Protein AF-0000000087420818 (afdb_homodimer)

Foldseek 3Di:
DVVVVVVVVVVVVVVVVVVVVVLVVLLVVLVVVCVVPVPLVPCPVVVQVQWDADAFLRIAGDAQDWDWGPDDVPQGTDIWGQHRLRFTDDDADFPDDPLEAEEEEEEACQLSVRSDYPCLFLQNLLLVVQVLFFPGRYHRTRRYYHLDALQSSLRCCVPGCLRNLHQEYEYEHELLLLLSCVVQVVQFDADPVGRTGGRGNPVVDDPPPPVPDPPVCVRSVVSSVVVVVVVVVVVPPDDPCLCPSNAQQNSNQCLAPDHDPCVVSLVSSCVSVLVSQVVQVVSNHHYEYEYEDWLQQAFQQALQPQVACVRNNHHRSHHRPDCVSVVVNVVVCVVSVHHYQYLHVVLNPDPDNNQQADNNDRYGDSNVSNSRSVSVSVVCLVPDPDRTHDNPPPPPPVPDPDPPPPPDPPDPDD/DVVVVVVVVVVVVVVVVVVVVVLVVLLVVLVVVCVVPVPLVPCPVVVQVQWDADAFLRIAGDAQDWDWGPDDPPQGTDIWGQHRLRFTDDDADFPDDPLEAEEEEEEACQLSVRSDYPCLFLQNLLLVVQVLFFPGRYHRTRRYYHLDALLSSLRCCVPGCLRNLHQEYEYEHELLLLLSCVVQVVQFDADPVGRTGGRGNPVVDDPPPPVPDPPCCVRSVVSSVVVVVVVVVVVPPDDPCQCPSNAQQNSNQCLAPDHDPCVVSLVSSCVSVLVSQVVQVVSNHHYEYEYEDWLQQQDQQALQPQVACVRNNHHRSHHRPDCVSVVVNVVVCVVSVHHYQYLHVVLNPDPDNNQQADNNDRYGDSNVSNSRSVSVSVVCLVPDPDRTHDNPPCVPPVPPPPPPPPPDPPDDDD

Organism: NCBI:txid2527985

Structure (mmCIF, N/CA/C/O backbone):
data_AF-0000000087420818-model_v1
#
loop_
_entity.id
_entity.type
_entity.pdbx_description
1 polymer 'SGNH hydrolase-type esterase domain-containing protein'
#
loop_
_atom_site.group_PDB
_atom_site.id
_atom_site.type_symbol
_atom_site.label_atom_id
_atom_site.label_alt_id
_atom_site.label_comp_id
_atom_site.label_asym_id
_atom_site.label_entity_id
_atom_site.label_seq_id
_atom_site.pdbx_PDB_ins_code
_atom_site.Cartn_x
_atom_site.Cartn_y
_atom_site.Cartn_z
_atom_site.occupancy
_atom_site.B_iso_or_equiv
_atom_site.auth_seq_id
_atom_site.auth_comp_id
_atom_site.auth_asym_id
_atom_site.auth_atom_id
_atom_site.pdbx_PDB_model_num
ATOM 1 N N . MET A 1 1 ? 64.688 7.781 -30.578 1 41.25 1 MET A N 1
ATOM 2 C CA . MET A 1 1 ? 63.5 8.594 -30.547 1 41.25 1 MET A CA 1
ATOM 3 C C . MET A 1 1 ? 62.281 7.785 -30.047 1 41.25 1 MET A C 1
ATOM 5 O O . MET A 1 1 ? 61.375 8.344 -29.453 1 41.25 1 MET A O 1
ATOM 9 N N . ILE A 1 2 ? 62.344 6.449 -30.297 1 52.5 2 ILE A N 1
ATOM 10 C CA . ILE A 1 2 ? 61.25 5.551 -29.953 1 52.5 2 ILE A CA 1
ATOM 11 C C . ILE A 1 2 ? 61.281 5.234 -28.453 1 52.5 2 ILE A C 1
ATOM 13 O O . ILE A 1 2 ? 60.219 5.117 -27.812 1 52.5 2 ILE A O 1
ATOM 17 N N . ARG A 1 3 ? 62.438 5.145 -27.812 1 58.16 3 ARG A N 1
ATOM 18 C CA . ARG A 1 3 ? 62.562 4.809 -26.406 1 58.16 3 ARG A CA 1
ATOM 19 C C . ARG A 1 3 ? 62.031 5.945 -25.531 1 58.16 3 ARG A C 1
ATOM 21 O O . ARG A 1 3 ? 61.438 5.703 -24.469 1 58.16 3 ARG A O 1
ATOM 28 N N . THR A 1 4 ? 62.312 7.137 -25.891 1 52.5 4 THR A N 1
ATOM 29 C CA . THR A 1 4 ? 61.875 8.289 -25.125 1 52.5 4 THR A CA 1
ATOM 30 C C . THR A 1 4 ? 60.344 8.422 -25.172 1 52.5 4 THR A C 1
ATOM 32 O O . THR A 1 4 ? 59.719 8.82 -24.188 1 52.5 4 THR A O 1
ATOM 35 N N . ARG A 1 5 ? 59.75 8.039 -26.219 1 55.09 5 ARG A N 1
ATOM 36 C CA . ARG A 1 5 ? 58.281 8.117 -26.344 1 55.09 5 ARG A CA 1
ATOM 37 C C . ARG A 1 5 ? 57.594 7.039 -25.516 1 55.09 5 ARG A C 1
ATOM 39 O O . ARG A 1 5 ? 56.531 7.273 -24.938 1 55.09 5 ARG A O 1
ATOM 46 N N . LEU A 1 6 ? 58.375 5.938 -25.422 1 61.19 6 LEU A N 1
ATOM 47 C CA . LEU A 1 6 ? 57.812 4.871 -24.609 1 61.19 6 LEU A CA 1
ATOM 48 C C . LEU A 1 6 ? 57.844 5.234 -23.141 1 61.19 6 LEU A C 1
ATOM 50 O O . LEU A 1 6 ? 56.938 4.91 -22.375 1 61.19 6 LEU A O 1
ATOM 54 N N . ALA A 1 7 ? 58.906 6.016 -22.766 1 62.94 7 ALA A N 1
ATOM 55 C CA . ALA A 1 7 ? 59 6.477 -21.375 1 62.94 7 ALA A CA 1
ATOM 56 C C . ALA A 1 7 ? 57.938 7.527 -21.062 1 62.94 7 ALA A C 1
ATOM 58 O O . ALA A 1 7 ? 57.375 7.512 -19.984 1 62.94 7 ALA A O 1
ATOM 59 N N . ASP A 1 8 ? 57.75 8.359 -21.953 1 60.59 8 ASP A N 1
ATOM 60 C CA . ASP A 1 8 ? 56.719 9.383 -21.766 1 60.59 8 ASP A CA 1
ATOM 61 C C . ASP A 1 8 ? 55.344 8.766 -21.734 1 60.59 8 ASP A C 1
ATOM 63 O O . ASP A 1 8 ? 54.469 9.188 -20.953 1 60.59 8 ASP A O 1
ATOM 67 N N . LEU A 1 9 ? 55.219 7.789 -22.516 1 60.25 9 LEU A N 1
ATOM 68 C CA . LEU A 1 9 ? 53.938 7.074 -22.516 1 60.25 9 LEU A CA 1
ATOM 69 C C . LEU A 1 9 ? 53.719 6.363 -21.188 1 60.25 9 LEU A C 1
ATOM 71 O O . LEU A 1 9 ? 52.594 6.336 -20.672 1 60.25 9 LEU A O 1
ATOM 75 N N . LYS A 1 10 ? 54.844 5.918 -20.703 1 63.56 10 LYS A N 1
ATOM 76 C CA . LYS A 1 10 ? 54.781 5.289 -19.391 1 63.56 10 LYS A CA 1
ATOM 77 C C . LYS A 1 10 ? 54.406 6.297 -18.312 1 63.56 10 LYS A C 1
ATOM 79 O O . LYS A 1 10 ? 53.594 6 -17.438 1 63.56 10 LYS A O 1
ATOM 84 N N . HIS A 1 11 ? 55 7.457 -18.422 1 61.78 11 HIS A N 1
ATOM 85 C CA . HIS A 1 11 ? 54.656 8.484 -17.438 1 61.78 11 HIS A CA 1
ATOM 86 C C . HIS A 1 11 ? 53.219 8.953 -17.625 1 61.78 11 HIS A C 1
ATOM 88 O O . HIS A 1 11 ? 52.5 9.242 -16.656 1 61.78 11 HIS A O 1
ATOM 94 N N . LEU A 1 12 ? 52.812 8.961 -18.844 1 61.47 12 LEU A N 1
ATOM 95 C CA . LEU A 1 12 ? 51.438 9.352 -19.125 1 61.47 12 LEU A CA 1
ATOM 96 C C . LEU A 1 12 ? 50.469 8.289 -18.609 1 61.47 12 LEU A C 1
ATOM 98 O O . LEU A 1 12 ? 49.438 8.617 -18.031 1 61.47 12 LEU A O 1
ATOM 102 N N . ILE A 1 13 ? 50.875 7.176 -18.812 1 63.88 13 ILE A N 1
ATOM 103 C CA . ILE A 1 13 ? 50.062 6.078 -18.328 1 63.88 13 ILE A CA 1
ATOM 104 C C . ILE A 1 13 ? 50 6.094 -16.797 1 63.88 13 ILE A C 1
ATOM 106 O O . ILE A 1 13 ? 48.938 5.922 -16.203 1 63.88 13 ILE A O 1
ATOM 110 N N . TYR A 1 14 ? 51.156 6.395 -16.25 1 63.66 14 TYR A N 1
ATOM 111 C CA . TYR A 1 14 ? 51.219 6.488 -14.797 1 63.66 14 TYR A CA 1
ATOM 112 C C . TYR A 1 14 ? 50.375 7.672 -14.305 1 63.66 14 TYR A C 1
ATOM 114 O O . TYR A 1 14 ? 49.688 7.574 -13.273 1 63.66 14 TYR A O 1
ATOM 122 N N . ALA A 1 15 ? 50.438 8.719 -15.055 1 62.38 15 ALA A N 1
ATOM 123 C CA . ALA A 1 15 ? 49.656 9.891 -14.672 1 62.38 15 ALA A CA 1
ATOM 124 C C . ALA A 1 15 ? 48.156 9.617 -14.797 1 62.38 15 ALA A C 1
ATOM 126 O O . ALA A 1 15 ? 47.375 9.992 -13.914 1 62.38 15 ALA A O 1
ATOM 127 N N . VAL A 1 16 ? 47.844 9.039 -15.836 1 61.25 16 VAL A N 1
ATOM 128 C CA . VAL A 1 16 ? 46.438 8.719 -16.047 1 61.25 16 VAL A CA 1
ATOM 129 C C . VAL A 1 16 ? 45.969 7.719 -14.984 1 61.25 16 VAL A C 1
ATOM 131 O O . VAL A 1 16 ? 44.875 7.859 -14.422 1 61.25 16 VAL A O 1
ATOM 134 N N . LEU A 1 17 ? 46.844 6.875 -14.734 1 62.22 17 LEU A N 1
ATOM 135 C CA . LEU A 1 17 ? 46.531 5.895 -13.703 1 62.22 17 LEU A CA 1
ATOM 136 C C . LEU A 1 17 ? 46.438 6.555 -12.336 1 62.22 17 LEU A C 1
ATOM 138 O O . LEU A 1 17 ? 45.562 6.223 -11.539 1 62.22 17 LEU A O 1
ATOM 142 N N . ALA A 1 18 ? 47.375 7.477 -12.109 1 61.25 18 ALA A N 1
ATOM 143 C CA . ALA A 1 18 ? 47.344 8.227 -10.859 1 61.25 18 ALA A CA 1
ATOM 144 C C . ALA A 1 18 ? 46.062 9.047 -10.758 1 61.25 18 ALA A C 1
ATOM 146 O O . ALA A 1 18 ? 45.438 9.125 -9.688 1 61.25 18 ALA A O 1
ATOM 147 N N . LEU A 1 19 ? 45.688 9.641 -11.805 1 60.25 19 LEU A N 1
ATOM 148 C CA . LEU A 1 19 ? 44.438 10.43 -11.82 1 60.25 19 LEU A CA 1
ATOM 149 C C . LEU A 1 19 ? 43.25 9.539 -11.594 1 60.25 19 LEU A C 1
ATOM 151 O O . LEU A 1 19 ? 42.312 9.898 -10.852 1 60.25 19 LEU A O 1
ATOM 155 N N . LEU A 1 20 ? 43.312 8.508 -12.219 1 60.69 20 LEU A N 1
ATOM 156 C CA . LEU A 1 20 ? 42.219 7.566 -12.055 1 60.69 20 LEU A CA 1
ATOM 157 C C . LEU A 1 20 ? 42.156 7.059 -10.617 1 60.69 20 LEU A C 1
ATOM 159 O O . LEU A 1 20 ? 41.062 6.906 -10.062 1 60.69 20 LEU A O 1
ATOM 163 N N . ILE A 1 21 ? 43.312 6.859 -10.055 1 60.94 21 ILE A N 1
ATOM 164 C CA . ILE A 1 21 ? 43.375 6.434 -8.656 1 60.94 21 ILE A CA 1
ATOM 165 C C . ILE A 1 21 ? 42.844 7.547 -7.754 1 60.94 21 ILE A C 1
ATOM 167 O O . ILE A 1 21 ? 42.125 7.289 -6.805 1 60.94 21 ILE A O 1
ATOM 171 N N . LEU A 1 22 ? 43.25 8.719 -8.047 1 60.53 22 LEU A N 1
ATOM 172 C CA . LEU A 1 22 ? 42.781 9.859 -7.277 1 60.53 22 LEU A CA 1
ATOM 173 C C . LEU A 1 22 ? 41.25 9.984 -7.391 1 60.53 22 LEU A C 1
ATOM 175 O O . LEU A 1 22 ? 40.594 10.273 -6.402 1 60.53 22 LEU A O 1
ATOM 179 N N . VAL A 1 23 ? 40.812 9.805 -8.523 1 59.28 23 VAL A N 1
ATOM 180 C CA . VAL A 1 23 ? 39.375 9.867 -8.742 1 59.28 23 VAL A CA 1
ATOM 181 C C . VAL A 1 23 ? 38.688 8.727 -7.996 1 59.28 23 VAL A C 1
ATOM 183 O O . VAL A 1 23 ? 37.625 8.922 -7.375 1 59.28 23 VAL A O 1
ATOM 186 N N . ALA A 1 24 ? 39.375 7.664 -8.07 1 59.5 24 ALA A N 1
ATOM 187 C CA . ALA A 1 24 ? 38.812 6.504 -7.379 1 59.5 24 ALA A CA 1
ATOM 188 C C . ALA A 1 24 ? 38.844 6.699 -5.867 1 59.5 24 ALA A C 1
ATOM 190 O O . ALA A 1 24 ? 37.875 6.387 -5.176 1 59.5 24 ALA A O 1
ATOM 191 N N . LEU A 1 25 ? 39.906 7.246 -5.406 1 59.97 25 LEU A N 1
ATOM 192 C CA . LEU A 1 25 ? 40.031 7.535 -3.979 1 59.97 25 LEU A CA 1
ATOM 193 C C . LEU A 1 25 ? 39.031 8.625 -3.574 1 59.97 25 LEU A C 1
ATOM 195 O O . LEU A 1 25 ? 38.438 8.555 -2.5 1 59.97 25 LEU A O 1
ATOM 199 N N . GLY A 1 26 ? 38.938 9.602 -4.352 1 59.72 26 GLY A N 1
ATOM 200 C CA . GLY A 1 26 ? 37.938 10.617 -4.102 1 59.72 26 GLY A CA 1
ATOM 201 C C . GLY A 1 26 ? 36.5 10.062 -4.07 1 59.72 26 GLY A C 1
ATOM 202 O O . GLY A 1 26 ? 35.719 10.438 -3.213 1 59.72 26 GLY A O 1
ATOM 203 N N . GLU A 1 27 ? 36.312 9.195 -4.965 1 60.12 27 GLU A N 1
ATOM 204 C CA . GLU A 1 27 ? 35 8.547 -5.008 1 60.12 27 GLU A CA 1
ATOM 205 C C . GLU A 1 27 ? 34.719 7.746 -3.736 1 60.12 27 GLU A C 1
ATOM 207 O O . GLU A 1 27 ? 33.656 7.828 -3.156 1 60.12 27 GLU A O 1
ATOM 212 N N . VAL A 1 28 ? 35.75 7.031 -3.336 1 56.31 28 VAL A N 1
ATOM 213 C CA . VAL A 1 28 ? 35.594 6.234 -2.121 1 56.31 28 VAL A CA 1
ATOM 214 C C . VAL A 1 28 ? 35.438 7.156 -0.913 1 56.31 28 VAL A C 1
ATOM 216 O O . VAL A 1 28 ? 34.625 6.906 -0.037 1 56.31 28 VAL A O 1
ATOM 219 N N . GLY A 1 29 ? 36.25 8.18 -0.921 1 56.78 29 GLY A N 1
ATOM 220 C CA . GLY A 1 29 ? 36.125 9.148 0.157 1 56.78 29 GLY A CA 1
ATOM 221 C C . GLY A 1 29 ? 34.75 9.805 0.231 1 56.78 29 GLY A C 1
ATOM 222 O O . GLY A 1 29 ? 34.188 9.945 1.315 1 56.78 29 GLY A O 1
ATOM 223 N N . LEU A 1 30 ? 34.281 10.156 -0.846 1 56.75 30 LEU A N 1
ATOM 224 C CA . LEU A 1 30 ? 32.969 10.82 -0.868 1 56.75 30 LEU A CA 1
ATOM 225 C C . LEU A 1 30 ? 31.859 9.852 -0.492 1 56.75 30 LEU A C 1
ATOM 227 O O . LEU A 1 30 ? 30.906 10.234 0.186 1 56.75 30 LEU A O 1
ATOM 231 N N . ARG A 1 31 ? 3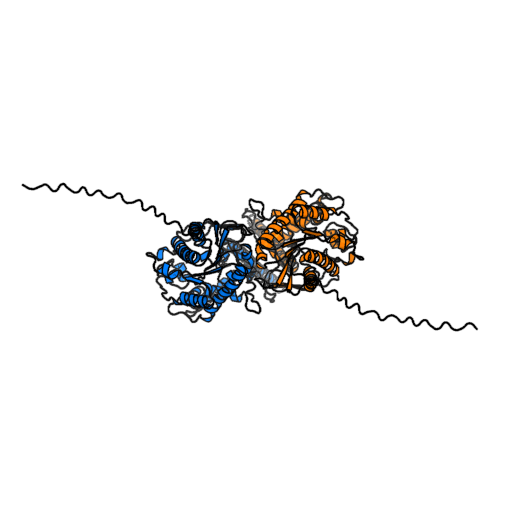2.031 8.719 -0.892 1 55.62 31 ARG A N 1
ATOM 232 C CA . ARG A 1 31 ? 31.016 7.723 -0.52 1 55.62 31 ARG A CA 1
ATOM 233 C C . ARG A 1 31 ? 31.047 7.457 0.982 1 55.62 31 ARG A C 1
ATOM 235 O O . ARG A 1 31 ? 29.984 7.312 1.608 1 55.62 31 ARG A O 1
ATOM 242 N N . ILE A 1 32 ? 32.219 7.445 1.39 1 51.19 32 ILE A N 1
ATOM 243 C CA . ILE A 1 32 ? 32.344 7.297 2.834 1 51.19 32 ILE A CA 1
ATOM 244 C C . ILE A 1 32 ? 31.797 8.539 3.533 1 51.19 32 ILE A C 1
ATOM 246 O O . ILE A 1 32 ? 31.047 8.422 4.508 1 51.19 32 ILE A O 1
ATOM 250 N N . TYR A 1 33 ? 32.25 9.602 3.018 1 48.75 33 TYR A N 1
ATOM 251 C CA . TYR A 1 33 ? 31.75 10.852 3.58 1 48.75 33 TYR A CA 1
ATOM 252 C C . TYR A 1 33 ? 30.234 10.938 3.482 1 48.75 33 TYR A C 1
ATOM 254 O O . TYR A 1 33 ? 29.562 11.305 4.449 1 48.75 33 TYR A O 1
ATOM 262 N N . ASP A 1 34 ? 29.703 10.719 2.379 1 49.28 34 ASP A N 1
ATOM 263 C CA . ASP A 1 34 ? 28.25 10.773 2.182 1 49.28 34 ASP A CA 1
ATOM 264 C C . ASP A 1 34 ? 27.547 9.727 3.029 1 49.28 34 ASP A C 1
ATOM 266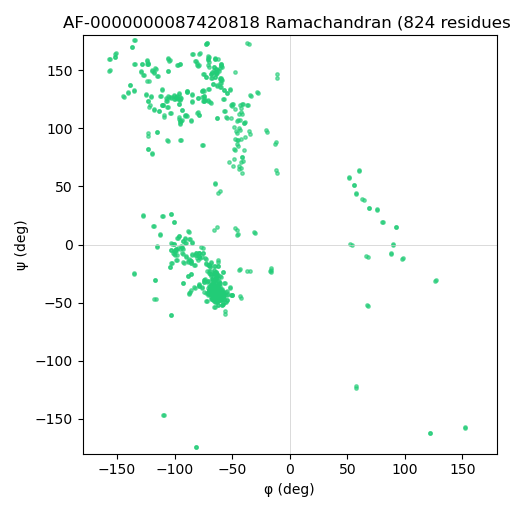 O O . ASP A 1 34 ? 26.438 9.969 3.531 1 49.28 34 ASP A O 1
ATOM 270 N N . SER A 1 35 ? 28.234 8.617 3.176 1 48.84 35 SER A N 1
ATOM 271 C CA . SER A 1 35 ? 27.672 7.582 4.039 1 48.84 35 SER A CA 1
ATOM 272 C C . SER A 1 35 ? 27.578 8.055 5.484 1 48.84 35 SER A C 1
ATOM 274 O O . SER A 1 35 ? 26.656 7.688 6.211 1 48.84 35 SER A O 1
ATOM 276 N N . TYR A 1 36 ? 28.641 8.883 5.633 1 43.12 36 TYR A N 1
ATOM 277 C CA . TYR A 1 36 ? 28.688 9.375 7.004 1 43.12 36 TYR A CA 1
ATOM 278 C C . TYR A 1 36 ? 27.844 10.641 7.16 1 43.12 36 TYR A C 1
ATOM 280 O O . TYR A 1 36 ? 27.219 10.852 8.203 1 43.12 36 TYR A O 1
ATOM 288 N N . THR A 1 37 ? 28 11.422 6.172 1 46.09 37 THR A N 1
ATOM 289 C CA . THR A 1 37 ? 27.422 12.734 6.383 1 46.09 37 THR A CA 1
ATOM 290 C C . THR A 1 37 ? 26.094 12.867 5.629 1 46.09 37 THR A C 1
ATOM 292 O O . THR A 1 37 ? 25.234 13.672 5.992 1 46.09 37 THR A O 1
ATOM 295 N N . GLY A 1 38 ? 25.797 12.031 4.711 1 42.94 38 GLY A N 1
ATOM 296 C CA . GLY A 1 38 ? 24.641 12.109 3.838 1 42.94 38 GLY A CA 1
ATOM 297 C C . GLY A 1 38 ? 24.516 13.445 3.133 1 42.94 38 GLY A C 1
ATOM 298 O O . GLY A 1 38 ? 23.469 13.766 2.576 1 42.94 38 GLY A O 1
ATOM 299 N N . GLN A 1 39 ? 25.391 14.414 3.316 1 42.44 39 GLN A N 1
ATOM 300 C CA . GLN A 1 39 ? 25.328 15.805 2.896 1 42.44 39 GLN A CA 1
ATOM 301 C C . GLN A 1 39 ? 25.359 15.922 1.376 1 42.44 39 GLN A C 1
ATOM 303 O O . GLN A 1 39 ? 24.844 16.891 0.812 1 42.44 39 GLN A O 1
ATOM 308 N N . ILE A 1 40 ? 26.25 15.391 0.714 1 41.53 40 ILE A N 1
ATOM 309 C CA . ILE A 1 40 ? 26.328 15.5 -0.738 1 41.53 40 ILE A CA 1
ATOM 310 C C . ILE A 1 40 ? 25.016 15 -1.364 1 41.53 40 ILE A C 1
ATOM 312 O O . ILE A 1 40 ? 24.5 15.625 -2.293 1 41.53 40 ILE A O 1
ATOM 316 N N . THR A 1 41 ? 24.609 13.875 -1.147 1 37.97 41 THR A N 1
ATOM 317 C CA . THR A 1 41 ? 23.266 13.461 -1.513 1 37.97 41 THR A CA 1
ATOM 318 C C . THR A 1 41 ? 22.219 14.242 -0.718 1 37.97 41 THR A C 1
ATOM 320 O O . THR A 1 41 ? 22.141 14.117 0.506 1 37.97 41 THR A O 1
ATOM 323 N N . ARG A 1 42 ? 22.359 15.633 -0.792 1 38.28 42 ARG A N 1
ATOM 324 C CA . ARG A 1 42 ? 21.312 16.391 -0.103 1 38.28 42 ARG A CA 1
ATOM 325 C C . ARG A 1 42 ? 20.141 15.5 0.291 1 38.28 42 ARG A C 1
ATOM 327 O O . ARG A 1 42 ? 19.516 14.883 -0.568 1 38.28 42 ARG A O 1
ATOM 334 N N . SER A 1 43 ? 20.219 14.953 1.351 1 36.88 43 SER A N 1
ATOM 335 C CA . SER A 1 43 ? 19.156 14.172 1.988 1 36.88 43 SER A CA 1
ATOM 336 C C . SER A 1 43 ? 17.812 14.883 1.886 1 36.88 43 SER A C 1
ATOM 338 O O . SER A 1 43 ? 17.641 15.984 2.408 1 36.88 43 SER A O 1
ATOM 340 N N . ASP A 1 44 ? 17.25 15.086 0.773 1 37.72 44 ASP A N 1
ATOM 341 C CA . ASP A 1 44 ? 15.828 15.359 0.629 1 37.72 44 ASP A CA 1
ATOM 342 C C . ASP A 1 44 ? 15.086 15.094 1.935 1 37.72 44 ASP A C 1
ATOM 344 O O . ASP A 1 44 ? 15.586 14.375 2.805 1 37.72 44 ASP A O 1
ATOM 348 N N . ILE A 1 45 ? 14.047 15.898 2.166 1 41.69 45 ILE A N 1
ATOM 349 C CA . ILE A 1 45 ? 13.133 15.625 3.27 1 41.69 45 ILE A CA 1
ATOM 350 C C . ILE A 1 45 ? 13.312 14.188 3.748 1 41.69 45 ILE A C 1
ATOM 352 O O . ILE A 1 45 ? 12.914 13.844 4.863 1 41.69 45 ILE A O 1
ATOM 356 N N . TYR A 1 46 ? 13.953 13.359 2.738 1 44.09 46 TYR A N 1
ATOM 357 C CA . TYR A 1 46 ? 14.07 11.914 2.85 1 44.09 46 TYR A CA 1
ATOM 358 C C . TYR A 1 46 ? 15.188 11.523 3.809 1 44.09 46 TYR A C 1
ATOM 360 O O . TYR A 1 46 ? 15.359 10.344 4.133 1 44.09 46 TYR A O 1
ATOM 368 N N . ASP A 1 47 ? 15.961 12.539 4.148 1 46.41 47 ASP A N 1
ATOM 369 C CA . ASP A 1 47 ? 17.125 12.203 4.973 1 46.41 47 ASP A CA 1
ATOM 370 C C . ASP A 1 47 ? 16.703 11.953 6.422 1 46.41 47 ASP A C 1
ATOM 372 O O . ASP A 1 47 ? 17.562 11.734 7.285 1 46.41 47 ASP A O 1
ATOM 376 N N . GLN A 1 48 ? 15.477 12.305 6.621 1 54.03 48 GLN A N 1
ATOM 377 C CA . GLN A 1 48 ? 15.156 12.125 8.031 1 54.03 48 GLN A CA 1
ATOM 378 C C . GLN A 1 48 ? 15.188 10.648 8.422 1 54.03 48 GLN A C 1
ATOM 380 O O . GLN A 1 48 ? 14.93 10.305 9.578 1 54.03 48 GLN A O 1
ATOM 385 N N . GLY A 1 49 ? 15.695 9.844 7.605 1 74 49 GLY A N 1
ATOM 386 C CA . GLY A 1 49 ? 15.93 8.438 7.898 1 74 49 GLY A CA 1
ATOM 387 C C . GLY A 1 49 ? 14.648 7.645 8.047 1 74 49 GLY A C 1
ATOM 388 O O . GLY A 1 49 ? 14.68 6.41 8.094 1 74 49 GLY A O 1
ATOM 389 N N . ILE A 1 50 ? 13.414 8.383 8.117 1 86.5 50 ILE A N 1
ATOM 390 C CA . ILE A 1 50 ? 12.219 7.609 8.422 1 86.5 50 ILE A CA 1
ATOM 391 C C . ILE A 1 50 ? 11.438 7.344 7.141 1 86.5 50 ILE A C 1
ATOM 393 O O . ILE A 1 50 ? 10.484 6.559 7.141 1 86.5 50 ILE A O 1
ATOM 397 N N . VAL A 1 51 ? 11.828 7.957 6.012 1 91.31 51 VAL A N 1
ATOM 398 C CA . VAL A 1 51 ? 11.062 7.828 4.777 1 91.31 51 VAL A CA 1
ATOM 399 C C . VAL A 1 51 ? 11.797 6.898 3.811 1 91.31 51 VAL A C 1
ATOM 401 O O . VAL A 1 51 ? 13.023 6.773 3.865 1 91.31 51 VAL A O 1
ATOM 404 N N . HIS A 1 52 ? 11.094 6.219 3.025 1 91.06 52 HIS A N 1
ATOM 405 C CA . HIS A 1 52 ? 11.617 5.426 1.917 1 91.06 52 HIS A CA 1
ATOM 406 C C . HIS A 1 52 ? 10.977 5.836 0.595 1 91.06 52 HIS A C 1
ATOM 408 O O . HIS A 1 52 ? 9.891 6.41 0.581 1 91.06 52 HIS A O 1
ATOM 414 N N . ARG A 1 53 ? 11.641 5.598 -0.468 1 90.62 53 ARG A N 1
ATOM 415 C CA . ARG A 1 53 ? 11.125 5.879 -1.804 1 90.62 53 ARG A CA 1
ATOM 416 C C . ARG A 1 53 ? 9.953 4.961 -2.146 1 90.62 53 ARG A C 1
ATOM 418 O O . ARG A 1 53 ? 9.961 3.781 -1.791 1 90.62 53 ARG A O 1
ATOM 425 N N . SER A 1 54 ? 9.055 5.504 -2.805 1 95 54 SER A N 1
ATOM 426 C CA . SER A 1 54 ? 7.848 4.75 -3.123 1 95 54 SER A CA 1
ATOM 427 C C . SER A 1 54 ? 7.527 4.82 -4.613 1 95 54 SER A C 1
ATOM 429 O O . SER A 1 54 ? 7.773 5.844 -5.258 1 95 54 SER A O 1
ATOM 431 N N . TRP A 1 55 ? 6.906 3.75 -5.16 1 94 55 TRP A N 1
ATOM 432 C CA . TRP A 1 55 ? 6.465 3.68 -6.547 1 94 55 TRP A CA 1
ATOM 433 C C . TRP A 1 55 ? 5.105 4.344 -6.723 1 94 55 TRP A C 1
ATOM 435 O O . TRP A 1 55 ? 4.707 4.68 -7.84 1 94 55 TRP A O 1
ATOM 445 N N . THR A 1 56 ? 4.363 4.555 -5.613 1 97.31 56 THR A N 1
ATOM 446 C CA . THR A 1 56 ? 2.971 4.961 -5.762 1 97.31 56 THR A CA 1
ATOM 447 C C . THR A 1 56 ? 2.75 6.352 -5.168 1 97.31 56 THR A C 1
ATOM 449 O O . THR A 1 56 ? 1.895 7.102 -5.641 1 97.31 56 THR A O 1
ATOM 452 N N . THR A 1 57 ? 3.502 6.754 -4.121 1 97.44 57 THR A N 1
ATOM 453 C CA . THR A 1 57 ? 3.26 8.016 -3.432 1 97.44 57 THR A CA 1
ATOM 454 C C . THR A 1 57 ? 4.539 8.844 -3.359 1 97.44 57 THR A C 1
ATOM 456 O O . THR A 1 57 ? 4.727 9.625 -2.424 1 97.44 57 THR A O 1
ATOM 459 N N . HIS A 1 58 ? 5.477 8.641 -4.273 1 95.5 58 HIS A N 1
ATOM 460 C CA . HIS A 1 58 ? 6.785 9.281 -4.312 1 95.5 58 HIS A CA 1
ATOM 461 C C . HIS A 1 58 ? 7.652 8.844 -3.139 1 95.5 58 HIS A C 1
ATOM 463 O O . HIS A 1 58 ? 8.789 8.398 -3.328 1 95.5 58 HIS A O 1
ATOM 469 N N . HIS A 1 59 ? 7.145 8.953 -1.906 1 94.69 59 HIS A N 1
ATOM 470 C CA . HIS A 1 59 ? 7.801 8.461 -0.697 1 94.69 59 HIS A CA 1
ATOM 471 C C . HIS A 1 59 ? 6.777 8.102 0.376 1 94.69 59 HIS A C 1
ATOM 473 O O . HIS A 1 59 ? 5.602 8.461 0.264 1 94.69 59 HIS A O 1
ATOM 479 N N . ALA A 1 60 ? 7.176 7.324 1.346 1 96.81 60 ALA A N 1
ATOM 480 C CA . ALA A 1 60 ? 6.348 6.898 2.473 1 96.81 60 ALA A CA 1
ATOM 481 C C . ALA A 1 60 ? 7.199 6.625 3.707 1 96.81 60 ALA A C 1
ATOM 483 O O . ALA A 1 60 ? 8.43 6.574 3.623 1 96.81 60 ALA A O 1
ATOM 484 N N . LEU A 1 61 ? 6.535 6.555 4.859 1 96.25 61 LEU A N 1
ATOM 485 C CA . LEU A 1 61 ? 7.273 6.234 6.074 1 96.25 61 LEU A CA 1
ATOM 486 C C . LEU A 1 61 ? 7.688 4.766 6.09 1 96.25 61 LEU A C 1
ATOM 488 O O . LEU A 1 61 ? 6.93 3.902 5.645 1 96.25 61 LEU A O 1
ATOM 492 N N . LYS A 1 62 ? 8.867 4.461 6.621 1 93.56 62 LYS A N 1
ATOM 493 C CA . LYS A 1 62 ? 9.336 3.086 6.75 1 93.56 62 LYS A CA 1
ATOM 494 C C . LYS A 1 62 ? 8.516 2.32 7.785 1 93.56 62 LYS A C 1
ATOM 496 O O . LYS A 1 62 ? 8.477 2.695 8.961 1 93.56 62 LYS A O 1
ATOM 501 N N . PRO A 1 63 ? 7.898 1.208 7.363 1 96.19 63 PRO A N 1
ATOM 502 C CA . PRO A 1 63 ? 7.086 0.446 8.312 1 96.19 63 PRO A CA 1
ATOM 503 C C . PRO A 1 63 ? 7.926 -0.225 9.398 1 96.19 63 PRO A C 1
ATOM 505 O O . PRO A 1 63 ? 9.047 -0.663 9.133 1 96.19 63 PRO A O 1
ATOM 508 N N . SER A 1 64 ? 7.309 -0.317 10.617 1 92.69 64 SER A N 1
ATOM 509 C CA . SER A 1 64 ? 7.859 -1.02 11.773 1 92.69 64 SER A CA 1
ATOM 510 C C . SER A 1 64 ? 9.234 -0.467 12.148 1 92.69 64 SER A C 1
ATOM 512 O O . SER A 1 64 ? 10.172 -1.23 12.391 1 92.69 64 SER A O 1
ATOM 514 N N . GLU A 1 65 ? 9.289 0.872 12.133 1 89.5 65 GLU A N 1
ATOM 515 C CA . GLU A 1 65 ? 10.531 1.552 12.492 1 89.5 65 GLU A CA 1
ATOM 516 C C . GLU A 1 65 ? 10.305 2.533 13.641 1 89.5 65 GLU A C 1
ATOM 518 O O . GLU A 1 65 ? 9.258 3.174 13.719 1 89.5 65 GLU A O 1
ATOM 523 N N . THR A 1 66 ? 11.258 2.574 14.508 1 90.06 66 THR A N 1
ATOM 524 C CA . THR A 1 66 ? 11.281 3.564 15.578 1 90.06 66 THR A CA 1
ATOM 525 C C . THR A 1 66 ? 12.539 4.418 15.5 1 90.06 66 THR A C 1
ATOM 527 O O . THR A 1 66 ? 13.641 3.887 15.344 1 90.06 66 THR A O 1
ATOM 530 N N . GLN A 1 67 ? 12.289 5.652 15.5 1 85.06 67 GLN A N 1
ATOM 531 C CA . GLN A 1 67 ? 13.438 6.547 15.406 1 85.06 67 GLN A CA 1
ATOM 532 C C . GLN A 1 67 ? 13.328 7.695 16.406 1 85.06 67 GLN A C 1
ATOM 534 O O . GLN A 1 67 ? 12.219 8.062 16.812 1 85.06 67 GLN A O 1
ATOM 539 N N . GLN A 1 68 ? 14.508 8.18 16.703 1 85.56 68 GLN A N 1
ATOM 540 C CA . GLN A 1 68 ? 14.57 9.391 17.5 1 85.56 68 GLN A CA 1
ATOM 541 C C . GLN A 1 68 ? 14.727 10.625 16.625 1 85.56 68 GLN A C 1
ATOM 543 O O . GLN A 1 68 ? 15.625 10.688 15.781 1 85.56 68 GLN A O 1
ATOM 548 N N . SER A 1 69 ? 13.773 11.477 16.781 1 82.44 69 SER A N 1
ATOM 549 C CA . SER A 1 69 ? 13.914 12.719 16.031 1 82.44 69 SER A CA 1
ATOM 550 C C . SER A 1 69 ? 15.109 13.531 16.531 1 82.44 69 SER A C 1
ATOM 552 O O . SER A 1 69 ? 15.5 13.422 17.688 1 82.44 69 SER A O 1
ATOM 554 N N . PRO A 1 70 ? 15.695 14.273 15.641 1 74.62 70 PRO A N 1
ATOM 555 C CA . PRO A 1 70 ? 16.859 15.055 16.062 1 74.62 70 PRO A CA 1
ATOM 556 C C . PRO A 1 70 ? 16.484 16.172 17.047 1 74.62 70 PRO A C 1
ATOM 558 O O . PRO A 1 70 ? 15.367 16.672 17.031 1 74.62 70 PRO A O 1
ATOM 561 N N . THR A 1 71 ? 17.453 16.406 17.906 1 73.69 71 THR A N 1
ATOM 562 C CA . THR A 1 71 ? 17.312 17.562 18.781 1 73.69 71 THR A CA 1
ATOM 563 C C . THR A 1 71 ? 17.469 18.859 18 1 73.69 71 THR A C 1
ATOM 565 O O . THR A 1 71 ? 18.406 19 17.203 1 73.69 71 THR A O 1
ATOM 568 N N . VAL A 1 72 ? 16.531 19.625 18.094 1 71.19 72 VAL A N 1
ATOM 569 C CA . VAL A 1 72 ? 16.594 20.922 17.438 1 71.19 72 VAL A CA 1
ATOM 570 C C . VAL A 1 72 ? 16.625 22.031 18.469 1 71.19 72 VAL A C 1
ATOM 572 O O . VAL A 1 72 ? 15.648 22.25 19.188 1 71.19 72 VAL A O 1
ATOM 575 N N . GLY A 1 73 ? 17.734 22.75 18.516 1 68.69 73 GLY A N 1
ATOM 576 C CA . GLY A 1 73 ? 17.875 23.766 19.562 1 68.69 73 GLY A CA 1
ATOM 577 C C . GLY A 1 73 ? 17.75 23.188 20.953 1 68.69 73 GLY A C 1
ATOM 578 O O . GLY A 1 73 ? 18.453 22.266 21.328 1 68.69 73 GLY A O 1
ATOM 579 N N . GLU A 1 74 ? 16.766 23.797 21.641 1 69 74 GLU A N 1
ATOM 580 C CA . GLU A 1 74 ? 16.547 23.406 23.031 1 69 74 GLU A CA 1
ATOM 581 C C . GLU A 1 74 ? 15.484 22.312 23.141 1 69 74 GLU A C 1
ATOM 583 O O . GLU A 1 74 ? 15.25 21.781 24.219 1 69 74 GLU A O 1
ATOM 588 N N . THR A 1 75 ? 14.938 21.969 22.016 1 74.5 75 THR A N 1
ATOM 589 C CA . THR A 1 75 ? 13.875 20.969 22.031 1 74.5 75 THR A CA 1
ATOM 590 C C . THR A 1 75 ? 14.461 19.562 21.859 1 74.5 75 THR A C 1
ATOM 592 O O . THR A 1 75 ? 15.039 19.266 20.812 1 74.5 75 THR A O 1
ATOM 595 N N . PRO A 1 76 ? 14.375 18.812 22.922 1 80 76 PRO A N 1
ATOM 596 C CA . PRO A 1 76 ? 14.914 17.453 22.797 1 80 76 PRO A CA 1
ATOM 597 C C . PRO A 1 76 ? 14.18 16.609 21.75 1 80 76 PRO A C 1
ATOM 599 O O . PRO A 1 76 ? 12.984 16.828 21.516 1 80 76 PRO A O 1
ATOM 602 N N . GLY A 1 77 ? 14.922 15.766 21.219 1 84.25 77 GLY A N 1
ATOM 603 C CA . GLY A 1 77 ? 14.305 14.852 20.266 1 84.25 77 GLY A CA 1
ATOM 604 C C . GLY A 1 77 ? 13.266 13.945 20.906 1 84.25 77 GLY A C 1
ATOM 605 O O . GLY A 1 77 ? 13.297 13.719 22.109 1 84.25 77 GLY A O 1
ATOM 606 N N . VAL A 1 78 ? 12.281 13.562 20.047 1 91 78 VAL A N 1
ATOM 607 C CA . VAL A 1 78 ? 11.219 12.68 20.516 1 91 78 VAL A CA 1
ATOM 608 C C . VAL A 1 78 ? 11.266 11.359 19.766 1 91 78 VAL A C 1
ATOM 610 O O . VAL A 1 78 ? 11.781 11.297 18.641 1 91 78 VAL A O 1
ATOM 613 N N . THR A 1 79 ? 10.805 10.344 20.484 1 92.25 79 THR A N 1
ATOM 614 C CA . THR A 1 79 ? 10.703 9.039 19.844 1 92.25 79 THR A CA 1
ATOM 615 C C . THR A 1 79 ? 9.523 9.008 18.875 1 92.25 79 THR A C 1
ATOM 617 O O . THR A 1 79 ? 8.398 9.344 19.234 1 92.25 79 THR A O 1
ATOM 620 N N . VAL A 1 80 ? 9.812 8.703 17.688 1 93.69 80 VAL A N 1
ATOM 621 C CA . VAL A 1 80 ? 8.789 8.57 16.656 1 93.69 80 VAL A CA 1
ATOM 622 C C . VAL A 1 80 ? 8.625 7.098 16.266 1 93.69 80 VAL A C 1
ATOM 624 O O . VAL A 1 80 ? 9.547 6.496 15.703 1 93.69 80 VAL A O 1
ATOM 627 N N . ARG A 1 81 ? 7.523 6.477 16.609 1 95.88 81 ARG A N 1
ATOM 628 C CA . ARG A 1 81 ? 7.23 5.086 16.281 1 95.88 81 ARG A CA 1
ATOM 629 C C . ARG A 1 81 ? 6.375 4.992 15.023 1 95.88 81 ARG A C 1
ATOM 631 O O . ARG A 1 81 ? 5.336 5.652 14.914 1 95.88 81 ARG A O 1
ATOM 638 N N . ILE A 1 82 ? 6.824 4.266 14.07 1 96.69 82 ILE A N 1
ATOM 639 C CA . ILE A 1 82 ? 6.074 3.975 12.852 1 96.69 82 ILE A CA 1
ATOM 640 C C . ILE A 1 82 ? 5.594 2.525 12.875 1 96.69 82 ILE A C 1
ATOM 642 O O . ILE A 1 82 ? 6.395 1.602 13.055 1 96.69 82 ILE A O 1
ATOM 646 N N . ASN A 1 83 ? 4.312 2.293 12.75 1 97.56 83 ASN A N 1
ATOM 647 C CA . ASN A 1 83 ? 3.768 0.943 12.844 1 97.56 83 ASN A CA 1
ATOM 648 C C . ASN A 1 83 ? 3.92 0.182 11.531 1 97.56 83 ASN A C 1
ATOM 650 O O . ASN A 1 83 ? 4.559 0.669 10.594 1 97.56 83 ASN A O 1
ATOM 654 N N . SER A 1 84 ? 3.369 -1 11.445 1 96.75 84 SER A N 1
ATOM 655 C CA . SER A 1 84 ? 3.588 -1.895 10.312 1 96.75 84 SER A CA 1
ATOM 656 C C . SER A 1 84 ? 2.904 -1.373 9.055 1 96.75 84 SER A C 1
ATOM 658 O O . SER A 1 84 ? 3.203 -1.824 7.945 1 96.75 84 SER A O 1
ATOM 660 N N . LEU A 1 85 ? 1.941 -0.434 9.18 1 97.69 85 LEU A N 1
ATOM 661 C CA . LEU A 1 85 ? 1.222 0.158 8.062 1 97.69 85 LEU A CA 1
ATOM 662 C C . LEU A 1 85 ? 1.929 1.415 7.562 1 97.69 85 LEU A C 1
ATOM 664 O O . LEU A 1 85 ? 1.437 2.094 6.656 1 97.69 85 LEU A O 1
ATOM 668 N N . GLY A 1 86 ? 3.076 1.761 8.18 1 97.38 86 GLY A N 1
ATOM 669 C CA . GLY A 1 86 ? 3.783 2.977 7.812 1 97.38 86 GLY A CA 1
ATOM 670 C C . GLY A 1 86 ? 3.127 4.234 8.352 1 97.38 86 GLY A C 1
ATOM 671 O O . GLY A 1 86 ? 3.129 5.273 7.688 1 97.38 86 GLY A O 1
ATOM 672 N N . LEU A 1 87 ? 2.486 4.152 9.438 1 98.5 87 LEU A N 1
ATOM 673 C CA . LEU A 1 87 ? 1.8 5.266 10.086 1 98.5 87 LEU A CA 1
ATOM 674 C C . LEU A 1 87 ? 2.377 5.527 11.477 1 98.5 87 LEU A C 1
ATOM 676 O O . LEU A 1 87 ? 2.867 4.605 12.133 1 98.5 87 LEU A O 1
ATOM 680 N N . ARG A 1 88 ? 2.33 6.75 11.898 1 97.88 88 ARG A N 1
ATOM 681 C CA . ARG A 1 88 ? 2.871 7.062 13.219 1 97.88 88 ARG A CA 1
ATOM 682 C C . ARG A 1 88 ? 1.935 6.582 14.32 1 97.88 88 ARG A C 1
ATOM 684 O O . ARG A 1 88 ? 0.744 6.902 14.32 1 97.88 88 ARG A O 1
ATOM 691 N N . GLY A 1 89 ? 2.508 5.805 15.289 1 97.56 89 GLY A N 1
ATOM 692 C CA . GLY A 1 89 ? 1.718 5.395 16.438 1 97.56 89 GLY A CA 1
ATOM 693 C C . GLY A 1 89 ? 1.629 3.887 16.594 1 97.56 89 GLY A C 1
ATOM 694 O O . GLY A 1 89 ? 2.445 3.15 16.031 1 97.56 89 GLY A O 1
ATOM 695 N N . ASP A 1 90 ? 0.687 3.426 17.344 1 95.44 90 ASP A N 1
ATOM 696 C CA . ASP A 1 90 ? 0.512 2.016 17.672 1 95.44 90 ASP A CA 1
ATOM 697 C C . ASP A 1 90 ? 0.042 1.222 16.453 1 95.44 90 ASP A C 1
ATOM 699 O O . ASP A 1 90 ? -0.434 1.8 15.469 1 95.44 90 ASP A O 1
ATOM 703 N N . GLU A 1 91 ? 0.237 -0.092 16.578 1 96.69 91 GLU A N 1
ATOM 704 C CA . GLU A 1 91 ? -0.33 -0.983 15.57 1 96.69 91 GLU A CA 1
ATOM 705 C C . GLU A 1 91 ? -1.847 -0.834 15.492 1 96.69 91 GLU A C 1
ATOM 707 O O . GLU A 1 91 ? -2.51 -0.641 16.516 1 96.69 91 GLU A O 1
ATOM 712 N N . ILE A 1 92 ? -2.322 -0.885 14.352 1 96.88 92 ILE A N 1
ATOM 713 C CA . ILE A 1 92 ? -3.754 -0.741 14.102 1 96.88 92 ILE A CA 1
ATOM 714 C C . ILE A 1 92 ? -4.332 -2.072 13.625 1 96.88 92 ILE A C 1
ATOM 716 O O . ILE A 1 92 ? -3.77 -2.717 12.734 1 96.88 92 ILE A O 1
ATOM 720 N N . VAL A 1 93 ? -5.43 -2.445 14.211 1 94 93 VAL A N 1
ATOM 721 C CA . VAL A 1 93 ? -6.074 -3.703 13.844 1 94 93 VAL A CA 1
ATOM 722 C C . VAL A 1 93 ? -6.871 -3.523 12.555 1 94 93 VAL A C 1
ATOM 724 O O . VAL A 1 93 ? -7.664 -2.59 12.43 1 94 93 VAL A O 1
ATOM 727 N N . VAL A 1 94 ? -6.641 -4.305 11.617 1 93.25 94 VAL A N 1
ATOM 728 C CA . VAL A 1 94 ? -7.352 -4.363 10.344 1 93.25 94 VAL A CA 1
ATOM 729 C C . VAL A 1 94 ? -7.875 -5.777 10.109 1 93.25 94 VAL A C 1
ATOM 731 O O . VAL A 1 94 ? -7.148 -6.754 10.289 1 93.25 94 VAL A O 1
ATOM 734 N N . PRO A 1 95 ? -9.188 -6.004 9.781 1 91.81 95 PRO A N 1
ATOM 735 C CA . PRO A 1 95 ? -10.219 -4.988 9.57 1 91.81 95 PRO A CA 1
ATOM 736 C C . PRO A 1 95 ? -10.648 -4.301 10.859 1 91.81 95 PRO A C 1
ATOM 738 O O . PRO A 1 95 ? -10.352 -4.789 11.953 1 91.81 95 PRO A O 1
ATOM 741 N N . LYS A 1 96 ? -11.227 -3.133 10.633 1 95.19 96 LYS A N 1
ATOM 742 C CA . LYS A 1 96 ? -11.656 -2.338 11.781 1 95.19 96 LYS A CA 1
ATOM 743 C C . LYS A 1 96 ? -12.625 -3.123 12.656 1 95.19 96 LYS A C 1
ATOM 745 O O . LYS A 1 96 ? -13.648 -3.609 12.18 1 95.19 96 LYS A O 1
ATOM 750 N N . PRO A 1 97 ? -12.328 -3.268 13.969 1 94.06 97 PRO A N 1
ATOM 751 C CA . PRO A 1 97 ? -13.258 -3.965 14.867 1 94.06 97 PRO A CA 1
ATOM 752 C C . PRO A 1 97 ? -14.578 -3.221 15.047 1 94.06 97 PRO A C 1
ATOM 754 O O . PRO A 1 97 ? -14.617 -1.993 14.922 1 94.06 97 PRO A O 1
ATOM 757 N N . PRO A 1 98 ? -15.641 -3.977 15.336 1 92.81 98 PRO A N 1
ATOM 758 C CA . PRO A 1 98 ? -16.906 -3.307 15.656 1 92.81 98 PRO A CA 1
ATOM 759 C C . PRO A 1 98 ? -16.797 -2.385 16.859 1 92.81 98 PRO A C 1
ATOM 761 O O . PRO A 1 98 ? -16.047 -2.674 17.797 1 92.81 98 PRO A O 1
ATOM 764 N N . GLY A 1 99 ? -17.422 -1.337 16.828 1 93.62 99 GLY A N 1
ATOM 765 C CA . GLY A 1 99 ? -17.484 -0.439 17.984 1 93.62 99 GLY A CA 1
ATOM 766 C C . GLY A 1 99 ? -16.359 0.575 17.984 1 93.62 99 GLY A C 1
ATOM 767 O O . GLY A 1 99 ? -16.266 1.404 18.906 1 93.62 99 GLY A O 1
ATOM 768 N N . VAL A 1 100 ? -15.531 0.524 17.031 1 96.19 100 VAL A N 1
ATOM 769 C CA . VAL A 1 100 ? -14.445 1.49 16.953 1 96.19 100 VAL A CA 1
ATOM 770 C C . VAL A 1 100 ? -14.812 2.602 15.969 1 96.19 100 VAL A C 1
ATOM 772 O O . VAL A 1 100 ? -15.289 2.332 14.859 1 96.19 100 VAL A O 1
ATOM 775 N N . TYR A 1 101 ? -14.727 3.814 16.391 1 96.62 101 TYR A N 1
ATOM 776 C CA . TYR A 1 101 ? -14.828 4.977 15.523 1 96.62 101 TYR A CA 1
ATOM 777 C C . TYR A 1 101 ? -13.438 5.48 15.125 1 96.62 101 TYR A C 1
ATOM 779 O O . TYR A 1 101 ? -12.719 6.039 15.953 1 96.62 101 TYR A O 1
ATOM 787 N N . ARG A 1 102 ? -13.078 5.277 13.898 1 97.94 102 ARG A N 1
ATOM 788 C CA . ARG A 1 102 ? -11.703 5.516 13.461 1 97.94 102 ARG A CA 1
ATOM 789 C C . ARG A 1 102 ? -11.609 6.781 12.609 1 97.94 102 ARG A C 1
ATOM 791 O O . ARG A 1 102 ? -12.32 6.922 11.617 1 97.94 102 ARG A O 1
ATOM 798 N N . ILE A 1 103 ? -10.742 7.707 12.984 1 98.38 103 ILE A N 1
ATOM 799 C CA . ILE A 1 103 ? -10.414 8.93 12.258 1 98.38 103 ILE A CA 1
ATOM 800 C C . ILE A 1 103 ? -8.977 8.852 11.742 1 98.38 103 ILE A C 1
ATOM 802 O O . ILE A 1 103 ? -8.062 8.5 12.484 1 98.38 103 ILE A O 1
ATOM 806 N N . VAL A 1 104 ? -8.766 9.078 10.484 1 98.88 104 VAL A N 1
ATOM 807 C CA . VAL A 1 104 ? -7.43 9.078 9.906 1 98.88 104 VAL A CA 1
ATOM 808 C C . VAL A 1 104 ? -7.039 10.5 9.508 1 98.88 104 VAL A C 1
ATOM 810 O O . VAL A 1 104 ? -7.727 11.133 8.703 1 98.88 104 VAL A O 1
ATOM 813 N N . CYS A 1 105 ? -5.973 11 10.086 1 98.94 105 CYS A N 1
ATOM 814 C CA . CYS A 1 105 ? -5.48 12.344 9.797 1 98.94 105 CYS A CA 1
ATOM 815 C C . CYS A 1 105 ? -4.422 12.312 8.703 1 98.94 105 CYS A C 1
ATOM 817 O O . CYS A 1 105 ? -3.348 11.742 8.883 1 98.94 105 CYS A O 1
ATOM 819 N N . LEU A 1 106 ? -4.777 12.93 7.621 1 98.88 106 LEU A N 1
ATOM 820 C CA . LEU A 1 106 ? -3.867 13.047 6.484 1 98.88 106 LEU A CA 1
ATOM 821 C C . LEU A 1 106 ? -3.146 14.391 6.496 1 98.88 106 LEU A C 1
ATOM 823 O O . LEU A 1 106 ? -3.668 15.375 7.02 1 98.88 106 LEU A O 1
ATOM 827 N N . GLY A 1 107 ? -1.949 14.406 5.871 1 98.5 107 GLY A N 1
ATOM 828 C CA . GLY A 1 107 ? -1.239 15.672 5.75 1 98.5 107 GLY A CA 1
ATOM 829 C C . GLY A 1 107 ? 0.267 15.5 5.668 1 98.5 107 GLY A C 1
ATOM 830 O O . GLY A 1 107 ? 0.758 14.453 5.25 1 98.5 107 GLY A O 1
ATOM 831 N N . ASP A 1 108 ? 0.947 16.531 6.012 1 96.75 108 ASP A N 1
ATOM 832 C CA . ASP A 1 108 ? 2.393 16.609 5.816 1 96.75 108 ASP A CA 1
ATOM 833 C C . ASP A 1 108 ? 3.127 16.562 7.156 1 96.75 108 ASP A C 1
ATOM 835 O O . ASP A 1 108 ? 2.738 15.82 8.062 1 96.75 108 ASP A O 1
ATOM 839 N N . GLU A 1 109 ? 4.266 17.25 7.277 1 93.31 109 GLU A N 1
ATOM 840 C CA . GLU A 1 109 ? 5.09 17.219 8.484 1 93.31 109 GLU A CA 1
ATOM 841 C C . GLU A 1 109 ? 4.34 17.797 9.68 1 93.31 109 GLU A C 1
ATOM 843 O O . GLU A 1 109 ? 4.617 17.453 10.828 1 93.31 109 GLU A O 1
ATOM 848 N N . ARG A 1 110 ? 3.371 18.672 9.398 1 95.31 110 ARG A N 1
ATOM 849 C CA . ARG A 1 110 ? 2.566 19.219 10.492 1 95.31 110 ARG A CA 1
ATOM 850 C C . ARG A 1 110 ? 1.701 18.125 11.125 1 95.31 110 ARG A C 1
ATOM 852 O O . ARG A 1 110 ? 1.521 18.094 12.344 1 95.31 110 ARG A O 1
ATOM 859 N N . THR A 1 111 ? 1.132 17.297 10.328 1 98.12 111 THR A N 1
ATOM 860 C CA . THR A 1 111 ? 0.354 16.156 10.812 1 98.12 111 THR A CA 1
ATOM 861 C C . THR A 1 111 ? 1.256 15.141 11.492 1 98.12 111 THR A C 1
ATOM 863 O O . THR A 1 111 ? 0.952 14.672 12.594 1 98.12 111 THR A O 1
ATOM 866 N N . LEU A 1 112 ? 2.336 14.836 10.836 1 96.75 112 LEU A N 1
ATOM 867 C CA . LEU A 1 112 ? 3.275 13.875 11.406 1 96.75 112 LEU A CA 1
ATOM 868 C C . LEU A 1 112 ? 3.781 14.352 12.766 1 96.75 112 LEU A C 1
ATOM 870 O O . LEU A 1 112 ? 3.83 13.57 13.727 1 96.75 112 LEU A O 1
ATOM 874 N N . ALA A 1 113 ? 4.277 15.617 12.789 1 95.5 113 ALA A N 1
ATOM 875 C CA . ALA A 1 113 ? 4.633 16.344 14.008 1 95.5 113 ALA A CA 1
ATOM 876 C C . ALA A 1 113 ? 5.723 15.602 14.789 1 95.5 113 ALA A C 1
ATOM 878 O O . ALA A 1 113 ? 5.551 15.297 15.969 1 95.5 113 ALA A O 1
ATOM 879 N N . THR A 1 114 ? 6.887 15.461 14.211 1 91.81 114 THR A N 1
ATOM 880 C CA . THR A 1 114 ? 7.988 14.719 14.82 1 91.81 114 THR A CA 1
ATOM 881 C C . THR A 1 114 ? 8.641 15.531 15.938 1 91.81 114 THR A C 1
ATOM 883 O O . THR A 1 114 ? 9.531 15.047 16.625 1 91.81 114 THR A O 1
ATOM 886 N N . GLU A 1 115 ? 8.188 16.75 16.141 1 90.56 115 GLU A N 1
ATOM 887 C CA . GLU A 1 115 ? 8.773 17.641 17.141 1 90.56 115 GLU A CA 1
ATOM 888 C C . GLU A 1 115 ? 8.156 17.391 18.516 1 90.56 115 GLU A C 1
ATOM 890 O O . GLU A 1 115 ? 8.68 17.859 19.531 1 90.56 115 GLU A O 1
ATOM 895 N N . VAL A 1 116 ? 7.043 16.719 18.547 1 93.81 116 VAL A N 1
ATOM 896 C CA . VAL A 1 116 ? 6.352 16.484 19.812 1 93.81 116 VAL A CA 1
ATOM 897 C C . VAL A 1 116 ? 6.047 15 19.969 1 93.81 116 VAL A C 1
ATOM 899 O O . VAL A 1 116 ? 5.949 14.266 18.984 1 93.81 116 VAL A O 1
ATOM 902 N N . PRO A 1 117 ? 5.898 14.57 21.266 1 95.06 117 PRO A N 1
ATOM 903 C CA . PRO A 1 117 ? 5.492 13.18 21.5 1 95.06 117 PRO A CA 1
ATOM 904 C C . PRO A 1 117 ? 4.141 12.852 20.859 1 95.06 117 PRO A C 1
ATOM 906 O O . PRO A 1 117 ? 3.328 13.75 20.641 1 95.06 117 PRO A O 1
ATOM 909 N N . GLU A 1 118 ? 3.949 11.609 20.594 1 96.56 118 GLU A N 1
ATOM 910 C CA . GLU A 1 118 ? 2.771 11.125 19.891 1 96.56 118 GLU A CA 1
ATOM 911 C C . GLU A 1 118 ? 1.488 11.656 20.516 1 96.56 118 GLU A C 1
ATOM 913 O O . GLU A 1 118 ? 0.6 12.141 19.812 1 96.56 118 GLU A O 1
ATOM 918 N N . GLU A 1 119 ? 1.384 11.664 21.828 1 97.06 119 GLU A N 1
ATOM 919 C CA . GLU A 1 119 ? 0.171 12.039 22.547 1 97.06 119 GLU A CA 1
ATOM 920 C C . GLU A 1 119 ? -0.067 13.547 22.469 1 97.06 119 GLU A C 1
ATOM 922 O O . GLU A 1 119 ? -1.171 14.0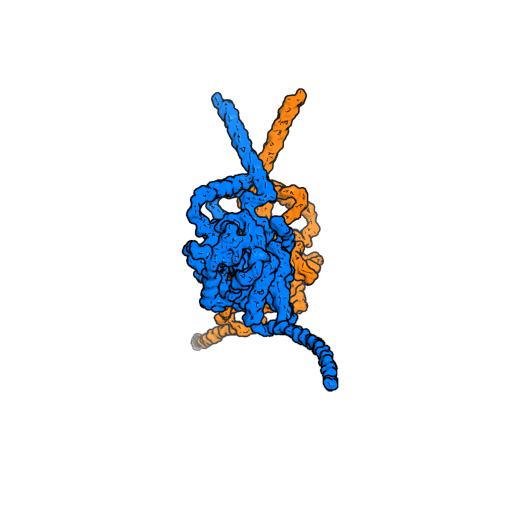23 22.734 1 97.06 119 GLU A O 1
ATOM 927 N N . GLU A 1 120 ? 1.001 14.266 22.078 1 97.56 120 GLU A N 1
ATOM 928 C CA . GLU A 1 120 ? 0.897 15.719 22.062 1 97.56 120 GLU A CA 1
ATOM 929 C C . GLU A 1 120 ? 0.658 16.234 20.641 1 97.56 120 GLU A C 1
ATOM 931 O O . GLU A 1 120 ? 0.471 17.438 20.438 1 97.56 120 GLU A O 1
ATOM 936 N N . THR A 1 121 ? 0.697 15.32 19.656 1 98.25 121 THR A N 1
ATOM 937 C CA . THR A 1 121 ? 0.281 15.703 18.312 1 98.25 121 THR A CA 1
ATOM 938 C C . THR A 1 121 ? -1.205 16.047 18.281 1 98.25 121 THR A C 1
ATOM 940 O O . THR A 1 121 ? -1.95 15.688 19.203 1 98.25 121 THR A O 1
ATOM 943 N N . PHE A 1 122 ? -1.616 16.781 17.281 1 98.69 122 PHE A N 1
ATOM 944 C CA . PHE A 1 122 ? -3.043 17.078 17.234 1 98.69 122 PHE A CA 1
ATOM 945 C C . PHE A 1 122 ? -3.859 15.805 17.078 1 98.69 122 PHE A C 1
ATOM 947 O O . PHE A 1 122 ? -4.988 15.719 17.562 1 98.69 122 PHE A O 1
ATOM 954 N N . ALA A 1 123 ? -3.338 14.766 16.453 1 98.81 123 ALA A N 1
ATOM 955 C CA . ALA A 1 123 ? -4.027 13.484 16.359 1 98.81 123 ALA A CA 1
ATOM 956 C C . ALA A 1 123 ? -4.227 12.859 17.734 1 98.81 123 ALA A C 1
ATOM 958 O O . ALA A 1 123 ? -5.328 12.422 18.078 1 98.81 123 ALA A O 1
ATOM 959 N N . GLY A 1 124 ? -3.107 12.836 18.531 1 98.62 124 GLY A N 1
ATOM 960 C CA . GLY A 1 124 ? -3.213 12.289 19.875 1 98.62 124 GLY A CA 1
ATOM 961 C C . GLY A 1 124 ? -4.176 13.062 20.75 1 98.62 124 GLY A C 1
ATOM 962 O O . GLY A 1 124 ? -4.969 12.469 21.484 1 98.62 124 GLY A O 1
ATOM 963 N N . GLN A 1 125 ? -4.09 14.336 20.672 1 98.62 125 GLN A N 1
ATOM 964 C CA . GLN A 1 125 ? -4.949 15.188 21.484 1 98.62 125 GLN A CA 1
ATOM 965 C C . GLN A 1 125 ? -6.406 15.086 21.047 1 98.62 125 GLN A C 1
ATOM 967 O O . GLN A 1 125 ? -7.316 15.125 21.875 1 98.62 125 GLN A O 1
ATOM 972 N N . LEU A 1 126 ? -6.609 15.008 19.75 1 98.69 126 LEU A N 1
ATOM 973 C CA . LEU A 1 126 ? -7.957 14.844 19.203 1 98.69 126 LEU A CA 1
ATOM 974 C C . LEU A 1 126 ? -8.602 13.562 19.719 1 98.69 126 LEU A C 1
ATOM 976 O O . LEU A 1 126 ? -9.781 13.562 20.094 1 98.69 126 LEU A O 1
ATOM 980 N N . GLU A 1 127 ? -7.871 12.445 19.719 1 98.56 127 GLU A N 1
ATOM 981 C CA . GLU A 1 127 ? -8.367 11.172 20.234 1 98.56 127 GLU A CA 1
ATOM 982 C C . GLU A 1 127 ? -8.828 11.312 21.688 1 98.56 127 GLU A C 1
ATOM 984 O O . GLU A 1 127 ? -9.945 10.898 22.031 1 98.56 127 GLU A O 1
ATOM 989 N N . ALA A 1 128 ? -7.961 11.922 22.516 1 97.81 128 ALA A N 1
ATOM 990 C CA . ALA A 1 128 ? -8.273 12.102 23.922 1 97.81 128 ALA A CA 1
ATOM 991 C C . ALA A 1 128 ? -9.508 12.977 24.109 1 97.81 128 ALA A C 1
ATOM 993 O O . ALA A 1 128 ? -10.367 12.68 24.938 1 97.81 128 ALA A O 1
ATOM 994 N N . LEU A 1 129 ? -9.609 14.031 23.359 1 97.38 129 LEU A N 1
ATOM 995 C CA . LEU A 1 129 ? -10.727 14.961 23.453 1 97.38 129 LEU A CA 1
ATOM 996 C C . LEU A 1 129 ? -12.039 14.289 23.062 1 97.38 129 LEU A C 1
ATOM 998 O O . LEU A 1 129 ? -13.031 14.375 23.781 1 97.38 129 LEU A O 1
ATOM 1002 N N . LEU A 1 130 ? -12.047 13.539 21.953 1 97.12 130 LEU A N 1
ATOM 1003 C CA . LEU A 1 130 ? -13.273 12.961 21.422 1 97.12 130 LEU A CA 1
ATOM 1004 C C . LEU A 1 130 ? -13.734 11.773 22.266 1 97.12 130 LEU A C 1
ATOM 1006 O O . LEU A 1 130 ? -14.93 11.508 22.359 1 97.12 130 LEU A O 1
ATOM 1010 N N . GLN A 1 131 ? -12.75 11.094 22.812 1 96.69 131 GLN A N 1
ATOM 1011 C CA . GLN A 1 131 ? -13.086 9.93 23.625 1 96.69 131 GLN A CA 1
ATOM 1012 C C . GLN A 1 131 ? -14.008 10.312 24.781 1 96.69 131 GLN A C 1
ATOM 1014 O O . GLN A 1 131 ? -14.812 9.5 25.234 1 96.69 131 GLN A O 1
ATOM 1019 N N . GLN A 1 132 ? -13.977 11.547 25.156 1 95.12 132 GLN A N 1
ATOM 1020 C CA . GLN A 1 132 ? -14.766 12.023 26.281 1 95.12 132 GLN A CA 1
ATOM 1021 C C . GLN A 1 132 ? -16.25 12.125 25.922 1 95.12 132 GLN A C 1
ATOM 1023 O O . GLN A 1 132 ? -17.109 12.242 26.797 1 95.12 132 GLN A O 1
ATOM 1028 N N . TYR A 1 133 ? -16.609 12.016 24.703 1 94.12 133 TYR A N 1
ATOM 1029 C CA . TYR A 1 133 ? -17.969 12.312 24.281 1 94.12 133 TYR A CA 1
ATOM 1030 C C . TYR A 1 133 ? -18.688 11.047 23.812 1 94.12 133 TYR A C 1
ATOM 1032 O O . TYR A 1 133 ? -19.766 11.109 23.234 1 94.12 133 TYR A O 1
ATOM 1040 N N . THR A 1 134 ? -18.062 9.906 24.031 1 93.19 134 THR A N 1
ATOM 1041 C CA . THR A 1 134 ? -18.703 8.664 23.594 1 93.19 134 THR A CA 1
ATOM 1042 C C . THR A 1 134 ? -18.172 7.484 24.406 1 93.19 134 THR A C 1
ATOM 1044 O O . THR A 1 134 ? -17.094 7.562 25 1 93.19 134 THR A O 1
ATOM 1047 N N . ARG A 1 135 ? -18.984 6.426 24.375 1 91.19 135 ARG A N 1
ATOM 1048 C CA . ARG A 1 135 ? -18.562 5.188 25.031 1 91.19 135 ARG A CA 1
ATOM 1049 C C . ARG A 1 135 ? -17.844 4.266 24.047 1 91.19 135 ARG A C 1
ATOM 1051 O O . ARG A 1 135 ? -17.188 3.309 24.453 1 91.19 135 ARG A O 1
ATOM 1058 N N . GLN A 1 136 ? -18 4.559 22.797 1 93.12 136 GLN A N 1
ATOM 1059 C CA . GLN A 1 136 ? -17.266 3.795 21.797 1 93.12 136 GLN A CA 1
ATOM 1060 C C . GLN A 1 136 ? -15.781 4.121 21.828 1 93.12 136 GLN A C 1
ATOM 1062 O O . GLN A 1 136 ? -15.383 5.199 22.281 1 93.12 136 GLN A O 1
ATOM 1067 N N . ARG A 1 137 ? -15.07 3.197 21.406 1 96.44 137 ARG A N 1
ATOM 1068 C CA . ARG A 1 137 ? -13.633 3.465 21.312 1 96.44 137 ARG A CA 1
ATOM 1069 C C . ARG A 1 137 ? -13.32 4.359 20.125 1 96.44 137 ARG A C 1
ATOM 1071 O O . ARG A 1 137 ? -13.688 4.043 18.984 1 96.44 137 ARG A O 1
ATOM 1078 N N . VAL A 1 138 ? -12.68 5.477 20.422 1 97.44 138 VAL A N 1
ATOM 1079 C CA . VAL A 1 138 ? -12.242 6.375 19.344 1 97.44 138 VAL A CA 1
ATOM 1080 C C . VAL A 1 138 ? -10.766 6.121 19.031 1 97.44 138 VAL A C 1
ATOM 1082 O O . VAL A 1 138 ? -9.938 6.02 19.938 1 97.44 138 VAL A O 1
ATOM 1085 N N . GLU A 1 139 ? -10.453 5.898 17.844 1 98.31 139 GLU A N 1
ATOM 1086 C CA . GLU A 1 139 ? -9.078 5.75 17.359 1 98.31 139 GLU A CA 1
ATOM 1087 C C . GLU A 1 139 ? -8.727 6.824 16.344 1 98.31 139 GLU A C 1
ATOM 1089 O O . GLU A 1 139 ? -9.391 6.941 15.305 1 98.31 139 GLU A O 1
ATOM 1094 N N . VAL A 1 140 ? -7.777 7.672 16.672 1 98.81 140 VAL A N 1
ATOM 1095 C CA . VAL A 1 140 ? -7.297 8.672 15.719 1 98.81 140 VAL A CA 1
ATOM 1096 C C . VAL A 1 140 ? -5.922 8.258 15.195 1 98.81 140 VAL A C 1
ATOM 1098 O O . VAL A 1 140 ? -4.969 8.133 15.969 1 98.81 140 VAL A O 1
ATOM 1101 N N . VAL A 1 141 ? -5.816 8.039 13.898 1 98.81 141 VAL A N 1
ATOM 1102 C CA . VAL A 1 141 ? -4.617 7.531 13.242 1 98.81 141 VAL A CA 1
ATOM 1103 C C . VAL A 1 141 ? -3.852 8.688 12.602 1 98.81 141 VAL A C 1
ATOM 1105 O O . VAL A 1 141 ? -4.434 9.5 11.875 1 98.81 141 VAL A O 1
ATOM 1108 N N . ASN A 1 142 ? -2.604 8.844 12.93 1 98.88 142 ASN A N 1
ATOM 1109 C CA . ASN A 1 142 ? -1.716 9.836 12.328 1 98.88 142 ASN A CA 1
ATOM 1110 C C . ASN A 1 142 ? -1.077 9.312 11.047 1 98.88 142 ASN A C 1
ATOM 1112 O O . ASN A 1 142 ? -0.144 8.508 11.094 1 98.88 142 ASN A O 1
ATOM 1116 N N . ALA A 1 143 ? -1.523 9.797 9.906 1 98.88 143 ALA A N 1
ATOM 1117 C CA . ALA A 1 143 ? -1.022 9.352 8.609 1 98.88 143 ALA A CA 1
ATOM 1118 C C . ALA A 1 143 ? -0.203 10.453 7.938 1 98.88 143 ALA A C 1
ATOM 1120 O O . ALA A 1 143 ? -0.111 10.5 6.707 1 98.88 143 ALA A O 1
ATOM 1121 N N . GLY A 1 144 ? 0.334 11.344 8.688 1 98.19 144 GLY A N 1
ATOM 1122 C CA . GLY A 1 144 ? 1.172 12.406 8.148 1 98.19 144 GLY A CA 1
ATOM 1123 C C . GLY A 1 144 ? 2.471 11.898 7.555 1 98.19 144 GLY A C 1
ATOM 1124 O O . GLY A 1 144 ? 3.086 10.977 8.086 1 98.19 144 GLY A O 1
ATOM 1125 N N . VAL A 1 145 ? 2.82 12.445 6.457 1 97.12 145 VAL A N 1
ATOM 1126 C CA . VAL A 1 145 ? 4.094 12.18 5.801 1 97.12 145 VAL A CA 1
ATOM 1127 C C . VAL A 1 145 ? 4.715 13.492 5.324 1 97.12 145 VAL A C 1
ATOM 1129 O O . VAL A 1 145 ? 4.035 14.328 4.715 1 97.12 145 VAL A O 1
ATOM 1132 N N . PRO A 1 146 ? 5.992 13.719 5.594 1 94.19 146 PRO A N 1
ATOM 1133 C CA . PRO A 1 146 ? 6.598 14.992 5.199 1 94.19 146 PRO A CA 1
ATOM 1134 C C . PRO A 1 146 ? 6.414 15.297 3.713 1 94.19 146 PRO A C 1
ATOM 1136 O O . PRO A 1 146 ? 6.68 14.445 2.865 1 94.19 146 PRO A O 1
ATOM 1139 N N . GLY A 1 147 ? 5.938 16.531 3.449 1 93.56 147 GLY A N 1
ATOM 1140 C CA . GLY A 1 147 ? 5.832 17 2.074 1 93.56 147 GLY A CA 1
ATOM 1141 C C . GLY A 1 147 ? 4.512 16.625 1.424 1 93.56 147 GLY A C 1
ATOM 1142 O O . GLY A 1 147 ? 4.223 17.062 0.307 1 93.56 147 GLY A O 1
ATOM 1143 N N . TYR A 1 148 ? 3.762 15.82 2.139 1 97.56 148 TYR A N 1
ATOM 1144 C CA . TYR A 1 148 ? 2.49 15.422 1.545 1 97.56 148 TYR A CA 1
ATOM 1145 C C . TYR A 1 148 ? 1.571 16.625 1.366 1 97.56 148 TYR A C 1
ATOM 1147 O O . TYR A 1 148 ? 1.666 17.609 2.113 1 97.56 148 TYR A O 1
ATOM 1155 N N . CYS A 1 149 ? 0.817 16.625 0.412 1 98.25 149 CYS A N 1
ATOM 1156 C CA . CYS A 1 149 ? -0.23 17.562 0.018 1 98.25 149 CYS A CA 1
ATOM 1157 C C . CYS A 1 149 ? -1.494 16.828 -0.401 1 98.25 149 CYS A C 1
ATOM 1159 O O . CYS A 1 149 ? -1.523 15.594 -0.408 1 98.25 149 CYS A O 1
ATOM 1161 N N . PRO A 1 150 ? -2.545 17.484 -0.699 1 98.75 150 PRO A N 1
ATOM 1162 C CA . PRO A 1 150 ? -3.775 16.781 -1.056 1 98.75 150 PRO A CA 1
ATOM 1163 C C . PRO A 1 150 ? -3.557 15.734 -2.154 1 98.75 150 PRO A C 1
ATOM 1165 O O . PRO A 1 150 ? -4.129 14.641 -2.096 1 98.75 150 PRO A O 1
ATOM 1168 N N . LEU A 1 151 ? -2.719 16.031 -3.094 1 98.62 151 LEU A N 1
ATOM 1169 C CA . LEU A 1 151 ? -2.438 15.102 -4.188 1 98.62 151 LEU A CA 1
ATOM 1170 C C . LEU A 1 151 ? -1.83 13.805 -3.662 1 98.62 151 LEU A C 1
ATOM 1172 O O . LEU A 1 151 ? -2.322 12.719 -3.967 1 98.62 151 LEU A O 1
ATOM 1176 N N . LEU A 1 152 ? -0.8 13.914 -2.879 1 98.62 152 LEU A N 1
ATOM 1177 C CA . LEU A 1 152 ? -0.14 12.727 -2.352 1 98.62 152 LEU A CA 1
ATOM 1178 C C . LEU A 1 152 ? -1.019 12.031 -1.316 1 98.62 152 LEU A C 1
ATOM 1180 O O . LEU A 1 152 ? -0.992 10.805 -1.197 1 98.62 152 LEU A O 1
ATOM 1184 N N . SER A 1 153 ? -1.81 12.773 -0.605 1 98.88 153 SER A N 1
ATOM 1185 C CA . SER A 1 153 ? -2.746 12.172 0.339 1 98.88 153 SER A CA 1
ATOM 1186 C C . SER A 1 153 ? -3.811 11.352 -0.385 1 98.88 153 SER A C 1
ATOM 1188 O O . SER A 1 153 ? -4.223 10.297 0.098 1 98.88 153 SER A O 1
ATOM 1190 N N . TYR A 1 154 ? -4.289 11.945 -1.56 1 98.75 154 TYR A N 1
ATOM 1191 C CA . TYR A 1 154 ? -5.199 11.164 -2.395 1 98.75 154 TYR A CA 1
ATOM 1192 C C . TYR A 1 154 ? -4.586 9.812 -2.754 1 98.75 154 TYR A C 1
ATOM 1194 O O . TYR A 1 154 ? -5.234 8.773 -2.607 1 98.75 154 TYR A O 1
ATOM 1202 N N . LEU A 1 155 ? -3.377 9.82 -3.184 1 98.69 155 LEU A N 1
ATOM 1203 C CA . LEU A 1 155 ? -2.682 8.594 -3.572 1 98.69 155 LEU A CA 1
ATOM 1204 C C . LEU A 1 155 ? -2.463 7.688 -2.367 1 98.69 155 LEU A C 1
ATOM 1206 O O . LEU A 1 155 ? -2.531 6.461 -2.486 1 98.69 155 LEU A O 1
ATOM 1210 N N . GLN A 1 156 ? -2.176 8.297 -1.249 1 98.75 156 GLN A N 1
ATOM 1211 C CA . GLN A 1 156 ? -2 7.516 -0.027 1 98.75 156 GLN A CA 1
ATOM 1212 C C . GLN A 1 156 ? -3.264 6.73 0.312 1 98.75 156 GLN A C 1
ATOM 1214 O O . GLN A 1 156 ? -3.197 5.539 0.62 1 98.75 156 GLN A O 1
ATOM 1219 N N . VAL A 1 157 ? -4.395 7.379 0.274 1 98.69 157 VAL A N 1
ATOM 1220 C CA . VAL A 1 157 ? -5.66 6.719 0.576 1 98.69 157 VAL A CA 1
ATOM 1221 C C . VAL A 1 157 ? -5.934 5.629 -0.457 1 98.69 157 VAL A C 1
ATOM 1223 O O . VAL A 1 157 ? -6.293 4.504 -0.1 1 98.69 157 VAL A O 1
ATOM 1226 N N . LYS A 1 158 ? -5.699 5.941 -1.68 1 97.88 158 LYS A N 1
ATOM 1227 C CA . LYS A 1 158 ? -5.977 5.039 -2.795 1 97.88 158 LYS A CA 1
ATOM 1228 C C . LYS A 1 158 ? -5.141 3.77 -2.697 1 97.88 158 LYS A C 1
ATOM 1230 O O . LYS A 1 158 ? -5.645 2.668 -2.916 1 97.88 158 LYS A O 1
ATOM 1235 N N . HIS A 1 159 ? -3.918 3.922 -2.305 1 97.94 159 HIS A N 1
ATOM 1236 C CA . HIS A 1 159 ? -2.977 2.816 -2.447 1 97.94 159 HIS A CA 1
ATOM 1237 C C . HIS A 1 159 ? -2.721 2.133 -1.108 1 97.94 159 HIS A C 1
ATOM 1239 O O . HIS A 1 159 ? -2.273 0.985 -1.068 1 97.94 159 HIS A O 1
ATOM 1245 N N . GLN A 1 160 ? -3.037 2.855 0.047 1 96.94 160 GLN A N 1
ATOM 1246 C CA . GLN A 1 160 ? -2.455 2.324 1.275 1 96.94 160 GLN A CA 1
ATOM 1247 C C . GLN A 1 160 ? -3.484 2.285 2.4 1 96.94 160 GLN A C 1
ATOM 1249 O O . GLN A 1 160 ? -3.346 1.513 3.352 1 96.94 160 GLN A O 1
ATOM 1254 N N . LEU A 1 161 ? -4.5 3.09 2.385 1 98.25 161 LEU A N 1
ATOM 1255 C CA . LEU A 1 161 ? -5.168 3.35 3.656 1 98.25 161 LEU A CA 1
ATOM 1256 C C . LEU A 1 161 ? -6.594 2.816 3.641 1 98.25 161 LEU A C 1
ATOM 1258 O O . LEU A 1 161 ? -7.297 2.875 4.652 1 98.25 161 LEU A O 1
ATOM 1262 N N . ALA A 1 162 ? -7.043 2.246 2.531 1 95.81 162 ALA A N 1
ATOM 1263 C CA . ALA A 1 162 ? -8.445 1.847 2.406 1 95.81 162 ALA A CA 1
ATOM 1264 C C . ALA A 1 162 ? -8.789 0.753 3.412 1 95.81 162 ALA A C 1
ATOM 1266 O O . ALA A 1 162 ? -9.922 0.689 3.902 1 95.81 162 ALA A O 1
ATOM 1267 N N . ALA A 1 163 ? -7.852 -0.052 3.775 1 94.81 163 ALA A N 1
ATOM 1268 C CA . ALA A 1 163 ? -8.094 -1.181 4.668 1 94.81 163 ALA A CA 1
ATOM 1269 C C . ALA A 1 163 ? -8.414 -0.703 6.082 1 94.81 163 ALA A C 1
ATOM 1271 O O . ALA A 1 163 ? -8.938 -1.465 6.902 1 94.81 163 ALA A O 1
ATOM 1272 N N . LEU A 1 164 ? -8.062 0.506 6.406 1 97.62 164 LEU A N 1
ATOM 1273 C CA . LEU A 1 164 ? -8.273 1.042 7.746 1 97.62 164 LEU A CA 1
ATOM 1274 C C . LEU A 1 164 ? -9.758 1.238 8.023 1 97.62 164 LEU A C 1
ATOM 1276 O O . LEU A 1 164 ? -10.172 1.347 9.188 1 97.62 164 LEU A O 1
ATOM 1280 N N . GLN A 1 165 ? -10.547 1.424 6.926 1 97.38 165 GLN A N 1
ATOM 1281 C CA . GLN A 1 165 ? -11.992 1.606 7.055 1 97.38 165 GLN A CA 1
ATOM 1282 C C . GLN A 1 165 ? -12.32 2.777 7.977 1 97.38 165 GLN A C 1
ATOM 1284 O O . GLN A 1 165 ? -13.109 2.637 8.914 1 97.38 165 GLN A O 1
ATOM 1289 N N . ALA A 1 166 ? -11.688 3.918 7.691 1 97.88 166 ALA A N 1
ATOM 1290 C CA . ALA A 1 166 ? -11.906 5.133 8.469 1 97.88 166 ALA A CA 1
ATOM 1291 C C . ALA A 1 166 ? -13.375 5.555 8.422 1 97.88 166 ALA A C 1
ATOM 1293 O O . ALA A 1 166 ? -14.039 5.391 7.398 1 97.88 166 ALA A O 1
ATOM 1294 N N . ASP A 1 167 ? -13.883 6.062 9.523 1 96.94 167 ASP A N 1
ATOM 1295 C CA . ASP A 1 167 ? -15.18 6.73 9.523 1 96.94 167 ASP A CA 1
ATOM 1296 C C . ASP A 1 167 ? -15.062 8.156 8.984 1 96.94 167 ASP A C 1
ATOM 1298 O O . ASP A 1 167 ? -15.969 8.641 8.305 1 96.94 167 ASP A O 1
ATOM 1302 N N . VAL A 1 168 ? -13.953 8.766 9.305 1 96.88 168 VAL A N 1
ATOM 1303 C CA . VAL A 1 168 ? -13.68 10.125 8.859 1 96.88 168 VAL A CA 1
ATOM 1304 C C . VAL A 1 168 ? -12.211 10.258 8.469 1 96.88 168 VAL A C 1
ATOM 1306 O O . VAL A 1 168 ? -11.328 9.766 9.172 1 96.88 168 VAL A O 1
ATOM 1309 N N . PHE A 1 169 ? -11.984 10.805 7.332 1 98.25 169 PHE A N 1
ATOM 1310 C CA . PHE A 1 169 ? -10.656 11.312 7 1 98.25 169 PHE A CA 1
ATOM 1311 C C . PHE A 1 169 ? -10.562 12.805 7.27 1 98.25 169 PHE A C 1
ATOM 1313 O O . PHE A 1 169 ? -11.461 13.57 6.883 1 98.25 169 PHE A O 1
ATOM 1320 N N . VAL A 1 170 ? -9.539 13.242 7.98 1 98.56 170 VAL A N 1
ATOM 1321 C CA . VAL A 1 170 ? -9.234 14.656 8.141 1 98.56 170 VAL A CA 1
ATOM 1322 C C . VAL A 1 170 ? -8.047 15.031 7.254 1 98.56 170 VAL A C 1
ATOM 1324 O O . VAL A 1 170 ? -6.934 14.547 7.461 1 98.56 170 VAL A O 1
ATOM 1327 N N . MET A 1 171 ? -8.305 15.828 6.289 1 98.81 171 MET A N 1
ATOM 1328 C CA . MET A 1 171 ? -7.242 16.297 5.398 1 98.81 171 MET A CA 1
ATOM 1329 C C . MET A 1 171 ? -6.715 17.656 5.848 1 98.81 171 MET A C 1
ATOM 1331 O O . MET A 1 171 ? -7.391 18.672 5.68 1 98.81 171 MET A O 1
ATOM 1335 N N . ASN A 1 172 ? -5.562 17.641 6.391 1 98.56 172 ASN A N 1
ATOM 1336 C CA . ASN A 1 172 ? -4.918 18.891 6.77 1 98.56 172 ASN A CA 1
ATOM 1337 C C . ASN A 1 172 ? -4.293 19.594 5.566 1 98.56 172 ASN A C 1
ATOM 1339 O O . ASN A 1 172 ? -3.326 19.094 4.984 1 98.56 172 ASN A O 1
ATOM 1343 N N . PHE A 1 173 ? -4.82 20.703 5.172 1 98.5 173 PHE A N 1
ATOM 1344 C CA . PHE A 1 173 ? -4.27 21.516 4.102 1 98.5 173 PHE A CA 1
ATOM 1345 C C . PHE A 1 173 ? -3.281 22.531 4.66 1 98.5 173 PHE A C 1
ATOM 1347 O O . PHE A 1 173 ? -3.672 23.469 5.371 1 98.5 173 PHE A O 1
ATOM 1354 N N . ASP A 1 174 ? -2.066 22.328 4.336 1 96.94 174 ASP A N 1
ATOM 1355 C CA . ASP A 1 174 ? -1.009 23.219 4.801 1 96.94 174 ASP A CA 1
ATOM 1356 C C . ASP A 1 174 ? -0.691 24.281 3.754 1 96.94 174 ASP A C 1
ATOM 1358 O O . ASP A 1 174 ? -0.834 24.047 2.553 1 96.94 174 ASP A O 1
ATOM 1362 N N . MET A 1 175 ? -0.147 25.422 4.172 1 96 175 MET A N 1
ATOM 1363 C CA . MET A 1 175 ? 0.111 26.547 3.283 1 96 175 MET A CA 1
ATOM 1364 C C . MET A 1 175 ? 1.251 26.234 2.32 1 96 175 MET A C 1
ATOM 1366 O O . MET A 1 175 ? 1.409 26.906 1.3 1 96 175 MET A O 1
ATOM 1370 N N . SER A 1 176 ? 2.033 25.234 2.627 1 94.25 176 SER A N 1
ATOM 1371 C CA . SER A 1 176 ? 3.1 24.797 1.728 1 94.25 176 SER A CA 1
ATOM 1372 C C . SER A 1 176 ? 2.564 23.891 0.628 1 94.25 176 SER A C 1
ATOM 1374 O O . SER A 1 176 ? 3.281 23.562 -0.32 1 94.25 176 SER A O 1
ATOM 1376 N N . ASP A 1 177 ? 1.326 23.516 0.708 1 97.19 177 ASP A N 1
ATOM 1377 C CA . ASP A 1 177 ? 0.77 22.469 -0.141 1 97.19 177 ASP A CA 1
ATOM 1378 C C . ASP A 1 177 ? 0.719 22.922 -1.602 1 97.19 177 ASP A C 1
ATOM 1380 O O . ASP A 1 177 ? 0.803 22.094 -2.512 1 97.19 177 ASP A O 1
ATOM 1384 N N . VAL A 1 178 ? 0.564 24.219 -1.828 1 96.69 178 VAL A N 1
ATOM 1385 C CA . VAL A 1 178 ? 0.513 24.719 -3.197 1 96.69 178 VAL A CA 1
ATOM 1386 C C . VAL A 1 178 ? 1.845 24.453 -3.896 1 96.69 178 VAL A C 1
ATOM 1388 O O . VAL A 1 178 ? 1.872 23.953 -5.023 1 96.69 178 VAL A O 1
ATOM 1391 N N . ALA A 1 179 ? 2.914 24.766 -3.186 1 93.12 179 ALA A N 1
ATOM 1392 C CA . ALA A 1 179 ? 4.242 24.516 -3.74 1 93.12 179 ALA A CA 1
ATOM 1393 C C . ALA A 1 179 ? 4.512 23.016 -3.865 1 93.12 179 ALA A C 1
ATOM 1395 O O . ALA A 1 179 ? 5.109 22.562 -4.844 1 93.12 179 ALA A O 1
ATOM 1396 N N . ASP A 1 180 ? 4.109 22.266 -2.867 1 94.75 180 ASP A N 1
ATOM 1397 C CA . ASP A 1 180 ? 4.305 20.828 -2.902 1 94.75 180 ASP A CA 1
ATOM 1398 C C . ASP A 1 180 ? 3.557 20.203 -4.074 1 94.75 180 ASP A C 1
ATOM 1400 O O . ASP A 1 180 ? 4.09 19.328 -4.766 1 94.75 180 ASP A O 1
ATOM 1404 N N . ASP A 1 181 ? 2.305 20.641 -4.266 1 96.56 181 ASP A N 1
ATOM 1405 C CA . ASP A 1 181 ? 1.536 20.141 -5.398 1 96.56 181 ASP A CA 1
ATOM 1406 C C . ASP A 1 181 ? 2.246 20.422 -6.719 1 96.56 181 ASP A C 1
ATOM 1408 O O . ASP A 1 181 ? 2.314 19.562 -7.598 1 96.56 181 ASP A O 1
ATOM 1412 N N . TYR A 1 182 ? 2.746 21.641 -6.848 1 92.31 182 TYR A N 1
ATOM 1413 C CA . TYR A 1 182 ? 3.469 22.031 -8.055 1 92.31 182 TYR A CA 1
ATOM 1414 C C . TYR A 1 182 ? 4.621 21.078 -8.328 1 92.31 182 TYR A C 1
ATOM 1416 O O . TYR A 1 182 ? 4.848 20.688 -9.477 1 92.31 182 TYR A O 1
ATOM 1424 N N . HIS A 1 183 ? 5.297 20.688 -7.336 1 89.94 183 HIS A N 1
ATOM 1425 C CA . HIS A 1 183 ? 6.461 19.812 -7.457 1 89.94 183 HIS A CA 1
ATOM 1426 C C . HIS A 1 183 ? 6.051 18.391 -7.828 1 89.94 183 HIS A C 1
ATOM 1428 O O . HIS A 1 183 ? 6.562 17.828 -8.797 1 89.94 183 HIS A O 1
ATOM 1434 N N . TYR A 1 184 ? 5.082 17.828 -7.148 1 94.56 184 TYR A N 1
ATOM 1435 C CA . TYR A 1 184 ? 4.793 16.406 -7.266 1 94.56 184 TYR A CA 1
ATOM 1436 C C . TYR A 1 184 ? 3.855 16.125 -8.438 1 94.56 184 TYR A C 1
ATOM 1438 O O . TYR A 1 184 ? 3.861 15.031 -9 1 94.56 184 TYR A O 1
ATOM 1446 N N . ARG A 1 185 ? 3.061 17.078 -8.828 1 93.69 185 ARG A N 1
ATOM 1447 C CA . ARG A 1 185 ? 2.115 16.875 -9.922 1 93.69 185 ARG A CA 1
ATOM 1448 C C . ARG A 1 185 ? 2.842 16.531 -11.219 1 93.69 185 ARG A C 1
ATOM 1450 O O . ARG A 1 185 ? 2.361 15.719 -12.016 1 93.69 185 ARG A O 1
ATOM 1457 N N . ARG A 1 186 ? 3.982 17.078 -11.367 1 89.06 186 ARG A N 1
ATOM 1458 C CA . ARG A 1 186 ? 4.773 16.844 -12.57 1 89.06 186 ARG A CA 1
ATOM 1459 C C . ARG A 1 186 ? 5.289 15.406 -12.609 1 89.06 186 ARG A C 1
ATOM 1461 O O . ARG A 1 186 ? 5.605 14.891 -13.68 1 89.06 186 ARG A O 1
ATOM 1468 N N . LEU A 1 187 ? 5.359 14.805 -11.484 1 90.38 187 LEU A N 1
ATOM 1469 C CA . LEU A 1 187 ? 5.887 13.453 -11.367 1 90.38 187 LEU A CA 1
ATOM 1470 C C . LEU A 1 187 ? 4.754 12.43 -11.305 1 90.38 187 LEU A C 1
ATOM 1472 O O . LEU A 1 187 ? 5.004 11.227 -11.289 1 90.38 187 LEU A O 1
ATOM 1476 N N . THR A 1 188 ? 3.553 12.898 -11.281 1 95.75 188 THR A N 1
ATOM 1477 C CA . THR A 1 188 ? 2.406 12.016 -11.07 1 95.75 188 THR A CA 1
ATOM 1478 C C . THR A 1 188 ? 1.795 11.602 -12.406 1 95.75 188 THR A C 1
ATOM 1480 O O . THR A 1 188 ? 1.535 12.445 -13.266 1 95.75 188 THR A O 1
ATOM 1483 N N . ALA A 1 189 ? 1.674 10.289 -12.617 1 93.88 189 ALA A N 1
ATOM 1484 C CA . ALA A 1 189 ? 0.918 9.789 -13.766 1 93.88 189 ALA A CA 1
ATOM 1485 C C . ALA A 1 189 ? -0.578 10.023 -13.578 1 93.88 189 ALA A C 1
ATOM 1487 O O . ALA A 1 189 ? -1.122 9.781 -12.5 1 93.88 189 ALA A O 1
ATOM 1488 N N . MET A 1 190 ? -1.221 10.523 -14.617 1 94.19 190 MET A N 1
ATOM 1489 C CA . MET A 1 190 ? -2.645 10.844 -14.562 1 94.19 190 MET A CA 1
ATOM 1490 C C . MET A 1 190 ? -3.436 9.953 -15.516 1 94.19 190 MET A C 1
ATOM 1492 O O . MET A 1 190 ? -2.939 9.586 -16.578 1 94.19 190 MET A O 1
ATOM 1496 N N . SER A 1 191 ? -4.625 9.633 -15.078 1 92.56 191 SER A N 1
ATOM 1497 C CA . SER A 1 191 ? -5.535 8.938 -15.984 1 92.56 191 SER A CA 1
ATOM 1498 C C . SER A 1 191 ? -6.047 9.875 -17.078 1 92.56 191 SER A C 1
ATOM 1500 O O . SER A 1 191 ? -5.797 11.086 -17.031 1 92.56 191 SER A O 1
ATOM 1502 N N . ARG A 1 192 ? -6.758 9.273 -18 1 88.5 192 ARG A N 1
ATOM 1503 C CA . ARG A 1 192 ? -7.328 10.055 -19.094 1 88.5 192 ARG A CA 1
ATOM 1504 C C . ARG A 1 192 ? -8.344 11.062 -18.578 1 88.5 192 ARG A C 1
ATOM 1506 O O . ARG A 1 192 ? -8.484 12.156 -19.125 1 88.5 192 ARG A O 1
ATOM 1513 N N . ASP A 1 193 ? -8.969 10.75 -17.484 1 89.12 193 ASP A N 1
ATOM 1514 C CA . ASP A 1 193 ? -9.992 11.617 -16.906 1 89.12 193 ASP A CA 1
ATOM 1515 C C . ASP A 1 193 ? -9.383 12.57 -15.875 1 89.12 193 ASP A C 1
ATOM 1517 O O . ASP A 1 193 ? -10.109 13.266 -15.156 1 89.12 193 ASP A O 1
ATOM 1521 N N . GLY A 1 194 ? -8.102 12.547 -15.695 1 90.56 194 GLY A N 1
ATOM 1522 C CA . GLY A 1 194 ? -7.422 13.516 -14.852 1 90.56 194 GLY A CA 1
ATOM 1523 C C . GLY A 1 194 ? -7.273 13.055 -13.414 1 90.56 194 GLY A C 1
ATOM 1524 O O . GLY A 1 194 ? -6.988 13.859 -12.523 1 90.56 194 GLY A O 1
ATOM 1525 N N . LEU A 1 195 ? -7.469 11.797 -13.164 1 94.81 195 LEU A N 1
ATOM 1526 C CA . LEU A 1 195 ? -7.285 11.266 -11.82 1 94.81 195 LEU A CA 1
ATOM 1527 C C . LEU A 1 195 ? -5.848 10.805 -11.609 1 94.81 195 LEU A C 1
ATOM 1529 O O . LEU A 1 195 ? -5.27 10.141 -12.469 1 94.81 195 LEU A O 1
ATOM 1533 N N . PRO A 1 196 ? -5.273 11.219 -10.484 1 97 196 PRO A N 1
ATOM 1534 C CA . PRO A 1 196 ? -3.92 10.734 -10.211 1 97 196 PRO A CA 1
ATOM 1535 C C . PRO A 1 196 ? -3.846 9.211 -10.109 1 97 196 PRO A C 1
ATOM 1537 O O . PRO A 1 196 ? -4.695 8.594 -9.469 1 97 196 PRO A O 1
ATOM 1540 N N . LEU A 1 197 ? -2.855 8.633 -10.727 1 96.94 197 LEU A N 1
ATOM 1541 C CA . LEU A 1 197 ? -2.689 7.18 -10.719 1 96.94 197 LEU A CA 1
ATOM 1542 C C . LEU A 1 197 ? -1.59 6.766 -9.75 1 96.94 197 LEU A C 1
ATOM 1544 O O . LEU A 1 197 ? -1.846 6.031 -8.797 1 96.94 197 LEU A O 1
ATOM 1548 N N . ASN A 1 198 ? -0.416 7.156 -9.906 1 97.31 198 ASN A N 1
ATOM 1549 C CA . ASN A 1 198 ? 0.719 6.938 -9.016 1 97.31 198 ASN A CA 1
ATOM 1550 C C . ASN A 1 198 ? 1.796 8 -9.211 1 97.31 198 ASN A C 1
ATOM 1552 O O . ASN A 1 198 ? 1.888 8.609 -10.281 1 97.31 198 ASN A O 1
ATOM 1556 N N . CYS A 1 199 ? 2.5 8.312 -8.234 1 96.88 199 CYS A N 1
ATOM 1557 C CA . CYS A 1 199 ? 3.645 9.219 -8.242 1 96.88 199 CYS A CA 1
ATOM 1558 C C . CYS A 1 199 ? 4.926 8.484 -7.887 1 96.88 199 CYS A C 1
ATOM 1560 O O . CYS A 1 199 ? 5.227 8.281 -6.707 1 96.88 199 CYS A O 1
ATOM 1562 N N . THR A 1 200 ? 5.695 8.078 -8.891 1 93.31 200 THR A N 1
ATOM 1563 C CA . THR A 1 200 ? 6.895 7.273 -8.688 1 93.31 200 THR A CA 1
ATOM 1564 C C . THR A 1 200 ? 8.094 8.164 -8.383 1 93.31 200 THR A C 1
ATOM 1566 O O . THR A 1 200 ? 8.305 9.188 -9.039 1 93.31 200 THR A O 1
ATOM 1569 N N . HIS A 1 201 ? 8.773 7.816 -7.324 1 91.44 201 HIS A N 1
ATOM 1570 C CA . HIS A 1 201 ? 10.016 8.531 -7.055 1 91.44 201 HIS A CA 1
ATOM 1571 C C . HIS A 1 201 ? 10.984 8.422 -8.234 1 91.44 201 HIS A C 1
ATOM 1573 O O . HIS A 1 201 ? 11.219 7.32 -8.742 1 91.44 201 HIS A O 1
ATOM 1579 N N . PRO A 1 202 ? 11.547 9.477 -8.648 1 83.19 202 PRO A N 1
ATOM 1580 C CA . PRO A 1 202 ? 12.367 9.477 -9.859 1 83.19 202 PRO A CA 1
ATOM 1581 C C . PRO A 1 202 ? 13.555 8.523 -9.766 1 83.19 202 PRO A C 1
ATOM 1583 O O . PRO A 1 202 ? 13.992 7.973 -10.781 1 83.19 202 PRO A O 1
ATOM 1586 N N . LYS A 1 203 ? 14.055 8.25 -8.617 1 79.81 203 LYS A N 1
ATOM 1587 C CA . LYS A 1 203 ? 15.242 7.41 -8.445 1 79.81 203 LYS A CA 1
ATOM 1588 C C . LYS A 1 203 ? 14.891 5.93 -8.578 1 79.81 203 LYS A C 1
ATOM 1590 O O . LYS A 1 203 ? 15.781 5.082 -8.648 1 79.81 203 LYS A O 1
ATOM 1595 N N . LEU A 1 204 ? 13.633 5.617 -8.594 1 82.25 204 LEU A N 1
ATOM 1596 C CA . LEU A 1 204 ? 13.211 4.23 -8.758 1 82.25 204 LEU A CA 1
ATOM 1597 C C . LEU A 1 204 ? 13.07 3.875 -10.234 1 82.25 204 LEU A C 1
ATOM 1599 O O . LEU A 1 204 ? 13.031 2.693 -10.586 1 82.25 204 LEU A O 1
ATOM 1603 N N . MET A 1 205 ? 12.797 4.785 -11.117 1 69.88 205 MET A N 1
ATOM 1604 C CA . MET A 1 205 ? 12.641 4.551 -12.547 1 69.88 205 MET A CA 1
ATOM 1605 C C . MET A 1 205 ? 14 4.348 -13.219 1 69.88 205 MET A C 1
ATOM 1607 O O . MET A 1 205 ? 14.984 4.969 -12.828 1 69.88 205 MET A O 1
ATOM 1611 N N . PRO A 1 206 ? 13.953 3.176 -14.109 1 55.06 206 PRO A N 1
ATOM 1612 C CA . PRO A 1 206 ? 15.227 2.996 -14.812 1 55.06 206 PRO A CA 1
ATOM 1613 C C . PRO A 1 206 ? 15.656 4.242 -15.586 1 55.06 206 PRO A C 1
ATOM 1615 O O . PRO A 1 206 ? 14.805 4.98 -16.094 1 55.06 206 PRO A O 1
ATOM 1618 N N . THR A 1 207 ? 16.578 4.961 -15.297 1 47.31 207 THR A N 1
ATOM 1619 C CA . THR A 1 207 ? 17.094 6.051 -16.125 1 47.31 207 THR A CA 1
ATOM 1620 C C . THR A 1 207 ? 17.094 5.648 -17.594 1 47.31 207 THR A C 1
ATOM 1622 O O . THR A 1 207 ? 17.531 4.551 -17.953 1 47.31 207 THR A O 1
ATOM 1625 N N . PRO A 1 208 ? 16.141 6.176 -18.422 1 37.59 208 PRO A N 1
ATOM 1626 C CA . PRO A 1 208 ? 16.266 5.863 -19.844 1 37.59 208 PRO A CA 1
ATOM 1627 C C . PRO A 1 208 ? 17.719 5.621 -20.266 1 37.59 208 PRO A C 1
ATOM 1629 O O . PRO A 1 208 ? 18.641 6.176 -19.672 1 37.59 208 PRO A O 1
ATOM 1632 N N . ASP A 1 209 ? 17.891 4.492 -21 1 33.75 209 ASP A N 1
ATOM 1633 C CA . ASP A 1 209 ? 19.156 4.277 -21.719 1 33.75 209 ASP A CA 1
ATOM 1634 C C . ASP A 1 209 ? 19.578 5.531 -22.469 1 33.75 209 ASP A C 1
ATOM 1636 O O . ASP A 1 209 ? 19.438 5.598 -23.703 1 33.75 209 ASP A O 1
ATOM 1640 N N . THR A 1 210 ? 19.016 6.695 -22.375 1 31.75 210 THR A N 1
ATOM 1641 C CA . THR A 1 210 ? 19.859 7.602 -23.156 1 31.75 210 THR A CA 1
ATOM 1642 C C . THR A 1 210 ? 21.328 7.223 -23.016 1 31.75 210 THR A C 1
ATOM 1644 O O . THR A 1 210 ? 21.75 6.719 -21.969 1 31.75 210 THR A O 1
ATOM 1647 N N . GLY A 1 211 ? 22 6.895 -24.141 1 30 211 GLY A N 1
ATOM 1648 C CA . GLY A 1 211 ? 23.453 6.879 -24.266 1 30 211 GLY A CA 1
ATOM 1649 C C . GLY A 1 211 ? 24.156 7.637 -23.172 1 30 211 GLY A C 1
ATOM 1650 O O . GLY A 1 211 ? 25.297 8.086 -23.344 1 30 211 GLY A O 1
ATOM 1651 N N . ALA A 1 212 ? 23.422 8.547 -22.594 1 29.98 212 ALA A N 1
ATOM 1652 C CA . ALA A 1 212 ? 24.281 9.188 -21.609 1 29.98 212 ALA A CA 1
ATOM 1653 C C . ALA A 1 212 ? 24.938 8.148 -20.703 1 29.98 212 ALA A C 1
ATOM 1655 O O . ALA A 1 212 ? 24.391 7.066 -20.484 1 29.98 212 ALA A O 1
ATOM 1656 N N . SER A 1 213 ? 26.156 8.266 -20.484 1 29.52 213 SER A N 1
ATOM 1657 C CA . SER A 1 213 ? 27.188 7.539 -19.75 1 29.52 213 SER A CA 1
ATOM 1658 C C . SER A 1 213 ? 26.625 6.902 -18.484 1 29.52 213 SER A C 1
ATOM 1660 O O . SER A 1 213 ? 25.656 7.395 -17.922 1 29.52 213 SER A O 1
ATOM 1662 N N . PRO A 1 214 ? 26.812 5.641 -18.219 1 32.53 214 PRO A N 1
ATOM 1663 C CA . PRO A 1 214 ? 26.703 5.086 -16.859 1 32.53 214 PRO A CA 1
ATOM 1664 C C . PRO A 1 214 ? 26.641 6.168 -15.789 1 32.53 214 PRO A C 1
ATOM 1666 O O . PRO A 1 214 ? 27.547 7.004 -15.688 1 32.53 214 PRO A O 1
ATOM 1669 N N . ASP A 1 215 ? 25.625 6.941 -15.805 1 33.53 215 ASP A N 1
ATOM 1670 C CA . ASP A 1 215 ? 25.625 7.973 -14.766 1 33.53 215 ASP A CA 1
ATOM 1671 C C . ASP A 1 215 ? 26.562 7.598 -13.625 1 33.53 215 ASP A C 1
ATOM 1673 O O . ASP A 1 215 ? 26.516 6.477 -13.109 1 33.53 215 ASP A O 1
ATOM 1677 N N . CYS A 1 216 ? 27.719 8.094 -13.641 1 32.47 216 CYS A N 1
ATOM 1678 C CA . CYS A 1 216 ? 28.781 8.172 -12.641 1 32.47 216 CYS A CA 1
ATOM 1679 C C . CYS A 1 216 ? 28.219 8.219 -11.234 1 32.47 216 CYS A C 1
ATOM 1681 O O . CYS A 1 216 ? 28.484 9.156 -10.477 1 32.47 216 CYS A O 1
ATOM 1683 N N . GLU A 1 217 ? 27.094 8.023 -11.094 1 39.28 217 GLU A N 1
ATOM 1684 C CA . GLU A 1 217 ? 26.656 7.719 -9.727 1 39.28 217 GLU A CA 1
ATOM 1685 C C . GLU A 1 217 ? 27.609 6.734 -9.055 1 39.28 217 GLU A C 1
ATOM 1687 O O . GLU A 1 217 ? 27.562 6.555 -7.836 1 39.28 217 GLU A O 1
ATOM 1692 N N . LEU A 1 218 ? 28.25 6.09 -9.852 1 38.25 218 LEU A N 1
ATOM 1693 C CA . LEU A 1 218 ? 29.328 5.207 -9.422 1 38.25 218 LEU A CA 1
ATOM 1694 C C . LEU A 1 218 ? 30.438 6 -8.727 1 38.25 218 LEU A C 1
ATOM 1696 O O . LEU A 1 218 ? 31.062 5.508 -7.781 1 38.25 218 LEU A O 1
ATOM 1700 N N . LEU A 1 219 ? 30.688 7.305 -9.352 1 40 219 LEU A N 1
ATOM 1701 C CA . LEU A 1 219 ? 31.672 8.156 -8.703 1 40 219 LEU A CA 1
ATOM 1702 C C . LEU A 1 219 ? 31 9.305 -7.957 1 40 219 LEU A C 1
ATOM 1704 O O . LEU A 1 219 ? 30.406 10.18 -8.578 1 40 219 LEU A O 1
ATOM 1708 N N . LEU A 1 220 ? 30.609 9.195 -6.703 1 48.41 220 LEU A N 1
ATOM 1709 C CA . LEU A 1 220 ? 30.094 10.219 -5.809 1 48.41 220 LEU A CA 1
ATOM 1710 C C . LEU A 1 220 ? 30.766 11.562 -6.078 1 48.41 220 LEU A C 1
ATOM 1712 O O . LEU A 1 220 ? 30.156 12.617 -5.887 1 48.41 220 LEU A O 1
ATOM 1716 N N . LEU A 1 221 ? 31.922 11.375 -6.66 1 50 221 LEU A N 1
ATOM 1717 C CA . LEU A 1 221 ? 32.688 12.578 -6.969 1 50 221 LEU A CA 1
ATOM 1718 C C . LEU A 1 221 ? 31.969 13.414 -8.031 1 50 221 LEU A C 1
ATOM 1720 O O . LEU A 1 221 ? 31.922 14.641 -7.938 1 50 221 LEU A O 1
ATOM 1724 N N . LEU A 1 222 ? 31.438 12.766 -8.898 1 48.53 222 LEU A N 1
ATOM 1725 C CA . LEU A 1 222 ? 30.766 13.508 -9.969 1 48.53 222 LEU A CA 1
ATOM 1726 C C . LEU A 1 222 ? 29.422 14.07 -9.484 1 48.53 222 LEU A C 1
ATOM 1728 O O . LEU A 1 222 ? 29.047 15.188 -9.844 1 48.53 222 LEU A O 1
ATOM 1732 N N . GLN A 1 223 ? 28.797 13.32 -8.688 1 49.88 223 GLN A N 1
ATOM 1733 C CA . GLN A 1 223 ? 27.547 13.828 -8.133 1 49.88 223 GLN A CA 1
ATOM 1734 C C . GLN A 1 223 ? 27.797 15.031 -7.227 1 49.88 223 GLN A C 1
ATOM 1736 O O . GLN A 1 223 ? 27.047 16.016 -7.266 1 49.88 223 GLN A O 1
ATOM 1741 N N . TRP A 1 224 ? 28.797 14.93 -6.445 1 50.28 224 TRP A N 1
ATOM 1742 C CA . TRP A 1 224 ? 29.219 16.047 -5.602 1 50.28 224 TRP A CA 1
ATOM 1743 C C . TRP A 1 224 ? 29.594 17.266 -6.449 1 50.28 224 TRP A C 1
ATOM 1745 O O . TRP A 1 224 ? 29.219 18.391 -6.125 1 50.28 224 TRP A O 1
ATOM 1755 N N . GLY A 1 225 ? 30.219 17.031 -7.539 1 47.41 225 GLY A N 1
ATOM 1756 C CA . GLY A 1 225 ? 30.594 18.125 -8.422 1 47.41 225 GLY A CA 1
ATOM 1757 C C . GLY A 1 225 ? 29.406 18.797 -9.078 1 47.41 225 GLY A C 1
ATOM 1758 O O . GLY A 1 225 ? 29.344 20.031 -9.156 1 47.41 225 GLY A O 1
ATOM 1759 N N . LYS A 1 226 ? 28.516 17.969 -9.469 1 48.59 226 LYS A N 1
ATOM 1760 C CA . LYS A 1 226 ? 27.328 18.547 -10.094 1 48.59 226 LYS A CA 1
ATOM 1761 C C . LYS A 1 226 ? 26.516 19.359 -9.086 1 48.59 226 LYS A C 1
ATOM 1763 O O . LYS A 1 226 ? 26.016 20.438 -9.406 1 48.59 226 LYS A O 1
ATOM 1768 N N . ARG A 1 227 ? 26.359 18.828 -7.953 1 47.62 227 ARG A N 1
ATOM 1769 C CA . ARG A 1 227 ? 25.656 19.562 -6.91 1 47.62 227 ARG A CA 1
ATOM 1770 C C . ARG A 1 227 ? 26.375 20.859 -6.551 1 47.62 227 ARG A C 1
ATOM 1772 O O . ARG A 1 227 ? 25.75 21.906 -6.379 1 47.62 227 ARG A O 1
ATOM 1779 N N . THR A 1 228 ? 27.594 20.688 -6.473 1 48.38 228 THR A N 1
ATOM 1780 C CA . THR A 1 228 ? 28.391 21.859 -6.152 1 48.38 228 THR A CA 1
ATOM 1781 C C . THR A 1 228 ? 28.297 22.891 -7.281 1 48.38 228 THR A C 1
ATOM 1783 O O . THR A 1 228 ? 28.203 24.094 -7.023 1 48.38 228 THR A O 1
ATOM 1786 N N . ALA A 1 229 ? 28.234 22.406 -8.461 1 46.19 229 ALA A N 1
ATOM 1787 C CA . ALA A 1 229 ? 28.109 23.312 -9.594 1 46.19 229 ALA A CA 1
ATOM 1788 C C . ALA A 1 229 ? 26.734 23.953 -9.641 1 46.19 229 ALA A C 1
ATOM 1790 O O . ALA A 1 229 ? 26.609 25.156 -9.914 1 46.19 229 ALA A O 1
ATOM 1791 N N . SER A 1 230 ? 25.75 23.172 -9.414 1 46.59 230 SER A N 1
ATOM 1792 C CA . SER A 1 230 ? 24.406 23.703 -9.406 1 46.59 230 SER A CA 1
ATOM 1793 C C . SER A 1 230 ? 24.219 24.703 -8.273 1 46.59 230 SER A C 1
ATOM 1795 O O . SER A 1 230 ? 23.531 25.719 -8.445 1 46.59 230 SER A O 1
ATOM 1797 N N . GLU A 1 231 ? 24.719 24.391 -7.195 1 46.97 231 GLU A N 1
ATOM 1798 C CA . GLU A 1 231 ? 24.688 25.344 -6.09 1 46.97 231 GLU A CA 1
ATOM 1799 C C . GLU A 1 231 ? 25.438 26.625 -6.438 1 46.97 231 GLU A C 1
ATOM 1801 O O . GLU A 1 231 ? 25 27.719 -6.086 1 46.97 231 GLU A O 1
ATOM 1806 N N . LEU A 1 232 ? 26.5 26.422 -7.082 1 43.25 232 LEU A N 1
ATOM 1807 C CA . LEU A 1 232 ? 27.266 27.594 -7.496 1 43.25 232 LEU A CA 1
ATOM 1808 C C . LEU A 1 232 ? 26.5 28.422 -8.531 1 43.25 232 LEU A C 1
ATOM 1810 O O . LEU A 1 232 ? 26.547 29.641 -8.516 1 43.25 232 LEU A O 1
ATOM 1814 N N . VAL A 1 233 ? 25.828 27.766 -9.375 1 42.34 233 VAL A N 1
ATOM 1815 C CA . VAL A 1 233 ? 25.016 28.484 -10.359 1 42.34 233 VAL A CA 1
ATOM 1816 C C . VAL A 1 233 ? 23.766 29.047 -9.695 1 42.34 233 VAL A C 1
ATOM 1818 O O . VAL A 1 233 ? 23.344 30.172 -10.008 1 42.34 233 VAL A O 1
ATOM 1821 N N . ALA A 1 234 ? 23.125 28.375 -8.844 1 42.09 234 ALA A N 1
ATOM 1822 C CA . ALA A 1 234 ? 21.969 28.891 -8.133 1 42.09 234 ALA A CA 1
ATOM 1823 C C . ALA A 1 234 ? 22.312 30.141 -7.344 1 42.09 234 ALA A C 1
ATOM 1825 O O . ALA A 1 234 ? 21.5 31.062 -7.23 1 42.09 234 ALA A O 1
ATOM 1826 N N . ASP A 1 235 ? 23.359 30.203 -6.762 1 42.03 235 ASP A N 1
ATOM 1827 C CA . ASP A 1 235 ? 23.75 31.422 -6.086 1 42.03 235 ASP A CA 1
ATOM 1828 C C . ASP A 1 235 ? 23.766 32.594 -7.055 1 42.03 235 ASP A C 1
ATOM 1830 O O . ASP A 1 235 ? 23.625 33.75 -6.637 1 42.03 235 ASP A O 1
ATOM 1834 N N . ASN A 1 236 ? 24.078 32.469 -8.25 1 37.53 236 ASN A N 1
ATOM 1835 C CA . ASN A 1 236 ? 24.125 33.625 -9.141 1 37.53 236 ASN A CA 1
ATOM 1836 C C . ASN A 1 236 ? 22.75 33.906 -9.758 1 37.53 236 ASN A C 1
ATOM 1838 O O . ASN A 1 236 ? 22.641 34.656 -10.727 1 37.53 236 ASN A O 1
ATOM 1842 N N . ILE A 1 237 ? 21.766 33.062 -9.703 1 37.56 237 ILE A N 1
ATOM 1843 C CA . ILE A 1 237 ? 20.484 33.531 -10.227 1 37.56 237 ILE A CA 1
ATOM 1844 C C . ILE A 1 237 ? 19.969 34.719 -9.414 1 37.56 237 ILE A C 1
ATOM 1846 O O . ILE A 1 237 ? 19.875 34.625 -8.18 1 37.56 237 ILE A O 1
ATOM 1850 N N . GLY A 1 238 ? 19.953 35.906 -9.883 1 37.53 238 GLY A N 1
ATOM 1851 C CA . GLY A 1 238 ? 19.547 37.25 -9.469 1 37.53 238 GLY A CA 1
ATOM 1852 C C . GLY A 1 238 ? 18.297 37.25 -8.602 1 37.53 238 GLY A C 1
ATOM 1853 O O . GLY A 1 238 ? 17.641 36.219 -8.445 1 37.53 238 GLY A O 1
ATOM 1854 N N . ASP A 1 239 ? 17.812 38.5 -7.938 1 41.88 239 ASP A N 1
ATOM 1855 C CA . ASP A 1 239 ? 16.781 39.062 -7.078 1 41.88 239 ASP A CA 1
ATOM 1856 C C . ASP A 1 239 ? 15.398 38.531 -7.465 1 41.88 239 ASP A C 1
ATOM 1858 O O . ASP A 1 239 ? 14.453 38.594 -6.684 1 41.88 239 ASP A O 1
ATOM 1862 N N . GLY A 1 240 ? 14.961 38.469 -8.688 1 44.28 240 GLY A N 1
ATOM 1863 C CA . GLY A 1 240 ? 13.633 38.188 -9.211 1 44.28 240 GLY A CA 1
ATOM 1864 C C . GLY A 1 240 ? 13.125 36.812 -8.867 1 44.28 240 GLY A C 1
ATOM 1865 O O . GLY A 1 240 ? 12 36.438 -9.227 1 44.28 240 GLY A O 1
ATOM 1866 N N . GLU A 1 241 ? 13.852 35.844 -8.398 1 52.38 241 GLU A N 1
ATOM 1867 C CA . GLU A 1 241 ? 13.625 34.406 -8.297 1 52.38 241 GLU A CA 1
ATOM 1868 C C . GLU A 1 241 ? 13.031 34.031 -6.941 1 52.38 241 GLU A C 1
ATOM 1870 O O . GLU A 1 241 ? 12.656 32.875 -6.719 1 52.38 241 GLU A O 1
ATOM 1875 N N . ALA A 1 242 ? 12.844 34.969 -6.059 1 54.22 242 ALA A N 1
ATOM 1876 C CA . ALA A 1 242 ? 12.328 34.688 -4.723 1 54.22 242 ALA A CA 1
ATOM 1877 C C . ALA A 1 242 ? 10.859 34.281 -4.773 1 54.22 242 ALA A C 1
ATOM 1879 O O . ALA A 1 242 ? 10.367 33.594 -3.885 1 54.22 242 ALA A O 1
ATOM 1880 N N . ASP A 1 243 ? 10.188 34.719 -5.84 1 67.44 243 ASP A N 1
ATOM 1881 C CA . ASP A 1 243 ? 8.766 34.406 -5.906 1 67.44 243 ASP A CA 1
ATOM 1882 C C . ASP A 1 243 ? 8.508 33.219 -6.844 1 67.44 243 ASP A C 1
ATOM 1884 O O . ASP A 1 243 ? 7.367 32.969 -7.238 1 67.44 243 ASP A O 1
ATOM 1888 N N . ASN A 1 244 ? 9.602 32.562 -7 1 73.44 244 ASN A N 1
ATOM 1889 C CA . ASN A 1 244 ? 9.461 31.359 -7.828 1 73.44 244 ASN A CA 1
ATOM 1890 C C . ASN A 1 244 ? 9 30.156 -7.004 1 73.44 244 ASN A C 1
ATOM 1892 O O . ASN A 1 244 ? 9.617 29.828 -5.996 1 73.44 244 ASN A O 1
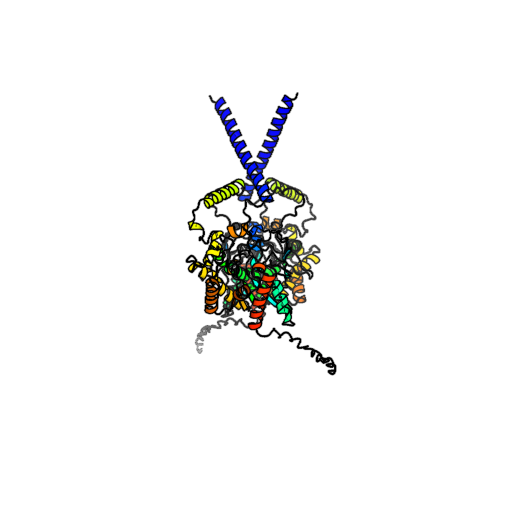ATOM 1896 N N . ILE A 1 245 ? 7.91 29.547 -7.363 1 80 245 ILE A N 1
ATOM 1897 C CA . ILE A 1 245 ? 7.23 28.484 -6.629 1 80 245 ILE A CA 1
ATOM 1898 C C . ILE A 1 245 ? 8.148 27.281 -6.508 1 80 245 ILE A C 1
ATOM 1900 O O . ILE A 1 245 ? 7.965 26.438 -5.625 1 80 245 ILE A O 1
ATOM 1904 N N . SER A 1 246 ? 9.164 27.203 -7.32 1 74.94 246 SER A N 1
ATOM 1905 C CA . SER A 1 246 ? 10 26.016 -7.379 1 74.94 246 SER A CA 1
ATOM 1906 C C . SER A 1 246 ? 11.164 26.109 -6.391 1 74.94 246 SER A C 1
ATOM 1908 O O . SER A 1 246 ? 11.828 25.109 -6.117 1 74.94 246 SER A O 1
ATOM 1910 N N . VAL A 1 247 ? 11.289 27.344 -5.852 1 72.94 247 VAL A N 1
ATOM 1911 C CA . VAL A 1 247 ? 12.422 27.516 -4.945 1 72.94 247 VAL A CA 1
ATOM 1912 C C . VAL A 1 247 ? 11.93 27.531 -3.5 1 72.94 247 VAL A C 1
ATOM 1914 O O . VAL A 1 247 ? 10.766 27.844 -3.234 1 72.94 247 VAL A O 1
ATOM 1917 N N . ALA A 1 248 ? 12.836 27.25 -2.592 1 75.25 248 ALA A N 1
ATOM 1918 C CA . ALA A 1 248 ? 12.5 27.125 -1.176 1 75.25 248 ALA A CA 1
ATOM 1919 C C . ALA A 1 248 ? 11.945 28.438 -0.621 1 75.25 248 ALA A C 1
ATOM 1921 O O . ALA A 1 248 ? 11.008 28.422 0.181 1 75.25 248 ALA A O 1
ATOM 1922 N N . THR A 1 249 ? 12.43 29.562 -1.078 1 77.06 249 THR A N 1
ATOM 1923 C CA . THR A 1 249 ? 12.055 30.875 -0.54 1 77.06 249 THR A CA 1
ATOM 1924 C C . THR A 1 249 ? 10.711 31.328 -1.108 1 77.06 249 THR A C 1
ATOM 1926 O O . THR A 1 249 ? 10.078 32.25 -0.567 1 77.06 249 THR A O 1
ATOM 1929 N N . GLY A 1 250 ? 10.312 30.625 -2.117 1 83.69 250 GLY A N 1
ATOM 1930 C CA . GLY A 1 250 ? 9.078 31.031 -2.766 1 83.69 250 GLY A CA 1
ATOM 1931 C C . GLY A 1 250 ? 7.887 30.172 -2.377 1 83.69 250 GLY A C 1
ATOM 1932 O O . GLY A 1 250 ? 6.754 30.453 -2.783 1 83.69 250 GLY A O 1
ATOM 1933 N N . ARG A 1 251 ? 8.07 29.219 -1.536 1 89.06 251 ARG A N 1
ATOM 1934 C CA . ARG A 1 251 ? 7.07 28.203 -1.227 1 89.06 251 ARG A CA 1
ATOM 1935 C C . ARG A 1 251 ? 5.836 28.828 -0.582 1 89.06 251 ARG A C 1
ATOM 1937 O O . ARG A 1 251 ? 4.73 28.297 -0.707 1 89.06 251 ARG A O 1
ATOM 1944 N N . TYR A 1 252 ? 6.035 30.016 0.061 1 92.06 252 TYR A N 1
ATOM 1945 C CA . TYR A 1 252 ? 4.945 30.609 0.82 1 92.06 252 TYR A CA 1
ATOM 1946 C C . TYR A 1 252 ? 4.566 31.969 0.242 1 92.06 252 TYR A C 1
ATOM 1948 O O . TYR A 1 252 ? 3.854 32.75 0.883 1 92.06 252 TYR A O 1
ATOM 1956 N N . ALA A 1 253 ? 4.973 32.312 -0.958 1 90.62 253 ALA A N 1
ATOM 1957 C CA . ALA A 1 253 ? 4.812 33.625 -1.536 1 90.62 253 ALA A CA 1
ATOM 1958 C C . ALA A 1 253 ? 3.336 33.969 -1.729 1 90.62 253 ALA A C 1
ATOM 1960 O O . ALA A 1 253 ? 2.951 35.156 -1.685 1 90.62 253 ALA A O 1
ATOM 1961 N N . TRP A 1 254 ? 2.49 32.938 -1.825 1 93.38 254 TRP A N 1
ATOM 1962 C CA . TRP A 1 254 ? 1.073 33.188 -2.074 1 93.38 254 TRP A CA 1
ATOM 1963 C C . TRP A 1 254 ? 0.376 33.688 -0.814 1 93.38 254 TRP A C 1
ATOM 1965 O O . TRP A 1 254 ? -0.77 34.156 -0.868 1 93.38 254 TRP A O 1
ATOM 1975 N N . LEU A 1 255 ? 1.08 33.688 0.342 1 94.25 255 LEU A N 1
ATOM 1976 C CA . LEU A 1 255 ? 0.522 34.156 1.609 1 94.25 255 LEU A CA 1
ATOM 1977 C C . LEU A 1 255 ? 0.743 35.656 1.791 1 94.25 255 LEU A C 1
ATOM 1979 O O . LEU A 1 255 ? 0.139 36.281 2.67 1 94.25 255 LEU A O 1
ATOM 1983 N N . LYS A 1 256 ? 1.609 36.219 0.996 1 91.88 256 LYS A N 1
ATOM 1984 C CA . LYS A 1 256 ? 1.944 37.656 1.13 1 91.88 256 LYS A CA 1
ATOM 1985 C C . LYS A 1 256 ? 0.711 38.531 0.937 1 91.88 256 LYS A C 1
ATOM 1987 O O . LYS A 1 256 ? -0.25 38.125 0.281 1 91.88 256 LYS A O 1
ATOM 1992 N N . ASP A 1 257 ? 0.76 39.688 1.522 1 92.81 257 ASP A N 1
ATOM 1993 C CA . ASP A 1 257 ? -0.34 40.625 1.374 1 92.81 257 ASP A CA 1
ATOM 1994 C C . ASP A 1 257 ? -0.477 41.094 -0.075 1 92.81 257 ASP A C 1
ATOM 1996 O O . ASP A 1 257 ? -1.58 41.406 -0.533 1 92.81 257 ASP A O 1
ATOM 2000 N N . ASP A 1 258 ? 0.64 41.125 -0.783 1 90.12 258 ASP A N 1
ATOM 2001 C CA . ASP A 1 258 ? 0.68 41.344 -2.225 1 90.12 258 ASP A CA 1
ATOM 2002 C C . ASP A 1 258 ? 1.311 40.156 -2.947 1 90.12 258 ASP A C 1
ATOM 2004 O O . ASP A 1 258 ? 2.455 40.25 -3.4 1 90.12 258 ASP A O 1
ATOM 2008 N N . PRO A 1 259 ? 0.534 39.125 -3.107 1 90.12 259 PRO A N 1
ATOM 2009 C CA . PRO A 1 259 ? 1.096 37.875 -3.633 1 90.12 259 PRO A CA 1
ATOM 2010 C C . PRO A 1 259 ? 1.243 37.875 -5.152 1 90.12 259 PRO A C 1
ATOM 2012 O O . PRO A 1 259 ? 0.578 38.656 -5.832 1 90.12 259 PRO A O 1
ATOM 2015 N N . PRO A 1 260 ? 2.184 37.062 -5.664 1 87.31 260 PRO A N 1
ATOM 2016 C CA . PRO A 1 260 ? 2.197 36.812 -7.109 1 87.31 260 PRO A CA 1
ATOM 2017 C C . PRO A 1 260 ? 0.935 36.125 -7.602 1 87.31 260 PRO A C 1
ATOM 2019 O O . PRO A 1 260 ? 0.185 35.562 -6.805 1 87.31 260 PRO A O 1
ATOM 2022 N N . ASP A 1 261 ? 0.648 36.219 -8.891 1 85.94 261 ASP A N 1
ATOM 2023 C CA . ASP A 1 261 ? -0.546 35.594 -9.43 1 85.94 261 ASP A CA 1
ATOM 2024 C C . ASP A 1 261 ? -0.344 34.062 -9.562 1 85.94 261 ASP A C 1
ATOM 2026 O O . ASP A 1 261 ? 0.016 33.594 -10.633 1 85.94 261 ASP A O 1
ATOM 2030 N N . TRP A 1 262 ? -0.6 33.375 -8.508 1 88.69 262 TRP A N 1
ATOM 2031 C CA . TRP A 1 262 ? -0.497 31.906 -8.461 1 88.69 262 TRP A CA 1
ATOM 2032 C C . TRP A 1 262 ? -1.878 31.266 -8.516 1 88.69 262 TRP A C 1
ATOM 2034 O O . TRP A 1 262 ? -2.057 30.125 -8.078 1 88.69 262 TRP A O 1
ATOM 2044 N N . SER A 1 263 ? -2.85 31.969 -9.125 1 86.75 263 SER A N 1
ATOM 2045 C CA . SER A 1 263 ? -4.227 31.484 -9.109 1 86.75 263 SER A CA 1
ATOM 2046 C C . SER A 1 263 ? -4.34 30.109 -9.766 1 86.75 263 SER A C 1
ATOM 2048 O O . SER A 1 263 ? -4.992 29.203 -9.227 1 86.75 263 SER A O 1
ATOM 2050 N N . PRO A 1 264 ? -3.641 29.875 -10.875 1 88.38 264 PRO A N 1
ATOM 2051 C CA . PRO A 1 264 ? -3.756 28.547 -11.484 1 88.38 264 PRO A CA 1
ATOM 2052 C C . PRO A 1 264 ? -3.154 27.453 -10.617 1 88.38 264 PRO A C 1
ATOM 2054 O O . PRO A 1 264 ? -3.703 26.344 -10.539 1 88.38 264 PRO A O 1
ATOM 2057 N N . TYR A 1 265 ? -2.031 27.734 -9.93 1 91.56 265 TYR A N 1
ATOM 2058 C CA . TYR A 1 265 ? -1.374 26.75 -9.078 1 91.56 265 TYR A CA 1
ATOM 2059 C C . TYR A 1 265 ? -2.207 26.453 -7.836 1 91.56 265 TYR A C 1
ATOM 2061 O O . TYR A 1 265 ? -2.293 25.312 -7.391 1 91.56 265 TYR A O 1
ATOM 2069 N N . ILE A 1 266 ? -2.805 27.531 -7.309 1 93.81 266 ILE A N 1
ATOM 2070 C CA . ILE A 1 266 ? -3.631 27.391 -6.117 1 93.81 266 ILE A CA 1
ATOM 2071 C C . ILE A 1 266 ? -4.859 26.531 -6.434 1 93.81 266 ILE A C 1
ATOM 2073 O O . ILE A 1 266 ? -5.184 25.609 -5.691 1 93.81 266 ILE A O 1
ATOM 2077 N N . GLU A 1 267 ? -5.477 26.797 -7.531 1 91.75 267 GLU A N 1
ATOM 2078 C CA . GLU A 1 267 ? -6.641 26.016 -7.941 1 91.75 267 GLU A CA 1
ATOM 2079 C C . GLU A 1 267 ? -6.277 24.547 -8.188 1 91.75 267 GLU A C 1
ATOM 2081 O O . GLU A 1 267 ? -7.004 23.641 -7.77 1 91.75 267 GLU A O 1
ATOM 2086 N N . GLN A 1 268 ? -5.215 24.375 -8.805 1 93.94 268 GLN A N 1
ATOM 2087 C CA . GLN A 1 268 ? -4.75 23.016 -9.094 1 93.94 268 GLN A CA 1
ATOM 2088 C C . GLN A 1 268 ? -4.469 22.25 -7.812 1 93.94 268 GLN A C 1
ATOM 2090 O O . GLN A 1 268 ? -4.75 21.047 -7.727 1 93.94 268 GLN A O 1
ATOM 2095 N N . SER A 1 269 ? -3.885 22.938 -6.859 1 96.5 269 SER A N 1
ATOM 2096 C CA . SER A 1 269 ? -3.504 22.281 -5.609 1 96.5 269 SER A CA 1
ATOM 2097 C C . SER A 1 269 ? -4.734 21.875 -4.809 1 96.5 269 SER A C 1
ATOM 2099 O O . SER A 1 269 ? -4.637 21.031 -3.904 1 96.5 269 SER A O 1
ATOM 2101 N N . MET A 1 270 ? -5.938 22.422 -5.137 1 97.25 270 MET A N 1
ATOM 2102 C CA . MET A 1 270 ? -7.156 22.109 -4.395 1 97.25 270 MET A CA 1
ATOM 2103 C C . MET A 1 270 ? -7.969 21.031 -5.117 1 97.25 270 MET A C 1
ATOM 2105 O O . MET A 1 270 ? -8.859 20.422 -4.523 1 97.25 270 MET A O 1
ATOM 2109 N N . GLU A 1 271 ? -7.668 20.719 -6.352 1 96.44 271 GLU A N 1
ATOM 2110 C CA . GLU A 1 271 ? -8.398 19.75 -7.152 1 96.44 271 GLU A CA 1
ATOM 2111 C C . GLU A 1 271 ? -8.398 18.375 -6.484 1 96.44 271 GLU A C 1
ATOM 2113 O O . GLU A 1 271 ? -9.43 17.703 -6.434 1 96.44 271 GLU A O 1
ATOM 2118 N N . PRO A 1 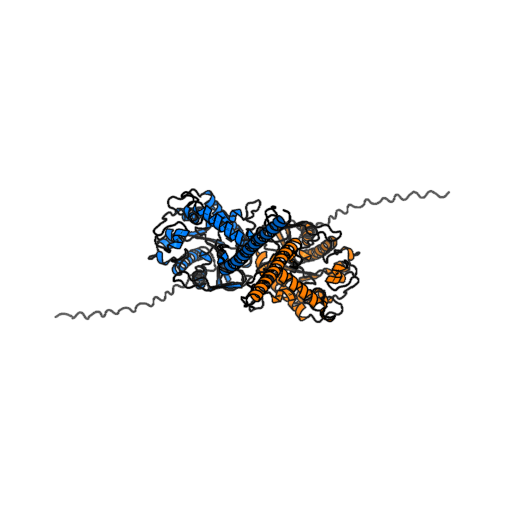272 ? -7.273 17.984 -5.938 1 98.19 272 PRO A N 1
ATOM 2119 C CA . PRO A 1 272 ? -7.25 16.656 -5.312 1 98.19 272 PRO A CA 1
ATOM 2120 C C . PRO A 1 272 ? -8.164 16.562 -4.094 1 98.19 272 PRO A C 1
ATOM 2122 O O . PRO A 1 272 ? -8.492 15.469 -3.646 1 98.19 272 PRO A O 1
ATOM 2125 N N . LEU A 1 273 ? -8.562 17.703 -3.516 1 98.56 273 LEU A N 1
ATOM 2126 C CA . LEU A 1 273 ? -9.508 17.656 -2.406 1 98.56 273 LEU A CA 1
ATOM 2127 C C . LEU A 1 273 ? -10.844 17.078 -2.857 1 98.56 273 LEU A C 1
ATOM 2129 O O . LEU A 1 273 ? -11.445 16.266 -2.154 1 98.56 273 LEU A O 1
ATOM 2133 N N . LYS A 1 274 ? -11.273 17.5 -3.982 1 97.81 274 LYS A N 1
ATOM 2134 C CA . LYS A 1 274 ? -12.508 16.953 -4.543 1 97.81 274 LYS A CA 1
ATOM 2135 C C . LYS A 1 274 ? -12.359 15.469 -4.863 1 97.81 274 LYS A C 1
ATOM 2137 O O . LYS A 1 274 ? -13.273 14.68 -4.617 1 97.81 274 LYS A O 1
ATOM 2142 N N . GLN A 1 275 ? -11.25 15.164 -5.441 1 97.62 275 GLN A N 1
ATOM 2143 C CA . GLN A 1 275 ? -10.984 13.758 -5.758 1 97.62 275 GLN A CA 1
ATOM 2144 C C . GLN A 1 275 ? -10.953 12.906 -4.488 1 97.62 275 GLN A C 1
ATOM 2146 O O . GLN A 1 275 ? -11.484 11.797 -4.473 1 97.62 275 GLN A O 1
ATOM 2151 N N . LEU A 1 276 ? -10.32 13.461 -3.467 1 98.19 276 LEU A N 1
ATOM 2152 C CA . LEU A 1 276 ? -10.281 12.789 -2.174 1 98.19 276 LEU A CA 1
ATOM 2153 C C . LEU A 1 276 ? -11.688 12.602 -1.618 1 98.19 276 LEU A C 1
ATOM 2155 O O . LEU A 1 276 ? -12.016 11.539 -1.084 1 98.19 276 LEU A O 1
ATOM 2159 N N . LYS A 1 277 ? -12.508 13.586 -1.73 1 98.06 277 LYS A N 1
ATOM 2160 C CA . LYS A 1 277 ? -13.898 13.5 -1.288 1 98.06 277 LYS A CA 1
ATOM 2161 C C . LYS A 1 277 ? -14.625 12.344 -1.974 1 98.06 277 LYS A C 1
ATOM 2163 O O . LYS A 1 277 ? -15.281 11.539 -1.312 1 98.06 277 LYS A O 1
ATOM 2168 N N . ASN A 1 278 ? -14.461 12.258 -3.264 1 96.88 278 ASN A N 1
ATOM 2169 C CA . ASN A 1 278 ? -15.117 11.195 -4.02 1 96.88 278 ASN A CA 1
ATOM 2170 C C . ASN A 1 278 ? -14.586 9.82 -3.625 1 96.88 278 ASN A C 1
ATOM 2172 O O . ASN A 1 278 ? -15.359 8.875 -3.467 1 96.88 278 ASN A O 1
ATOM 2176 N N . LEU A 1 279 ? -13.297 9.75 -3.486 1 97.81 279 LEU A N 1
ATOM 2177 C CA . LEU A 1 279 ? -12.672 8.492 -3.105 1 97.81 279 LEU A CA 1
ATOM 2178 C C . LEU A 1 279 ? -13.141 8.047 -1.725 1 97.81 279 LEU A C 1
ATOM 2180 O O . LEU A 1 279 ? -13.547 6.895 -1.543 1 97.81 279 LEU A O 1
ATOM 2184 N N . THR A 1 280 ? -13.109 8.961 -0.748 1 97.62 280 THR A N 1
ATOM 2185 C CA . THR A 1 280 ? -13.484 8.609 0.618 1 97.62 280 THR A CA 1
ATOM 2186 C C . THR A 1 280 ? -14.969 8.281 0.706 1 97.62 280 THR A C 1
ATOM 2188 O O . THR A 1 280 ? -15.367 7.387 1.456 1 97.62 280 THR A O 1
ATOM 2191 N N . ARG A 1 281 ? -15.797 8.961 -0.023 1 96.56 281 ARG A N 1
ATOM 2192 C CA . ARG A 1 281 ? -17.219 8.633 -0.071 1 96.56 281 ARG A CA 1
ATOM 2193 C C . ARG A 1 281 ? -17.438 7.207 -0.562 1 96.56 281 ARG A C 1
ATOM 2195 O O . ARG A 1 281 ? -18.266 6.473 -0.009 1 96.56 281 ARG A O 1
ATOM 2202 N N . GLY A 1 282 ? -16.672 6.871 -1.562 1 95.5 282 GLY A N 1
ATOM 2203 C CA . GLY A 1 282 ? -16.75 5.512 -2.072 1 95.5 282 GLY A CA 1
ATOM 2204 C C . GLY A 1 282 ? -16.281 4.469 -1.074 1 95.5 282 GLY A C 1
ATOM 2205 O O . GLY A 1 282 ? -16.672 3.303 -1.161 1 95.5 282 GLY A O 1
ATOM 2206 N N . LEU A 1 283 ? -15.461 4.879 -0.194 1 95.94 283 LEU A N 1
ATOM 2207 C CA . LEU A 1 283 ? -14.977 4.004 0.867 1 95.94 283 LEU A CA 1
ATOM 2208 C C . LEU A 1 283 ? -15.875 4.09 2.096 1 95.94 283 LEU A C 1
ATOM 2210 O O . LEU A 1 283 ? -15.508 3.615 3.174 1 95.94 283 LEU A O 1
ATOM 2214 N N . TYR A 1 284 ? -17.016 4.855 1.991 1 94.31 284 TYR A N 1
ATOM 2215 C CA . TYR A 1 284 ? -18.016 5.02 3.031 1 94.31 284 TYR A CA 1
ATOM 2216 C C . TYR A 1 284 ? -17.469 5.82 4.207 1 94.31 284 TYR A C 1
ATOM 2218 O O . TYR A 1 284 ? -17.781 5.527 5.363 1 94.31 284 TYR A O 1
ATOM 2226 N N . ALA A 1 285 ? -16.594 6.703 3.922 1 96.06 285 ALA A N 1
ATOM 2227 C CA . ALA A 1 285 ? -16.016 7.586 4.93 1 96.06 285 ALA A CA 1
ATOM 2228 C C . ALA A 1 285 ? -16.328 9.047 4.629 1 96.06 285 ALA A C 1
ATOM 2230 O O . ALA A 1 285 ? -16.438 9.438 3.465 1 96.06 285 ALA A O 1
ATOM 2231 N N . ASP A 1 286 ? -16.484 9.859 5.672 1 95.56 286 ASP A N 1
ATOM 2232 C CA . ASP A 1 286 ? -16.594 11.305 5.516 1 95.56 286 ASP A CA 1
ATOM 2233 C C . ASP A 1 286 ? -15.219 11.953 5.367 1 95.56 286 ASP A C 1
ATOM 2235 O O . ASP A 1 286 ? -14.203 11.359 5.734 1 95.56 286 ASP A O 1
ATOM 2239 N N . LEU A 1 287 ? -15.242 13.133 4.77 1 97.12 287 LEU A N 1
ATOM 2240 C CA . LEU A 1 287 ? -14.016 13.906 4.641 1 97.12 287 LEU A CA 1
ATOM 2241 C C . LEU A 1 287 ? -14.172 15.281 5.281 1 97.12 287 LEU A C 1
ATOM 2243 O O . LEU A 1 287 ? -15.133 16 5 1 97.12 287 LEU A O 1
ATOM 2247 N N . LEU A 1 288 ? -13.328 15.594 6.184 1 97.56 288 LEU A N 1
ATOM 2248 C CA . LEU A 1 288 ? -13.219 16.922 6.754 1 97.56 288 LEU A CA 1
ATOM 2249 C C . LEU A 1 288 ? -11.906 17.594 6.336 1 97.56 288 LEU A C 1
ATOM 2251 O O . LEU A 1 288 ? -10.828 17.047 6.574 1 97.56 288 LEU A O 1
ATOM 2255 N N . VAL A 1 289 ? -12.039 18.719 5.664 1 98.56 289 VAL A N 1
ATOM 2256 C CA . VAL A 1 289 ? -10.844 19.5 5.328 1 98.56 289 VAL A CA 1
ATOM 2257 C C . VAL A 1 289 ? -10.531 20.484 6.453 1 98.56 289 VAL A C 1
ATOM 2259 O O . VAL A 1 289 ? -11.43 21.156 6.965 1 98.56 289 VAL A O 1
ATOM 2262 N N . ALA A 1 290 ? -9.297 20.5 6.875 1 98.56 290 ALA A N 1
ATOM 2263 C CA . ALA A 1 290 ? -8.867 21.391 7.949 1 98.56 290 ALA A CA 1
ATOM 2264 C C . ALA A 1 290 ? -7.648 22.203 7.523 1 98.56 290 ALA A C 1
ATOM 2266 O O . ALA A 1 290 ? -6.82 21.734 6.742 1 98.56 290 ALA A O 1
ATOM 2267 N N . ALA A 1 291 ? -7.609 23.375 8 1 98 291 ALA A N 1
ATOM 2268 C CA . ALA A 1 291 ? -6.465 24.25 7.723 1 98 291 ALA A CA 1
ATOM 2269 C C . ALA A 1 291 ? -6.055 25.031 8.969 1 98 291 ALA A C 1
ATOM 2271 O O . ALA A 1 291 ? -6.906 25.469 9.75 1 98 291 ALA A O 1
ATOM 2272 N N . GLY A 1 292 ? -4.777 25.094 9.164 1 96.5 292 GLY A N 1
ATOM 2273 C CA . GLY A 1 292 ? -4.188 25.906 10.211 1 96.5 292 GLY A CA 1
ATOM 2274 C C . GLY A 1 292 ? -3.164 26.906 9.688 1 96.5 292 GLY A C 1
ATOM 2275 O O . GLY A 1 292 ? -2.65 26.75 8.578 1 96.5 292 GLY A O 1
ATOM 2276 N N . PRO A 1 293 ? -2.93 27.938 10.477 1 96.75 293 PRO A N 1
ATOM 2277 C CA . PRO A 1 293 ? -2.01 28.984 10.023 1 96.75 293 PRO A CA 1
ATOM 2278 C C . PRO A 1 293 ? -0.543 28.594 10.203 1 96.75 293 PRO A C 1
ATOM 2280 O O . PRO A 1 293 ? -0.225 27.734 11.039 1 96.75 293 PRO A O 1
ATOM 2283 N N . VAL A 1 294 ? 0.303 29.188 9.367 1 96.19 294 VAL A N 1
ATOM 2284 C CA . VAL A 1 294 ? 1.738 29.203 9.633 1 96.19 294 VAL A CA 1
ATOM 2285 C C . VAL A 1 294 ? 2.074 30.359 10.578 1 96.19 294 VAL A C 1
ATOM 2287 O O . VAL A 1 294 ? 1.259 31.266 10.773 1 96.19 294 VAL A O 1
ATOM 2290 N N . PRO A 1 295 ? 3.236 30.359 11.18 1 95.25 295 PRO A N 1
ATOM 2291 C CA . PRO A 1 295 ? 3.547 31.297 12.266 1 95.25 295 PRO A CA 1
ATOM 2292 C C . PRO A 1 295 ? 3.326 32.75 11.875 1 95.25 295 PRO A C 1
ATOM 2294 O O . PRO A 1 295 ? 2.66 33.5 12.602 1 95.25 295 PRO A O 1
ATOM 2297 N N . TRP A 1 296 ? 3.73 33.219 10.695 1 94.69 296 TRP A N 1
ATOM 2298 C CA . TRP A 1 296 ? 3.762 34.625 10.352 1 94.69 296 TRP A CA 1
ATOM 2299 C C . TRP A 1 296 ? 2.4 35.094 9.844 1 94.69 296 TRP A C 1
ATOM 2301 O O . TRP A 1 296 ? 2.24 36.25 9.461 1 94.69 296 TRP A O 1
ATOM 2311 N N . GLN A 1 297 ? 1.501 34.188 9.852 1 95.88 297 GLN A N 1
ATOM 2312 C CA . GLN A 1 297 ? 0.123 34.594 9.594 1 95.88 297 GLN A CA 1
ATOM 2313 C C . GLN A 1 297 ? -0.566 35.062 10.883 1 95.88 297 GLN A C 1
ATOM 2315 O O . GLN A 1 297 ? -1.654 35.625 10.844 1 95.88 297 GLN A O 1
ATOM 2320 N N . ILE A 1 298 ? 0.026 34.781 12.023 1 94.56 298 ILE A N 1
ATOM 2321 C CA . ILE A 1 298 ? -0.581 35.031 13.32 1 94.56 298 ILE A CA 1
ATOM 2322 C C . ILE A 1 298 ? 0.267 36.031 14.094 1 94.56 298 ILE A C 1
ATOM 2324 O O . ILE A 1 298 ? -0.266 36.969 14.711 1 94.56 298 ILE A O 1
ATOM 2328 N N . CYS A 1 299 ? 1.565 35.781 14.102 1 92.94 299 CYS A N 1
ATOM 2329 C CA . CYS A 1 299 ? 2.498 36.562 14.914 1 92.94 299 CYS A CA 1
ATOM 2330 C C . CYS A 1 299 ? 3.826 36.719 14.188 1 92.94 299 CYS A C 1
ATOM 2332 O O . CYS A 1 299 ? 4.469 35.75 13.805 1 92.94 299 CYS A O 1
ATOM 2334 N N . PRO A 1 300 ? 4.309 37.969 14.062 1 91.94 300 PRO A N 1
ATOM 2335 C CA . PRO A 1 300 ? 5.527 38.219 13.297 1 91.94 300 PRO A CA 1
ATOM 2336 C C . PRO A 1 300 ? 6.77 37.594 13.938 1 91.94 300 PRO A C 1
ATOM 2338 O O . PRO A 1 300 ? 7.754 37.312 13.25 1 91.94 300 PRO A O 1
ATOM 2341 N N . THR A 1 301 ? 6.73 37.312 15.227 1 91.56 301 THR A N 1
ATOM 2342 C CA . THR A 1 301 ? 7.918 36.875 15.938 1 91.56 301 THR A CA 1
ATOM 2343 C C . THR A 1 301 ? 7.898 35.344 16.094 1 91.56 301 THR A C 1
ATOM 2345 O O . THR A 1 301 ? 8.898 34.75 16.516 1 91.56 301 THR A O 1
ATOM 2348 N N . ALA A 1 302 ? 6.785 34.75 15.758 1 91.38 302 ALA A N 1
ATOM 2349 C CA . ALA A 1 302 ? 6.668 33.312 15.938 1 91.38 302 ALA A CA 1
ATOM 2350 C C . ALA A 1 302 ? 7.648 32.562 15.039 1 91.38 302 ALA A C 1
ATOM 2352 O O . ALA A 1 302 ? 7.914 32.969 13.914 1 91.38 302 ALA A O 1
ATOM 2353 N N . SER A 1 303 ? 8.172 31.422 15.602 1 90.06 303 SER A N 1
ATOM 2354 C CA . SER A 1 303 ? 9.18 30.625 14.906 1 90.06 303 SER A CA 1
ATOM 2355 C C . SER A 1 303 ? 10.344 31.484 14.438 1 90.06 303 SER A C 1
ATOM 2357 O O . SER A 1 303 ? 10.703 31.469 13.258 1 90.06 303 SER A O 1
ATOM 2359 N N . GLY A 1 304 ? 10.93 32.125 15.359 1 83.38 304 GLY A N 1
ATOM 2360 C CA . GLY A 1 304 ? 11.891 33.188 15.07 1 83.38 304 GLY A CA 1
ATOM 2361 C C . GLY A 1 304 ? 13.305 32.688 14.883 1 83.38 304 GLY A C 1
ATOM 2362 O O . GLY A 1 304 ? 14.258 33.469 14.93 1 83.38 304 GLY A O 1
ATOM 2363 N N . GLY A 1 305 ? 13.461 31.375 14.773 1 76.5 305 GLY A N 1
ATOM 2364 C CA . GLY A 1 305 ? 14.797 30.922 14.422 1 76.5 305 GLY A CA 1
ATOM 2365 C C . GLY A 1 305 ? 15.32 31.516 13.133 1 76.5 305 GLY A C 1
ATOM 2366 O O . GLY A 1 305 ? 14.711 31.359 12.078 1 76.5 305 GLY A O 1
ATOM 2367 N N . GLU A 1 306 ? 16.328 32.281 13.211 1 71.56 306 GLU A N 1
ATOM 2368 C CA . GLU A 1 306 ? 16.781 33.094 12.086 1 71.56 306 GLU A CA 1
ATOM 2369 C C . GLU A 1 306 ? 17.109 32.219 10.875 1 71.56 306 GLU A C 1
ATOM 2371 O O . GLU A 1 306 ? 16.734 32.562 9.75 1 71.56 306 GLU A O 1
ATOM 2376 N N . VAL A 1 307 ? 17.75 31.188 11.062 1 76.94 307 VAL A N 1
ATOM 2377 C CA . VAL A 1 307 ? 18.141 30.328 9.953 1 76.94 307 VAL A CA 1
ATOM 2378 C C . VAL A 1 307 ? 16.906 29.75 9.258 1 76.94 307 VAL A C 1
ATOM 2380 O O . VAL A 1 307 ? 16.828 29.75 8.031 1 76.94 307 VAL A O 1
ATOM 2383 N N . LEU A 1 308 ? 15.953 29.422 10.023 1 80.38 308 LEU A N 1
ATOM 2384 C CA . LEU A 1 308 ? 14.711 28.859 9.5 1 80.38 308 LEU A CA 1
ATOM 2385 C C . LEU A 1 308 ? 13.977 29.875 8.633 1 80.38 308 LEU A C 1
ATOM 2387 O O . LEU A 1 308 ? 13.609 29.578 7.492 1 80.38 308 LEU A O 1
ATOM 2391 N N . ARG A 1 309 ? 13.805 31.062 9.117 1 85.75 309 ARG A N 1
ATOM 2392 C CA . ARG A 1 309 ? 13.023 32.094 8.445 1 85.75 309 ARG A CA 1
ATOM 2393 C C . ARG A 1 309 ? 13.711 32.562 7.172 1 85.75 309 ARG A C 1
ATOM 2395 O O . ARG A 1 309 ? 13.055 32.844 6.168 1 85.75 309 ARG A O 1
ATOM 2402 N N . ASP A 1 310 ? 14.977 32.594 7.223 1 80.25 310 ASP A N 1
ATOM 2403 C CA . ASP A 1 310 ? 15.742 32.938 6.035 1 80.25 310 ASP A CA 1
ATOM 2404 C C . ASP A 1 310 ? 15.609 31.859 4.953 1 80.25 310 ASP A C 1
ATOM 2406 O O . ASP A 1 310 ? 15.477 32.188 3.771 1 80.25 310 ASP A O 1
ATOM 2410 N N . GLU A 1 311 ? 15.609 30.719 5.375 1 77.88 311 GLU A N 1
ATOM 2411 C CA . GLU A 1 311 ? 15.562 29.594 4.453 1 77.88 311 GLU A CA 1
ATOM 2412 C C . GLU A 1 311 ? 14.227 29.547 3.711 1 77.88 311 GLU A C 1
ATOM 2414 O O . GLU A 1 311 ? 14.172 29.109 2.559 1 77.88 311 GLU A O 1
ATOM 2419 N N . ILE A 1 312 ? 13.203 30.016 4.383 1 85.19 312 ILE A N 1
ATOM 2420 C CA . ILE A 1 312 ? 11.898 29.906 3.75 1 85.19 312 ILE A CA 1
ATOM 2421 C C . ILE A 1 312 ? 11.508 31.25 3.127 1 85.19 312 ILE A C 1
ATOM 2423 O O . ILE A 1 312 ? 10.414 31.391 2.574 1 85.19 312 ILE A O 1
ATOM 2427 N N . GLY A 1 313 ? 12.375 32.281 3.23 1 82.19 313 GLY A N 1
ATOM 2428 C CA . GLY A 1 313 ? 12.211 33.531 2.549 1 82.19 313 GLY A CA 1
ATOM 2429 C C . GLY A 1 313 ? 11.25 34.469 3.254 1 82.19 313 GLY A C 1
ATOM 2430 O O . GLY A 1 313 ? 10.609 35.312 2.615 1 82.19 313 GLY A O 1
ATOM 2431 N N . VAL A 1 314 ? 10.984 34.25 4.527 1 90.06 314 VAL A N 1
ATOM 2432 C CA . VAL A 1 314 ? 10.102 35.094 5.324 1 90.06 314 VAL A CA 1
ATOM 2433 C C . VAL A 1 314 ? 10.859 35.625 6.547 1 90.06 314 VAL A C 1
ATOM 2435 O O . VAL A 1 314 ? 10.836 35 7.609 1 90.06 314 VAL A O 1
ATOM 2438 N N . PRO A 1 315 ? 11.406 36.75 6.441 1 88.31 315 PRO A N 1
ATOM 2439 C CA . PRO A 1 315 ? 12.211 37.281 7.551 1 88.31 315 PRO A CA 1
ATOM 2440 C C . PRO A 1 315 ? 11.414 37.406 8.844 1 88.31 315 PRO A C 1
ATOM 2442 O O . PRO A 1 315 ? 10.211 37.688 8.812 1 88.31 315 PRO A O 1
ATOM 2445 N N . VAL A 1 316 ? 12.164 37.312 9.922 1 90.06 316 VAL A N 1
ATOM 2446 C CA . VAL A 1 316 ? 11.555 37.5 11.234 1 90.06 316 VAL A CA 1
ATOM 2447 C C . VAL A 1 316 ? 10.953 38.906 11.328 1 90.06 316 VAL A C 1
ATOM 2449 O O . VAL A 1 316 ? 11.547 39.875 10.836 1 90.06 316 VAL A O 1
ATOM 2452 N N . GLY A 1 317 ? 9.781 39 11.93 1 90.5 317 GLY A N 1
ATOM 2453 C CA . GLY A 1 317 ? 9.102 40.281 12.039 1 90.5 317 GLY A CA 1
ATOM 2454 C C . GLY A 1 317 ? 8.047 40.5 10.969 1 90.5 317 GLY A C 1
ATOM 2455 O O . GLY A 1 317 ? 7.234 41.406 11.062 1 90.5 317 GLY A O 1
ATOM 2456 N N . THR A 1 318 ? 8.078 39.656 10 1 90.88 318 THR A N 1
ATOM 2457 C CA . THR A 1 318 ? 7.098 39.75 8.922 1 90.88 318 THR A CA 1
ATOM 2458 C C . THR A 1 318 ? 5.742 39.219 9.375 1 90.88 318 THR A C 1
ATOM 2460 O O . THR A 1 318 ? 5.668 38.156 10.008 1 90.88 318 THR A O 1
ATOM 2463 N N . LEU A 1 319 ? 4.711 40 9.102 1 93.62 319 LEU A N 1
ATOM 2464 C CA . LEU A 1 319 ? 3.34 39.531 9.344 1 93.62 319 LEU A CA 1
ATOM 2465 C C . LEU A 1 319 ? 2.531 39.562 8.047 1 93.62 319 LEU A C 1
ATOM 2467 O O . LEU A 1 319 ? 2.473 40.562 7.352 1 93.62 319 LEU A O 1
ATOM 2471 N N . CYS A 1 320 ? 2.066 38.406 7.691 1 93.12 320 CYS A N 1
ATOM 2472 C CA . CYS A 1 320 ? 1.13 38.312 6.578 1 93.12 320 CYS A CA 1
ATOM 2473 C C . CYS A 1 320 ? -0.311 38.312 7.074 1 93.12 320 CYS A C 1
ATOM 2475 O O . CYS A 1 320 ? -0.834 37.25 7.453 1 93.12 320 CYS A O 1
ATOM 2477 N N . ALA A 1 321 ? -0.971 39.375 6.945 1 90.94 321 ALA A N 1
ATOM 2478 C CA . ALA A 1 321 ? -2.279 39.562 7.566 1 90.94 321 ALA A CA 1
ATOM 2479 C C . ALA A 1 321 ? -3.402 39.156 6.617 1 90.94 321 ALA A C 1
ATOM 2481 O O . ALA A 1 321 ? -4.559 39.031 7.027 1 90.94 321 ALA A O 1
ATOM 2482 N N . SER A 1 322 ? -3.07 38.875 5.414 1 91.88 322 SER A N 1
ATOM 2483 C CA . SER A 1 322 ? -4.09 38.562 4.418 1 91.88 322 SER A CA 1
ATOM 2484 C C . SER A 1 322 ? -4.852 37.281 4.797 1 91.88 322 SER A C 1
ATOM 2486 O O . SER A 1 322 ? -4.246 36.281 5.18 1 91.88 322 SER A O 1
ATOM 2488 N N . ARG A 1 323 ? -6.16 37.344 4.629 1 94.25 323 ARG A N 1
ATOM 2489 C CA . ARG A 1 323 ? -7.02 36.188 4.875 1 94.25 323 ARG A CA 1
ATOM 2490 C C . ARG A 1 323 ? -7.344 35.469 3.578 1 94.25 323 ARG A C 1
ATOM 2492 O O . ARG A 1 323 ? -8.039 34.438 3.592 1 94.25 323 ARG A O 1
ATOM 2499 N N . ARG A 1 324 ? -6.766 35.875 2.566 1 93.5 324 ARG A N 1
ATOM 2500 C CA . ARG A 1 324 ? -7.102 35.375 1.23 1 93.5 324 ARG A CA 1
ATOM 2501 C C . ARG A 1 324 ? -6.867 33.875 1.112 1 93.5 324 ARG A C 1
ATOM 2503 O O . ARG A 1 324 ? -7.703 33.156 0.57 1 93.5 324 ARG A O 1
ATOM 2510 N N . PRO A 1 325 ? -5.762 33.375 1.648 1 95.06 325 PRO A N 1
ATOM 2511 C CA . PRO A 1 325 ? -5.539 31.953 1.524 1 95.06 325 PRO A CA 1
ATOM 2512 C C . PRO A 1 325 ? -6.66 31.125 2.156 1 95.06 325 PRO A C 1
ATOM 2514 O O . PRO A 1 325 ? -7.148 30.172 1.546 1 95.06 325 PRO A O 1
ATOM 2517 N N . PHE A 1 326 ? -7.121 31.5 3.32 1 96.5 326 PHE A N 1
ATOM 2518 C CA . PHE A 1 326 ? -8.188 30.781 4.008 1 96.5 326 PHE A CA 1
ATOM 2519 C C . PHE A 1 326 ? -9.516 30.984 3.287 1 96.5 326 PHE A C 1
ATOM 2521 O O . PHE A 1 326 ? -10.312 30.047 3.186 1 96.5 326 PHE A O 1
ATOM 2528 N N . GLN A 1 327 ? -9.734 32.188 2.771 1 95.5 327 GLN A N 1
ATOM 2529 C CA . GLN A 1 327 ? -10.969 32.469 2.045 1 95.5 327 GLN A CA 1
ATOM 2530 C C . GLN A 1 327 ? -11.039 31.656 0.75 1 95.5 327 GLN A C 1
ATOM 2532 O O . GLN A 1 327 ? -12.102 31.156 0.392 1 95.5 327 GLN A O 1
ATOM 2537 N N . MET A 1 328 ? -9.945 31.578 0.07 1 95.56 328 MET A N 1
ATOM 2538 C CA . MET A 1 328 ? -9.906 30.812 -1.171 1 95.56 328 MET A CA 1
ATOM 2539 C C . MET A 1 328 ? -10.211 29.328 -0.907 1 95.56 328 MET A C 1
ATOM 2541 O O . MET A 1 328 ? -10.953 28.703 -1.661 1 95.56 328 MET A O 1
ATOM 2545 N N . LEU A 1 329 ? -9.617 28.844 0.122 1 96.94 329 LEU A N 1
ATOM 2546 C CA . LEU A 1 329 ? -9.867 27.453 0.492 1 96.94 329 LEU A CA 1
ATOM 2547 C C . LEU A 1 329 ? -11.328 27.25 0.879 1 96.94 329 LEU A C 1
ATOM 2549 O O . LEU A 1 329 ? -11.953 26.266 0.478 1 96.94 329 LEU A O 1
ATOM 2553 N N . ASP A 1 330 ? -11.844 28.172 1.645 1 97.06 330 ASP A N 1
ATOM 2554 C CA . ASP A 1 330 ? -13.242 28.094 2.055 1 97.06 330 ASP A CA 1
ATOM 2555 C C . ASP A 1 330 ? -14.172 28.141 0.845 1 97.06 330 ASP A C 1
ATOM 2557 O O . ASP A 1 330 ? -15.141 27.391 0.771 1 97.06 330 ASP A O 1
ATOM 2561 N N . ASP A 1 331 ? -13.898 29.047 -0.078 1 96.5 331 ASP A N 1
ATOM 2562 C CA . ASP A 1 331 ? -14.695 29.172 -1.293 1 96.5 331 ASP A CA 1
ATOM 2563 C C . ASP A 1 331 ? -14.695 27.875 -2.092 1 96.5 331 ASP A C 1
ATOM 2565 O O . ASP A 1 331 ? -15.742 27.422 -2.566 1 96.5 331 ASP A O 1
ATOM 2569 N N . TYR A 1 332 ? -13.562 27.328 -2.242 1 96.94 332 TYR A N 1
ATOM 2570 C CA . TYR A 1 332 ? -13.461 26.078 -2.982 1 96.94 332 TYR A CA 1
ATOM 2571 C C . TYR A 1 332 ? -14.25 24.969 -2.297 1 96.94 332 TYR A C 1
ATOM 2573 O O . TYR A 1 332 ? -14.992 24.234 -2.949 1 96.94 332 TYR A O 1
ATOM 2581 N N . CYS A 1 333 ? -14.062 24.812 -0.968 1 97.62 333 CYS A N 1
ATOM 2582 C CA . CYS A 1 333 ? -14.766 23.781 -0.21 1 97.62 333 CYS A CA 1
ATOM 2583 C C . CYS A 1 333 ? -16.266 23.969 -0.316 1 97.62 333 CYS A C 1
ATOM 2585 O O . CYS A 1 333 ? -17 23 -0.513 1 97.62 333 CYS A O 1
ATOM 2587 N N . ARG A 1 334 ? -16.75 25.172 -0.243 1 96.38 334 ARG A N 1
ATOM 2588 C CA . ARG A 1 334 ? -18.172 25.453 -0.369 1 96.38 334 ARG A CA 1
ATOM 2589 C C . ARG A 1 334 ? -18.688 25.078 -1.756 1 96.38 334 ARG A C 1
ATOM 2591 O O . ARG A 1 334 ? -19.75 24.469 -1.888 1 96.38 334 ARG A O 1
ATOM 2598 N N . GLN A 1 335 ? -17.938 25.422 -2.736 1 96.69 335 GLN A N 1
ATOM 2599 C CA . GLN A 1 335 ? -18.312 25.109 -4.113 1 96.69 335 GLN A CA 1
ATOM 2600 C C . GLN A 1 335 ? -18.453 23.609 -4.316 1 96.69 335 GLN A C 1
ATOM 2602 O O . GLN A 1 335 ? -19.344 23.156 -5.035 1 96.69 335 GLN A O 1
ATOM 2607 N N . GLU A 1 336 ? -17.578 22.875 -3.684 1 96.31 336 GLU A N 1
ATOM 2608 C CA . GLU A 1 336 ? -17.562 21.422 -3.859 1 96.31 336 GLU A CA 1
ATOM 2609 C C . GLU A 1 336 ? -18.344 20.734 -2.75 1 96.31 336 GLU A C 1
ATOM 2611 O O . GLU A 1 336 ? -18.266 19.5 -2.6 1 96.31 336 GLU A O 1
ATOM 2616 N N . THR A 1 337 ? -19.047 21.406 -1.871 1 94.88 337 THR A N 1
ATOM 2617 C CA . THR A 1 337 ? -19.906 20.922 -0.809 1 94.88 337 THR A CA 1
ATOM 2618 C C . THR A 1 337 ? -19.109 20.125 0.22 1 94.88 337 THR A C 1
ATOM 2620 O O . THR A 1 337 ? -19.516 19.031 0.606 1 94.88 337 THR A O 1
ATOM 2623 N N . MET A 1 338 ? -17.969 20.641 0.457 1 94.88 338 MET A N 1
ATOM 2624 C CA . MET A 1 338 ? -17.141 20.109 1.534 1 94.88 338 MET A CA 1
ATOM 2625 C C . MET A 1 338 ? -17.125 21.047 2.732 1 94.88 338 MET A C 1
ATOM 2627 O O . MET A 1 338 ? -17.453 22.234 2.602 1 94.88 338 MET A O 1
ATOM 2631 N N . THR A 1 339 ? -16.766 20.469 3.818 1 90.12 339 THR A N 1
ATOM 2632 C CA . THR A 1 339 ? -16.672 21.25 5.039 1 90.12 339 THR A CA 1
ATOM 2633 C C . THR A 1 339 ? -15.211 21.609 5.34 1 90.12 339 THR A C 1
ATOM 2635 O O . THR A 1 339 ? -14.344 20.734 5.344 1 90.12 339 THR A O 1
ATOM 2638 N N . LEU A 1 340 ? -14.977 22.922 5.566 1 96.69 340 LEU A N 1
ATOM 2639 C CA . LEU A 1 340 ? -13.648 23.359 5.984 1 96.69 340 LEU A CA 1
ATOM 2640 C C . LEU A 1 340 ? -13.641 23.734 7.461 1 96.69 340 LEU A C 1
ATOM 2642 O O . LEU A 1 340 ? -14.523 24.469 7.93 1 96.69 340 LEU A O 1
ATOM 2646 N N . CYS A 1 341 ? -12.766 23.188 8.156 1 97.94 341 CYS A N 1
ATOM 2647 C CA . CYS A 1 341 ? -12.453 23.656 9.508 1 97.94 341 CYS A CA 1
ATOM 2648 C C . CYS A 1 341 ? -11.273 24.609 9.492 1 97.94 341 CYS A C 1
ATOM 2650 O O . CYS A 1 341 ? -10.125 24.203 9.625 1 97.94 341 CYS A O 1
ATOM 2652 N N . ASP A 1 342 ? -11.562 25.859 9.344 1 97.94 342 ASP A N 1
ATOM 2653 C CA . ASP A 1 342 ? -10.547 26.906 9.438 1 97.94 342 ASP A CA 1
ATOM 2654 C C . ASP A 1 342 ? -10.234 27.234 10.898 1 97.94 342 ASP A C 1
ATOM 2656 O O . ASP A 1 342 ? -11.055 27.844 11.594 1 97.94 342 ASP A O 1
ATOM 2660 N N . THR A 1 343 ? -9.031 26.938 11.32 1 98 343 THR A N 1
ATOM 2661 C CA . THR A 1 343 ? -8.688 27.109 12.727 1 98 343 THR A CA 1
ATOM 2662 C C . THR A 1 343 ? -7.984 28.438 12.961 1 98 343 THR A C 1
ATOM 2664 O O . THR A 1 343 ? -7.707 28.812 14.102 1 98 343 THR A O 1
ATOM 2667 N N . SER A 1 344 ? -7.715 29.219 11.945 1 96.75 344 SER A N 1
ATOM 2668 C CA . SER A 1 344 ? -6.891 30.422 12.016 1 96.75 344 SER A CA 1
ATOM 2669 C C . SER A 1 344 ? -7.508 31.469 12.945 1 96.75 344 SER A C 1
ATOM 2671 O O . SER A 1 344 ? -6.797 32.156 13.664 1 96.75 344 SER A O 1
ATOM 2673 N N . PRO A 1 345 ? -8.883 31.641 12.984 1 96.81 345 PRO A N 1
ATOM 2674 C CA . PRO A 1 345 ? -9.422 32.625 13.922 1 96.81 345 PRO A CA 1
ATOM 2675 C C . PRO A 1 345 ? -9.109 32.281 15.383 1 96.81 345 PRO A C 1
ATOM 2677 O O . PRO A 1 345 ? -8.852 33.156 16.188 1 96.81 345 PRO A O 1
ATOM 2680 N N . ALA A 1 346 ? -9.164 30.984 15.719 1 97.69 346 ALA A N 1
ATOM 2681 C CA . ALA A 1 346 ? -8.844 30.562 17.078 1 97.69 346 ALA A CA 1
ATOM 2682 C C . ALA A 1 346 ? -7.383 30.844 17.406 1 97.69 346 ALA A C 1
ATOM 2684 O O . ALA A 1 346 ? -7.059 31.266 18.516 1 97.69 346 ALA A O 1
ATOM 2685 N N . PHE A 1 347 ? -6.48 30.609 16.484 1 97.38 347 PHE A N 1
ATOM 2686 C CA . PHE A 1 347 ? -5.062 30.891 16.672 1 97.38 347 PHE A CA 1
ATOM 2687 C C . PHE A 1 347 ? -4.832 32.375 16.859 1 97.38 347 PHE A C 1
ATOM 2689 O O . PHE A 1 347 ? -4.023 32.781 17.703 1 97.38 347 PHE A O 1
ATOM 2696 N N . GLN A 1 348 ? -5.535 33.188 16.125 1 94.38 348 GLN A N 1
ATOM 2697 C CA . GLN A 1 348 ? -5.406 34.656 16.188 1 94.38 348 GLN A CA 1
ATOM 2698 C C . GLN A 1 348 ? -5.902 35.188 17.531 1 94.38 348 GLN A C 1
ATOM 2700 O O . GLN A 1 348 ? -5.375 36.156 18.047 1 94.38 348 GLN A O 1
ATOM 2705 N N . ALA A 1 349 ? -6.879 34.562 18.047 1 95.94 349 ALA A N 1
ATOM 2706 C CA . ALA A 1 349 ? -7.531 35.031 19.266 1 95.94 349 ALA A CA 1
ATOM 2707 C C . ALA A 1 349 ? -6.754 34.594 20.5 1 95.94 349 ALA A C 1
ATOM 2709 O O . ALA A 1 349 ? -7.039 35.031 21.609 1 95.94 349 ALA A O 1
ATOM 2710 N N . ALA A 1 350 ? -5.785 33.75 20.297 1 95.25 350 ALA A N 1
ATOM 2711 C CA . ALA A 1 350 ? -5.035 33.25 21.438 1 95.25 350 ALA A CA 1
ATOM 2712 C C . ALA A 1 350 ? -4.293 34.375 22.156 1 95.25 350 ALA A C 1
ATOM 2714 O O . ALA A 1 350 ? -3.811 35.312 21.531 1 95.25 350 ALA A O 1
ATOM 2715 N N . GLU A 1 351 ? -4.102 34.312 23.469 1 93.25 351 GLU A N 1
ATOM 2716 C CA . GLU A 1 351 ? -3.457 35.344 24.297 1 93.25 351 GLU A CA 1
ATOM 2717 C C . GLU A 1 351 ? -1.978 35.469 23.953 1 93.25 351 GLU A C 1
ATOM 2719 O O . GLU A 1 351 ? -1.463 36.562 23.828 1 93.25 351 GLU A O 1
ATOM 2724 N N . ASP A 1 352 ? -1.295 34.344 23.828 1 93.56 352 ASP A N 1
ATOM 2725 C CA . ASP A 1 352 ? 0.124 34.312 23.484 1 93.56 352 ASP A CA 1
ATOM 2726 C C . ASP A 1 352 ? 0.365 33.469 22.219 1 93.56 352 ASP A C 1
ATOM 2728 O O . ASP A 1 352 ? 0.874 32.344 22.312 1 93.56 352 ASP A O 1
ATOM 2732 N N . PRO A 1 353 ? 0.157 34.094 21.109 1 93 353 PRO A N 1
ATOM 2733 C CA . PRO A 1 353 ? 0.202 33.312 19.859 1 93 353 PRO A CA 1
ATOM 2734 C C . PRO A 1 353 ? 1.593 32.75 19.562 1 93 353 PRO A C 1
ATOM 2736 O O . PRO A 1 353 ? 1.723 31.719 18.906 1 93 353 PRO A O 1
ATOM 2739 N N . ASP A 1 354 ? 2.67 33.344 20.078 1 92.06 354 ASP A N 1
ATOM 2740 C CA . ASP A 1 354 ? 4.043 32.906 19.875 1 92.06 354 ASP A CA 1
ATOM 2741 C C . ASP A 1 354 ? 4.246 31.484 20.438 1 92.06 354 ASP A C 1
ATOM 2743 O O . ASP A 1 354 ? 4.992 30.688 19.875 1 92.06 354 ASP A O 1
ATOM 2747 N N . THR A 1 355 ? 3.539 31.203 21.484 1 93.5 355 THR A N 1
ATOM 2748 C CA . THR A 1 355 ? 3.742 29.969 22.219 1 93.5 355 THR A CA 1
ATOM 2749 C C . THR A 1 355 ? 3.061 28.797 21.5 1 93.5 355 THR A C 1
ATOM 2751 O O . THR A 1 355 ? 3.285 27.641 21.844 1 93.5 355 THR A O 1
ATOM 2754 N N . LEU A 1 356 ? 2.314 29.094 20.469 1 96.94 356 LEU A N 1
ATOM 2755 C CA . LEU A 1 356 ? 1.565 28.062 19.766 1 96.94 356 LEU A CA 1
ATOM 2756 C C . LEU A 1 356 ? 2.439 27.391 18.719 1 96.94 356 LEU A C 1
ATOM 2758 O O . LEU A 1 356 ? 2.057 26.359 18.156 1 96.94 356 LEU A O 1
ATOM 2762 N N . PHE A 1 357 ? 3.602 27.938 18.5 1 95.38 357 PHE A N 1
ATOM 2763 C CA . PHE A 1 357 ? 4.5 27.438 17.469 1 95.38 357 PHE A CA 1
ATOM 2764 C C . PHE A 1 357 ? 5.855 27.062 18.062 1 95.38 357 PHE A C 1
ATOM 2766 O O . PHE A 1 357 ? 6.223 27.547 19.125 1 95.38 357 PHE A O 1
ATOM 2773 N N . GLN A 1 358 ? 6.543 26.125 17.328 1 91 358 GLN A N 1
ATOM 2774 C CA . GLN A 1 358 ? 7.934 25.828 17.672 1 91 358 GLN A CA 1
ATOM 2775 C C . GLN A 1 358 ? 8.844 26.984 17.312 1 91 358 GLN A C 1
ATOM 2777 O O . GLN A 1 358 ? 8.516 27.812 16.438 1 91 358 GLN A O 1
ATOM 2782 N N . VAL A 1 359 ? 9.945 27.047 17.906 1 87.88 359 VAL A N 1
ATOM 2783 C CA . VAL A 1 359 ? 10.859 28.156 17.688 1 87.88 359 VAL A CA 1
ATOM 2784 C C . VAL A 1 359 ? 11.75 27.859 16.484 1 87.88 359 VAL A C 1
ATOM 2786 O O . VAL A 1 359 ? 11.969 28.734 15.641 1 87.88 359 VAL A O 1
ATOM 2789 N N . GLU A 1 360 ? 12.195 26.641 16.375 1 85.69 360 GLU A N 1
ATOM 2790 C CA . GLU A 1 360 ? 13.227 26.312 15.383 1 85.69 360 GLU A CA 1
ATOM 2791 C C . GLU A 1 360 ? 12.625 25.609 14.164 1 85.69 360 GLU A C 1
ATOM 2793 O O . GLU A 1 360 ? 13.336 25.297 13.211 1 85.69 360 GLU A O 1
ATOM 2798 N N . THR A 1 361 ? 11.367 25.328 14.203 1 86.31 361 THR A N 1
ATOM 2799 C CA . THR A 1 361 ? 10.648 24.734 13.086 1 86.31 361 THR A CA 1
ATOM 2800 C C . THR A 1 361 ? 9.297 25.406 12.891 1 86.31 361 THR A C 1
ATOM 2802 O O . THR A 1 361 ? 8.867 26.203 13.719 1 86.31 361 THR A O 1
ATOM 2805 N N . LEU A 1 362 ? 8.68 25.078 11.797 1 89.06 362 LEU A N 1
ATOM 2806 C CA . LEU A 1 362 ? 7.402 25.719 11.492 1 89.06 362 LEU A CA 1
ATOM 2807 C C . LEU A 1 362 ? 6.254 24.953 12.141 1 89.06 362 LEU A C 1
ATOM 2809 O O . LEU A 1 362 ? 5.086 25.281 11.945 1 89.06 362 LEU A O 1
ATOM 2813 N N . GLY A 1 363 ? 6.594 23.969 12.898 1 91.94 363 GLY A N 1
ATOM 2814 C CA . GLY A 1 363 ? 5.566 23.125 13.477 1 91.94 363 GLY A CA 1
ATOM 2815 C C . GLY A 1 363 ? 4.887 23.75 14.68 1 91.94 363 GLY A C 1
ATOM 2816 O O . GLY A 1 363 ? 5.355 24.766 15.211 1 91.94 363 GLY A O 1
ATOM 2817 N N . TYR A 1 364 ? 3.773 23.203 15.055 1 96.19 364 TYR A N 1
ATOM 2818 C CA . TYR A 1 364 ? 3.045 23.641 16.234 1 96.19 364 TYR A CA 1
ATOM 2819 C C . TYR A 1 364 ? 3.729 23.156 17.516 1 96.19 364 TYR A C 1
ATOM 2821 O O . TYR A 1 364 ? 4.328 22.078 17.531 1 96.19 364 TYR A O 1
ATOM 2829 N N . SER A 1 365 ? 3.637 23.984 18.562 1 94.75 365 SER A N 1
ATOM 2830 C CA . SER A 1 365 ? 3.947 23.516 19.906 1 94.75 365 SER A CA 1
ATOM 2831 C C . SER A 1 365 ? 2.854 22.594 20.438 1 94.75 365 SER A C 1
ATOM 2833 O O . SER A 1 365 ? 1.842 22.375 19.766 1 94.75 365 SER A O 1
ATOM 2835 N N . ARG A 1 366 ? 3.125 22.016 21.578 1 95.25 366 ARG A N 1
ATOM 2836 C CA . ARG A 1 366 ? 2.102 21.203 22.25 1 95.25 366 ARG A CA 1
ATOM 2837 C C . ARG A 1 366 ? 0.786 21.969 22.344 1 95.25 366 ARG A C 1
ATOM 2839 O O . ARG A 1 366 ? -0.28 21.422 22.062 1 95.25 366 ARG A O 1
ATOM 2846 N N . GLU A 1 367 ? 0.902 23.25 22.703 1 97.12 367 GLU A N 1
ATOM 2847 C CA . GLU A 1 367 ? -0.282 24.094 22.844 1 97.12 367 GLU A CA 1
ATOM 2848 C C . GLU A 1 367 ? -0.933 24.375 21.5 1 97.12 367 GLU A C 1
ATOM 2850 O O . GLU A 1 367 ? -2.16 24.422 21.391 1 97.12 367 GLU A O 1
ATOM 2855 N N . GLY A 1 368 ? -0.117 24.547 20.516 1 98.06 368 GLY A N 1
ATOM 2856 C CA . GLY A 1 368 ? -0.649 24.734 19.172 1 98.06 368 GLY A CA 1
ATOM 2857 C C . GLY A 1 368 ? -1.407 23.531 18.672 1 98.06 368 GLY A C 1
ATOM 2858 O O . GLY A 1 368 ? -2.496 23.656 18.109 1 98.06 368 GLY A O 1
ATOM 2859 N N . HIS A 1 369 ? -0.843 22.375 18.891 1 98.5 369 HIS A N 1
ATOM 2860 C CA . HIS A 1 369 ? -1.512 21.141 18.531 1 98.5 369 HIS A CA 1
ATOM 2861 C C . HIS A 1 369 ? -2.824 20.969 19.281 1 98.5 369 HIS A C 1
ATOM 2863 O O . HIS A 1 369 ? -3.816 20.5 18.719 1 98.5 369 HIS A O 1
ATOM 2869 N N . ARG A 1 370 ? -2.797 21.328 20.516 1 98.25 370 ARG A N 1
ATOM 2870 C CA . ARG A 1 370 ? -4 21.203 21.344 1 98.25 370 ARG A CA 1
ATOM 2871 C C . ARG A 1 370 ? -5.109 22.109 20.812 1 98.25 370 ARG A C 1
ATOM 2873 O O . ARG A 1 370 ? -6.266 21.703 20.719 1 98.25 370 ARG A O 1
ATOM 2880 N N . LEU A 1 371 ? -4.75 23.359 20.516 1 98.5 371 LEU A N 1
ATOM 2881 C CA . LEU A 1 371 ? -5.727 24.297 19.984 1 98.5 371 LEU A CA 1
ATOM 2882 C C . LEU A 1 371 ? -6.293 23.781 18.656 1 98.5 371 LEU A C 1
ATOM 2884 O O . LEU A 1 371 ? -7.508 23.828 18.438 1 98.5 371 LEU A O 1
ATOM 2888 N N . TYR A 1 372 ? -5.453 23.297 17.797 1 98.69 372 TYR A N 1
ATOM 2889 C CA . TYR A 1 372 ? -5.871 22.734 16.516 1 98.69 372 TYR A CA 1
ATOM 2890 C C . TYR A 1 372 ? -6.832 21.562 16.719 1 98.69 372 TYR A C 1
ATOM 2892 O O . TYR A 1 372 ? -7.891 21.516 16.094 1 98.69 372 TYR A O 1
ATOM 2900 N N . ALA A 1 373 ? -6.5 20.656 17.609 1 98.81 373 ALA A N 1
ATOM 2901 C CA . ALA A 1 373 ? -7.312 19.484 17.922 1 98.81 373 ALA A CA 1
ATOM 2902 C C . ALA A 1 373 ? -8.68 19.891 18.469 1 98.81 373 ALA A C 1
ATOM 2904 O O . ALA A 1 373 ? -9.695 19.281 18.141 1 98.81 373 ALA A O 1
ATOM 2905 N N . ARG A 1 374 ? -8.672 20.891 19.281 1 98.44 374 ARG A N 1
ATOM 2906 C CA . ARG A 1 374 ? -9.922 21.359 19.875 1 98.44 374 ARG A CA 1
ATOM 2907 C C . ARG A 1 374 ? -10.883 21.875 18.797 1 98.44 374 ARG A C 1
ATOM 2909 O O . ARG A 1 374 ? -12.078 21.578 18.844 1 98.44 374 ARG A O 1
ATOM 2916 N N . GLU A 1 375 ? -10.352 22.625 17.875 1 98.31 375 GLU A N 1
ATOM 2917 C CA . GLU A 1 375 ? -11.188 23.141 16.797 1 98.31 375 GLU A CA 1
ATOM 2918 C C . GLU A 1 375 ? -11.719 22 15.922 1 98.31 375 GLU A C 1
ATOM 2920 O O . GLU A 1 375 ? -12.875 22.031 15.5 1 98.31 375 GLU A O 1
ATOM 2925 N N . LEU A 1 376 ? -10.898 21.047 15.656 1 98 376 LEU A N 1
ATOM 2926 C CA . LEU A 1 376 ? -11.312 19.875 14.891 1 98 376 LEU A CA 1
ATOM 2927 C C . LEU A 1 376 ? -12.422 19.125 15.625 1 98 376 LEU A C 1
ATOM 2929 O O . LEU A 1 376 ? -13.414 18.719 15.008 1 98 376 LEU A O 1
ATOM 2933 N N . ALA A 1 377 ? -12.203 18.922 16.922 1 97.44 377 ALA A N 1
ATOM 2934 C CA . ALA A 1 377 ? -13.18 18.188 17.719 1 97.44 377 ALA A CA 1
ATOM 2935 C C . ALA A 1 377 ? -14.547 18.859 17.672 1 97.44 377 ALA A C 1
ATOM 2937 O O . ALA A 1 377 ? -15.57 18.188 17.5 1 97.44 377 ALA A O 1
ATOM 2938 N N . LYS A 1 378 ? -14.539 20.188 17.812 1 95.88 378 LYS A N 1
ATOM 2939 C CA . LYS A 1 378 ? -15.789 20.953 17.75 1 95.88 378 LYS A CA 1
ATOM 2940 C C . LYS A 1 378 ? -16.516 20.672 16.438 1 95.88 378 LYS A C 1
ATOM 2942 O O . LYS A 1 378 ? -17.734 20.453 16.422 1 95.88 378 LYS A O 1
ATOM 2947 N N . ARG A 1 379 ? -15.781 20.656 15.391 1 95.44 379 ARG A N 1
ATOM 2948 C CA . ARG A 1 379 ? -16.375 20.469 14.07 1 95.44 379 ARG A CA 1
ATOM 2949 C C . ARG A 1 379 ? -16.891 19.047 13.898 1 95.44 379 ARG A C 1
ATOM 2951 O O . ARG A 1 379 ? -17.969 18.828 13.344 1 95.44 379 ARG A O 1
ATOM 2958 N N . ILE A 1 380 ? -16.141 18.031 14.336 1 95.19 380 ILE A N 1
ATOM 2959 C CA . ILE A 1 380 ? -16.516 16.625 14.195 1 95.19 380 ILE A CA 1
ATOM 2960 C C . ILE A 1 380 ? -17.75 16.328 15.039 1 95.19 380 ILE A C 1
ATOM 2962 O O . ILE A 1 380 ? -18.672 15.633 14.586 1 95.19 380 ILE A O 1
ATOM 2966 N N . LEU A 1 381 ? -17.797 16.922 16.219 1 93.19 381 LEU A N 1
ATOM 2967 C CA . LEU A 1 381 ? -18.938 16.703 17.125 1 93.19 381 LEU A CA 1
ATOM 2968 C C . LEU A 1 381 ? -20.203 17.328 16.547 1 93.19 381 LEU A C 1
ATOM 2970 O O . LEU A 1 381 ? -21.297 16.797 16.766 1 93.19 381 LEU A O 1
ATOM 2974 N N . ARG A 1 382 ? -20.094 18.312 15.766 1 88.12 382 ARG A N 1
ATOM 2975 C CA . ARG A 1 382 ? -21.234 18.984 15.156 1 88.12 382 ARG A CA 1
ATOM 2976 C C . ARG A 1 382 ? -21.719 18.234 13.914 1 88.12 382 ARG A C 1
ATOM 2978 O O . ARG A 1 382 ? -22.906 18.188 13.641 1 88.12 382 ARG A O 1
ATOM 2985 N N . ASN A 1 383 ? -20.844 17.672 13.117 1 78.19 383 ASN A N 1
ATOM 2986 C CA . ASN A 1 383 ?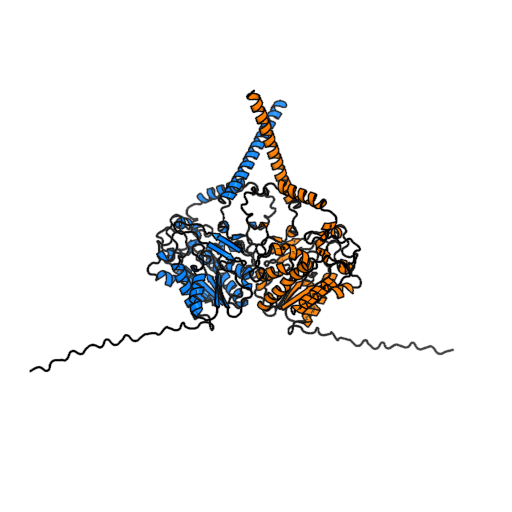 -21.172 17.141 11.797 1 78.19 383 ASN A CA 1
ATOM 2987 C C . ASN A 1 383 ? -21.516 15.648 11.859 1 78.19 383 ASN A C 1
ATOM 2989 O O . ASN A 1 383 ? -22.125 15.117 10.938 1 78.19 383 ASN A O 1
ATOM 2993 N N . SER A 1 384 ? -20.953 14.883 12.703 1 67.81 384 SER A N 1
ATOM 2994 C CA . SER A 1 384 ? -21.125 13.438 12.656 1 67.81 384 SER A CA 1
ATOM 2995 C C . SER A 1 384 ? -22.266 12.984 13.57 1 67.81 384 SER A C 1
ATOM 2997 O O . SER A 1 384 ? -22.328 13.375 14.734 1 67.81 384 SER A O 1
ATOM 2999 N N . ALA A 1 385 ? -23.453 12.562 12.945 1 60.81 385 ALA A N 1
ATOM 3000 C CA . ALA A 1 385 ? -24.625 12.117 13.68 1 60.81 385 ALA A CA 1
ATOM 3001 C C . ALA A 1 385 ? -24.438 10.711 14.234 1 60.81 385 ALA A C 1
ATOM 3003 O O . ALA A 1 385 ? -23.766 9.883 13.617 1 60.81 385 ALA A O 1
ATOM 3004 N N . GLY A 1 386 ? -24.656 10.562 15.57 1 67.06 386 GLY A N 1
ATOM 3005 C CA . GLY A 1 386 ? -25.219 9.367 16.172 1 67.06 386 GLY A CA 1
ATOM 3006 C C . GLY A 1 386 ? -24.375 8.789 17.281 1 67.06 386 GLY A C 1
ATOM 3007 O O . GLY A 1 386 ? -24.891 8.211 18.234 1 67.06 386 GLY A O 1
ATOM 3008 N N . ILE A 1 387 ? -22.922 9.023 17.078 1 77.56 387 ILE A N 1
ATOM 3009 C CA . ILE A 1 387 ? -22.266 8.211 18.109 1 77.56 387 ILE A CA 1
ATOM 3010 C C . ILE A 1 387 ? -21.891 9.094 19.297 1 77.56 387 ILE A C 1
ATOM 3012 O O . ILE A 1 387 ? -21.469 8.586 20.344 1 77.56 387 ILE A O 1
ATOM 3016 N N . TRP A 1 388 ? -22.078 10.461 19.25 1 85.12 388 TRP A N 1
ATOM 3017 C CA . TRP A 1 388 ? -21.547 11.367 20.266 1 85.12 388 TRP A CA 1
ATOM 3018 C C . TRP A 1 388 ? -22.578 11.672 21.344 1 85.12 388 TRP A C 1
ATOM 3020 O O . TRP A 1 388 ? -23.766 11.852 21.031 1 85.12 388 TRP A O 1
ATOM 3030 N N . GLU A 1 389 ? -22.234 11.453 22.641 1 78.06 389 GLU A N 1
ATOM 3031 C CA . GLU A 1 389 ? -23.078 11.797 23.781 1 78.06 389 GLU A CA 1
ATOM 3032 C C . GLU A 1 389 ? -22.578 13.062 24.469 1 78.06 389 GLU A C 1
ATOM 3034 O O . GLU A 1 389 ? -21.375 13.32 24.516 1 78.06 389 GLU A O 1
ATOM 3039 N N . ARG A 1 390 ? -23.422 14.008 24.641 1 61.47 390 ARG A N 1
ATOM 3040 C CA . ARG A 1 390 ? -23.078 15.203 25.391 1 61.47 390 ARG A CA 1
ATOM 3041 C C . ARG A 1 390 ? -22.469 14.836 26.75 1 61.47 390 ARG A C 1
ATOM 3043 O O . ARG A 1 390 ? -22.984 13.969 27.453 1 61.47 390 ARG A O 1
ATOM 3050 N N . PRO A 1 391 ? -21.109 15.32 26.969 1 55.09 391 PRO A N 1
ATOM 3051 C CA . PRO A 1 391 ? -20.562 15.047 28.297 1 55.09 391 PRO A CA 1
ATOM 3052 C C . PRO A 1 391 ? -21.5 15.477 29.422 1 55.09 391 PRO A C 1
ATOM 3054 O O . PRO A 1 391 ? -22.25 16.438 29.266 1 55.09 391 PRO A O 1
ATOM 3057 N N . ALA A 1 392 ? -21.953 14.727 30.266 1 43.78 392 ALA A N 1
ATOM 3058 C CA . ALA A 1 392 ? -22.781 15.07 31.422 1 43.78 392 ALA A CA 1
ATOM 3059 C C . ALA A 1 392 ? -22.219 16.281 32.156 1 43.78 392 ALA A C 1
ATOM 3061 O O . ALA A 1 392 ? -21.047 16.312 32.5 1 43.78 392 ALA A O 1
ATOM 3062 N N . SER A 1 393 ? -22.609 17.453 31.812 1 42.78 393 SER A N 1
ATOM 3063 C CA . SER A 1 393 ? -22.312 18.547 32.719 1 42.78 393 SER A CA 1
ATOM 3064 C C . SER A 1 393 ? -22.406 18.094 34.188 1 42.78 393 SER A C 1
ATOM 3066 O O . SER A 1 393 ? -23.391 17.484 34.594 1 42.78 393 SER A O 1
ATOM 3068 N N . SER A 1 394 ? -21.266 17.734 34.875 1 38.44 394 SER A N 1
ATOM 3069 C CA . SER A 1 394 ? -21.312 17.609 36.312 1 38.44 394 SER A CA 1
ATOM 3070 C C . SER A 1 394 ? -22.109 18.766 36.938 1 38.44 394 SER A C 1
ATOM 3072 O O . SER A 1 394 ? -21.641 19.906 36.969 1 38.44 394 SER A O 1
ATOM 3074 N N . SER A 1 395 ? -23.344 18.922 36.75 1 36.09 395 SER A N 1
ATOM 3075 C CA . SER A 1 395 ? -24.172 19.828 37.5 1 36.09 395 SER A CA 1
ATOM 3076 C C . SER A 1 395 ? -23.922 19.672 39 1 36.09 395 SER A C 1
ATOM 3078 O O . SER A 1 395 ? -24.844 19.828 39.812 1 36.09 395 SER A O 1
ATOM 3080 N N . ASN A 1 396 ? -22.844 19 39.562 1 35.78 396 ASN A N 1
ATOM 3081 C CA . ASN A 1 396 ? -22.734 19.047 41 1 35.78 396 ASN A CA 1
ATOM 3082 C C . ASN A 1 396 ? -22.578 20.469 41.5 1 35.78 396 ASN A C 1
ATOM 3084 O O . ASN A 1 396 ? -21.469 20.984 41.625 1 35.78 396 ASN A O 1
ATOM 3088 N N . SER A 1 397 ? -23.359 21.453 41.031 1 33.41 397 SER A N 1
ATOM 3089 C CA . SER A 1 397 ? -23.484 22.672 41.844 1 33.41 397 SER A CA 1
ATOM 3090 C C . SER A 1 397 ? -23.891 22.328 43.281 1 33.41 397 SER A C 1
ATOM 3092 O O . SER A 1 397 ? -25.047 21.969 43.531 1 33.41 397 SER A O 1
ATOM 3094 N N . GLN A 1 398 ? -23.031 21.734 44.094 1 32.72 398 GLN A N 1
ATOM 3095 C CA . GLN A 1 398 ? -23.25 21.719 45.531 1 32.72 398 GLN A CA 1
ATOM 3096 C C . GLN A 1 398 ? -23.688 23.094 46.031 1 32.72 398 GLN A C 1
ATOM 3098 O O . GLN A 1 398 ? -23.094 24.109 45.688 1 32.72 398 GLN A O 1
ATOM 3103 N N . PRO A 1 399 ? -24.906 23.266 46.5 1 34.72 399 PRO A N 1
ATOM 3104 C CA . PRO A 1 399 ? -25.469 24.531 47 1 34.72 399 PRO A CA 1
ATOM 3105 C C . PRO A 1 399 ? -24.578 25.203 48.031 1 34.72 399 PRO A C 1
ATOM 3107 O O . PRO A 1 399 ? -23.906 24.531 48.812 1 34.72 399 PRO A O 1
ATOM 3110 N N . GLU A 1 400 ? -23.938 26.297 47.719 1 31.5 400 GLU A N 1
ATOM 3111 C CA . GLU A 1 400 ? -23.172 27.062 48.719 1 31.5 400 GLU A CA 1
ATOM 3112 C C . GLU A 1 400 ? -23.938 27.234 50 1 31.5 400 GLU A C 1
ATOM 3114 O O . GLU A 1 400 ? -25.125 27.562 50 1 31.5 400 GLU A O 1
ATOM 3119 N N . PRO A 1 401 ? -23.531 26.5 51.094 1 33.19 401 PRO A N 1
ATOM 3120 C CA . PRO A 1 401 ? -24.297 26.672 52.312 1 33.19 401 PRO A CA 1
ATOM 3121 C C . PRO A 1 401 ? -24.672 28.125 52.594 1 33.19 401 PRO A C 1
ATOM 3123 O O . PRO A 1 401 ? -23.938 29.031 52.188 1 33.19 401 PRO A O 1
ATOM 3126 N N . GLU A 1 402 ? -25.922 28.422 52.688 1 32.25 402 GLU A N 1
ATOM 3127 C CA . GLU A 1 402 ? -26.578 29.688 53 1 32.25 402 GLU A CA 1
ATOM 3128 C C . GLU A 1 402 ? -25.906 30.391 54.188 1 32.25 402 GLU A C 1
ATOM 3130 O O . GLU A 1 402 ? -25.781 29.812 55.25 1 32.25 402 GLU A O 1
ATOM 3135 N N . ALA A 1 403 ? -24.875 31.25 53.875 1 34.47 403 ALA A N 1
ATOM 3136 C CA . ALA A 1 403 ? -24.297 32.094 54.906 1 34.47 403 ALA A CA 1
ATOM 3137 C C . ALA A 1 403 ? -25.375 32.656 55.844 1 34.47 403 ALA A C 1
ATOM 3139 O O . ALA A 1 403 ? -26.266 33.406 55.406 1 34.47 403 ALA A O 1
ATOM 3140 N N . THR A 1 404 ? -25.828 31.906 56.812 1 29.28 404 THR A N 1
ATOM 3141 C CA . THR A 1 404 ? -26.719 32.312 57.906 1 29.28 404 THR A CA 1
ATOM 3142 C C . THR A 1 404 ? -26.328 33.656 58.469 1 29.28 404 THR A C 1
ATOM 3144 O O . THR A 1 404 ? -25.297 33.812 59.094 1 29.28 404 THR A O 1
ATOM 3147 N N . THR A 1 405 ? -26.562 34.781 57.656 1 25.39 405 THR A N 1
ATOM 3148 C CA . THR A 1 405 ? -26.469 36.125 58.219 1 25.39 405 THR A CA 1
ATOM 3149 C C . THR A 1 405 ? -27.203 36.188 59.562 1 25.39 405 THR A C 1
ATOM 3151 O O . THR A 1 405 ? -28.391 35.875 59.625 1 25.39 405 THR A O 1
ATOM 3154 N N . HIS A 1 406 ? -26.531 36.031 60.656 1 27.34 406 HIS A N 1
ATOM 3155 C CA . HIS A 1 406 ? -26.969 36.312 62.031 1 27.34 406 HIS A CA 1
ATOM 3156 C C . HIS A 1 406 ? -27.594 37.688 62.156 1 27.34 406 HIS A C 1
ATOM 3158 O O . HIS A 1 406 ? -26.953 38.688 61.844 1 27.34 406 HIS A O 1
ATOM 3164 N N . ARG A 1 407 ? -28.953 37.812 61.781 1 25.84 407 ARG A N 1
ATOM 3165 C CA . ARG A 1 407 ? -29.719 39.031 62.062 1 25.84 407 ARG A CA 1
ATOM 3166 C C . ARG A 1 407 ? -29.484 39.469 63.531 1 25.84 407 ARG A C 1
ATOM 3168 O O . ARG A 1 407 ? -29.766 38.719 64.438 1 25.84 407 ARG A O 1
ATOM 3175 N N . ALA A 1 408 ? -28.578 40.406 63.719 1 29.52 408 ALA A N 1
ATOM 3176 C CA . ALA A 1 408 ? -28.234 41.125 64.938 1 29.52 408 ALA A CA 1
ATOM 3177 C C . ALA A 1 408 ? -29.5 41.625 65.625 1 29.52 408 ALA A C 1
ATOM 3179 O O . ALA A 1 408 ? -30.406 42.156 65 1 29.52 408 ALA A O 1
ATOM 3180 N N . PRO A 1 409 ? -29.844 41.156 66.875 1 27.42 409 PRO A N 1
ATOM 3181 C CA . PRO A 1 409 ? -30.969 41.562 67.75 1 27.42 409 PRO A CA 1
ATOM 3182 C C . PRO A 1 409 ? -31.078 43.062 67.875 1 27.42 409 PRO A C 1
ATOM 3184 O O . PRO A 1 409 ? -30.109 43.719 68.312 1 27.42 409 PRO A O 1
ATOM 3187 N N . ARG A 1 410 ? -31.672 43.812 66.938 1 26.19 410 ARG A N 1
ATOM 3188 C CA . ARG A 1 410 ? -32 45.219 67.125 1 26.19 410 ARG A CA 1
ATOM 3189 C C . ARG A 1 410 ? -32.625 45.438 68.5 1 26.19 410 ARG A C 1
ATOM 3191 O O . ARG A 1 410 ? -33.625 44.812 68.812 1 26.19 410 ARG A O 1
ATOM 3198 N N . SER A 1 411 ? -31.859 45.906 69.438 1 25.41 411 SER A N 1
ATOM 3199 C CA . SER A 1 411 ? -32.062 46.406 70.75 1 25.41 411 SER A CA 1
ATOM 3200 C C . SER A 1 411 ? -33.25 47.406 70.812 1 25.41 411 SER A C 1
ATOM 3202 O O . SER A 1 411 ? -33.344 48.281 69.938 1 25.41 411 SER A O 1
ATOM 3204 N N . LEU A 1 412 ? -34.438 47.062 71.375 1 25.33 412 LEU A N 1
ATOM 3205 C CA . LEU A 1 412 ? -35.625 47.812 71.75 1 25.33 412 LEU A CA 1
ATOM 3206 C C . LEU A 1 412 ? -35.25 49.094 72.5 1 25.33 412 LEU A C 1
ATOM 3208 O O . LEU A 1 412 ? -34.531 49.062 73.5 1 25.33 412 LEU A O 1
ATOM 3212 N N . PRO A 1 413 ? -34.969 50.25 71.75 1 27.19 413 PRO A N 1
ATOM 3213 C CA . PRO A 1 413 ? -34.625 51.344 72.625 1 27.19 413 PRO A CA 1
ATOM 3214 C C . PRO A 1 413 ? -35.625 51.5 73.812 1 27.19 413 PRO A C 1
ATOM 3216 O O . PRO A 1 413 ? -36.75 51.062 73.688 1 27.19 413 PRO A O 1
ATOM 3219 N N . GLN A 1 414 ? -35.156 52 75.062 1 21.73 414 GLN A N 1
ATOM 3220 C CA . GLN A 1 414 ? -35.781 53.062 75.875 1 21.73 414 GLN A CA 1
ATOM 3221 C C . GLN A 1 414 ? -35.969 54.344 75.062 1 21.73 414 GLN A C 1
ATOM 3223 O O . GLN A 1 414 ? -35.094 54.719 74.312 1 21.73 414 GLN A O 1
ATOM 3228 N N . MET B 1 1 ? 71.625 -0.403 3.666 1 41.09 1 MET B N 1
ATOM 3229 C CA . MET B 1 1 ? 70.562 -1.328 4.102 1 41.09 1 MET B CA 1
ATOM 3230 C C . MET B 1 1 ? 69.188 -0.654 4.078 1 41.09 1 MET B C 1
ATOM 3232 O O . MET B 1 1 ? 68.188 -1.312 3.857 1 41.09 1 MET B O 1
ATOM 3236 N N . ILE B 1 2 ? 69.188 0.691 4.277 1 52.31 2 ILE B N 1
ATOM 3237 C CA . ILE B 1 2 ? 68 1.478 4.371 1 52.31 2 ILE B CA 1
ATOM 3238 C C . ILE B 1 2 ? 67.438 1.75 2.969 1 52.31 2 ILE B C 1
ATOM 3240 O O . ILE B 1 2 ? 66.188 1.778 2.764 1 52.31 2 ILE B O 1
ATOM 3244 N N . ARG B 1 3 ? 68.25 1.936 1.953 1 59.19 3 ARG B N 1
ATOM 3245 C CA . ARG B 1 3 ? 67.812 2.242 0.594 1 59.19 3 ARG B CA 1
ATOM 3246 C C . ARG B 1 3 ? 67.125 1.04 -0.048 1 59.19 3 ARG B C 1
ATOM 3248 O O . ARG B 1 3 ? 66.188 1.196 -0.822 1 59.19 3 ARG B O 1
ATOM 3255 N N . THR B 1 4 ? 67.688 -0.118 0.178 1 52 4 THR B N 1
ATOM 3256 C CA . THR B 1 4 ? 67.062 -1.337 -0.383 1 52 4 THR B CA 1
ATOM 3257 C C . THR B 1 4 ? 65.688 -1.609 0.214 1 52 4 THR B C 1
ATOM 3259 O O . THR B 1 4 ? 64.812 -2.109 -0.475 1 52 4 THR B O 1
ATOM 3262 N N . ARG B 1 5 ? 65.5 -1.243 1.403 1 55.38 5 ARG B N 1
ATOM 3263 C CA . ARG B 1 5 ? 64.188 -1.458 2.055 1 55.38 5 ARG B CA 1
ATOM 3264 C C . ARG B 1 5 ? 63.156 -0.474 1.538 1 55.38 5 ARG B C 1
ATOM 3266 O O . ARG B 1 5 ? 62 -0.825 1.395 1 55.38 5 ARG B O 1
ATOM 3273 N N . LEU B 1 6 ? 63.75 0.692 1.186 1 61.25 6 LEU B N 1
ATOM 3274 C CA . LEU B 1 6 ? 62.812 1.681 0.645 1 61.25 6 LEU B CA 1
ATOM 3275 C C . LEU B 1 6 ? 62.375 1.289 -0.757 1 61.25 6 LEU B C 1
ATOM 3277 O O . LEU B 1 6 ? 61.219 1.517 -1.125 1 61.25 6 LEU B O 1
ATOM 3281 N N . ALA B 1 7 ? 63.281 0.586 -1.495 1 62.53 7 ALA B N 1
ATOM 3282 C CA . ALA B 1 7 ? 62.938 0.094 -2.826 1 62.53 7 ALA B CA 1
ATOM 3283 C C . ALA B 1 7 ? 61.938 -1.056 -2.746 1 62.53 7 ALA B C 1
ATOM 3285 O O . ALA B 1 7 ? 61 -1.133 -3.547 1 62.53 7 ALA B O 1
ATOM 3286 N N . ASP B 1 8 ? 62.156 -1.889 -1.848 1 60.72 8 ASP B N 1
ATOM 3287 C CA . ASP B 1 8 ? 61.219 -3.008 -1.645 1 60.72 8 ASP B CA 1
ATOM 3288 C C . ASP B 1 8 ? 59.875 -2.521 -1.176 1 60.72 8 ASP B C 1
ATOM 3290 O O . ASP B 1 8 ? 58.844 -3.055 -1.593 1 60.72 8 ASP B O 1
ATOM 3294 N N . LEU B 1 9 ? 59.938 -1.534 -0.393 1 61.12 9 LEU B N 1
ATOM 3295 C CA . LEU B 1 9 ? 58.688 -0.946 0.071 1 61.12 9 LEU B CA 1
ATOM 3296 C C . LEU B 1 9 ? 57.938 -0.301 -1.084 1 61.12 9 LEU B C 1
ATOM 3298 O O . LEU B 1 9 ? 56.719 -0.393 -1.155 1 61.12 9 LEU B O 1
ATOM 3302 N N . LYS B 1 10 ? 58.688 0.252 -1.93 1 63.72 10 LYS B N 1
ATOM 3303 C CA . LYS B 1 10 ? 58.094 0.831 -3.131 1 63.72 10 LYS B CA 1
ATOM 3304 C C . LYS B 1 10 ? 57.469 -0.248 -4.004 1 63.72 10 LYS B C 1
ATOM 3306 O O . LYS B 1 10 ? 56.375 -0.061 -4.535 1 63.72 10 LYS B O 1
ATOM 3311 N N . HIS B 1 11 ? 58.219 -1.327 -4.156 1 61.28 11 HIS B N 1
ATOM 3312 C CA . HIS B 1 11 ? 57.656 -2.42 -4.941 1 61.28 11 HIS B CA 1
ATOM 3313 C C . HIS B 1 11 ? 56.438 -3.021 -4.246 1 61.28 11 HIS B C 1
ATOM 3315 O O . HIS B 1 11 ? 55.5 -3.416 -4.91 1 61.28 11 HIS B O 1
ATOM 3321 N N . LEU B 1 12 ? 56.531 -3.014 -2.979 1 61.84 12 LEU B N 1
ATOM 3322 C CA . LEU B 1 12 ? 55.375 -3.531 -2.225 1 61.84 12 LEU B CA 1
ATOM 3323 C C . LEU B 1 12 ? 54.188 -2.592 -2.334 1 61.84 12 LEU B C 1
ATOM 3325 O O . LEU B 1 12 ? 53.062 -3.045 -2.502 1 61.84 12 LEU B O 1
ATOM 3329 N N . ILE B 1 13 ? 54.531 -1.437 -2.293 1 64.25 13 ILE B N 1
ATOM 3330 C CA . ILE B 1 13 ? 53.469 -0.443 -2.436 1 64.25 13 ILE B CA 1
ATOM 3331 C C . ILE B 1 13 ? 52.875 -0.507 -3.846 1 64.25 13 ILE B C 1
ATOM 3333 O O . ILE B 1 13 ? 51.656 -0.46 -4.023 1 64.25 13 ILE B O 1
ATOM 3337 N N . TYR B 1 14 ? 53.781 -0.694 -4.777 1 63.59 14 TYR B N 1
ATOM 3338 C CA . TYR B 1 14 ? 53.312 -0.833 -6.152 1 63.59 14 TYR B CA 1
ATOM 3339 C C . TYR B 1 14 ? 52.5 -2.105 -6.32 1 63.59 14 TYR B C 1
ATOM 3341 O O . TYR B 1 14 ? 51.469 -2.107 -7.027 1 63.59 14 TYR B O 1
ATOM 3349 N N . ALA B 1 15 ? 52.906 -3.113 -5.645 1 62.66 15 ALA B N 1
ATOM 3350 C CA . ALA B 1 15 ? 52.188 -4.371 -5.719 1 62.66 15 ALA B CA 1
ATOM 3351 C C . ALA B 1 15 ? 50.812 -4.238 -5.059 1 62.66 15 ALA B C 1
ATOM 3353 O O . ALA B 1 15 ? 49.812 -4.715 -5.598 1 62.66 15 ALA B O 1
ATOM 3354 N N . VAL B 1 16 ? 50.812 -3.666 -3.973 1 61.31 16 VAL B N 1
ATOM 3355 C CA . VAL B 1 16 ? 49.562 -3.479 -3.268 1 61.31 16 VAL B CA 1
ATOM 3356 C C . VAL B 1 16 ? 48.656 -2.562 -4.078 1 61.31 16 VAL B C 1
ATOM 3358 O O . VAL B 1 16 ? 47.438 -2.826 -4.203 1 61.31 16 VAL B O 1
ATOM 3361 N N . LEU B 1 17 ? 49.281 -1.632 -4.609 1 62.22 17 LEU B N 1
ATOM 3362 C CA . LEU B 1 17 ? 48.531 -0.717 -5.441 1 62.22 17 LEU B CA 1
ATOM 3363 C C . LEU B 1 17 ? 48 -1.425 -6.691 1 62.22 17 LEU B C 1
ATOM 3365 O O . LEU B 1 17 ? 46.875 -1.206 -7.113 1 62.22 17 LEU B O 1
ATOM 3369 N N . ALA B 1 18 ? 48.906 -2.248 -7.266 1 61.47 18 ALA B N 1
ATOM 3370 C CA . ALA B 1 18 ? 48.469 -3.037 -8.422 1 61.47 18 ALA B CA 1
ATOM 3371 C C . ALA B 1 18 ? 47.344 -3.98 -8.055 1 61.47 18 ALA B C 1
ATOM 3373 O O . ALA B 1 18 ? 46.375 -4.141 -8.82 1 61.47 18 ALA B O 1
ATOM 3374 N N . LEU B 1 19 ? 47.438 -4.59 -6.934 1 60.69 19 LEU B N 1
ATOM 3375 C CA . LEU B 1 19 ? 46.375 -5.484 -6.473 1 60.69 19 LEU B CA 1
ATOM 3376 C C . LEU B 1 19 ? 45.062 -4.719 -6.234 1 60.69 19 LEU B C 1
ATOM 3378 O O . LEU B 1 19 ? 44 -5.195 -6.598 1 60.69 19 LEU B O 1
ATOM 3382 N N . LEU B 1 20 ? 45.281 -3.67 -5.68 1 60.88 20 LEU B N 1
ATOM 3383 C CA . LEU B 1 20 ? 44.125 -2.842 -5.426 1 60.88 20 LEU B CA 1
ATOM 3384 C C . LEU B 1 20 ? 43.469 -2.389 -6.73 1 60.88 20 LEU B C 1
ATOM 3386 O O . LEU B 1 20 ? 42.25 -2.361 -6.848 1 60.88 20 LEU B O 1
ATOM 3390 N N . ILE B 1 21 ? 44.312 -2.086 -7.68 1 61.41 21 ILE B N 1
ATOM 3391 C CA . ILE B 1 21 ? 43.844 -1.699 -9 1 61.41 21 ILE B CA 1
ATOM 3392 C C . ILE B 1 21 ? 43.125 -2.887 -9.656 1 61.41 21 ILE B C 1
ATOM 3394 O O . ILE B 1 21 ? 42.062 -2.73 -10.273 1 61.41 21 ILE B O 1
ATOM 3398 N N . LEU B 1 22 ? 43.75 -4.016 -9.531 1 60.75 22 LEU B N 1
ATOM 3399 C CA . LEU B 1 22 ? 43.125 -5.219 -10.086 1 60.75 22 LEU B CA 1
ATOM 3400 C C . LEU B 1 22 ? 41.781 -5.492 -9.422 1 60.75 22 LEU B C 1
ATOM 3402 O O . LEU B 1 22 ? 40.812 -5.871 -10.102 1 60.75 22 LEU B O 1
ATOM 3406 N N . VAL B 1 23 ? 41.75 -5.312 -8.195 1 59.44 23 VAL B N 1
ATOM 3407 C CA . VAL B 1 23 ? 40.5 -5.504 -7.469 1 59.44 23 VAL B CA 1
ATOM 3408 C C . VAL B 1 23 ? 39.469 -4.457 -7.906 1 59.44 23 VAL B C 1
ATOM 3410 O O . VAL B 1 23 ? 38.312 -4.773 -8.102 1 59.44 23 VAL B O 1
ATOM 3413 N N . ALA B 1 24 ? 40.031 -3.336 -8.078 1 59.78 24 ALA B N 1
ATOM 3414 C CA . ALA B 1 24 ? 39.156 -2.258 -8.508 1 59.78 24 ALA B CA 1
ATOM 3415 C C . ALA B 1 24 ? 38.656 -2.496 -9.93 1 59.78 24 ALA B C 1
ATOM 3417 O O . ALA B 1 24 ? 37.469 -2.305 -10.219 1 59.78 24 ALA B O 1
ATOM 3418 N N . LEU B 1 25 ? 39.531 -2.932 -10.766 1 60.12 25 LEU B N 1
ATOM 3419 C CA . LEU B 1 25 ? 39.125 -3.252 -12.133 1 60.12 25 LEU B CA 1
ATOM 3420 C C . LEU B 1 25 ? 38.188 -4.449 -12.164 1 60.12 25 LEU B C 1
ATOM 3422 O O . LEU B 1 25 ? 37.219 -4.473 -12.945 1 60.12 25 LEU B O 1
ATOM 3426 N N . GLY B 1 26 ? 38.469 -5.414 -11.406 1 60.03 26 GLY B N 1
ATOM 3427 C CA . GLY B 1 26 ? 37.562 -6.535 -11.281 1 60.03 26 GLY B CA 1
ATOM 3428 C C . GLY B 1 26 ? 36.188 -6.125 -10.789 1 60.03 26 GLY B C 1
ATOM 3429 O O . GLY B 1 26 ? 35.156 -6.605 -11.297 1 60.03 26 GLY B O 1
ATOM 3430 N N . GLU B 1 27 ? 36.219 -5.254 -9.859 1 60.19 27 GLU B N 1
ATOM 3431 C CA . GLU B 1 27 ? 34.969 -4.738 -9.336 1 60.19 27 GLU B CA 1
ATOM 3432 C C . GLU B 1 27 ? 34.188 -4.004 -10.422 1 60.19 27 GLU B C 1
ATOM 3434 O O . GLU B 1 27 ? 32.969 -4.215 -10.57 1 60.19 27 GLU B O 1
ATOM 3439 N N . VAL B 1 28 ? 34.875 -3.193 -11.156 1 56.28 28 VAL B N 1
ATOM 3440 C CA . VAL B 1 28 ? 34.25 -2.447 -12.227 1 56.28 28 VAL B CA 1
ATOM 3441 C C . VAL B 1 28 ? 33.75 -3.412 -13.312 1 56.28 28 VAL B C 1
ATOM 3443 O O . VAL B 1 28 ? 32.625 -3.277 -13.82 1 56.28 28 VAL B O 1
ATOM 3446 N N . GLY B 1 29 ? 34.594 -4.344 -13.602 1 57.03 29 GLY B N 1
ATOM 3447 C CA . GLY B 1 29 ? 34.188 -5.352 -14.578 1 57.03 29 GLY B CA 1
ATOM 3448 C C . GLY B 1 29 ? 32.969 -6.141 -14.156 1 57.03 29 GLY B C 1
ATOM 3449 O O . GLY B 1 29 ? 32.062 -6.363 -14.961 1 57.03 29 GLY B O 1
ATOM 3450 N N . LEU B 1 30 ? 32.938 -6.512 -12.977 1 57.09 30 LEU B N 1
ATOM 3451 C CA . LEU B 1 30 ? 31.828 -7.305 -12.492 1 57.09 30 LEU B CA 1
ATOM 3452 C C . LEU B 1 30 ? 30.547 -6.461 -12.422 1 57.09 30 LEU B C 1
ATOM 3454 O O . LEU B 1 30 ? 29.453 -6.957 -12.711 1 57.09 30 LEU B O 1
ATOM 3458 N N . ARG B 1 31 ? 30.734 -5.301 -12.094 1 55.84 31 ARG B N 1
ATOM 3459 C CA . ARG B 1 31 ? 29.562 -4.426 -12.07 1 55.84 31 ARG B CA 1
ATOM 3460 C C . ARG B 1 31 ? 29 -4.207 -13.477 1 55.84 31 ARG B C 1
ATOM 3462 O O . ARG B 1 31 ? 27.797 -4.191 -13.672 1 55.84 31 ARG B O 1
ATOM 3469 N N . ILE B 1 32 ? 29.938 -4.078 -14.281 1 51.66 32 ILE B N 1
ATOM 3470 C CA . ILE B 1 32 ? 29.516 -3.961 -15.672 1 51.66 32 ILE B CA 1
ATOM 3471 C C . ILE B 1 32 ? 28.875 -5.27 -16.125 1 51.66 32 ILE B C 1
ATOM 3473 O O . ILE B 1 32 ? 27.812 -5.266 -16.75 1 51.66 32 ILE B O 1
ATOM 3477 N N . TYR B 1 33 ? 29.594 -6.277 -15.82 1 49.28 33 TYR B N 1
ATOM 3478 C CA . TYR B 1 33 ? 29.062 -7.59 -16.172 1 49.28 33 TYR B CA 1
ATOM 3479 C C . TYR B 1 33 ? 27.703 -7.824 -15.523 1 49.28 33 TYR B C 1
ATOM 3481 O O . TYR B 1 33 ? 26.766 -8.289 -16.172 1 49.28 33 TYR B O 1
ATOM 3489 N N . ASP B 1 34 ? 27.609 -7.621 -14.305 1 49.56 34 ASP B N 1
ATOM 3490 C CA . ASP B 1 34 ? 26.359 -7.816 -13.578 1 49.56 34 ASP B CA 1
ATOM 3491 C C . ASP B 1 34 ? 25.281 -6.875 -14.102 1 49.56 34 ASP B C 1
ATOM 3493 O O . ASP B 1 34 ? 24.094 -7.242 -14.156 1 49.56 34 ASP B O 1
ATOM 3497 N N . SER B 1 35 ? 25.719 -5.691 -14.492 1 48.84 35 SER B N 1
ATOM 3498 C CA . SER B 1 35 ? 24.781 -4.754 -15.07 1 48.84 35 SER B CA 1
ATOM 3499 C C . SER B 1 35 ? 24.203 -5.281 -16.391 1 48.84 35 SER B C 1
ATOM 3501 O O . SER B 1 35 ? 23.047 -5.027 -16.719 1 48.84 35 SER B O 1
ATOM 3503 N N . TYR B 1 36 ? 25.219 -6.008 -16.938 1 43.38 36 TYR B N 1
ATOM 3504 C CA . TYR B 1 36 ? 24.797 -6.543 -18.234 1 43.38 36 TYR B CA 1
ATOM 3505 C C . TYR B 1 36 ? 24.094 -7.883 -18.062 1 43.38 36 TYR B C 1
ATOM 3507 O O . TYR B 1 36 ? 23.156 -8.188 -18.797 1 43.38 36 TYR B O 1
ATOM 3515 N N . THR B 1 37 ? 24.703 -8.617 -17.219 1 46.41 37 THR B N 1
ATOM 3516 C CA . THR B 1 37 ? 24.219 -9.992 -17.203 1 46.41 37 THR B CA 1
ATOM 3517 C C . THR B 1 37 ? 23.312 -10.219 -16 1 46.41 37 THR B C 1
ATOM 3519 O O . THR B 1 37 ? 22.469 -11.125 -16.016 1 46.41 37 THR B O 1
ATOM 3522 N N . GLY B 1 38 ? 23.312 -9.383 -15.016 1 43.03 38 GLY B N 1
ATOM 3523 C CA . GLY B 1 38 ? 22.578 -9.547 -13.766 1 43.03 38 GLY B CA 1
ATOM 3524 C C . GLY B 1 38 ? 22.875 -10.852 -13.062 1 43.03 38 GLY B C 1
ATOM 3525 O O . GLY B 1 38 ? 22.156 -11.25 -12.148 1 43.03 38 GLY B O 1
ATOM 3526 N N . GLN B 1 39 ? 23.719 -11.734 -13.562 1 42.84 39 GLN B N 1
ATOM 3527 C CA . GLN B 1 39 ? 23.984 -13.109 -13.148 1 42.84 39 GLN B CA 1
ATOM 3528 C C . GLN B 1 39 ? 24.594 -13.164 -11.758 1 42.84 39 GLN B C 1
ATOM 3530 O O . GLN B 1 39 ? 24.438 -14.156 -11.039 1 42.84 39 GLN B O 1
ATOM 3535 N N . ILE B 1 40 ? 25.594 -12.531 -11.469 1 41.97 40 ILE B N 1
ATOM 3536 C CA . ILE B 1 40 ? 26.25 -12.57 -10.164 1 41.97 40 ILE B CA 1
ATOM 3537 C C . ILE B 1 40 ? 25.234 -12.18 -9.078 1 41.97 40 ILE B C 1
ATOM 3539 O O . ILE B 1 40 ? 25.172 -12.812 -8.023 1 41.97 40 ILE B O 1
ATOM 3543 N N . THR B 1 41 ? 24.688 -11.086 -9.117 1 38.12 41 THR B N 1
ATOM 3544 C CA . THR B 1 41 ? 23.562 -10.781 -8.25 1 38.12 41 THR B CA 1
ATOM 3545 C C . THR B 1 41 ? 22.359 -11.68 -8.594 1 38.12 41 THR B C 1
ATOM 3547 O O . THR B 1 41 ? 21.781 -11.562 -9.672 1 38.12 41 THR B O 1
ATOM 3550 N N . ARG B 1 42 ? 22.656 -13.047 -8.625 1 38.5 42 ARG B N 1
ATOM 3551 C CA . ARG B 1 42 ? 21.516 -13.922 -8.867 1 38.5 42 ARG B CA 1
ATOM 3552 C C . ARG B 1 42 ? 20.203 -13.164 -8.727 1 38.5 42 ARG B C 1
ATOM 3554 O O . ARG B 1 42 ? 19.891 -12.648 -7.648 1 38.5 42 ARG B O 1
ATOM 3561 N N . SER B 1 43 ? 19.781 -12.586 -9.695 1 37.06 43 SER B N 1
ATOM 3562 C CA . SER B 1 43 ? 18.484 -11.938 -9.82 1 37.06 43 SER B CA 1
ATOM 3563 C C . SER B 1 43 ? 17.375 -12.812 -9.234 1 37.06 43 SER B C 1
ATOM 3565 O O . SER B 1 43 ? 17.156 -13.938 -9.688 1 37.06 43 SER B O 1
ATOM 3567 N N . ASP B 1 44 ? 17.312 -13.039 -8 1 37.91 44 ASP B N 1
ATOM 3568 C CA . ASP B 1 44 ? 16.094 -13.5 -7.355 1 37.91 44 ASP B CA 1
ATOM 3569 C C . ASP B 1 44 ? 14.898 -13.398 -8.305 1 37.91 44 ASP B C 1
ATOM 3571 O O . ASP B 1 44 ? 14.938 -12.641 -9.281 1 37.91 44 ASP B O 1
ATOM 3575 N N . ILE B 1 45 ? 14 -14.391 -8.195 1 41.78 45 ILE B N 1
ATOM 3576 C CA . ILE B 1 45 ? 12.734 -14.305 -8.914 1 41.78 45 ILE B CA 1
ATOM 3577 C C . ILE B 1 45 ? 12.492 -12.867 -9.367 1 41.78 45 ILE B C 1
ATOM 3579 O O . ILE B 1 45 ? 11.727 -12.625 -10.297 1 41.78 45 ILE B O 1
ATOM 3583 N N . TYR B 1 46 ? 13.25 -11.922 -8.586 1 44.19 46 TYR B N 1
ATOM 3584 C CA . TYR B 1 46 ? 13.047 -10.477 -8.664 1 44.19 46 TYR B CA 1
ATOM 3585 C C . TYR B 1 46 ? 13.719 -9.898 -9.906 1 44.19 46 TYR B C 1
ATOM 3587 O O . TYR B 1 46 ? 13.562 -8.719 -10.203 1 44.19 46 TYR B O 1
ATOM 3595 N N . ASP B 1 47 ? 14.492 -10.742 -10.531 1 46.53 47 ASP B N 1
ATOM 3596 C CA . ASP B 1 47 ? 15.242 -10.195 -11.656 1 46.53 47 ASP B CA 1
ATOM 3597 C C . ASP B 1 47 ? 14.352 -10.07 -12.891 1 46.53 47 ASP B C 1
ATOM 3599 O O . ASP B 1 47 ? 14.828 -9.75 -13.984 1 46.53 47 ASP B O 1
ATOM 3603 N N . GLN B 1 48 ? 13.195 -10.617 -12.711 1 54.19 48 GLN B N 1
ATOM 3604 C CA . GLN B 1 48 ? 12.398 -10.516 -13.93 1 54.19 48 GLN B CA 1
ATOM 3605 C C . GLN B 1 48 ? 12.117 -9.062 -14.281 1 54.19 48 GLN B C 1
ATOM 3607 O O . GLN B 1 48 ? 11.414 -8.773 -15.258 1 54.19 48 GLN B O 1
ATOM 3612 N N . GLY B 1 49 ? 12.797 -8.195 -13.711 1 74.06 49 GLY B N 1
ATOM 3613 C CA . GLY B 1 49 ? 12.734 -6.777 -14.031 1 74.06 49 GLY B CA 1
ATOM 3614 C C . GLY B 1 49 ? 11.398 -6.145 -13.695 1 74.06 49 GLY B C 1
ATOM 3615 O O . GLY B 1 49 ? 11.266 -4.918 -13.719 1 74.06 49 GLY B O 1
ATOM 3616 N N . ILE B 1 50 ? 10.328 -7.031 -13.328 1 86.5 50 ILE B N 1
ATOM 3617 C CA . ILE B 1 50 ? 9.023 -6.414 -13.156 1 86.5 50 ILE B CA 1
ATOM 3618 C C . ILE B 1 50 ? 8.727 -6.219 -11.672 1 86.5 50 ILE B C 1
ATOM 3620 O O . ILE B 1 50 ? 7.75 -5.559 -11.305 1 86.5 50 ILE B O 1
ATOM 3624 N N . VAL B 1 51 ? 9.586 -6.758 -10.781 1 91.25 51 VAL B N 1
ATOM 3625 C CA . VAL B 1 51 ? 9.305 -6.691 -9.352 1 91.25 51 VAL B CA 1
ATOM 3626 C C . VAL B 1 51 ? 10.219 -5.656 -8.688 1 91.25 51 VAL B C 1
ATOM 3628 O O . VAL B 1 51 ? 11.312 -5.379 -9.188 1 91.25 51 VAL B O 1
ATOM 3631 N N . HIS B 1 52 ? 9.773 -5.047 -7.691 1 91.12 52 HIS B N 1
ATOM 3632 C CA . HIS B 1 52 ? 10.562 -4.172 -6.832 1 91.12 52 HIS B CA 1
ATOM 3633 C C . HIS B 1 52 ? 10.508 -4.629 -5.379 1 91.12 52 HIS B C 1
ATOM 3635 O O . HIS B 1 52 ? 9.57 -5.324 -4.98 1 91.12 52 HIS B O 1
ATOM 3641 N N . ARG B 1 53 ? 11.461 -4.293 -4.625 1 90.56 53 ARG B N 1
ATOM 3642 C CA . ARG B 1 53 ? 11.508 -4.605 -3.201 1 90.56 53 ARG B CA 1
ATOM 3643 C C . ARG B 1 53 ? 10.445 -3.824 -2.436 1 90.56 53 ARG B C 1
ATOM 3645 O O . ARG B 1 53 ? 10.18 -2.66 -2.742 1 90.56 53 ARG B O 1
ATOM 3652 N N . SER B 1 54 ? 9.914 -4.457 -1.499 1 95 54 SER B N 1
ATOM 3653 C CA . SER B 1 54 ? 8.828 -3.844 -0.747 1 95 54 SER B CA 1
ATOM 3654 C C . SER B 1 54 ? 9.078 -3.916 0.755 1 95 54 SER B C 1
ATOM 3656 O O . SER B 1 54 ? 9.664 -4.883 1.244 1 95 54 SER B O 1
ATOM 3658 N N . TRP B 1 55 ? 8.586 -2.91 1.512 1 94.06 55 TRP B N 1
ATOM 3659 C CA . TRP B 1 55 ? 8.672 -2.859 2.967 1 94.06 55 TRP B CA 1
ATOM 3660 C C . TRP B 1 55 ? 7.559 -3.678 3.611 1 94.06 55 TRP B C 1
ATOM 3662 O O . TRP B 1 55 ? 7.641 -4.027 4.789 1 94.06 55 TRP B O 1
ATOM 3672 N N . THR B 1 56 ? 6.508 -4.004 2.846 1 97.25 56 THR B N 1
ATOM 3673 C CA . THR B 1 56 ? 5.324 -4.574 3.479 1 97.25 56 THR B CA 1
ATOM 3674 C C . THR B 1 56 ? 5.074 -5.992 2.979 1 97.25 56 THR B C 1
ATOM 3676 O O . THR B 1 56 ? 4.547 -6.832 3.713 1 97.25 56 THR B O 1
ATOM 3679 N N . THR B 1 57 ? 5.43 -6.336 1.724 1 97.44 57 THR B N 1
ATOM 3680 C CA . THR B 1 57 ? 5.109 -7.637 1.145 1 97.44 57 THR B CA 1
ATOM 3681 C C . THR B 1 57 ? 6.359 -8.305 0.589 1 97.44 57 THR B C 1
ATOM 3683 O O . THR B 1 57 ? 6.285 -9.086 -0.36 1 97.44 57 THR B O 1
ATOM 3686 N N . HIS B 1 58 ? 7.539 -7.961 1.091 1 95.5 58 HIS B N 1
ATOM 3687 C CA . HIS B 1 58 ? 8.844 -8.438 0.636 1 95.5 58 HIS B CA 1
ATOM 3688 C C . HIS B 1 58 ? 9.156 -7.918 -0.764 1 95.5 58 HIS B C 1
ATOM 3690 O O . HIS B 1 58 ? 10.219 -7.34 -0.992 1 95.5 58 HIS B O 1
ATOM 3696 N N . HIS B 1 59 ? 8.258 -8.125 -1.73 1 94.69 59 HIS B N 1
ATOM 3697 C CA . HIS B 1 59 ? 8.359 -7.59 -3.082 1 94.69 59 HIS B CA 1
ATOM 3698 C C . HIS B 1 59 ? 6.98 -7.383 -3.703 1 94.69 59 HIS B C 1
ATOM 3700 O O . HIS B 1 59 ? 5.98 -7.875 -3.18 1 94.69 59 HIS B O 1
ATOM 3706 N N . ALA B 1 60 ? 6.902 -6.574 -4.727 1 96.75 60 ALA B N 1
ATOM 3707 C CA . ALA B 1 60 ? 5.68 -6.277 -5.465 1 96.75 60 ALA B CA 1
ATOM 3708 C C . ALA B 1 60 ? 5.98 -5.934 -6.922 1 96.75 60 ALA B C 1
ATOM 3710 O O . ALA B 1 60 ? 7.141 -5.734 -7.289 1 96.75 60 ALA B O 1
ATOM 3711 N N . LEU B 1 61 ? 4.938 -5.965 -7.746 1 96.25 61 LEU B N 1
ATOM 3712 C CA . LEU B 1 61 ? 5.141 -5.59 -9.141 1 96.25 61 LEU B CA 1
ATOM 3713 C C . LEU B 1 61 ? 5.336 -4.082 -9.273 1 96.25 61 LEU B C 1
ATOM 3715 O O . LEU B 1 61 ? 4.699 -3.305 -8.562 1 96.25 61 LEU B O 1
ATOM 3719 N N . LYS B 1 62 ? 6.195 -3.65 -10.188 1 93.56 62 LYS B N 1
ATOM 3720 C CA . LYS B 1 62 ? 6.418 -2.232 -10.445 1 93.56 62 LYS B CA 1
ATOM 3721 C C . LYS B 1 62 ? 5.191 -1.592 -11.094 1 93.56 62 LYS B C 1
ATOM 3723 O O . LYS B 1 62 ? 4.777 -1.995 -12.188 1 93.56 62 LYS B O 1
ATOM 3728 N N . PRO B 1 63 ? 4.645 -0.554 -10.453 1 96.25 63 PRO B N 1
ATOM 3729 C CA . PRO B 1 63 ? 3.459 0.083 -11.031 1 96.25 63 PRO B CA 1
ATOM 3730 C C . PRO B 1 63 ? 3.758 0.824 -12.328 1 96.25 63 PRO B C 1
ATOM 3732 O O . PRO B 1 63 ? 4.836 1.403 -12.484 1 96.25 63 PRO B O 1
ATOM 3735 N N . SER B 1 64 ? 2.736 0.807 -13.234 1 92.81 64 SER B N 1
ATOM 3736 C CA . SER B 1 64 ? 2.738 1.543 -14.5 1 92.81 64 SER B CA 1
ATOM 3737 C C . SER B 1 64 ? 3.93 1.15 -15.367 1 92.81 64 SER B C 1
ATOM 3739 O O . SER B 1 64 ? 4.617 2.014 -15.914 1 92.81 64 SER B O 1
ATOM 3741 N N . GLU B 1 65 ? 4.152 -0.171 -15.383 1 89.5 65 GLU B N 1
ATOM 3742 C CA . GLU B 1 65 ? 5.246 -0.707 -16.188 1 89.5 65 GLU B CA 1
ATOM 3743 C C . GLU B 1 65 ? 4.734 -1.729 -17.203 1 89.5 65 GLU B C 1
ATOM 3745 O O . GLU B 1 65 ? 3.807 -2.488 -16.906 1 89.5 65 GLU B O 1
ATOM 3750 N N . THR B 1 66 ? 5.301 -1.677 -18.359 1 90.06 66 THR B N 1
ATOM 3751 C CA . THR B 1 66 ? 5.051 -2.678 -19.391 1 90.06 66 THR B CA 1
ATOM 3752 C C . THR B 1 66 ? 6.348 -3.369 -19.797 1 90.06 66 THR B C 1
ATOM 3754 O O . THR B 1 66 ? 7.359 -2.707 -20.047 1 90.06 66 THR B O 1
ATOM 3757 N N . GLN B 1 67 ? 6.27 -4.637 -19.734 1 84.94 67 GLN B N 1
ATOM 3758 C CA . GLN B 1 67 ? 7.469 -5.383 -20.094 1 84.94 67 GLN B CA 1
ATOM 3759 C C . GLN B 1 67 ? 7.137 -6.562 -21.016 1 84.94 67 GLN B C 1
ATOM 3761 O O . GLN B 1 67 ? 6.012 -7.062 -21 1 84.94 67 GLN B O 1
ATOM 3766 N N . GLN B 1 68 ? 8.18 -6.891 -21.734 1 85.5 68 GLN B N 1
ATOM 3767 C CA . GLN B 1 68 ? 8.086 -8.109 -22.531 1 85.5 68 GLN B CA 1
ATOM 3768 C C . GLN B 1 68 ? 8.703 -9.297 -21.797 1 85.5 68 GLN B C 1
ATOM 3770 O O . GLN B 1 68 ? 9.852 -9.227 -21.344 1 85.5 68 GLN B O 1
ATOM 3775 N N . SER B 1 69 ? 7.859 -10.258 -21.609 1 82.44 69 SER B N 1
ATOM 3776 C CA . SER B 1 69 ? 8.414 -11.461 -21 1 82.44 69 SER B CA 1
ATOM 3777 C C . SER B 1 69 ? 9.43 -12.133 -21.906 1 82.44 69 SER B C 1
ATOM 3779 O O . SER B 1 69 ? 9.352 -12.008 -23.141 1 82.44 69 SER B O 1
ATOM 3781 N N . PRO B 1 70 ? 10.398 -12.766 -21.312 1 74.56 70 PRO B N 1
ATOM 3782 C CA . PRO B 1 70 ? 11.414 -13.406 -22.156 1 74.56 70 PRO B CA 1
ATOM 3783 C C . PRO B 1 70 ? 10.852 -14.578 -22.953 1 74.56 70 PRO B C 1
ATOM 3785 O O . PRO B 1 70 ? 9.883 -15.211 -22.531 1 74.56 70 PRO B O 1
ATOM 3788 N N . THR B 1 71 ? 11.453 -14.719 -24.109 1 73.56 71 THR B N 1
ATOM 3789 C CA . THR B 1 71 ? 11.141 -15.906 -24.906 1 73.56 71 THR B CA 1
ATOM 3790 C C . THR B 1 71 ? 11.742 -17.156 -24.266 1 73.56 71 THR B C 1
ATOM 3792 O O . THR B 1 71 ? 12.914 -17.156 -23.875 1 73.56 71 THR B O 1
ATOM 3795 N N . VAL B 1 72 ? 10.93 -18.031 -24.031 1 70.81 72 VAL B N 1
ATOM 3796 C CA . VAL B 1 72 ? 11.391 -19.297 -23.469 1 70.81 72 VAL B CA 1
ATOM 3797 C C . VAL B 1 72 ? 11.18 -20.422 -24.469 1 70.81 72 VAL B C 1
ATOM 3799 O O . VAL B 1 72 ? 10.039 -20.781 -24.781 1 70.81 72 VAL B O 1
ATOM 3802 N N . GLY B 1 73 ? 12.266 -20.984 -24.922 1 68.62 73 GLY B N 1
ATOM 3803 C CA . GLY B 1 73 ? 12.148 -21.984 -25.969 1 68.62 73 GLY B CA 1
ATOM 3804 C C . GLY B 1 73 ? 11.445 -21.484 -27.219 1 68.62 73 GLY B C 1
ATOM 3805 O O . GLY B 1 73 ? 11.852 -20.469 -27.797 1 68.62 73 GLY B O 1
ATOM 3806 N N . GLU B 1 74 ? 10.359 -22.219 -27.516 1 68.62 74 GLU B N 1
ATOM 3807 C CA . GLU B 1 74 ? 9.609 -21.891 -28.719 1 68.62 74 GLU B CA 1
ATOM 3808 C C . GLU B 1 74 ? 8.445 -20.953 -28.406 1 68.62 74 GLU B C 1
ATOM 3810 O O . GLU B 1 74 ? 7.766 -20.469 -29.312 1 68.62 74 GLU B O 1
ATOM 3815 N N . THR B 1 75 ? 8.305 -20.641 -27.141 1 74.25 75 THR B N 1
ATOM 3816 C CA . THR B 1 75 ? 7.203 -19.766 -26.75 1 74.25 75 THR B CA 1
ATOM 3817 C C . THR B 1 75 ? 7.637 -18.312 -26.766 1 74.25 75 THR B C 1
ATOM 3819 O O . THR B 1 75 ? 8.516 -17.906 -26 1 74.25 75 THR B O 1
ATOM 3822 N N . PRO B 1 76 ? 7.09 -17.594 -27.719 1 79.69 76 PRO B N 1
ATOM 3823 C CA . PRO B 1 76 ? 7.461 -16.188 -27.766 1 79.69 76 PRO B CA 1
ATOM 3824 C C . PRO B 1 76 ? 7.066 -15.422 -26.5 1 79.69 76 PRO B C 1
ATOM 3826 O O . PRO B 1 76 ? 6.078 -15.773 -25.859 1 79.69 76 PRO B O 1
ATOM 3829 N N . GLY B 1 77 ? 7.84 -14.484 -26.25 1 84.31 77 GLY B N 1
ATOM 3830 C CA . GLY B 1 77 ? 7.508 -13.625 -25.125 1 84.31 77 GLY B CA 1
ATOM 3831 C C . GLY B 1 77 ? 6.207 -12.867 -25.328 1 84.31 77 GLY B C 1
ATOM 3832 O O . GLY B 1 77 ? 5.758 -12.664 -26.453 1 84.31 77 GLY B O 1
ATOM 3833 N N . VAL B 1 78 ? 5.559 -12.586 -24.141 1 90.94 78 VAL B N 1
ATOM 3834 C CA . VAL B 1 78 ? 4.301 -11.852 -24.188 1 90.94 78 VAL B CA 1
ATOM 3835 C C . VAL B 1 78 ? 4.457 -10.516 -23.469 1 90.94 78 VAL B C 1
ATOM 3837 O O . VAL B 1 78 ? 5.332 -10.359 -22.609 1 90.94 78 VAL B O 1
ATOM 3840 N N . THR B 1 79 ? 3.646 -9.586 -23.938 1 92.06 79 THR B N 1
ATOM 3841 C CA . THR B 1 79 ? 3.627 -8.289 -23.266 1 92.06 79 THR B CA 1
ATOM 3842 C C . THR B 1 79 ? 2.893 -8.375 -21.938 1 92.06 79 THR B C 1
ATOM 3844 O O . THR B 1 79 ? 1.757 -8.852 -21.875 1 92.06 79 THR B O 1
ATOM 3847 N N . VAL B 1 80 ? 3.555 -8.008 -20.938 1 93.69 80 VAL B N 1
ATOM 3848 C CA . VAL B 1 80 ? 2.967 -7.977 -19.594 1 93.69 80 VAL B CA 1
ATOM 3849 C C . VAL B 1 80 ? 2.783 -6.527 -19.156 1 93.69 80 VAL B C 1
ATOM 3851 O O . VAL B 1 80 ? 3.762 -5.805 -18.938 1 93.69 80 VAL B O 1
ATOM 3854 N N . ARG B 1 81 ? 1.563 -6.055 -19.047 1 95.88 81 ARG B N 1
ATOM 3855 C CA . ARG B 1 81 ? 1.246 -4.703 -18.594 1 95.88 81 ARG B CA 1
ATOM 3856 C C . ARG B 1 81 ? 0.899 -4.684 -17.109 1 95.88 81 ARG B C 1
ATOM 3858 O O . ARG B 1 81 ? 0.067 -5.469 -16.656 1 95.88 81 ARG B O 1
ATOM 3865 N N . ILE B 1 82 ? 1.573 -3.881 -16.391 1 96.62 82 ILE B N 1
ATOM 3866 C CA . ILE B 1 82 ? 1.287 -3.654 -14.977 1 96.62 82 ILE B CA 1
ATOM 3867 C C . ILE B 1 82 ? 0.657 -2.275 -14.789 1 96.62 82 ILE B C 1
ATOM 3869 O O . ILE B 1 82 ? 1.215 -1.267 -15.227 1 96.62 82 ILE B O 1
ATOM 3873 N N . ASN B 1 83 ? -0.507 -2.188 -14.195 1 97.56 83 ASN B N 1
ATOM 3874 C CA . ASN B 1 83 ? -1.208 -0.916 -14.055 1 97.56 83 ASN B CA 1
ATOM 3875 C C . ASN B 1 83 ? -0.679 -0.112 -12.875 1 97.56 83 ASN B C 1
ATOM 3877 O O . ASN B 1 83 ? 0.313 -0.494 -12.25 1 97.56 83 ASN B O 1
ATOM 3881 N N . SER B 1 84 ? -1.296 0.989 -12.562 1 96.81 84 SER B N 1
ATOM 3882 C CA . SER B 1 84 ? -0.787 1.931 -11.57 1 96.81 84 SER B CA 1
ATOM 3883 C C . SER B 1 84 ? -0.893 1.359 -10.156 1 96.81 84 SER B C 1
ATOM 3885 O O . SER B 1 84 ? -0.261 1.865 -9.227 1 96.81 84 SER B O 1
ATOM 3887 N N . LEU B 1 85 ? -1.722 0.317 -9.938 1 97.69 85 LEU B N 1
ATOM 3888 C CA . LEU B 1 85 ? -1.902 -0.33 -8.648 1 97.69 85 LEU B CA 1
ATOM 3889 C C . LEU B 1 85 ? -0.916 -1.479 -8.469 1 97.69 85 LEU B C 1
ATOM 3891 O O . LEU B 1 85 ? -0.953 -2.186 -7.457 1 97.69 85 LEU B O 1
ATOM 3895 N N . GLY B 1 86 ? -0.046 -1.708 -9.469 1 97.38 86 GLY B N 1
ATOM 3896 C CA . GLY B 1 86 ? 0.887 -2.822 -9.414 1 97.38 86 GLY B CA 1
ATOM 3897 C C . GLY B 1 86 ? 0.233 -4.16 -9.703 1 97.38 86 GLY B C 1
ATOM 3898 O O . GLY B 1 86 ? 0.602 -5.18 -9.109 1 97.38 86 GLY B O 1
ATOM 3899 N N . LEU B 1 87 ? -0.762 -4.184 -10.484 1 98.5 87 LEU B N 1
ATOM 3900 C CA . LEU B 1 87 ? -1.497 -5.387 -10.859 1 98.5 87 LEU B CA 1
ATOM 3901 C C . LEU B 1 87 ? -1.437 -5.609 -12.367 1 98.5 87 LEU B C 1
ATOM 3903 O O . LEU B 1 87 ? -1.341 -4.648 -13.141 1 98.5 87 LEU B O 1
ATOM 3907 N N . ARG B 1 88 ? -1.482 -6.836 -12.773 1 97.81 88 ARG B N 1
ATOM 3908 C CA . ARG B 1 88 ? -1.423 -7.109 -14.203 1 97.81 88 ARG B CA 1
ATOM 3909 C C . ARG B 1 88 ? -2.746 -6.773 -14.883 1 97.81 88 ARG B C 1
ATOM 3911 O O . ARG B 1 88 ? -3.807 -7.234 -14.453 1 97.81 88 ARG B O 1
ATOM 3918 N N . GLY B 1 89 ? -2.654 -5.949 -15.984 1 97.56 89 GLY B N 1
ATOM 3919 C CA . GLY B 1 89 ? -3.854 -5.664 -16.75 1 97.56 89 GLY B CA 1
ATOM 3920 C C . GLY B 1 89 ? -4.172 -4.18 -16.828 1 97.56 89 GLY B C 1
ATOM 3921 O O . GLY B 1 89 ? -3.307 -3.34 -16.578 1 97.56 89 GLY B O 1
ATOM 3922 N N . ASP B 1 90 ? -5.367 -3.85 -17.172 1 95.56 90 ASP B N 1
ATOM 3923 C CA . ASP B 1 90 ? -5.82 -2.479 -17.391 1 95.56 90 ASP B CA 1
ATOM 3924 C C . ASP B 1 90 ? -5.914 -1.722 -16.062 1 95.56 90 ASP B C 1
ATOM 3926 O O . ASP B 1 90 ? -5.926 -2.332 -14.992 1 95.56 90 ASP B O 1
ATOM 3930 N N . GLU B 1 91 ? -5.945 -0.4 -16.219 1 96.75 91 GLU B N 1
ATOM 3931 C CA . GLU B 1 91 ? -6.211 0.438 -15.047 1 96.75 91 GLU B CA 1
ATOM 3932 C C . GLU B 1 91 ? -7.566 0.107 -14.43 1 96.75 91 GLU B C 1
ATOM 3934 O O . GLU B 1 91 ? -8.531 -0.178 -15.148 1 96.75 91 GLU B O 1
ATOM 3939 N N . ILE B 1 92 ? -7.598 0.122 -13.195 1 96.88 92 ILE B N 1
ATOM 3940 C CA . ILE B 1 92 ? -8.812 -0.191 -12.445 1 96.88 92 ILE B CA 1
ATOM 3941 C C . ILE B 1 92 ? -9.336 1.07 -11.758 1 96.88 92 ILE B C 1
ATOM 3943 O O . ILE B 1 92 ? -8.57 1.798 -11.117 1 96.88 92 ILE B O 1
ATOM 3947 N N . VAL B 1 93 ? -10.617 1.279 -11.891 1 94 93 VAL B N 1
ATOM 3948 C CA . VAL B 1 93 ? -11.234 2.455 -11.281 1 94 93 VAL B CA 1
ATOM 3949 C C . VAL B 1 93 ? -11.469 2.205 -9.797 1 94 93 VAL B C 1
ATOM 3951 O O . VAL B 1 93 ? -12.047 1.184 -9.414 1 94 93 VAL B O 1
ATOM 3954 N N . VAL B 1 94 ? -11.008 3.039 -8.992 1 93.31 94 VAL B N 1
ATOM 3955 C CA . VAL B 1 94 ? -11.211 3.033 -7.547 1 93.31 94 VAL B CA 1
ATOM 3956 C C . VAL B 1 94 ? -11.789 4.375 -7.098 1 93.31 94 VAL B C 1
ATOM 3958 O O . VAL B 1 94 ? -11.305 5.434 -7.508 1 93.31 94 VAL B O 1
ATOM 3961 N N . PRO B 1 95 ? -12.883 4.449 -6.312 1 91.88 95 PRO B N 1
ATOM 3962 C CA . PRO B 1 95 ? -13.633 3.318 -5.766 1 91.88 95 PRO B CA 1
ATOM 3963 C C . PRO B 1 95 ? -14.422 2.559 -6.832 1 91.88 95 PRO B C 1
ATOM 3965 O O . PRO B 1 95 ? -14.602 3.061 -7.945 1 91.88 95 PRO B O 1
ATOM 3968 N N . LYS B 1 96 ? -14.742 1.334 -6.438 1 95.19 96 LYS B N 1
ATOM 3969 C CA . LYS B 1 96 ? -15.453 0.473 -7.375 1 95.19 96 LYS B CA 1
ATOM 3970 C C . LYS B 1 96 ? -16.766 1.116 -7.82 1 95.19 96 LYS B C 1
ATOM 3972 O O . LYS B 1 96 ? -17.594 1.487 -6.988 1 95.19 96 LYS B O 1
ATOM 3977 N N . PRO B 1 97 ? -16.984 1.27 -9.148 1 94 97 PRO B N 1
ATOM 3978 C CA . PRO B 1 97 ? -18.25 1.833 -9.625 1 94 97 PRO B CA 1
ATOM 3979 C C . PRO B 1 97 ? -19.453 0.934 -9.328 1 94 97 PRO B C 1
ATOM 3981 O O . PRO B 1 97 ? -19.297 -0.286 -9.227 1 94 97 PRO B O 1
ATOM 3984 N N . PRO B 1 98 ? -20.625 1.559 -9.203 1 92.62 98 PRO B N 1
ATOM 3985 C CA . PRO B 1 98 ? -21.828 0.739 -9.047 1 92.62 98 PRO B CA 1
ATOM 3986 C C . PRO B 1 98 ? -22.062 -0.193 -10.234 1 92.62 98 PRO B C 1
ATOM 3988 O O . PRO B 1 98 ? -21.75 0.162 -11.375 1 92.62 98 PRO B O 1
ATOM 3991 N N . GLY B 1 99 ? -22.5 -1.306 -9.992 1 93.44 99 GLY B N 1
ATOM 3992 C CA . GLY B 1 99 ? -22.875 -2.23 -11.055 1 93.44 99 GLY B CA 1
ATOM 3993 C C . GLY B 1 99 ? -21.719 -3.105 -11.5 1 93.44 99 GLY B C 1
ATOM 3994 O O . GLY B 1 99 ? -21.875 -3.938 -12.398 1 93.44 99 GLY B O 1
ATOM 3995 N N . VAL B 1 100 ? -20.609 -2.939 -10.914 1 96.12 100 VAL B N 1
ATOM 3996 C CA . VAL B 1 100 ? -19.453 -3.766 -11.258 1 96.12 100 VAL B CA 1
ATOM 3997 C C . VAL B 1 100 ? -19.297 -4.891 -10.234 1 96.12 100 VAL B C 1
ATOM 3999 O O . VAL B 1 100 ? -19.375 -4.656 -9.031 1 96.12 100 VAL B O 1
ATOM 4002 N N . TYR B 1 101 ? -19.234 -6.094 -10.695 1 96.56 101 TYR B N 1
ATOM 4003 C CA . TYR B 1 101 ? -18.859 -7.238 -9.867 1 96.56 101 TYR B CA 1
ATOM 4004 C C . TYR B 1 101 ? -17.375 -7.562 -10.016 1 96.56 101 TYR B C 1
ATOM 4006 O O . TYR B 1 101 ? -16.938 -8.039 -11.07 1 96.56 101 TYR B O 1
ATOM 4014 N N . ARG B 1 102 ? -16.625 -7.305 -9 1 97.88 102 ARG B N 1
ATOM 4015 C CA . ARG B 1 102 ? -15.164 -7.363 -9.102 1 97.88 102 ARG B CA 1
ATOM 4016 C C . ARG B 1 102 ? -14.617 -8.586 -8.375 1 97.88 102 ARG B C 1
ATOM 4018 O O . ARG B 1 102 ? -14.898 -8.789 -7.195 1 97.88 102 ARG B O 1
ATOM 4025 N N . ILE B 1 103 ? -13.836 -9.398 -9.055 1 98.31 103 ILE B N 1
ATOM 4026 C CA . ILE B 1 103 ? -13.125 -10.555 -8.523 1 98.31 103 ILE B CA 1
ATOM 4027 C C . ILE B 1 103 ? -11.617 -10.297 -8.562 1 98.31 103 ILE B C 1
ATOM 4029 O O . ILE B 1 103 ? -11.086 -9.844 -9.578 1 98.31 103 ILE B O 1
ATOM 4033 N N . VAL B 1 104 ? -10.938 -10.469 -7.473 1 98.88 104 VAL B N 1
ATOM 4034 C CA . VAL B 1 104 ? -9.492 -10.297 -7.422 1 98.88 104 VAL B CA 1
ATOM 4035 C C . VAL B 1 104 ? -8.812 -11.648 -7.223 1 98.88 104 VAL B C 1
ATOM 4037 O O . VAL B 1 104 ? -9.078 -12.344 -6.242 1 98.88 104 VAL B O 1
ATOM 4040 N N . CYS B 1 105 ? -7.977 -12.023 -8.164 1 98.94 105 CYS B N 1
ATOM 4041 C CA . CYS B 1 105 ? -7.258 -13.297 -8.102 1 98.94 105 CYS B CA 1
ATOM 4042 C C . CYS B 1 105 ? -5.883 -13.109 -7.469 1 98.94 105 CYS B C 1
ATOM 4044 O O . CYS B 1 105 ? -5.027 -12.414 -8.016 1 98.94 105 CYS B O 1
ATOM 4046 N N . LEU B 1 106 ? -5.738 -13.742 -6.355 1 98.88 106 LEU B N 1
ATOM 4047 C CA . LEU B 1 106 ? -4.469 -13.711 -5.633 1 98.88 106 LEU B CA 1
ATOM 4048 C C . LEU B 1 106 ? -3.645 -14.961 -5.934 1 98.88 106 LEU B C 1
ATOM 4050 O O . LEU B 1 106 ? -4.195 -16.016 -6.262 1 98.88 106 LEU B O 1
ATOM 4054 N N . GLY B 1 107 ? -2.305 -14.812 -5.785 1 98.5 107 GLY B N 1
ATOM 4055 C CA . GLY B 1 107 ? -1.452 -15.984 -5.961 1 98.5 107 GLY B CA 1
ATOM 4056 C C . GLY B 1 107 ? -0.053 -15.633 -6.43 1 98.5 107 GLY B C 1
ATOM 4057 O O . GLY B 1 107 ? 0.424 -14.516 -6.199 1 98.5 107 GLY B O 1
ATOM 4058 N N . ASP B 1 108 ? 0.574 -16.594 -7.008 1 96.75 108 ASP B N 1
ATOM 4059 C CA . ASP B 1 108 ? 1.987 -16.484 -7.359 1 96.75 108 ASP B CA 1
ATOM 4060 C C . ASP B 1 108 ? 2.172 -16.375 -8.867 1 96.75 108 ASP B C 1
ATOM 4062 O O . ASP B 1 108 ? 1.394 -15.711 -9.555 1 96.75 108 ASP B O 1
ATOM 4066 N N . GLU B 1 109 ? 3.252 -16.906 -9.422 1 93.25 109 GLU B N 1
ATOM 4067 C CA . GLU B 1 109 ? 3.572 -16.812 -10.844 1 93.25 109 GLU B CA 1
ATOM 4068 C C . GLU B 1 109 ? 2.516 -17.5 -11.695 1 93.25 109 GLU B C 1
ATOM 4070 O O . GLU B 1 109 ? 2.318 -17.141 -12.859 1 93.25 109 GLU B O 1
ATOM 4075 N N . ARG B 1 110 ? 1.828 -18.484 -11.102 1 95.19 110 ARG B N 1
ATOM 4076 C CA . ARG B 1 110 ? 0.754 -19.141 -11.836 1 95.19 110 ARG B CA 1
ATOM 4077 C C . ARG B 1 110 ? -0.407 -18.188 -12.086 1 95.19 110 ARG B C 1
ATOM 4079 O O . ARG B 1 110 ? -1.023 -18.203 -13.148 1 95.19 110 ARG B O 1
ATOM 4086 N N . THR B 1 111 ? -0.74 -17.406 -11.117 1 98.06 111 THR B N 1
ATOM 4087 C CA . THR B 1 111 ? -1.771 -16.391 -11.266 1 98.06 111 THR B CA 1
ATOM 4088 C C . THR B 1 111 ? -1.31 -15.281 -12.203 1 98.06 111 THR B C 1
ATOM 4090 O O . THR B 1 111 ? -2.047 -14.883 -13.109 1 98.06 111 THR B O 1
ATOM 4093 N N . LEU B 1 112 ? -0.107 -14.828 -11.977 1 96.69 112 LEU B N 1
ATOM 4094 C CA . LEU B 1 112 ? 0.438 -13.781 -12.82 1 96.69 112 LEU B CA 1
ATOM 4095 C C . LEU B 1 112 ? 0.468 -14.219 -14.281 1 96.69 112 LEU B C 1
ATOM 4097 O O . LEU B 1 112 ? 0.065 -13.461 -15.172 1 96.69 112 LEU B O 1
ATOM 4101 N N . ALA B 1 113 ? 1.068 -15.414 -14.523 1 95.38 113 ALA B N 1
ATOM 4102 C CA . ALA B 1 113 ? 1.038 -16.125 -15.805 1 95.38 113 ALA B CA 1
ATOM 4103 C C . ALA B 1 113 ? 1.671 -15.273 -16.906 1 95.38 113 ALA B C 1
ATOM 4105 O O . ALA B 1 113 ? 1.039 -15.008 -17.938 1 95.38 113 ALA B O 1
ATOM 4106 N N . THR B 1 114 ? 2.939 -14.984 -16.797 1 91.69 114 THR B N 1
ATOM 4107 C CA . THR B 1 114 ? 3.641 -14.125 -17.75 1 91.69 114 THR B CA 1
ATOM 4108 C C . THR B 1 114 ? 3.938 -14.883 -19.031 1 91.69 114 THR B C 1
ATOM 4110 O O . THR B 1 114 ? 4.461 -14.312 -20 1 91.69 114 THR B O 1
ATOM 4113 N N . GLU B 1 115 ? 3.592 -16.141 -19.094 1 90.44 115 GLU B N 1
ATOM 4114 C CA . GLU B 1 115 ? 3.871 -16.984 -20.266 1 90.44 115 GLU B CA 1
ATOM 4115 C C . GLU B 1 115 ? 2.773 -16.844 -21.312 1 90.44 115 GLU B C 1
ATOM 4117 O O . GLU B 1 115 ? 2.943 -17.281 -22.453 1 90.44 115 GLU B O 1
ATOM 4122 N N . VAL B 1 116 ? 1.646 -16.297 -20.906 1 93.75 116 VAL B N 1
ATOM 4123 C CA . VAL B 1 116 ? 0.521 -16.188 -21.828 1 93.75 116 VAL B CA 1
ATOM 4124 C C . VAL B 1 116 ? 0.003 -14.75 -21.844 1 93.75 116 VAL B C 1
ATOM 4126 O O . VAL B 1 116 ? 0.185 -14.008 -20.875 1 93.75 116 VAL B O 1
ATOM 4129 N N . PRO B 1 117 ? -0.651 -14.375 -22.984 1 95.06 117 PRO B N 1
ATOM 4130 C CA . PRO B 1 117 ? -1.278 -13.055 -23.016 1 95.06 117 PRO B CA 1
ATOM 4131 C C . PRO B 1 117 ? -2.334 -12.875 -21.938 1 95.06 117 PRO B C 1
ATOM 4133 O O . PRO B 1 117 ? -2.889 -13.859 -21.438 1 95.06 117 PRO B O 1
ATOM 4136 N N . GLU B 1 118 ? -2.562 -11.664 -21.578 1 96.56 118 GLU B N 1
ATOM 4137 C CA . GLU B 1 118 ? -3.449 -11.312 -20.484 1 96.56 118 GLU B CA 1
ATOM 4138 C C . GLU B 1 118 ? -4.801 -12.008 -20.609 1 96.56 118 GLU B C 1
ATOM 4140 O O . GLU B 1 118 ? -5.305 -12.586 -19.641 1 96.56 118 GLU B O 1
ATOM 4145 N N . GLU B 1 119 ? -5.371 -12.055 -21.797 1 97.06 119 GLU B N 1
ATOM 4146 C CA . GLU B 1 119 ? -6.707 -12.594 -22.031 1 97.06 119 GLU B CA 1
ATOM 4147 C C . GLU B 1 119 ? -6.715 -14.117 -21.906 1 97.06 119 GLU B C 1
ATOM 4149 O O . GLU B 1 119 ? -7.777 -14.727 -21.781 1 97.06 119 GLU B O 1
ATOM 4154 N N . GLU B 1 120 ? -5.508 -14.68 -21.969 1 97.5 120 GLU B N 1
ATOM 4155 C CA . GLU B 1 120 ? -5.418 -16.141 -21.938 1 97.5 120 GLU B CA 1
ATOM 4156 C C . GLU B 1 120 ? -5.062 -16.641 -20.547 1 97.5 120 GLU B C 1
ATOM 4158 O O . GLU B 1 120 ? -5.02 -17.859 -20.312 1 97.5 120 GLU B O 1
ATOM 4163 N N . THR B 1 121 ? -4.773 -15.719 -19.625 1 98.19 121 THR B N 1
ATOM 4164 C CA . THR B 1 121 ? -4.621 -16.125 -18.219 1 98.19 121 THR B CA 1
ATOM 4165 C C . THR B 1 121 ? -5.941 -16.641 -17.672 1 98.19 121 THR B C 1
ATOM 4167 O O . THR B 1 121 ? -7.004 -16.391 -18.234 1 98.19 121 THR B O 1
ATOM 4170 N N . PHE B 1 122 ? -5.867 -17.391 -16.594 1 98.69 122 PHE B N 1
ATOM 4171 C CA . PHE B 1 122 ? -7.137 -17.875 -16.047 1 98.69 122 PHE B CA 1
ATOM 4172 C C . PHE B 1 122 ? -7.988 -16.703 -15.57 1 98.69 122 PHE B C 1
ATOM 4174 O O . PHE B 1 122 ? -9.219 -16.766 -15.602 1 98.69 122 PHE B O 1
ATOM 4181 N N . ALA B 1 123 ? -7.398 -15.586 -15.148 1 98.81 123 ALA B N 1
ATOM 4182 C CA . ALA B 1 123 ? -8.156 -14.398 -14.773 1 98.81 123 ALA B CA 1
ATOM 4183 C C . ALA B 1 123 ? -8.922 -13.836 -15.969 1 98.81 123 ALA B C 1
ATOM 4185 O O . ALA B 1 123 ? -10.117 -13.547 -15.867 1 98.81 123 ALA B O 1
ATOM 4186 N N . GLY B 1 124 ? -8.18 -13.688 -17.109 1 98.62 124 GLY B N 1
ATOM 4187 C CA . GLY B 1 124 ? -8.836 -13.188 -18.312 1 98.62 124 GLY B CA 1
ATOM 4188 C C . GLY B 1 124 ? -9.953 -14.094 -18.797 1 98.62 124 GLY B C 1
ATOM 4189 O O . GLY B 1 124 ? -11.023 -13.625 -19.172 1 98.62 124 GLY B O 1
ATOM 4190 N N . GLN B 1 125 ? -9.68 -15.336 -18.797 1 98.62 125 GLN B N 1
ATOM 4191 C CA . GLN B 1 125 ? -10.664 -16.312 -19.266 1 98.62 125 GLN B CA 1
ATOM 4192 C C . GLN B 1 125 ? -11.859 -16.375 -18.312 1 98.62 125 GLN B C 1
ATOM 4194 O O . GLN B 1 125 ? -13 -16.562 -18.75 1 98.62 125 GLN B O 1
ATOM 4199 N N . LEU B 1 126 ? -11.594 -16.312 -17.016 1 98.62 126 LEU B N 1
ATOM 4200 C CA . LEU B 1 126 ? -12.656 -16.297 -16.031 1 98.62 126 LEU B CA 1
ATOM 4201 C C . LEU B 1 126 ? -13.602 -15.117 -16.25 1 98.62 126 LEU B C 1
ATOM 4203 O O . LEU B 1 126 ? -14.82 -15.273 -16.156 1 98.62 126 LEU B O 1
ATOM 4207 N N . GLU B 1 127 ? -13.055 -13.914 -16.484 1 98.56 127 GLU B N 1
ATOM 4208 C CA . GLU B 1 127 ? -13.859 -12.727 -16.766 1 98.56 127 GLU B CA 1
ATOM 4209 C C . GLU B 1 127 ? -14.797 -12.953 -17.938 1 98.56 127 GLU B C 1
ATOM 4211 O O . GLU B 1 127 ? -15.992 -12.688 -17.844 1 98.56 127 GLU B O 1
ATOM 4216 N N . ALA B 1 128 ? -14.227 -13.461 -19.031 1 97.81 128 ALA B N 1
ATOM 4217 C CA . ALA B 1 128 ? -15.008 -13.711 -20.234 1 97.81 128 ALA B CA 1
ATOM 4218 C C . ALA B 1 128 ? -16.109 -14.734 -19.984 1 97.81 128 ALA B C 1
ATOM 4220 O O . ALA B 1 128 ? -17.25 -14.562 -20.438 1 97.81 128 ALA B O 1
ATOM 4221 N N . LEU B 1 129 ? -15.797 -15.773 -19.266 1 97.38 129 LEU B N 1
ATOM 4222 C CA . LEU B 1 129 ? -16.75 -16.844 -18.984 1 97.38 129 LEU B CA 1
ATOM 4223 C C . LEU B 1 129 ? -17.906 -16.328 -18.125 1 97.38 129 LEU B C 1
ATOM 4225 O O . LEU B 1 129 ? -19.078 -16.547 -18.438 1 97.38 129 LEU B O 1
ATOM 4229 N N . LEU B 1 130 ? -17.594 -15.555 -17.062 1 97.12 130 LEU B N 1
ATOM 4230 C CA . LEU B 1 130 ? -18.609 -15.117 -16.094 1 97.12 130 LEU B CA 1
ATOM 4231 C C . LEU B 1 130 ? -19.484 -14.016 -16.703 1 97.12 130 LEU B C 1
ATOM 4233 O O . LEU B 1 130 ? -20.656 -13.898 -16.344 1 97.12 130 LEU B O 1
ATOM 4237 N N . GLN B 1 131 ? -18.859 -13.234 -17.547 1 96.62 131 GLN B N 1
ATOM 4238 C CA . GLN B 1 131 ? -19.609 -12.141 -18.156 1 96.62 131 GLN B CA 1
ATOM 4239 C C . GLN B 1 131 ? -20.828 -12.664 -18.906 1 96.62 131 GLN B C 1
ATOM 4241 O O . GLN B 1 131 ? -21.828 -11.969 -19.031 1 96.62 131 GLN B O 1
ATOM 4246 N N . GLN B 1 132 ? -20.781 -13.891 -19.312 1 95.12 132 GLN B N 1
ATOM 4247 C CA . GLN B 1 132 ? -21.859 -14.492 -20.078 1 95.12 132 GLN B CA 1
ATOM 4248 C C . GLN B 1 132 ? -23.094 -14.758 -19.203 1 95.12 132 GLN B C 1
ATOM 4250 O O . GLN B 1 132 ? -24.188 -15 -19.719 1 95.12 132 GLN B O 1
ATOM 4255 N N . TYR B 1 133 ? -23 -14.672 -17.953 1 94.06 133 TYR B N 1
ATOM 4256 C CA . TYR B 1 133 ? -24.062 -15.117 -17.062 1 94.06 133 TYR B CA 1
ATOM 4257 C C . TYR B 1 133 ? -24.703 -13.938 -16.344 1 94.06 133 TYR B C 1
ATOM 4259 O O . TYR B 1 133 ? -25.484 -14.117 -15.406 1 94.06 133 TYR B O 1
ATOM 4267 N N . THR B 1 134 ? -24.359 -12.75 -16.734 1 93.19 134 THR B N 1
ATOM 4268 C CA . THR B 1 134 ? -24.938 -11.578 -16.062 1 93.19 134 THR B CA 1
ATOM 4269 C C . THR B 1 134 ? -24.875 -10.359 -16.984 1 93.19 134 THR B C 1
ATOM 4271 O O . THR B 1 134 ? -24.078 -10.32 -17.922 1 93.19 134 THR B O 1
ATOM 4274 N N . ARG B 1 135 ? -25.734 -9.398 -16.656 1 91.12 135 ARG B N 1
ATOM 4275 C CA . ARG B 1 135 ? -25.734 -8.133 -17.391 1 91.12 135 ARG B CA 1
ATOM 4276 C C . ARG B 1 135 ? -24.828 -7.109 -16.719 1 91.12 135 ARG B C 1
ATOM 4278 O O . ARG B 1 135 ? -24.484 -6.094 -17.312 1 91.12 135 ARG B O 1
ATOM 4285 N N . GLN B 1 136 ? -24.5 -7.402 -15.5 1 93 136 GLN B N 1
ATOM 4286 C CA . GLN B 1 136 ? -23.547 -6.535 -14.805 1 93 136 GLN B CA 1
ATOM 4287 C C . GLN B 1 136 ? -22.141 -6.68 -15.383 1 93 136 GLN B C 1
ATOM 4289 O O . GLN B 1 136 ? -21.812 -7.723 -15.945 1 93 136 GLN B O 1
ATOM 4294 N N . ARG B 1 137 ? -21.453 -5.648 -15.242 1 96.44 137 ARG B N 1
ATOM 4295 C CA . ARG B 1 137 ? -20.062 -5.738 -15.68 1 96.44 137 ARG B CA 1
ATOM 4296 C C . ARG B 1 137 ? -19.234 -6.562 -14.695 1 96.44 137 ARG B C 1
ATOM 4298 O O . ARG B 1 137 ? -19.203 -6.266 -13.5 1 96.44 137 ARG B O 1
ATOM 4305 N N . VAL B 1 138 ? -18.594 -7.605 -15.219 1 97.44 138 VAL B N 1
ATOM 4306 C CA . VAL B 1 138 ? -17.703 -8.414 -14.406 1 97.44 138 VAL B CA 1
ATOM 4307 C C . VAL B 1 138 ? -16.25 -7.98 -14.641 1 97.44 138 VAL B C 1
ATOM 4309 O O . VAL B 1 138 ? -15.836 -7.805 -15.789 1 97.44 138 VAL B O 1
ATOM 4312 N N . GLU B 1 139 ? -15.562 -7.691 -13.641 1 98.25 139 GLU B N 1
ATOM 4313 C CA . GLU B 1 139 ? -14.141 -7.363 -13.695 1 98.25 139 GLU B CA 1
ATOM 4314 C C . GLU B 1 139 ? -13.312 -8.367 -12.891 1 98.25 139 GLU B C 1
ATOM 4316 O O . GLU B 1 139 ? -13.531 -8.539 -11.695 1 98.25 139 GLU B O 1
ATOM 4321 N N . VAL B 1 140 ? -12.445 -9.094 -13.562 1 98.75 140 VAL B N 1
ATOM 4322 C CA . VAL B 1 140 ? -11.539 -10 -12.875 1 98.75 140 VAL B CA 1
ATOM 4323 C C . VAL B 1 140 ? -10.125 -9.422 -12.883 1 98.75 140 VAL B C 1
ATOM 4325 O O . VAL B 1 140 ? -9.547 -9.188 -13.945 1 98.75 140 VAL B O 1
ATOM 4328 N N . VAL B 1 141 ? -9.578 -9.164 -11.711 1 98.81 141 VAL B N 1
ATOM 4329 C CA . VAL B 1 141 ? -8.297 -8.5 -11.523 1 98.81 141 VAL B CA 1
ATOM 4330 C C . VAL B 1 141 ? -7.215 -9.539 -11.234 1 98.81 141 VAL B C 1
ATOM 4332 O O . VAL B 1 141 ? -7.391 -10.398 -10.367 1 98.81 141 VAL B O 1
ATOM 4335 N N . ASN B 1 142 ? -6.164 -9.547 -12 1 98.88 142 ASN B N 1
ATOM 4336 C CA . ASN B 1 142 ? -5.004 -10.406 -11.781 1 98.88 142 ASN B CA 1
ATOM 4337 C C . ASN B 1 142 ? -4.012 -9.773 -10.805 1 98.88 142 ASN B C 1
ATOM 4339 O O . ASN B 1 142 ? -3.268 -8.867 -11.172 1 98.88 142 ASN B O 1
ATOM 4343 N N . ALA B 1 143 ? -3.951 -10.289 -9.602 1 98.88 143 ALA B N 1
ATOM 4344 C CA . ALA B 1 143 ? -3.07 -9.758 -8.562 1 98.88 143 ALA B CA 1
ATOM 4345 C C . ALA B 1 143 ? -1.936 -10.734 -8.258 1 98.88 143 ALA B C 1
ATOM 4347 O O . ALA B 1 143 ? -1.399 -10.742 -7.148 1 98.88 143 ALA B O 1
ATOM 4348 N N . GLY B 1 144 ? -1.598 -11.57 -9.172 1 98.19 144 GLY B N 1
ATOM 4349 C CA . GLY B 1 144 ? -0.5 -12.508 -9 1 98.19 144 GLY B CA 1
ATOM 4350 C C . GLY B 1 144 ? 0.854 -11.836 -8.906 1 98.19 144 GLY B C 1
ATOM 4351 O O . GLY B 1 144 ? 1.115 -10.859 -9.609 1 98.19 144 GLY B O 1
ATOM 4352 N N . VAL B 1 145 ? 1.636 -12.305 -8.023 1 97.12 145 VAL B N 1
ATOM 4353 C CA . VAL B 1 145 ? 3.02 -11.867 -7.871 1 97.12 145 VAL B CA 1
ATOM 4354 C C . VAL B 1 145 ? 3.926 -13.086 -7.684 1 97.12 145 VAL B C 1
ATOM 4356 O O . VAL B 1 145 ? 3.619 -13.977 -6.891 1 97.12 145 VAL B O 1
ATOM 4359 N N . PRO B 1 146 ? 5.039 -13.156 -8.391 1 94.06 146 PRO B N 1
ATOM 4360 C CA . PRO B 1 146 ? 5.898 -14.336 -8.273 1 94.06 146 PRO B CA 1
ATOM 4361 C C . PRO B 1 146 ? 6.305 -14.625 -6.832 1 94.06 146 PRO B C 1
ATOM 4363 O O . PRO B 1 146 ? 6.75 -13.727 -6.117 1 94.06 146 PRO B O 1
ATOM 4366 N N . GLY B 1 147 ? 6.109 -15.906 -6.449 1 93.44 147 GLY B N 1
ATOM 4367 C CA . GLY B 1 147 ? 6.562 -16.344 -5.141 1 93.44 147 GLY B CA 1
ATOM 4368 C C . GLY B 1 147 ? 5.535 -16.125 -4.047 1 93.44 147 GLY B C 1
ATOM 4369 O O . GLY B 1 147 ? 5.727 -16.562 -2.908 1 93.44 147 GLY B O 1
ATOM 4370 N N . TYR B 1 148 ? 4.492 -15.445 -4.418 1 97.5 148 TYR B N 1
ATOM 4371 C CA . TYR B 1 148 ? 3.484 -15.195 -3.393 1 97.5 148 TYR B CA 1
ATOM 4372 C C . TYR B 1 148 ? 2.852 -16.5 -2.922 1 97.5 148 TYR B C 1
ATOM 4374 O O . TYR B 1 148 ? 2.785 -17.469 -3.676 1 97.5 148 TYR B O 1
ATOM 4382 N N . CYS B 1 149 ? 2.502 -16.562 -1.765 1 98.25 149 CYS B N 1
ATOM 4383 C CA . CYS B 1 149 ? 1.793 -17.609 -1.039 1 98.25 149 CYS B CA 1
ATOM 4384 C C . CYS B 1 149 ? 0.688 -17.016 -0.171 1 98.25 149 CYS B C 1
ATOM 4386 O O . CYS B 1 149 ? 0.516 -15.805 -0.122 1 98.25 149 CYS B O 1
ATOM 4388 N N . PRO B 1 150 ? -0.095 -17.812 0.481 1 98.75 150 PRO B N 1
ATOM 4389 C CA . PRO B 1 150 ? -1.186 -17.234 1.28 1 98.75 150 PRO B CA 1
ATOM 4390 C C . PRO B 1 150 ? -0.71 -16.156 2.246 1 98.75 150 PRO B C 1
ATOM 4392 O O . PRO B 1 150 ? -1.392 -15.148 2.43 1 98.75 150 PRO B O 1
ATOM 4395 N N . LEU B 1 151 ? 0.443 -16.312 2.807 1 98.62 151 LEU B N 1
ATOM 4396 C CA . LEU B 1 151 ? 0.99 -15.344 3.744 1 98.62 151 LEU B CA 1
ATOM 4397 C C . LEU B 1 151 ? 1.202 -13.992 3.064 1 98.62 151 LEU B C 1
ATOM 4399 O O . LEU B 1 151 ? 0.727 -12.969 3.553 1 98.62 151 LEU B O 1
ATOM 4403 N N . LEU B 1 152 ? 1.879 -14 1.959 1 98.62 152 LEU B N 1
ATOM 4404 C CA . LEU B 1 152 ? 2.152 -12.75 1.254 1 98.62 152 LEU B CA 1
ATOM 4405 C C . LEU B 1 152 ? 0.882 -12.188 0.625 1 98.62 152 LEU B C 1
ATOM 4407 O O . LEU B 1 152 ? 0.714 -10.969 0.534 1 98.62 152 LEU B O 1
ATOM 4411 N N . SER B 1 153 ? -0.022 -13.039 0.233 1 98.88 153 SER B N 1
ATOM 4412 C CA . SER B 1 153 ? -1.303 -12.57 -0.292 1 98.88 153 SER B CA 1
ATOM 4413 C C . SER B 1 153 ? -2.123 -11.875 0.787 1 98.88 153 SER B C 1
ATOM 4415 O O . SER B 1 153 ? -2.811 -10.891 0.511 1 98.88 153 SER B O 1
ATOM 4417 N N . TYR B 1 154 ? -2.068 -12.484 2.043 1 98.75 154 TYR B N 1
ATOM 4418 C CA . TYR B 1 154 ? -2.695 -11.805 3.17 1 98.75 154 TYR B CA 1
ATOM 4419 C C . TYR B 1 154 ? -2.164 -10.383 3.314 1 98.75 154 TYR B C 1
ATOM 4421 O O . TYR B 1 154 ? -2.941 -9.438 3.436 1 98.75 154 TYR B O 1
ATOM 4429 N N . LEU B 1 155 ? -0.894 -10.227 3.273 1 98.69 155 LEU B N 1
ATOM 4430 C CA . LEU B 1 155 ? -0.259 -8.922 3.412 1 98.69 155 LEU B CA 1
ATOM 4431 C C . LEU B 1 155 ? -0.604 -8.023 2.23 1 98.69 155 LEU B C 1
ATOM 4433 O O . LEU B 1 155 ? -0.776 -6.809 2.396 1 98.69 155 LEU B O 1
ATOM 4437 N N . GLN B 1 156 ? -0.671 -8.617 1.069 1 98.75 156 GLN B N 1
ATOM 4438 C CA . GLN B 1 156 ? -1.049 -7.852 -0.115 1 98.75 156 GLN B CA 1
ATOM 4439 C C . GLN B 1 156 ? -2.436 -7.234 0.048 1 98.75 156 GLN B C 1
ATOM 4441 O O . GLN B 1 156 ? -2.631 -6.051 -0.235 1 98.75 156 GLN B O 1
ATOM 4446 N N . VAL B 1 157 ? -3.385 -8.008 0.48 1 98.69 157 VAL B N 1
ATOM 4447 C CA . VAL B 1 157 ? -4.746 -7.52 0.676 1 98.69 157 VAL B CA 1
ATOM 4448 C C . VAL B 1 157 ? -4.754 -6.445 1.762 1 98.69 157 VAL B C 1
ATOM 4450 O O . VAL B 1 157 ? -5.352 -5.379 1.585 1 98.69 157 VAL B O 1
ATOM 4453 N N . LYS B 1 158 ? -4.059 -6.699 2.812 1 97.94 158 LYS B N 1
ATOM 4454 C CA . LYS B 1 158 ? -4.02 -5.816 3.975 1 97.94 158 LYS B CA 1
ATOM 4455 C C . LYS B 1 158 ? -3.43 -4.453 3.609 1 97.94 158 LYS B C 1
ATOM 4457 O O . LYS B 1 158 ? -3.951 -3.416 4.023 1 97.94 158 LYS B O 1
ATOM 4462 N N . HIS B 1 159 ? -2.426 -4.461 2.791 1 97.94 159 HIS B N 1
ATOM 4463 C CA . HIS B 1 159 ? -1.638 -3.248 2.611 1 97.94 159 HIS B CA 1
ATOM 4464 C C . HIS B 1 159 ? -1.97 -2.566 1.288 1 97.94 159 HIS B C 1
ATOM 4466 O O . HIS B 1 159 ? -1.708 -1.374 1.116 1 97.94 159 HIS B O 1
ATOM 4472 N N . GLN B 1 160 ? -2.602 -3.346 0.314 1 96.88 160 GLN B N 1
ATOM 4473 C CA . GLN B 1 160 ? -2.574 -2.773 -1.028 1 96.88 160 GLN B CA 1
ATOM 4474 C C . GLN B 1 160 ? -3.941 -2.883 -1.699 1 96.88 160 GLN B C 1
ATOM 4476 O O . GLN B 1 160 ? -4.254 -2.115 -2.611 1 96.88 160 GLN B O 1
ATOM 4481 N N . LEU B 1 161 ? -4.773 -3.807 -1.337 1 98.25 161 LEU B N 1
ATOM 4482 C CA . LEU B 1 161 ? -5.816 -4.172 -2.285 1 98.25 161 LEU B CA 1
ATOM 4483 C C . LEU B 1 161 ? -7.195 -3.814 -1.739 1 98.25 161 LEU B C 1
ATOM 4485 O O . LEU B 1 161 ? -8.203 -3.988 -2.426 1 98.25 161 LEU B O 1
ATOM 4489 N N . ALA B 1 162 ? -7.277 -3.27 -0.54 1 95.81 162 ALA B N 1
ATOM 4490 C CA . ALA B 1 162 ? -8.578 -3.041 0.092 1 95.81 162 ALA B CA 1
ATOM 4491 C C . ALA B 1 162 ? -9.398 -2.023 -0.694 1 95.81 162 ALA B C 1
ATOM 4493 O O . ALA B 1 162 ? -10.625 -2.107 -0.737 1 95.81 162 ALA B O 1
ATOM 4494 N N . ALA B 1 163 ? -8.766 -1.121 -1.355 1 94.88 163 ALA B N 1
ATOM 4495 C CA . ALA B 1 163 ? -9.453 -0.054 -2.076 1 94.88 163 ALA B CA 1
ATOM 4496 C C . ALA B 1 163 ? -10.195 -0.604 -3.289 1 94.88 163 ALA B C 1
ATOM 4498 O O . ALA B 1 163 ? -11.07 0.066 -3.844 1 94.88 163 ALA B O 1
ATOM 4499 N N . LEU B 1 164 ? -9.852 -1.776 -3.738 1 97.62 164 LEU B N 1
ATOM 4500 C CA . LEU B 1 164 ? -10.469 -2.369 -4.922 1 97.62 164 LEU B CA 1
ATOM 4501 C C . LEU B 1 164 ? -11.914 -2.75 -4.648 1 97.62 164 LEU B C 1
ATOM 4503 O O . LEU B 1 164 ? -12.703 -2.936 -5.582 1 97.62 164 LEU B O 1
ATOM 4507 N N . GLN B 1 165 ? -12.219 -2.992 -3.34 1 97.31 165 GLN B N 1
ATOM 4508 C CA . GLN B 1 165 ? -13.578 -3.35 -2.941 1 97.31 165 GLN B CA 1
ATOM 4509 C C . GLN B 1 165 ? -14.07 -4.574 -3.709 1 97.31 165 GLN B C 1
ATOM 4511 O O . GLN B 1 165 ? -15.156 -4.547 -4.293 1 97.31 165 GLN B O 1
ATOM 4516 N N . ALA B 1 166 ? -13.242 -5.625 -3.695 1 97.88 166 ALA B N 1
ATOM 4517 C CA . ALA B 1 166 ? -13.578 -6.875 -4.371 1 97.88 166 ALA B CA 1
ATOM 4518 C C . ALA B 1 166 ? -14.859 -7.477 -3.799 1 97.88 166 ALA B C 1
ATOM 4520 O O . ALA B 1 166 ? -15.125 -7.367 -2.6 1 97.88 166 ALA B O 1
ATOM 4521 N N . ASP B 1 167 ? -15.672 -8.07 -4.648 1 96.88 167 ASP B N 1
ATOM 4522 C CA . ASP B 1 167 ? -16.781 -8.891 -4.188 1 96.88 167 ASP B CA 1
ATOM 4523 C C . ASP B 1 167 ? -16.312 -10.273 -3.764 1 96.88 167 ASP B C 1
ATOM 4525 O O . ASP B 1 167 ? -16.844 -10.852 -2.812 1 96.88 167 ASP B O 1
ATOM 4529 N N . VAL B 1 168 ? -15.328 -10.75 -4.477 1 96.88 168 VAL B N 1
ATOM 4530 C CA . VAL B 1 168 ? -14.75 -12.062 -4.199 1 96.88 168 VAL B CA 1
ATOM 4531 C C . VAL B 1 168 ? -13.234 -12.008 -4.375 1 96.88 168 VAL B C 1
ATOM 4533 O O . VAL B 1 168 ? -12.734 -11.422 -5.344 1 96.88 168 VAL B O 1
ATOM 4536 N N . PHE B 1 169 ? -12.539 -12.5 -3.414 1 98.25 169 PHE B N 1
ATOM 4537 C CA . PHE B 1 169 ? -11.133 -12.836 -3.6 1 98.25 169 PHE B CA 1
ATOM 4538 C C . PHE B 1 169 ? -10.969 -14.312 -3.916 1 98.25 169 PHE B C 1
ATOM 4540 O O . PHE B 1 169 ? -11.562 -15.172 -3.254 1 98.25 169 PHE B O 1
ATOM 4547 N N . VAL B 1 170 ? -10.234 -14.633 -4.961 1 98.56 170 VAL B N 1
ATOM 4548 C CA . VAL B 1 170 ? -9.836 -16 -5.25 1 98.56 170 VAL B CA 1
ATOM 4549 C C . VAL B 1 170 ? -8.367 -16.219 -4.863 1 98.56 170 VAL B C 1
ATOM 4551 O O . VAL B 1 170 ? -7.473 -15.609 -5.453 1 98.56 170 VAL B O 1
ATOM 4554 N N . MET B 1 171 ? -8.156 -17.016 -3.883 1 98.81 171 MET B N 1
ATOM 4555 C CA . MET B 1 171 ? -6.797 -17.328 -3.453 1 98.81 171 MET B CA 1
ATOM 4556 C C . MET B 1 171 ? -6.309 -18.625 -4.094 1 98.81 171 MET B C 1
ATOM 4558 O O . MET B 1 171 ? -6.75 -19.703 -3.719 1 98.81 171 MET B O 1
ATOM 4562 N N . ASN B 1 172 ? -5.441 -18.469 -5.02 1 98.56 172 ASN B N 1
ATOM 4563 C CA . ASN B 1 172 ? -4.832 -19.641 -5.645 1 98.56 172 ASN B CA 1
ATOM 4564 C C . ASN B 1 172 ? -3.729 -20.234 -4.77 1 98.56 172 ASN B C 1
ATOM 4566 O O . ASN B 1 172 ? -2.688 -19.609 -4.57 1 98.56 172 ASN B O 1
ATOM 4570 N N . PHE B 1 173 ? -3.938 -21.391 -4.238 1 98.44 173 PHE B N 1
ATOM 4571 C CA . PHE B 1 173 ? -2.939 -22.125 -3.465 1 98.44 173 PHE B CA 1
ATOM 4572 C C . PHE B 1 173 ? -2.107 -23.016 -4.367 1 98.44 173 PHE B C 1
ATOM 4574 O O . PHE B 1 173 ? -2.617 -24 -4.91 1 98.44 173 PHE B O 1
ATOM 4581 N N . ASP B 1 174 ? -0.892 -22.656 -4.512 1 96.88 174 ASP B N 1
ATOM 4582 C CA . ASP B 1 174 ? 0.025 -23.422 -5.348 1 96.88 174 ASP B CA 1
ATOM 4583 C C . ASP B 1 174 ? 0.83 -24.406 -4.512 1 96.88 174 ASP B C 1
ATOM 4585 O O . ASP B 1 174 ? 1.113 -24.156 -3.34 1 96.88 174 ASP B O 1
ATOM 4589 N N . MET B 1 175 ? 1.314 -25.484 -5.121 1 95.94 175 MET B N 1
ATOM 4590 C CA . MET B 1 175 ? 2.012 -26.562 -4.414 1 95.94 175 MET B CA 1
ATOM 4591 C C . MET B 1 175 ? 3.377 -26.078 -3.922 1 95.94 175 MET B C 1
ATOM 4593 O O . MET B 1 175 ? 3.975 -26.703 -3.045 1 95.94 175 MET B O 1
ATOM 4597 N N . SER B 1 176 ? 3.873 -25 -4.465 1 94.25 176 SER B N 1
ATOM 4598 C CA . SER B 1 176 ? 5.133 -24.422 -4.004 1 94.25 176 SER B CA 1
ATOM 4599 C C . SER B 1 176 ? 4.926 -23.562 -2.766 1 94.25 176 SER B C 1
ATOM 4601 O O . SER B 1 176 ? 5.891 -23.125 -2.139 1 94.25 176 SER B O 1
ATOM 4603 N N . ASP B 1 177 ? 3.709 -23.344 -2.381 1 97.19 177 ASP B N 1
ATOM 4604 C CA . ASP B 1 177 ? 3.377 -22.344 -1.363 1 97.19 177 ASP B CA 1
ATOM 4605 C C . ASP B 1 177 ? 3.914 -22.766 0.004 1 97.19 177 ASP B C 1
ATOM 4607 O O . ASP B 1 177 ? 4.223 -21.906 0.839 1 97.19 177 ASP B O 1
ATOM 4611 N N . VAL B 1 178 ? 4.008 -24.078 0.242 1 96.62 178 VAL B N 1
ATOM 4612 C CA . VAL B 1 178 ? 4.523 -24.547 1.523 1 96.62 178 VAL B CA 1
ATOM 4613 C C . VAL B 1 178 ? 5.973 -24.109 1.693 1 96.62 178 VAL B C 1
ATOM 4615 O O . VAL B 1 178 ? 6.352 -23.578 2.744 1 96.62 178 VAL B O 1
ATOM 4618 N N . ALA B 1 179 ? 6.742 -24.297 0.63 1 93.06 179 ALA B N 1
ATOM 4619 C CA . ALA B 1 179 ? 8.141 -23.875 0.667 1 93.06 179 ALA B CA 1
ATOM 4620 C C . ALA B 1 179 ? 8.25 -22.344 0.722 1 93.06 179 ALA B C 1
ATOM 4622 O O . ALA B 1 179 ? 9.109 -21.812 1.426 1 93.06 179 ALA B O 1
ATOM 4623 N N . ASP B 1 180 ? 7.418 -21.688 -0.047 1 94.69 180 ASP B N 1
ATOM 4624 C CA . ASP B 1 180 ? 7.438 -20.219 -0.051 1 94.69 180 ASP B CA 1
ATOM 4625 C C . ASP B 1 180 ? 7.098 -19.656 1.329 1 94.69 180 ASP B C 1
ATOM 4627 O O . ASP B 1 180 ? 7.734 -18.719 1.799 1 94.69 180 ASP B O 1
ATOM 4631 N N . ASP B 1 181 ? 6.062 -20.25 1.953 1 96.56 181 ASP B N 1
ATOM 4632 C CA . ASP B 1 181 ? 5.703 -19.812 3.301 1 96.56 181 ASP B CA 1
ATOM 4633 C C . ASP B 1 181 ? 6.879 -19.984 4.266 1 96.56 181 ASP B C 1
ATOM 4635 O O . ASP B 1 181 ? 7.156 -19.109 5.078 1 96.56 181 ASP B O 1
ATOM 4639 N N . TYR B 1 182 ? 7.531 -21.141 4.172 1 92.25 182 TYR B N 1
ATOM 4640 C CA . TYR B 1 182 ? 8.688 -21.406 5.02 1 92.25 182 TYR B CA 1
ATOM 4641 C C . TYR B 1 182 ? 9.734 -20.312 4.883 1 92.25 182 TYR B C 1
ATOM 4643 O O . TYR B 1 182 ? 10.32 -19.875 5.879 1 92.25 182 TYR B O 1
ATOM 4651 N N . HIS B 1 183 ? 9.945 -19.859 3.73 1 89.81 183 HIS B N 1
ATOM 4652 C CA . HIS B 1 183 ? 10.961 -18.859 3.441 1 89.81 183 HIS B CA 1
ATOM 4653 C C . HIS B 1 183 ? 10.547 -17.484 3.971 1 89.81 183 HIS B C 1
ATOM 4655 O O . HIS B 1 183 ? 11.297 -16.844 4.703 1 89.81 183 HIS B O 1
ATOM 4661 N N . TYR B 1 184 ? 9.336 -17.062 3.697 1 94.5 184 TYR B N 1
ATOM 4662 C CA . TYR B 1 184 ? 8.938 -15.68 3.943 1 94.5 184 TYR B CA 1
ATOM 4663 C C . TYR B 1 184 ? 8.469 -15.5 5.383 1 94.5 184 TYR B C 1
ATOM 4665 O O . TYR B 1 184 ? 8.547 -14.398 5.93 1 94.5 184 TYR B O 1
ATOM 4673 N N . ARG B 1 185 ? 7.996 -16.531 6.016 1 93.62 185 ARG B N 1
ATOM 4674 C CA . ARG B 1 185 ? 7.496 -16.422 7.383 1 93.62 185 ARG B CA 1
ATOM 4675 C C . ARG B 1 185 ? 8.594 -15.969 8.336 1 93.62 185 ARG B C 1
ATOM 4677 O O . ARG B 1 185 ? 8.344 -15.195 9.266 1 93.62 185 ARG B O 1
ATOM 4684 N N . ARG B 1 186 ? 9.766 -16.359 8.031 1 89 186 ARG B N 1
ATOM 4685 C CA . ARG B 1 186 ? 10.906 -16 8.867 1 89 186 ARG B CA 1
ATOM 4686 C C . ARG B 1 186 ? 11.227 -14.516 8.758 1 89 186 ARG B C 1
ATOM 4688 O O . ARG B 1 186 ? 11.844 -13.938 9.648 1 89 186 ARG B O 1
ATOM 4695 N N . LEU B 1 187 ? 10.805 -13.938 7.691 1 90.38 187 LEU B N 1
ATOM 4696 C CA . LEU B 1 187 ? 11.086 -12.531 7.426 1 90.38 187 LEU B CA 1
ATOM 4697 C C . LEU B 1 187 ? 9.891 -11.656 7.805 1 90.38 187 LEU B C 1
ATOM 4699 O O . LEU B 1 187 ? 9.969 -10.43 7.719 1 90.38 187 LEU B O 1
ATOM 4703 N N . THR B 1 188 ? 8.82 -12.266 8.211 1 95.75 188 THR B N 1
ATOM 4704 C CA . THR B 1 188 ? 7.578 -11.539 8.453 1 95.75 188 THR B CA 1
ATOM 4705 C C . THR B 1 188 ? 7.453 -11.172 9.93 1 95.75 188 THR B C 1
ATOM 4707 O O . THR B 1 188 ? 7.629 -12.023 10.805 1 95.75 188 THR B O 1
ATOM 4710 N N . ALA B 1 189 ? 7.27 -9.875 10.203 1 93.94 189 ALA B N 1
ATOM 4711 C CA . ALA B 1 189 ? 6.93 -9.445 11.562 1 93.94 189 ALA B CA 1
ATOM 4712 C C . ALA B 1 189 ? 5.508 -9.859 11.93 1 93.94 189 ALA B C 1
ATOM 4714 O O . ALA B 1 189 ? 4.586 -9.711 11.125 1 93.94 189 ALA B O 1
ATOM 4715 N N . MET B 1 190 ? 5.348 -10.422 13.125 1 94.06 190 MET B N 1
ATOM 4716 C CA . MET B 1 190 ? 4.051 -10.914 13.586 1 94.06 190 MET B CA 1
ATOM 4717 C C . MET B 1 190 ? 3.561 -10.109 14.781 1 94.06 190 MET B C 1
ATOM 4719 O O . MET B 1 190 ? 4.363 -9.656 15.602 1 94.06 190 MET B O 1
ATOM 4723 N N . SER B 1 191 ? 2.27 -9.945 14.812 1 92.56 191 SER B N 1
ATOM 4724 C CA . SER B 1 191 ? 1.676 -9.352 16 1 92.56 191 SER B CA 1
ATOM 4725 C C . SER B 1 191 ? 1.712 -10.312 17.188 1 92.56 191 SER B C 1
ATOM 4727 O O . SER B 1 191 ? 2.074 -11.484 17.016 1 92.56 191 SER B O 1
ATOM 4729 N N . ARG B 1 192 ? 1.316 -9.789 18.328 1 88.62 192 ARG B N 1
ATOM 4730 C CA . ARG B 1 192 ? 1.284 -10.609 19.531 1 88.62 192 ARG B CA 1
ATOM 4731 C C . ARG B 1 192 ? 0.276 -11.75 19.391 1 88.62 192 ARG B C 1
ATOM 4733 O O . ARG B 1 192 ? 0.483 -12.836 19.922 1 88.62 192 ARG B O 1
ATOM 4740 N N . ASP B 1 193 ? -0.739 -11.539 18.609 1 89.19 193 ASP B N 1
ATOM 4741 C CA . ASP B 1 193 ? -1.79 -12.531 18.422 1 89.19 193 ASP B CA 1
ATOM 4742 C C . ASP B 1 193 ? -1.487 -13.43 17.219 1 89.19 193 ASP B C 1
ATOM 4744 O O . ASP B 1 193 ? -2.334 -14.219 16.797 1 89.19 193 ASP B O 1
ATOM 4748 N N . GLY B 1 194 ? -0.364 -13.25 16.578 1 90.56 194 GLY B N 1
ATOM 4749 C CA . GLY B 1 194 ? 0.073 -14.148 15.531 1 90.56 194 GLY B CA 1
ATOM 4750 C C . GLY B 1 194 ? -0.368 -13.703 14.148 1 90.56 194 GLY B C 1
ATOM 4751 O O . GLY B 1 194 ? -0.337 -14.492 13.195 1 90.56 194 GLY B O 1
ATOM 4752 N N . LEU B 1 195 ? -0.791 -12.484 14.016 1 94.81 195 LEU B N 1
ATOM 4753 C CA . LEU B 1 195 ? -1.177 -11.961 12.711 1 94.81 195 LEU B CA 1
ATOM 4754 C C . LEU B 1 195 ? 0.018 -11.336 12 1 94.81 195 LEU B C 1
ATOM 4756 O O . LEU B 1 195 ? 0.785 -10.586 12.609 1 94.81 195 LEU B O 1
ATOM 4760 N N . PRO B 1 196 ? 0.188 -11.695 10.734 1 97 196 PRO B N 1
ATOM 4761 C CA . PRO B 1 196 ? 1.282 -11.055 10 1 97 196 PRO B CA 1
ATOM 4762 C C . PRO B 1 196 ? 1.129 -9.539 9.914 1 97 196 PRO B C 1
ATOM 4764 O O . PRO B 1 196 ? 0.033 -9.039 9.648 1 97 196 PRO B O 1
ATOM 4767 N N . LEU B 1 197 ? 2.203 -8.82 10.141 1 97 197 LEU B N 1
ATOM 4768 C CA . LEU B 1 197 ? 2.178 -7.367 10.109 1 97 197 LEU B CA 1
ATOM 4769 C C . LEU B 1 197 ? 2.787 -6.84 8.812 1 97 197 LEU B C 1
ATOM 4771 O O . LEU B 1 197 ? 2.117 -6.156 8.039 1 97 197 LEU B O 1
ATOM 4775 N N . ASN B 1 198 ? 3.975 -7.086 8.516 1 97.31 198 ASN B N 1
ATOM 4776 C CA . ASN B 1 198 ? 4.672 -6.75 7.281 1 97.31 198 ASN B CA 1
ATOM 4777 C C . ASN B 1 198 ? 5.867 -7.672 7.047 1 97.31 198 ASN B C 1
ATOM 4779 O O . ASN B 1 198 ? 6.41 -8.242 7.992 1 97.31 198 ASN B O 1
ATOM 4783 N N . CYS B 1 199 ? 6.195 -7.918 5.867 1 96.75 199 CYS B N 1
ATOM 4784 C CA . CYS B 1 199 ? 7.363 -8.672 5.438 1 96.75 199 CYS B CA 1
ATOM 4785 C C . CYS B 1 199 ? 8.328 -7.793 4.652 1 96.75 199 CYS B C 1
ATOM 4787 O O . CYS B 1 199 ? 8.148 -7.586 3.451 1 96.75 199 CYS B O 1
ATOM 4789 N N . THR B 1 200 ? 9.352 -7.27 5.316 1 93.25 200 THR B N 1
ATOM 4790 C CA . THR B 1 200 ? 10.289 -6.332 4.715 1 93.25 200 THR B CA 1
ATOM 4791 C C . THR B 1 200 ? 11.398 -7.074 3.967 1 93.25 200 THR B C 1
ATOM 4793 O O . THR B 1 200 ? 11.961 -8.039 4.488 1 93.25 200 THR B O 1
ATOM 4796 N N . HIS B 1 201 ? 11.594 -6.68 2.738 1 91.44 201 HIS B N 1
ATOM 4797 C CA . HIS B 1 201 ? 12.734 -7.246 2.021 1 91.44 201 HIS B CA 1
ATOM 4798 C C . HIS B 1 201 ? 14.039 -6.984 2.764 1 91.44 201 HIS B C 1
ATOM 4800 O O . HIS B 1 201 ? 14.312 -5.852 3.174 1 91.44 201 HIS B O 1
ATOM 4806 N N . PRO B 1 202 ? 14.844 -7.949 2.924 1 83.19 202 PRO B N 1
ATOM 4807 C CA . PRO B 1 202 ? 16.031 -7.816 3.758 1 83.19 202 PRO B CA 1
ATOM 4808 C C . PRO B 1 202 ? 16.984 -6.73 3.258 1 83.19 202 PRO B C 1
ATOM 4810 O O . PRO B 1 202 ? 17.688 -6.105 4.055 1 83.19 202 PRO B O 1
ATOM 4813 N N . LYS B 1 203 ? 17 -6.43 2.006 1 79.88 203 LYS B N 1
ATOM 4814 C CA . LYS B 1 203 ? 17.938 -5.461 1.435 1 79.88 203 LYS B CA 1
ATOM 4815 C C . LYS B 1 203 ? 17.469 -4.031 1.711 1 79.88 203 LYS B C 1
ATOM 4817 O O . LYS B 1 203 ? 18.219 -3.08 1.464 1 79.88 203 LYS B O 1
ATOM 4822 N N . LEU B 1 204 ? 16.266 -3.879 2.197 1 82.19 204 LEU B N 1
ATOM 4823 C CA . LEU B 1 204 ? 15.773 -2.553 2.533 1 82.19 204 LEU B CA 1
ATOM 4824 C C . LEU B 1 204 ? 16.141 -2.178 3.965 1 82.19 204 LEU B C 1
ATOM 4826 O O . LEU B 1 204 ? 16.078 -1.003 4.336 1 82.19 204 LEU B O 1
ATOM 4830 N N . MET B 1 205 ? 16.312 -3.092 4.859 1 70.12 205 MET B N 1
ATOM 4831 C CA . MET B 1 205 ? 16.672 -2.846 6.258 1 70.12 205 MET B CA 1
ATOM 4832 C C . MET B 1 205 ? 18.141 -2.463 6.387 1 70.12 205 MET B C 1
ATOM 4834 O O . MET B 1 205 ? 18.984 -2.965 5.645 1 70.12 205 MET B O 1
ATOM 4838 N N . PRO B 1 206 ? 18.297 -1.273 7.246 1 55.28 206 PRO B N 1
ATOM 4839 C CA . PRO B 1 206 ? 19.703 -0.926 7.441 1 55.28 206 PRO B CA 1
ATOM 4840 C C . PRO B 1 206 ? 20.531 -2.094 7.977 1 55.28 206 PRO B C 1
ATOM 4842 O O . PRO B 1 206 ? 20.016 -2.912 8.742 1 55.28 206 PRO B O 1
ATOM 4845 N N . THR B 1 207 ? 21.359 -2.701 7.336 1 47.75 207 THR B N 1
ATOM 4846 C CA . THR B 1 207 ? 22.266 -3.699 7.898 1 47.75 207 THR B CA 1
ATOM 4847 C C . THR B 1 207 ? 22.766 -3.264 9.273 1 47.75 207 THR B C 1
ATOM 4849 O O . THR B 1 207 ? 23.156 -2.111 9.461 1 47.75 207 THR B O 1
ATOM 4852 N N . PRO B 1 208 ? 22.25 -3.873 10.383 1 37.78 208 PRO B N 1
ATOM 4853 C CA . PRO B 1 208 ? 22.875 -3.512 11.664 1 37.78 208 PRO B CA 1
ATOM 4854 C C . PRO B 1 208 ? 24.344 -3.09 11.508 1 37.78 208 PRO B C 1
ATOM 4856 O O . PRO B 1 208 ? 25.031 -3.551 10.594 1 37.78 208 PRO B O 1
ATOM 4859 N N . ASP B 1 209 ? 24.641 -1.916 12.133 1 33.91 209 ASP B N 1
ATOM 4860 C CA . ASP B 1 209 ? 26.031 -1.542 12.32 1 33.91 209 ASP B CA 1
ATOM 4861 C C . ASP B 1 209 ? 26.859 -2.725 12.828 1 33.91 209 ASP B C 1
ATOM 4863 O O . ASP B 1 209 ? 27.219 -2.773 14.008 1 33.91 209 ASP B O 1
ATOM 4867 N N . THR B 1 210 ? 26.438 -3.936 12.906 1 32.09 210 THR B N 1
ATOM 4868 C CA . THR B 1 210 ? 27.609 -4.727 13.281 1 32.09 210 THR B CA 1
ATOM 4869 C C . THR B 1 210 ? 28.859 -4.195 12.594 1 32.09 210 THR B C 1
ATOM 4871 O O . THR B 1 210 ? 28.781 -3.65 11.492 1 32.09 210 THR B O 1
ATOM 4874 N N . GLY B 1 211 ? 29.875 -3.768 13.375 1 29.84 211 GLY B N 1
ATOM 4875 C CA . GLY B 1 211 ? 31.25 -3.604 12.938 1 29.84 211 GLY B CA 1
ATOM 4876 C C . GLY B 1 211 ? 31.547 -4.32 11.633 1 29.84 211 GLY B C 1
ATOM 4877 O O . GLY B 1 211 ? 32.719 -4.645 11.352 1 29.84 211 GLY B O 1
ATOM 4878 N N . ALA B 1 212 ? 30.75 -5.305 11.383 1 30.08 212 ALA B N 1
ATOM 4879 C CA . ALA B 1 212 ? 31.219 -5.887 10.125 1 30.08 212 ALA B CA 1
ATOM 4880 C C . ALA B 1 212 ? 31.359 -4.82 9.047 1 30.08 212 ALA B C 1
ATOM 4882 O O . ALA B 1 212 ? 30.656 -3.803 9.078 1 30.08 212 ALA B O 1
ATOM 4883 N N . SER B 1 213 ? 32.406 -4.809 8.383 1 29.61 213 SER B N 1
ATOM 4884 C CA . SER B 1 213 ? 33 -4.008 7.316 1 29.61 213 SER B CA 1
ATOM 4885 C C . SER B 1 213 ? 31.922 -3.48 6.359 1 29.61 213 SER B C 1
ATOM 4887 O O . SER B 1 213 ? 30.859 -4.09 6.211 1 29.61 213 SER B O 1
ATOM 4889 N N . PRO B 1 214 ? 31.828 -2.221 6.055 1 32.69 214 PRO B N 1
ATOM 4890 C CA . PRO B 1 214 ? 31.172 -1.746 4.84 1 32.69 214 PRO B CA 1
ATOM 4891 C C . PRO B 1 214 ? 30.859 -2.873 3.857 1 32.69 214 PRO B C 1
ATOM 4893 O O . PRO B 1 214 ? 31.766 -3.568 3.402 1 32.69 214 PRO B O 1
ATOM 4896 N N . ASP B 1 215 ? 30.062 -3.791 4.25 1 33.59 215 ASP B N 1
ATOM 4897 C CA . ASP B 1 215 ? 29.812 -4.859 3.287 1 33.59 215 ASP B CA 1
ATOM 4898 C C . ASP B 1 215 ? 30.141 -4.406 1.865 1 33.59 215 ASP B C 1
ATOM 4900 O O . ASP B 1 215 ? 29.719 -3.324 1.446 1 33.59 215 ASP B O 1
ATOM 4904 N N . CYS B 1 216 ? 31.281 -4.746 1.387 1 32.59 216 CYS B N 1
ATOM 4905 C CA . CYS B 1 216 ? 31.859 -4.703 0.053 1 32.59 216 CYS B CA 1
ATOM 4906 C C . CYS B 1 216 ? 30.797 -4.871 -1.02 1 32.59 216 CYS B C 1
ATOM 4908 O O . CYS B 1 216 ? 30.812 -5.844 -1.776 1 32.59 216 CYS B O 1
ATOM 4910 N N . GLU B 1 217 ? 29.688 -4.812 -0.709 1 39.53 217 GLU B N 1
ATOM 4911 C CA . GLU B 1 217 ? 28.75 -4.605 -1.806 1 39.53 217 GLU B CA 1
ATOM 4912 C C . GLU B 1 217 ? 29.266 -3.559 -2.789 1 39.53 217 GLU B C 1
ATOM 4914 O O . GLU B 1 217 ? 28.75 -3.441 -3.904 1 39.53 217 GLU B O 1
ATOM 4919 N N . LEU B 1 218 ? 30.109 -2.828 -2.291 1 38.47 218 LEU B N 1
ATOM 4920 C CA . LEU B 1 218 ? 30.844 -1.859 -3.094 1 38.47 218 LEU B CA 1
ATOM 4921 C C . LEU B 1 218 ? 31.703 -2.562 -4.141 1 38.47 218 LEU B C 1
ATOM 4923 O O . LEU B 1 218 ? 31.875 -2.053 -5.25 1 38.47 218 LEU B O 1
ATOM 4927 N N . LEU B 1 219 ? 32.281 -3.797 -3.672 1 40.62 219 LEU B N 1
ATOM 4928 C CA . LEU B 1 219 ? 33.094 -4.547 -4.645 1 40.62 219 LEU B CA 1
ATOM 4929 C C . LEU B 1 219 ? 32.312 -5.789 -5.109 1 40.62 219 LEU B C 1
ATOM 4931 O O . LEU B 1 219 ? 32.094 -6.715 -4.328 1 40.62 219 LEU B O 1
ATOM 4935 N N . LEU B 1 220 ? 31.516 -5.766 -6.133 1 49.09 220 LEU B N 1
ATOM 4936 C CA . LEU B 1 220 ? 30.828 -6.871 -6.789 1 49.09 220 LEU B CA 1
ATOM 4937 C C . LEU B 1 220 ? 31.703 -8.117 -6.809 1 49.09 220 LEU B C 1
ATOM 4939 O O . LEU B 1 220 ? 31.203 -9.242 -6.785 1 49.09 220 LEU B O 1
ATOM 4943 N N . LEU B 1 221 ? 32.969 -7.777 -6.691 1 50.84 221 LEU B N 1
ATOM 4944 C CA . LEU B 1 221 ? 33.938 -8.883 -6.695 1 50.84 221 LEU B CA 1
ATOM 4945 C C . LEU B 1 221 ? 33.75 -9.758 -5.457 1 50.84 221 LEU B C 1
ATOM 4947 O O . LEU B 1 221 ? 33.812 -10.984 -5.547 1 50.84 221 LEU B O 1
ATOM 4951 N N . LEU B 1 222 ? 33.5 -9.156 -4.445 1 49.28 222 LEU B N 1
ATOM 4952 C CA . LEU B 1 222 ? 33.375 -9.93 -3.223 1 49.28 222 LEU B CA 1
ATOM 4953 C C . LEU B 1 222 ? 32.031 -10.648 -3.197 1 49.28 222 LEU B C 1
ATOM 4955 O O . LEU B 1 222 ? 31.922 -11.797 -2.74 1 49.28 222 LEU B O 1
ATOM 4959 N N . GLN B 1 223 ? 31.047 -10 -3.684 1 50.47 223 GLN B N 1
ATOM 4960 C CA . GLN B 1 223 ? 29.75 -10.664 -3.754 1 50.47 223 GLN B CA 1
ATOM 4961 C C . GLN B 1 223 ? 29.797 -11.859 -4.703 1 50.47 223 GLN B C 1
ATOM 4963 O O . GLN B 1 223 ? 29.219 -12.914 -4.41 1 50.47 223 GLN B O 1
ATOM 4968 N N . TRP B 1 224 ? 30.438 -11.656 -5.793 1 50.81 224 TRP B N 1
ATOM 4969 C CA . TRP B 1 224 ? 30.641 -12.75 -6.742 1 50.81 224 TRP B CA 1
ATOM 4970 C C . TRP B 1 224 ? 31.438 -13.883 -6.105 1 50.81 224 TRP B C 1
ATOM 4972 O O . TRP B 1 224 ? 31.109 -15.055 -6.281 1 50.81 224 TRP B O 1
ATOM 4982 N N . GLY B 1 225 ? 32.406 -13.562 -5.328 1 48.25 225 GLY B N 1
ATOM 4983 C CA . GLY B 1 225 ? 33.219 -14.578 -4.652 1 48.25 225 GLY B CA 1
ATOM 4984 C C . GLY B 1 225 ? 32.406 -15.359 -3.615 1 48.25 225 GLY B C 1
ATOM 4985 O O . GLY B 1 225 ? 32.531 -16.578 -3.537 1 48.25 225 GLY B O 1
ATOM 4986 N N . LYS B 1 226 ? 31.641 -14.617 -2.928 1 49.28 226 LYS B N 1
ATOM 4987 C CA . LYS B 1 226 ? 30.828 -15.305 -1.922 1 49.28 226 LYS B CA 1
ATOM 4988 C C . LYS B 1 226 ? 29.812 -16.234 -2.574 1 49.28 226 LYS B C 1
ATOM 4990 O O . LYS B 1 226 ? 29.594 -17.344 -2.105 1 49.28 226 LYS B O 1
ATOM 4995 N N . ARG B 1 227 ? 29.203 -15.742 -3.574 1 48.28 227 ARG B N 1
ATOM 4996 C CA . ARG B 1 227 ? 28.25 -16.578 -4.293 1 48.28 227 ARG B CA 1
ATOM 4997 C C . ARG B 1 227 ? 28.938 -17.797 -4.906 1 48.28 227 ARG B C 1
ATOM 4999 O O . ARG B 1 227 ? 28.422 -18.906 -4.844 1 48.28 227 ARG B O 1
ATOM 5006 N N . THR B 1 228 ? 30 -17.5 -5.418 1 49.56 228 THR B N 1
ATOM 5007 C CA . THR B 1 228 ? 30.75 -18.594 -6.02 1 49.56 228 THR B CA 1
ATOM 5008 C C . THR B 1 228 ? 31.203 -19.578 -4.953 1 49.56 228 THR B C 1
ATOM 5010 O O . THR B 1 228 ? 31.156 -20.797 -5.168 1 49.56 228 THR B O 1
ATOM 5013 N N . ALA B 1 229 ? 31.547 -19.062 -3.828 1 46.78 229 ALA B N 1
ATOM 5014 C CA . ALA B 1 229 ? 31.953 -19.953 -2.736 1 46.78 229 ALA B CA 1
ATOM 5015 C C . ALA B 1 229 ? 30.766 -20.734 -2.201 1 46.78 229 ALA B C 1
ATOM 5017 O O . ALA B 1 229 ? 30.875 -21.938 -1.912 1 46.78 229 ALA B O 1
ATOM 5018 N N . SER B 1 230 ? 29.672 -20.062 -2.043 1 47.03 230 SER B N 1
ATOM 5019 C CA . SER B 1 230 ? 28.469 -20.75 -1.574 1 47.03 230 SER B CA 1
ATOM 5020 C C . SER B 1 230 ? 28.016 -21.797 -2.572 1 47.03 230 SER B C 1
ATOM 5022 O O . SER B 1 230 ? 27.562 -22.875 -2.18 1 47.03 230 SER B O 1
ATOM 5024 N N . GLU B 1 231 ? 28.062 -21.453 -3.762 1 47.75 231 GLU B N 1
ATOM 5025 C CA . GLU B 1 231 ? 27.734 -22.438 -4.793 1 47.75 231 GLU B CA 1
ATOM 5026 C C . GLU B 1 231 ? 28.703 -23.625 -4.754 1 47.75 231 GLU B C 1
ATOM 5028 O O . GLU B 1 231 ? 28.297 -24.766 -4.934 1 47.75 231 GLU B O 1
ATOM 5033 N N . LEU B 1 232 ? 29.922 -23.297 -4.562 1 43.91 232 LEU B N 1
ATOM 5034 C CA . LEU B 1 232 ? 30.906 -24.359 -4.465 1 43.91 232 LEU B CA 1
ATOM 5035 C C . LEU B 1 232 ? 30.672 -25.219 -3.229 1 43.91 232 LEU B C 1
ATOM 5037 O O . LEU B 1 232 ? 30.859 -26.438 -3.27 1 43.91 232 LEU B O 1
ATOM 5041 N N . VAL B 1 233 ? 30.297 -24.609 -2.176 1 43.34 233 VAL B N 1
ATOM 5042 C CA . VAL B 1 233 ? 30 -25.375 -0.972 1 43.34 233 VAL B CA 1
ATOM 5043 C C . VAL B 1 233 ? 28.672 -26.125 -1.15 1 43.34 233 VAL B C 1
ATOM 5045 O O . VAL B 1 233 ? 28.531 -27.266 -0.713 1 43.34 233 VAL B O 1
ATOM 5048 N N . ALA B 1 234 ? 27.688 -25.547 -1.709 1 42.72 234 ALA B N 1
ATOM 5049 C CA . ALA B 1 234 ? 26.422 -26.219 -1.961 1 42.72 234 ALA B CA 1
ATOM 5050 C C . ALA B 1 234 ? 26.625 -27.453 -2.844 1 42.72 234 ALA B C 1
ATOM 5052 O O . ALA B 1 234 ? 25.938 -28.469 -2.668 1 42.72 234 ALA B O 1
ATOM 5053 N N . ASP B 1 235 ? 27.391 -27.391 -3.766 1 42.75 235 ASP B N 1
ATOM 5054 C CA . ASP B 1 235 ? 27.672 -28.578 -4.559 1 42.75 235 ASP B CA 1
ATOM 5055 C C . ASP B 1 235 ? 28.188 -29.719 -3.682 1 42.75 235 ASP B C 1
ATOM 5057 O O . ASP B 1 235 ? 28.062 -30.891 -4.031 1 42.75 235 ASP B O 1
ATOM 5061 N N . ASN B 1 236 ? 28.891 -29.484 -2.668 1 38.28 236 ASN B N 1
ATOM 5062 C CA . ASN B 1 236 ? 29.406 -30.594 -1.867 1 38.28 236 ASN B CA 1
ATOM 5063 C C . ASN B 1 236 ? 28.406 -31.016 -0.789 1 38.28 236 ASN B C 1
ATOM 5065 O O . ASN B 1 236 ? 28.766 -31.75 0.139 1 38.28 236 ASN B O 1
ATOM 5069 N N . ILE B 1 237 ? 27.375 -30.3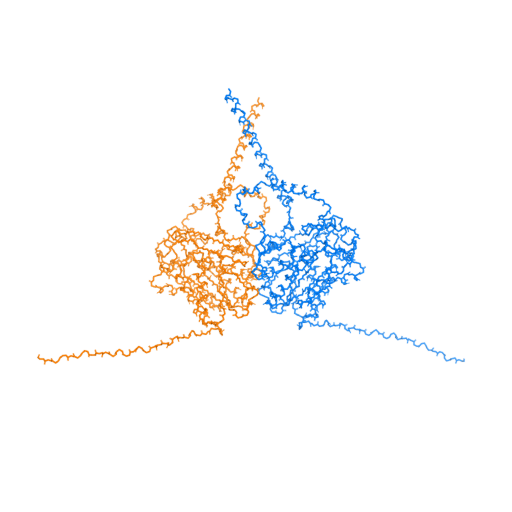12 -0.467 1 38.25 237 ILE B N 1
ATOM 5070 C CA . ILE B 1 237 ? 26.438 -30.891 0.488 1 38.25 237 ILE B CA 1
ATOM 5071 C C . ILE B 1 237 ? 25.812 -32.156 -0.105 1 38.25 237 ILE B C 1
ATOM 5073 O O . ILE B 1 237 ? 25.25 -32.125 -1.209 1 38.25 237 ILE B O 1
ATOM 5077 N N . GLY B 1 238 ? 26.094 -33.344 0.325 1 38.09 238 GLY B N 1
ATOM 5078 C CA . GLY B 1 238 ? 25.719 -34.719 0.063 1 38.09 238 GLY B CA 1
ATOM 5079 C C . GLY B 1 238 ? 24.25 -34.875 -0.267 1 38.09 238 GLY B C 1
ATOM 5080 O O . GLY B 1 238 ? 23.469 -33.938 -0.152 1 38.09 238 GLY B O 1
ATOM 5081 N N . ASP B 1 239 ? 23.703 -36.188 -0.715 1 42.59 239 ASP B N 1
ATOM 5082 C CA . ASP B 1 239 ? 22.469 -36.844 -1.114 1 42.59 239 ASP B CA 1
ATOM 5083 C C . ASP B 1 239 ? 21.312 -36.469 -0.218 1 42.59 239 ASP B C 1
ATOM 5085 O O . ASP B 1 239 ? 20.141 -36.625 -0.588 1 42.59 239 ASP B O 1
ATOM 5089 N N . GLY B 1 240 ? 21.359 -36.406 1.067 1 44.72 240 GLY B N 1
ATOM 5090 C CA . GLY B 1 240 ? 20.328 -36.219 2.068 1 44.72 240 GLY B CA 1
ATOM 5091 C C . GLY B 1 240 ? 19.609 -34.906 1.969 1 44.72 240 GLY B C 1
ATOM 5092 O O . GLY B 1 240 ? 18.672 -34.625 2.723 1 44.72 240 GLY B O 1
ATOM 5093 N N . GLU B 1 241 ? 20.031 -33.875 1.276 1 52.38 241 GLU B N 1
ATOM 5094 C CA . GLU B 1 241 ? 19.656 -32.469 1.277 1 52.38 241 GLU B CA 1
ATOM 5095 C C . GLU B 1 241 ? 18.562 -32.188 0.239 1 52.38 241 GLU B C 1
ATOM 5097 O O . GLU B 1 241 ? 17.969 -31.109 0.226 1 52.38 241 GLU B O 1
ATOM 5102 N N . ALA B 1 242 ? 18.172 -33.188 -0.551 1 54.38 242 ALA B N 1
ATOM 5103 C CA . ALA B 1 242 ? 17.188 -32.969 -1.603 1 54.38 242 ALA B CA 1
ATOM 5104 C C . ALA B 1 242 ? 15.789 -32.75 -1.011 1 54.38 242 ALA B C 1
ATOM 5106 O O . ALA B 1 242 ? 14.93 -32.156 -1.646 1 54.38 242 ALA B O 1
ATOM 5107 N N . ASP B 1 243 ? 15.594 -33.25 0.214 1 67.12 243 ASP B N 1
ATOM 5108 C CA . ASP B 1 243 ? 14.273 -33.094 0.806 1 67.12 243 ASP B CA 1
ATOM 5109 C C . ASP B 1 243 ? 14.234 -31.938 1.798 1 67.12 243 ASP B C 1
ATOM 5111 O O . ASP B 1 243 ? 13.289 -31.812 2.582 1 67.12 243 ASP B O 1
ATOM 5115 N N . ASN B 1 244 ? 15.234 -31.141 1.565 1 73.81 244 ASN B N 1
ATOM 5116 C CA . ASN B 1 244 ? 15.266 -29.953 2.418 1 73.81 244 ASN B CA 1
ATOM 5117 C C . ASN B 1 244 ? 14.391 -28.844 1.852 1 73.81 244 ASN B C 1
ATOM 5119 O O . ASN B 1 244 ? 14.555 -28.438 0.695 1 73.81 244 ASN B O 1
ATOM 5123 N N . ILE B 1 245 ? 13.445 -28.359 2.592 1 80.06 245 ILE B N 1
ATOM 5124 C CA . ILE B 1 245 ? 12.414 -27.391 2.188 1 80.06 245 ILE B CA 1
ATOM 5125 C C . ILE B 1 245 ? 13.078 -26.078 1.77 1 80.06 245 ILE B C 1
ATOM 5127 O O . ILE B 1 245 ? 12.477 -25.281 1.036 1 80.06 245 ILE B O 1
ATOM 5131 N N . SER B 1 246 ? 14.312 -25.859 2.154 1 75 246 SER B N 1
ATOM 5132 C CA . SER B 1 246 ? 14.961 -24.578 1.935 1 75 246 SER B CA 1
ATOM 5133 C C . SER B 1 246 ? 15.688 -24.547 0.592 1 75 246 SER B C 1
ATOM 5135 O O . SER B 1 246 ? 16.078 -23.484 0.12 1 75 246 SER B O 1
ATOM 5137 N N . VAL B 1 247 ? 15.758 -25.766 -0.001 1 73.31 247 VAL B N 1
ATOM 5138 C CA . VAL B 1 247 ? 16.5 -25.828 -1.259 1 73.31 247 VAL B CA 1
ATOM 5139 C C . VAL B 1 247 ? 15.516 -25.938 -2.428 1 73.31 247 VAL B C 1
ATOM 5141 O O . VAL B 1 247 ? 14.383 -26.391 -2.258 1 73.31 247 VAL B O 1
ATOM 5144 N N . ALA B 1 248 ? 15.984 -25.562 -3.598 1 75.06 248 ALA B N 1
ATOM 5145 C CA . ALA B 1 248 ? 15.148 -25.516 -4.793 1 75.06 248 ALA B CA 1
ATOM 5146 C C . ALA B 1 248 ? 14.594 -26.891 -5.137 1 75.06 248 ALA B C 1
ATOM 5148 O O . ALA B 1 248 ? 13.438 -27.016 -5.543 1 75.06 248 ALA B O 1
ATOM 5149 N N . THR B 1 249 ? 15.344 -27.953 -4.918 1 77.06 249 THR B N 1
ATOM 5150 C CA . THR B 1 249 ? 14.961 -29.297 -5.309 1 77.06 249 THR B CA 1
ATOM 5151 C C . THR B 1 249 ? 13.992 -29.906 -4.301 1 77.06 249 THR B C 1
ATOM 5153 O O . THR B 1 249 ? 13.32 -30.906 -4.59 1 77.06 249 THR B O 1
ATOM 5156 N N . GLY B 1 250 ? 13.891 -29.219 -3.195 1 83.69 250 GLY B N 1
ATOM 5157 C CA . GLY B 1 250 ? 13.039 -29.766 -2.148 1 83.69 250 GLY B CA 1
ATOM 5158 C C . GLY B 1 250 ? 11.695 -29.062 -2.057 1 83.69 250 GLY B C 1
ATOM 5159 O O . GLY B 1 250 ? 10.836 -29.469 -1.272 1 83.69 250 GLY B O 1
ATOM 5160 N N . ARG B 1 251 ? 11.453 -28.125 -2.889 1 89 251 ARG B N 1
ATOM 5161 C CA . ARG B 1 251 ? 10.289 -27.234 -2.793 1 89 251 ARG B CA 1
ATOM 5162 C C . ARG B 1 251 ? 8.992 -28.016 -2.953 1 89 251 ARG B C 1
ATOM 5164 O O . ARG B 1 251 ? 7.953 -27.625 -2.422 1 89 251 ARG B O 1
ATOM 5171 N N . TYR B 1 252 ? 9.086 -29.188 -3.658 1 92.12 252 TYR B N 1
ATOM 5172 C CA . TYR B 1 252 ? 7.875 -29.938 -3.98 1 92.12 252 TYR B CA 1
ATOM 5173 C C . TYR B 1 252 ? 7.898 -31.312 -3.334 1 92.12 252 TYR B C 1
ATOM 5175 O O . TYR B 1 252 ? 7.102 -32.188 -3.688 1 92.12 252 TYR B O 1
ATOM 5183 N N . ALA B 1 253 ? 8.75 -31.562 -2.373 1 90.5 253 ALA B N 1
ATOM 5184 C CA . ALA B 1 253 ? 8.969 -32.875 -1.807 1 90.5 253 ALA B CA 1
ATOM 5185 C C . ALA B 1 253 ? 7.723 -33.406 -1.096 1 90.5 253 ALA B C 1
ATOM 5187 O O . ALA B 1 253 ? 7.496 -34.594 -1.017 1 90.5 253 ALA B O 1
ATOM 5188 N N . TRP B 1 254 ? 6.852 -32.5 -0.665 1 93.31 254 TRP B N 1
ATOM 5189 C CA . TRP B 1 254 ? 5.66 -32.906 0.078 1 93.31 254 TRP B CA 1
ATOM 5190 C C . TRP B 1 254 ? 4.621 -33.5 -0.852 1 93.31 254 TRP B C 1
ATOM 5192 O O . TRP B 1 254 ? 3.635 -34.094 -0.394 1 93.31 254 TRP B O 1
ATOM 5202 N N . LEU B 1 255 ? 4.848 -33.438 -2.189 1 94.25 255 LEU B N 1
ATOM 5203 C CA . LEU B 1 255 ? 3.93 -34 -3.178 1 94.25 255 LEU B CA 1
ATOM 5204 C C . LEU B 1 255 ? 4.25 -35.469 -3.457 1 94.25 255 LEU B C 1
ATOM 5206 O O . LEU B 1 255 ? 3.449 -36.188 -4.07 1 94.25 255 LEU B O 1
ATOM 5210 N N . LYS B 1 256 ? 5.414 -35.906 -3.041 1 91.81 256 LYS B N 1
ATOM 5211 C CA . LYS B 1 256 ? 5.852 -37.281 -3.316 1 91.81 256 LYS B CA 1
ATOM 5212 C C . LYS B 1 256 ? 4.891 -38.312 -2.709 1 91.81 256 LYS B C 1
ATOM 5214 O O . LYS B 1 256 ? 4.195 -38 -1.736 1 91.81 256 LYS B O 1
ATOM 5219 N N . ASP B 1 257 ? 4.859 -39.469 -3.295 1 92.69 257 ASP B N 1
ATOM 5220 C CA . ASP B 1 257 ? 4.012 -40.531 -2.779 1 92.69 257 ASP B CA 1
ATOM 5221 C C . ASP B 1 257 ? 4.473 -40.969 -1.392 1 92.69 257 ASP B C 1
ATOM 5223 O O . ASP B 1 257 ? 3.658 -41.406 -0.572 1 92.69 257 ASP B O 1
ATOM 5227 N N . ASP B 1 258 ? 5.766 -40.844 -1.146 1 89.94 258 ASP B N 1
ATOM 5228 C CA . ASP B 1 258 ? 6.355 -41.031 0.177 1 89.94 258 ASP B CA 1
ATOM 5229 C C . ASP B 1 258 ? 7.055 -39.75 0.646 1 89.94 258 ASP B C 1
ATOM 5231 O O . ASP B 1 258 ? 8.289 -39.688 0.65 1 89.94 258 ASP B O 1
ATOM 5235 N N . PRO B 1 259 ? 6.262 -38.812 1.095 1 89.94 259 PRO B N 1
ATOM 5236 C CA . PRO B 1 259 ? 6.824 -37.5 1.408 1 89.94 259 PRO B CA 1
ATOM 5237 C C . PRO B 1 259 ? 7.512 -37.469 2.77 1 89.94 259 PRO B C 1
ATOM 5239 O O . PRO B 1 259 ? 7.246 -38.312 3.625 1 89.94 259 PRO B O 1
ATOM 5242 N N . PRO B 1 260 ? 8.477 -36.5 2.922 1 87.19 260 PRO B N 1
ATOM 5243 C CA . PRO B 1 260 ? 8.984 -36.25 4.27 1 87.19 260 PRO B CA 1
ATOM 5244 C C . PRO B 1 260 ? 7.91 -35.688 5.207 1 87.19 260 PRO B C 1
ATOM 5246 O O . PRO B 1 260 ? 6.855 -35.25 4.75 1 87.19 260 PRO B O 1
ATOM 5249 N N . ASP B 1 261 ? 8.125 -35.812 6.508 1 85.75 261 ASP B N 1
ATOM 5250 C CA . ASP B 1 261 ? 7.137 -35.312 7.461 1 85.75 261 ASP B CA 1
ATOM 5251 C C . ASP B 1 261 ? 7.188 -33.781 7.547 1 85.75 261 ASP B C 1
ATOM 5253 O O . ASP B 1 261 ? 7.855 -33.219 8.43 1 85.75 261 ASP B O 1
ATOM 5257 N N . TRP B 1 262 ? 6.488 -33.125 6.668 1 88.56 262 TRP B N 1
ATOM 5258 C CA . TRP B 1 262 ? 6.387 -31.672 6.625 1 88.56 262 TRP B CA 1
ATOM 5259 C C . TRP B 1 262 ? 5.055 -31.203 7.199 1 88.56 262 TRP B C 1
ATOM 5261 O O . TRP B 1 262 ? 4.594 -30.109 6.887 1 88.56 262 TRP B O 1
ATOM 5271 N N . SER B 1 263 ? 4.457 -32 8.102 1 86.69 263 SER B N 1
ATOM 5272 C CA . SER B 1 263 ? 3.123 -31.688 8.602 1 86.69 263 SER B CA 1
ATOM 5273 C C . SER B 1 263 ? 3.09 -30.328 9.289 1 86.69 263 SER B C 1
ATOM 5275 O O . SER B 1 263 ? 2.184 -29.531 9.047 1 86.69 263 SER B O 1
ATOM 5277 N N . PRO B 1 264 ? 4.113 -30 10.07 1 88.31 264 PRO B N 1
ATOM 5278 C CA . PRO B 1 264 ? 4.066 -28.672 10.703 1 88.31 264 PRO B CA 1
ATOM 5279 C C . PRO B 1 264 ? 4.168 -27.531 9.703 1 88.31 264 PRO B C 1
ATOM 5281 O O . PRO B 1 264 ? 3.498 -26.516 9.859 1 88.31 264 PRO B O 1
ATOM 5284 N N . TYR B 1 265 ? 4.992 -27.688 8.648 1 91.44 265 TYR B N 1
ATOM 5285 C CA . TYR B 1 265 ? 5.168 -26.656 7.641 1 91.44 265 TYR B CA 1
ATOM 5286 C C . TYR B 1 265 ? 3.912 -26.5 6.793 1 91.44 265 TYR B C 1
ATOM 5288 O O . TYR B 1 265 ? 3.531 -25.375 6.438 1 91.44 265 TYR B O 1
ATOM 5296 N N . ILE B 1 266 ? 3.297 -27.641 6.492 1 93.75 266 ILE B N 1
ATOM 5297 C CA . ILE B 1 266 ? 2.082 -27.641 5.684 1 93.75 266 ILE B CA 1
ATOM 5298 C C . ILE B 1 266 ? 0.96 -26.922 6.445 1 93.75 266 ILE B C 1
ATOM 5300 O O . ILE B 1 266 ? 0.28 -26.062 5.895 1 93.75 266 ILE B O 1
ATOM 5304 N N . GLU B 1 267 ? 0.819 -27.234 7.684 1 91.81 267 GLU B N 1
ATOM 5305 C CA . GLU B 1 267 ? -0.202 -26.594 8.508 1 91.81 267 GLU B CA 1
ATOM 5306 C C . GLU B 1 267 ? 0.049 -25.094 8.633 1 91.81 267 GLU B C 1
ATOM 5308 O O . GLU B 1 267 ? -0.881 -24.297 8.523 1 91.81 267 GLU B O 1
ATOM 5313 N N . GLN B 1 268 ? 1.232 -24.781 8.836 1 94 268 GLN B N 1
ATOM 5314 C CA . GLN B 1 268 ? 1.606 -23.375 8.969 1 94 268 GLN B CA 1
ATOM 5315 C C . GLN B 1 268 ? 1.304 -22.609 7.691 1 94 268 GLN B C 1
ATOM 5317 O O . GLN B 1 268 ? 0.864 -21.453 7.742 1 94 268 GLN B O 1
ATOM 5322 N N . SER B 1 269 ? 1.581 -23.234 6.574 1 96.5 269 SER B N 1
ATOM 5323 C CA . SER B 1 269 ? 1.398 -22.562 5.285 1 96.5 269 SER B CA 1
ATOM 5324 C C . SER B 1 269 ? -0.078 -22.328 4.996 1 96.5 269 SER B C 1
ATOM 5326 O O . SER B 1 269 ? -0.42 -21.5 4.141 1 96.5 269 SER B O 1
ATOM 5328 N N . MET B 1 270 ? -1.014 -23 5.723 1 97.19 270 MET B N 1
ATOM 5329 C CA . MET B 1 270 ? -2.447 -22.859 5.484 1 97.19 270 MET B CA 1
ATOM 5330 C C . MET B 1 270 ? -3.064 -21.875 6.477 1 97.19 270 MET B C 1
ATOM 5332 O O . MET B 1 270 ? -4.176 -21.391 6.262 1 97.19 270 MET B O 1
ATOM 5336 N N . GLU B 1 271 ? -2.371 -21.5 7.527 1 96.44 271 GLU B N 1
ATOM 5337 C CA . GLU B 1 271 ? -2.873 -20.609 8.562 1 96.44 271 GLU B CA 1
ATOM 5338 C C . GLU B 1 271 ? -3.277 -19.25 7.969 1 96.44 271 GLU B C 1
ATOM 5340 O O . GLU B 1 271 ? -4.328 -18.719 8.312 1 96.44 271 GLU B O 1
ATOM 5345 N N . PRO B 1 272 ? -2.488 -18.75 7.062 1 98.19 272 PRO B N 1
ATOM 5346 C CA . PRO B 1 272 ? -2.854 -17.453 6.504 1 98.19 272 PRO B CA 1
ATOM 5347 C C . PRO B 1 272 ? -4.152 -17.5 5.699 1 98.19 272 PRO B C 1
ATOM 5349 O O . PRO B 1 272 ? -4.75 -16.453 5.426 1 98.19 272 PRO B O 1
ATOM 5352 N N . LEU B 1 273 ? -4.594 -18.688 5.273 1 98.56 273 LEU B N 1
ATOM 5353 C CA . LEU B 1 273 ? -5.879 -18.781 4.59 1 98.56 273 LEU B CA 1
ATOM 5354 C C . LEU B 1 273 ? -7.02 -18.359 5.512 1 98.56 273 LEU B C 1
ATOM 5356 O O . LEU B 1 273 ? -7.926 -17.641 5.094 1 98.56 273 LEU B O 1
ATOM 5360 N N . LYS B 1 274 ? -6.957 -18.812 6.707 1 97.88 274 LYS B N 1
ATOM 5361 C CA . LYS B 1 274 ? -7.957 -18.406 7.695 1 97.88 274 LYS B CA 1
ATOM 5362 C C . LYS B 1 274 ? -7.883 -16.906 7.969 1 97.88 274 LYS B C 1
ATOM 5364 O O . LYS B 1 274 ? -8.914 -16.234 8.078 1 97.88 274 LYS B O 1
ATOM 5369 N N . GLN B 1 275 ? -6.688 -16.453 8.117 1 97.69 275 GLN B N 1
ATOM 5370 C CA . GLN B 1 275 ? -6.5 -15.016 8.344 1 97.69 275 GLN B CA 1
ATOM 5371 C C . GLN B 1 275 ? -7.035 -14.195 7.176 1 97.69 275 GLN B C 1
ATOM 5373 O O . GLN B 1 275 ? -7.668 -13.156 7.375 1 97.69 275 GLN B O 1
ATOM 5378 N N . LEU B 1 276 ? -6.75 -14.688 5.977 1 98.19 276 LEU B N 1
ATOM 5379 C CA . LEU B 1 276 ? -7.27 -14.047 4.773 1 98.19 276 LEU B CA 1
ATOM 5380 C C . LEU B 1 276 ? -8.797 -14.047 4.773 1 98.19 276 LEU B C 1
ATOM 5382 O O . LEU B 1 276 ? -9.422 -13.047 4.418 1 98.19 276 LEU B O 1
ATOM 5386 N N . LYS B 1 277 ? -9.398 -15.117 5.152 1 98.06 277 LYS B N 1
ATOM 5387 C CA . LYS B 1 277 ? -10.852 -15.211 5.246 1 98.06 277 LYS B CA 1
ATOM 5388 C C . LYS B 1 277 ? -11.414 -14.141 6.176 1 98.06 277 LYS B C 1
ATOM 5390 O O . LYS B 1 277 ? -12.352 -13.43 5.82 1 98.06 277 LYS B O 1
ATOM 5395 N N . ASN B 1 278 ? -10.805 -14.008 7.32 1 96.94 278 ASN B N 1
ATOM 5396 C CA . ASN B 1 278 ? -11.258 -13.016 8.289 1 96.94 278 ASN B CA 1
ATOM 5397 C C . ASN B 1 278 ? -11.078 -11.594 7.758 1 96.94 278 ASN B C 1
ATOM 5399 O O . ASN B 1 278 ? -11.969 -10.758 7.914 1 96.94 278 ASN B O 1
ATOM 5403 N N . LEU B 1 279 ? -9.945 -11.375 7.168 1 97.81 279 LEU B N 1
ATOM 5404 C CA . LEU B 1 279 ? -9.664 -10.055 6.617 1 97.81 279 LEU B CA 1
ATOM 5405 C C . LEU B 1 279 ? -10.648 -9.703 5.512 1 97.81 279 LEU B C 1
ATOM 5407 O O . LEU B 1 279 ? -11.227 -8.609 5.516 1 97.81 279 LEU B O 1
ATOM 5411 N N . THR B 1 280 ? -10.867 -10.625 4.566 1 97.62 280 THR B N 1
ATOM 5412 C CA . THR B 1 280 ? -11.75 -10.344 3.438 1 97.62 280 THR B CA 1
ATOM 5413 C C . THR B 1 280 ? -13.195 -10.203 3.902 1 97.62 280 THR B C 1
ATOM 5415 O O . THR B 1 280 ? -13.945 -9.391 3.367 1 97.62 280 THR B O 1
ATOM 5418 N N . ARG B 1 281 ? -13.617 -10.969 4.867 1 96.56 281 ARG B N 1
ATOM 5419 C CA . ARG B 1 281 ? -14.953 -10.812 5.434 1 96.56 281 ARG B CA 1
ATOM 5420 C C . ARG B 1 281 ? -15.148 -9.414 6.004 1 96.56 281 ARG B C 1
ATOM 5422 O O . ARG B 1 281 ? -16.188 -8.797 5.805 1 96.56 281 ARG B O 1
ATOM 5429 N N . GLY B 1 282 ? -14.117 -8.961 6.664 1 95.56 282 GLY B N 1
ATOM 5430 C CA . GLY B 1 282 ? -14.172 -7.613 7.199 1 95.56 282 GLY B CA 1
ATOM 5431 C C . GLY B 1 282 ? -14.227 -6.543 6.125 1 95.56 282 GLY B C 1
ATOM 5432 O O . GLY B 1 282 ? -14.695 -5.43 6.375 1 95.56 282 GLY B O 1
ATOM 5433 N N . LEU B 1 283 ? -13.742 -6.867 5 1 95.94 283 LEU B N 1
ATOM 5434 C CA . LEU B 1 283 ? -13.789 -5.961 3.857 1 95.94 283 LEU B CA 1
ATOM 5435 C C . LEU B 1 283 ? -15.055 -6.188 3.037 1 95.94 283 LEU B C 1
ATOM 5437 O O . LEU B 1 283 ? -15.164 -5.695 1.911 1 95.94 283 LEU B O 1
ATOM 5441 N N . TYR B 1 284 ? -15.977 -7.078 3.527 1 94.25 284 TYR B N 1
ATOM 5442 C CA . TYR B 1 284 ? -17.266 -7.387 2.918 1 94.25 284 TYR B CA 1
ATOM 5443 C C . TYR B 1 284 ? -17.078 -8.141 1.606 1 94.25 284 TYR B C 1
ATOM 5445 O O . TYR B 1 284 ? -17.812 -7.918 0.645 1 94.25 284 TYR B O 1
ATOM 5453 N N . ALA B 1 285 ? -16.047 -8.906 1.532 1 96.06 285 ALA B N 1
ATOM 5454 C CA . ALA B 1 285 ? -15.773 -9.734 0.363 1 96.06 285 ALA B CA 1
ATOM 5455 C C . ALA B 1 285 ? -15.781 -11.219 0.728 1 96.06 285 ALA B C 1
ATOM 5457 O O . ALA B 1 285 ? -15.406 -11.594 1.84 1 96.06 285 ALA B O 1
ATOM 5458 N N . ASP B 1 286 ? -16.188 -12.07 -0.204 1 95.5 286 ASP B N 1
ATOM 5459 C CA . ASP B 1 286 ? -16.062 -13.516 -0.048 1 95.5 286 ASP B CA 1
ATOM 5460 C C . ASP B 1 286 ? -14.664 -13.984 -0.428 1 95.5 286 ASP B C 1
ATOM 5462 O O . ASP B 1 286 ? -13.938 -13.281 -1.125 1 95.5 286 ASP B O 1
ATOM 5466 N N . LEU B 1 287 ? -14.336 -15.156 0.108 1 97.12 287 LEU B N 1
ATOM 5467 C CA . LEU B 1 287 ? -13.062 -15.773 -0.242 1 97.12 287 LEU B CA 1
ATOM 5468 C C . LEU B 1 287 ? -13.273 -17.172 -0.812 1 97.12 287 LEU B C 1
ATOM 5470 O O . LEU B 1 287 ? -13.969 -17.984 -0.211 1 97.12 287 LEU B O 1
ATOM 5474 N N . LEU B 1 288 ? -12.789 -17.391 -1.969 1 97.56 288 LEU B N 1
ATOM 5475 C CA . LEU B 1 288 ? -12.734 -18.719 -2.572 1 97.56 288 LEU B CA 1
ATOM 5476 C C . LEU B 1 288 ? -11.289 -19.203 -2.674 1 97.56 288 LEU B C 1
ATOM 5478 O O . LEU B 1 288 ? -10.445 -18.531 -3.273 1 97.56 288 LEU B O 1
ATOM 5482 N N . VAL B 1 289 ? -11.016 -20.328 -2.021 1 98.56 289 VAL B N 1
ATOM 5483 C CA . VAL B 1 289 ? -9.703 -20.938 -2.162 1 98.56 289 VAL B CA 1
ATOM 5484 C C . VAL B 1 289 ? -9.703 -21.906 -3.35 1 98.56 289 VAL B C 1
ATOM 5486 O O . VAL B 1 289 ? -10.641 -22.688 -3.52 1 98.56 289 VAL B O 1
ATOM 5489 N N . ALA B 1 290 ? -8.719 -21.781 -4.203 1 98.56 290 ALA B N 1
ATOM 5490 C CA . ALA B 1 290 ? -8.602 -22.641 -5.375 1 98.56 290 ALA B CA 1
ATOM 5491 C C . ALA B 1 290 ? -7.223 -23.297 -5.445 1 98.56 290 ALA B C 1
ATOM 5493 O O . ALA B 1 290 ? -6.23 -22.703 -5.008 1 98.56 290 ALA B O 1
ATOM 5494 N N . ALA B 1 291 ? -7.207 -24.469 -5.926 1 98 291 ALA B N 1
ATOM 5495 C CA . ALA B 1 291 ? -5.945 -25.172 -6.105 1 98 291 ALA B CA 1
ATOM 5496 C C . ALA B 1 291 ? -5.926 -25.922 -7.434 1 98 291 ALA B C 1
ATOM 5498 O O . ALA B 1 291 ? -6.941 -26.469 -7.863 1 98 291 ALA B O 1
ATOM 5499 N N . GLY B 1 292 ? -4.816 -25.828 -8.078 1 96.44 292 GLY B N 1
ATOM 5500 C CA . GLY B 1 292 ? -4.555 -26.594 -9.289 1 96.44 292 GLY B CA 1
ATOM 5501 C C . GLY B 1 292 ? -3.299 -27.453 -9.203 1 96.44 292 GLY B C 1
ATOM 5502 O O . GLY B 1 292 ? -2.436 -27.203 -8.359 1 96.44 292 GLY B O 1
ATOM 5503 N N . PRO B 1 293 ? -3.25 -28.469 -10.039 1 96.69 293 PRO B N 1
ATOM 5504 C CA . PRO B 1 293 ? -2.107 -29.375 -9.977 1 96.69 293 PRO B CA 1
ATOM 5505 C C . PRO B 1 293 ? -0.866 -28.812 -10.672 1 96.69 293 PRO B C 1
ATOM 5507 O O . PRO B 1 293 ? -0.979 -27.953 -11.547 1 96.69 293 PRO B O 1
ATOM 5510 N N . VAL B 1 294 ? 0.303 -29.297 -10.203 1 96.19 294 VAL B N 1
ATOM 5511 C CA . VAL B 1 294 ? 1.533 -29.141 -10.977 1 96.19 294 VAL B CA 1
ATOM 5512 C C . VAL B 1 294 ? 1.64 -30.281 -12 1 96.19 294 VAL B C 1
ATOM 5514 O O . VAL B 1 294 ? 0.921 -31.266 -11.906 1 96.19 294 VAL B O 1
ATOM 5517 N N . PRO B 1 295 ? 2.49 -30.141 -12.992 1 95.25 295 PRO B N 1
ATOM 5518 C CA . PRO B 1 295 ? 2.494 -31.062 -14.141 1 95.25 295 PRO B CA 1
ATOM 5519 C C . PRO B 1 295 ? 2.611 -32.531 -13.727 1 95.25 295 PRO B C 1
ATOM 5521 O O . PRO B 1 295 ? 1.822 -33.375 -14.172 1 95.25 295 PRO B O 1
ATOM 5524 N N . TRP B 1 296 ? 3.475 -32.906 -12.766 1 94.69 296 TRP B N 1
ATOM 5525 C CA . TRP B 1 296 ? 3.801 -34.281 -12.492 1 94.69 296 TRP B CA 1
ATOM 5526 C C . TRP B 1 296 ? 2.785 -34.906 -11.539 1 94.69 296 TRP B C 1
ATOM 5528 O O . TRP B 1 296 ? 2.92 -36.062 -11.148 1 94.69 296 TRP B O 1
ATOM 5538 N N . GLN B 1 297 ? 1.851 -34.125 -11.188 1 95.88 297 GLN B N 1
ATOM 5539 C CA . GLN B 1 297 ? 0.72 -34.688 -10.453 1 95.88 297 GLN B CA 1
ATOM 5540 C C . GLN B 1 297 ? -0.33 -35.25 -11.414 1 95.88 297 GLN B C 1
ATOM 5542 O O . GLN B 1 297 ? -1.247 -35.969 -10.992 1 95.88 297 GLN B O 1
ATOM 5547 N N . ILE B 1 298 ? -0.243 -34.906 -12.695 1 94.56 298 ILE B N 1
ATOM 5548 C CA . ILE B 1 298 ? -1.246 -35.281 -13.695 1 94.56 298 ILE B CA 1
ATOM 5549 C C . ILE B 1 298 ? -0.623 -36.188 -14.75 1 94.56 298 ILE B C 1
ATOM 5551 O O . ILE B 1 298 ? -1.224 -37.188 -15.148 1 94.56 298 ILE B O 1
ATOM 5555 N N . CYS B 1 299 ? 0.541 -35.781 -15.227 1 92.88 299 CYS B N 1
ATOM 5556 C CA . CYS B 1 299 ? 1.201 -36.438 -16.344 1 92.88 299 CYS B CA 1
ATOM 5557 C C . CYS B 1 299 ? 2.715 -36.438 -16.156 1 92.88 299 CYS B C 1
ATOM 5559 O O . CYS B 1 299 ? 3.33 -35.375 -16.016 1 92.88 299 CYS B O 1
ATOM 5561 N N . PRO B 1 300 ? 3.359 -37.594 -16.234 1 91.94 300 PRO B N 1
ATOM 5562 C CA . PRO B 1 300 ? 4.797 -37.688 -15.969 1 91.94 300 PRO B CA 1
ATOM 5563 C C . PRO B 1 300 ? 5.637 -36.938 -17 1 91.94 300 PRO B C 1
ATOM 5565 O O . PRO B 1 300 ? 6.762 -36.531 -16.719 1 91.94 300 PRO B O 1
ATOM 5568 N N . THR B 1 301 ? 5.094 -36.719 -18.188 1 91.5 301 THR B N 1
ATOM 5569 C CA . THR B 1 301 ? 5.879 -36.125 -19.266 1 91.5 301 THR B CA 1
ATOM 5570 C C . THR B 1 301 ? 5.617 -34.625 -19.375 1 91.5 301 THR B C 1
ATOM 5572 O O . THR B 1 301 ? 6.32 -33.938 -20.109 1 91.5 301 THR B O 1
ATOM 5575 N N . ALA B 1 302 ? 4.633 -34.156 -18.641 1 91.31 302 ALA B N 1
ATOM 5576 C CA . ALA B 1 302 ? 4.285 -32.75 -18.734 1 91.31 302 ALA B CA 1
ATOM 5577 C C . ALA B 1 302 ? 5.43 -31.859 -18.234 1 91.31 302 ALA B C 1
ATOM 5579 O O . ALA B 1 302 ? 6.133 -32.219 -17.297 1 91.31 302 ALA B O 1
ATOM 5580 N N . SER B 1 303 ? 5.562 -30.688 -18.922 1 89.88 303 SER B N 1
ATOM 5581 C CA . SER B 1 303 ? 6.648 -29.766 -18.625 1 89.88 303 SER B CA 1
ATOM 5582 C C . SER B 1 303 ? 8 -30.469 -18.625 1 89.88 303 SER B C 1
ATOM 5584 O O . SER B 1 303 ? 8.766 -30.359 -17.656 1 89.88 303 SER B O 1
ATOM 5586 N N . GLY B 1 304 ? 8.297 -31.047 -19.719 1 83.25 304 GLY B N 1
ATOM 5587 C CA . GLY B 1 304 ? 9.414 -31.969 -19.812 1 83.25 304 GLY B CA 1
ATOM 5588 C C . GLY B 1 304 ? 10.727 -31.297 -20.141 1 83.25 304 GLY B C 1
ATOM 5589 O O . GLY B 1 304 ? 11.688 -31.938 -20.562 1 83.25 304 GLY B O 1
ATOM 5590 N N . GLY B 1 305 ? 10.766 -29.969 -20.062 1 76.38 305 GLY B N 1
ATOM 5591 C CA . GLY B 1 305 ? 12.062 -29.328 -20.219 1 76.38 305 GLY B CA 1
ATOM 5592 C C . GLY B 1 305 ? 13.094 -29.844 -19.234 1 76.38 305 GLY B C 1
ATOM 5593 O O . GLY B 1 305 ? 12.898 -29.75 -18.016 1 76.38 305 GLY B O 1
ATOM 5594 N N . GLU B 1 306 ? 14.102 -30.469 -19.703 1 71 306 GLU B N 1
ATOM 5595 C CA . GLU B 1 306 ? 15.039 -31.188 -18.844 1 71 306 GLU B CA 1
ATOM 5596 C C . GLU B 1 306 ? 15.672 -30.266 -17.812 1 71 306 GLU B C 1
ATOM 5598 O O . GLU B 1 306 ? 15.758 -30.609 -16.625 1 71 306 GLU B O 1
ATOM 5603 N N . VAL B 1 307 ? 16.047 -29.141 -18.188 1 76.31 307 VAL B N 1
ATOM 5604 C CA . VAL B 1 307 ? 16.719 -28.203 -17.266 1 76.31 307 VAL B CA 1
ATOM 5605 C C . VAL B 1 307 ? 15.75 -27.797 -16.156 1 76.31 307 VAL B C 1
ATOM 5607 O O . VAL B 1 307 ? 16.109 -27.781 -14.984 1 76.31 307 VAL B O 1
ATOM 5610 N N . LEU B 1 308 ? 14.547 -27.609 -16.516 1 79.94 308 LEU B N 1
ATOM 5611 C CA . LEU B 1 308 ? 13.516 -27.203 -15.57 1 79.94 308 LEU B CA 1
ATOM 5612 C C . LEU B 1 308 ? 13.289 -28.281 -14.516 1 79.94 308 LEU B C 1
ATOM 5614 O O . LEU B 1 308 ? 13.32 -28 -13.312 1 79.94 308 LEU B O 1
ATOM 5618 N N . ARG B 1 309 ? 13.109 -29.484 -14.938 1 85.56 309 ARG B N 1
ATOM 5619 C CA . ARG B 1 309 ? 12.766 -30.609 -14.055 1 85.56 309 ARG B CA 1
ATOM 5620 C C . ARG B 1 309 ? 13.922 -30.953 -13.133 1 85.56 309 ARG B C 1
ATOM 5622 O O . ARG B 1 309 ? 13.719 -31.281 -11.969 1 85.56 309 ARG B O 1
ATOM 5629 N N . ASP B 1 310 ? 15.07 -30.797 -13.633 1 79.62 310 ASP B N 1
ATOM 5630 C CA . ASP B 1 310 ? 16.25 -31.016 -12.82 1 79.62 310 ASP B CA 1
ATOM 5631 C C . ASP B 1 310 ? 16.391 -29.953 -11.734 1 79.62 310 ASP B C 1
ATOM 5633 O O . ASP B 1 310 ? 16.719 -30.25 -10.586 1 79.62 310 ASP B O 1
ATOM 5637 N N . GLU B 1 311 ? 16.094 -28.828 -12.109 1 77.75 311 GLU B N 1
ATOM 5638 C CA . GLU B 1 311 ? 16.234 -27.703 -11.203 1 77.75 311 GLU B CA 1
ATOM 5639 C C . GLU B 1 311 ? 15.266 -27.797 -10.031 1 77.75 311 GLU B C 1
ATOM 5641 O O . GLU B 1 311 ? 15.57 -27.359 -8.922 1 77.75 311 GLU B O 1
ATOM 5646 N N . ILE B 1 312 ? 14.125 -28.406 -10.289 1 85.12 312 ILE B N 1
ATOM 5647 C CA . ILE B 1 312 ? 13.133 -28.438 -9.227 1 85.12 312 ILE B CA 1
ATOM 5648 C C . ILE B 1 312 ? 13.172 -29.812 -8.531 1 85.12 312 ILE B C 1
ATOM 5650 O O . ILE B 1 312 ? 12.391 -30.062 -7.617 1 85.12 312 ILE B O 1
ATOM 5654 N N . GLY B 1 313 ? 14.062 -30.719 -8.969 1 82.12 313 GLY B N 1
ATOM 5655 C CA . GLY B 1 313 ? 14.32 -31.984 -8.305 1 82.12 313 GLY B CA 1
ATOM 5656 C C . GLY B 1 313 ? 13.289 -33.031 -8.625 1 82.12 313 GLY B C 1
ATOM 5657 O O . GLY B 1 313 ? 13.031 -33.938 -7.816 1 82.12 313 GLY B O 1
ATOM 5658 N N . VAL B 1 314 ? 12.547 -32.875 -9.703 1 89.94 314 VAL B N 1
ATOM 5659 C CA . VAL B 1 314 ? 11.547 -33.875 -10.141 1 89.94 314 VAL B CA 1
ATOM 5660 C C . VAL B 1 314 ? 11.859 -34.312 -11.57 1 89.94 314 VAL B C 1
ATOM 5662 O O . VAL B 1 314 ? 11.406 -33.688 -12.531 1 89.94 314 VAL B O 1
ATOM 5665 N N . PRO B 1 315 ? 12.539 -35.375 -11.695 1 88.25 315 PRO B N 1
ATOM 5666 C CA . PRO B 1 315 ? 12.938 -35.812 -13.031 1 88.25 315 PRO B CA 1
ATOM 5667 C C . PRO B 1 315 ? 11.75 -36.094 -13.953 1 88.25 315 PRO B C 1
ATOM 5669 O O . PRO B 1 315 ? 10.68 -36.469 -13.484 1 88.25 315 PRO B O 1
ATOM 5672 N N . VAL B 1 316 ? 12.047 -35.906 -15.234 1 89.88 316 VAL B N 1
ATOM 5673 C CA . VAL B 1 316 ? 11.031 -36.188 -16.234 1 89.88 316 VAL B CA 1
ATOM 5674 C C . VAL B 1 316 ? 10.609 -37.656 -16.141 1 89.88 316 VAL B C 1
ATOM 5676 O O . VAL B 1 316 ? 11.453 -38.531 -15.922 1 89.88 316 VAL B O 1
ATOM 5679 N N . GLY B 1 317 ? 9.328 -37.906 -16.266 1 90.5 317 GLY B N 1
ATOM 5680 C CA . GLY B 1 317 ? 8.812 -39.281 -16.156 1 90.5 317 GLY B CA 1
ATOM 5681 C C . GLY B 1 317 ? 8.25 -39.594 -14.773 1 90.5 317 GLY B C 1
ATOM 5682 O O . GLY B 1 317 ? 7.586 -40.594 -14.586 1 90.5 317 GLY B O 1
ATOM 5683 N N . THR B 1 318 ? 8.523 -38.719 -13.867 1 90.88 318 THR B N 1
ATOM 5684 C CA . THR B 1 318 ? 8.023 -38.906 -12.508 1 90.88 318 THR B CA 1
ATOM 5685 C C . THR B 1 318 ? 6.543 -38.562 -12.422 1 90.88 318 THR B C 1
ATOM 5687 O O . THR B 1 318 ? 6.113 -37.531 -12.961 1 90.88 318 THR B O 1
ATOM 5690 N N . LEU B 1 319 ? 5.789 -39.438 -11.805 1 93.62 319 LEU B N 1
ATOM 5691 C CA . LEU B 1 319 ? 4.379 -39.188 -11.523 1 93.62 319 LEU B CA 1
ATOM 5692 C C . LEU B 1 319 ? 4.105 -39.281 -10.023 1 93.62 319 LEU B C 1
ATOM 5694 O O . LEU B 1 319 ? 4.43 -40.281 -9.383 1 93.62 319 LEU B O 1
ATOM 5698 N N . CYS B 1 320 ? 3.664 -38.188 -9.5 1 93.06 320 CYS B N 1
ATOM 5699 C CA . CYS B 1 320 ? 3.193 -38.188 -8.125 1 93.06 320 CYS B CA 1
ATOM 5700 C C . CYS B 1 320 ? 1.681 -38.375 -8.062 1 93.06 320 CYS B C 1
ATOM 5702 O O . CYS B 1 320 ? 0.928 -37.406 -8.219 1 93.06 320 CYS B O 1
ATOM 5704 N N . ALA B 1 321 ? 1.246 -39.5 -7.715 1 90.81 321 ALA B N 1
ATOM 5705 C CA . ALA B 1 321 ? -0.165 -39.844 -7.824 1 90.81 321 ALA B CA 1
ATOM 5706 C C . ALA B 1 321 ? -0.905 -39.562 -6.52 1 90.81 321 ALA B C 1
ATOM 5708 O O . ALA B 1 321 ? -2.137 -39.594 -6.477 1 90.81 321 ALA B O 1
ATOM 5709 N N . SER B 1 322 ? -0.197 -39.219 -5.516 1 91.75 322 SER B N 1
ATOM 5710 C CA . SER B 1 322 ? -0.815 -39 -4.211 1 91.75 322 SER B CA 1
ATOM 5711 C C . SER B 1 322 ? -1.808 -37.844 -4.254 1 91.75 322 SER B C 1
ATOM 5713 O O . SER B 1 322 ? -1.5 -36.781 -4.785 1 91.75 322 SER B O 1
ATOM 5715 N N . ARG B 1 323 ? -2.955 -38.062 -3.627 1 94.31 323 ARG B N 1
ATOM 5716 C CA . ARG B 1 323 ? -3.979 -37.031 -3.52 1 94.31 323 ARG B CA 1
ATOM 5717 C C . ARG B 1 323 ? -3.891 -36.312 -2.176 1 94.31 323 ARG B C 1
ATOM 5719 O O . ARG B 1 323 ? -4.66 -35.375 -1.911 1 94.31 323 ARG B O 1
ATOM 5726 N N . ARG B 1 324 ? -2.943 -36.625 -1.452 1 93.5 324 ARG B N 1
ATOM 5727 C CA . ARG B 1 324 ? -2.824 -36.156 -0.074 1 93.5 324 ARG B CA 1
ATOM 5728 C C . ARG B 1 324 ? -2.744 -34.625 -0.015 1 93.5 324 ARG B C 1
ATOM 5730 O O . ARG B 1 324 ? -3.412 -34 0.807 1 93.5 324 ARG B O 1
ATOM 5737 N N . PRO B 1 325 ? -1.975 -34.031 -0.903 1 95.06 325 PRO B N 1
ATOM 5738 C CA . PRO B 1 325 ? -1.898 -32.562 -0.835 1 95.06 325 PRO B CA 1
ATOM 5739 C C . PRO B 1 325 ? -3.26 -31.891 -0.999 1 95.06 325 PRO B C 1
ATOM 5741 O O . PRO B 1 325 ? -3.604 -31 -0.232 1 95.06 325 PRO B O 1
ATOM 5744 N N . PHE B 1 326 ? -4.07 -32.344 -1.933 1 96.5 326 PHE B N 1
ATOM 5745 C CA . PHE B 1 326 ? -5.395 -31.797 -2.166 1 96.5 326 PHE B CA 1
ATOM 5746 C C . PHE B 1 326 ? -6.336 -32.125 -1.017 1 96.5 326 PHE B C 1
ATOM 5748 O O . PHE B 1 326 ? -7.148 -31.297 -0.609 1 96.5 326 PHE B O 1
ATOM 5755 N N . GLN B 1 327 ? -6.191 -33.344 -0.485 1 95.5 327 GLN B N 1
ATOM 5756 C CA . GLN B 1 327 ? -7.027 -33.75 0.634 1 95.5 327 GLN B CA 1
ATOM 5757 C C . GLN B 1 327 ? -6.727 -32.938 1.885 1 95.5 327 GLN B C 1
ATOM 5759 O O . GLN B 1 327 ? -7.641 -32.531 2.611 1 95.5 327 GLN B O 1
ATOM 5764 N N . MET B 1 328 ? -5.484 -32.719 2.127 1 95.56 328 MET B N 1
ATOM 5765 C CA . MET B 1 328 ? -5.094 -31.906 3.287 1 95.56 328 MET B CA 1
ATOM 5766 C C . MET B 1 328 ? -5.645 -30.484 3.184 1 95.56 328 MET B C 1
ATOM 5768 O O . MET B 1 328 ? -6.133 -29.938 4.172 1 95.56 328 MET B O 1
ATOM 5772 N N . LEU B 1 329 ? -5.531 -29.953 2.021 1 96.94 329 LEU B N 1
ATOM 5773 C CA . LEU B 1 329 ? -6.066 -28.609 1.801 1 96.94 329 LEU B CA 1
ATOM 5774 C C . LEU B 1 329 ? -7.582 -28.594 1.976 1 96.94 329 LEU B C 1
ATOM 5776 O O . LEU B 1 329 ? -8.133 -27.688 2.598 1 96.94 329 LEU B O 1
ATOM 5780 N N . ASP B 1 330 ? -8.227 -29.594 1.418 1 97.06 330 ASP B N 1
ATOM 5781 C CA . ASP B 1 330 ? -9.672 -29.703 1.548 1 97.06 330 ASP B CA 1
ATOM 5782 C C . ASP B 1 330 ? -10.086 -29.844 3.012 1 97.06 330 ASP B C 1
ATOM 5784 O O . ASP B 1 330 ? -11.047 -29.203 3.451 1 97.06 330 ASP B O 1
ATOM 5788 N N . ASP B 1 331 ? -9.383 -30.672 3.76 1 96.5 331 ASP B N 1
ATOM 5789 C CA . ASP B 1 331 ? -9.664 -30.859 5.18 1 96.5 331 ASP B CA 1
ATOM 5790 C C . ASP B 1 331 ? -9.531 -29.562 5.953 1 96.5 331 ASP B C 1
ATOM 5792 O O . ASP B 1 331 ? -10.375 -29.234 6.785 1 96.5 331 ASP B O 1
ATOM 5796 N N . TYR B 1 332 ? -8.5 -28.875 5.695 1 96.94 332 TYR B N 1
ATOM 5797 C CA . TYR B 1 332 ? -8.289 -27.609 6.379 1 96.94 332 TYR B CA 1
ATOM 5798 C C . TYR B 1 332 ? -9.406 -26.625 6.055 1 96.94 332 TYR B C 1
ATOM 5800 O O . TYR B 1 332 ? -9.938 -25.969 6.949 1 96.94 332 TYR B O 1
ATOM 5808 N N . CYS B 1 333 ? -9.727 -26.469 4.746 1 97.62 333 CYS B N 1
ATOM 5809 C CA . CYS B 1 333 ? -10.781 -25.562 4.32 1 97.62 333 CYS B CA 1
ATOM 5810 C C . CYS B 1 333 ? -12.117 -25.922 4.961 1 97.62 333 CYS B C 1
ATOM 5812 O O . CYS B 1 333 ? -12.844 -25.047 5.434 1 97.62 333 CYS B O 1
ATOM 5814 N N . ARG B 1 334 ? -12.43 -27.172 5.031 1 96.44 334 ARG B N 1
ATOM 5815 C CA . ARG B 1 334 ? -13.664 -27.609 5.66 1 96.44 334 ARG B CA 1
ATOM 5816 C C . ARG B 1 334 ? -13.68 -27.266 7.145 1 96.44 334 ARG B C 1
ATOM 5818 O O . ARG B 1 334 ? -14.695 -26.797 7.672 1 96.44 334 ARG B O 1
ATOM 5825 N N . GLN B 1 335 ? -12.594 -27.516 7.785 1 96.69 335 GLN B N 1
ATOM 5826 C CA . GLN B 1 335 ? -12.477 -27.219 9.211 1 96.69 335 GLN B CA 1
ATOM 5827 C C . GLN B 1 335 ? -12.711 -25.734 9.484 1 96.69 335 GLN B C 1
ATOM 5829 O O . GLN B 1 335 ? -13.336 -25.375 10.484 1 96.69 335 GLN B O 1
ATOM 5834 N N . GLU B 1 336 ? -12.227 -24.906 8.594 1 96.38 336 GLU B N 1
ATOM 5835 C CA . GLU B 1 336 ? -12.328 -23.469 8.789 1 96.38 336 GLU B CA 1
ATOM 5836 C C . GLU B 1 336 ? -13.539 -22.891 8.055 1 96.38 336 GLU B C 1
ATOM 5838 O O . GLU B 1 336 ? -13.664 -21.672 7.914 1 96.38 336 GLU B O 1
ATOM 5843 N N . THR B 1 337 ? -14.422 -23.688 7.473 1 94.88 337 THR B N 1
ATOM 5844 C CA . THR B 1 337 ? -15.672 -23.328 6.816 1 94.88 337 THR B CA 1
ATOM 5845 C C . THR B 1 337 ? -15.406 -22.469 5.586 1 94.88 337 THR B C 1
ATOM 5847 O O . THR B 1 337 ? -16.047 -21.438 5.398 1 94.88 337 THR B O 1
ATOM 5850 N N . MET B 1 338 ? -14.359 -22.844 4.93 1 94.81 338 MET B N 1
ATOM 5851 C CA . MET B 1 338 ? -14.055 -22.234 3.639 1 94.81 338 MET B CA 1
ATOM 5852 C C . MET B 1 338 ? -14.367 -23.203 2.496 1 94.81 338 MET B C 1
ATOM 5854 O O . MET B 1 338 ? -14.469 -24.406 2.709 1 94.81 338 MET B O 1
ATOM 5858 N N . THR B 1 339 ? -14.516 -22.594 1.37 1 90.12 339 THR B N 1
ATOM 5859 C CA . THR B 1 339 ? -14.766 -23.406 0.179 1 90.12 339 THR B CA 1
ATOM 5860 C C . THR B 1 339 ? -13.492 -23.578 -0.639 1 90.12 339 THR B C 1
ATOM 5862 O O . THR B 1 339 ? -12.797 -22.594 -0.935 1 90.12 339 THR B O 1
ATOM 5865 N N . LEU B 1 340 ? -13.18 -24.875 -0.967 1 96.62 340 LEU B N 1
ATOM 5866 C CA . LEU B 1 340 ? -12.047 -25.156 -1.85 1 96.62 340 LEU B CA 1
ATOM 5867 C C . LEU B 1 340 ? -12.531 -25.547 -3.238 1 96.62 340 LEU B C 1
ATOM 5869 O O . LEU B 1 340 ? -13.43 -26.391 -3.367 1 96.62 340 LEU B O 1
ATOM 5873 N N . CYS B 1 341 ? -12.055 -24.906 -4.191 1 97.94 341 CYS B N 1
ATOM 5874 C CA . CYS B 1 341 ? -12.203 -25.359 -5.57 1 97.94 341 CYS B CA 1
ATOM 5875 C C . CYS B 1 341 ? -10.992 -26.172 -6.012 1 97.94 341 CYS B C 1
ATOM 5877 O O . CYS B 1 341 ? -10.016 -25.609 -6.52 1 97.94 341 CYS B O 1
ATOM 5879 N N . ASP B 1 342 ? -11.039 -27.453 -5.805 1 97.88 342 ASP B N 1
ATOM 5880 C CA . ASP B 1 342 ? -10.008 -28.359 -6.289 1 97.88 342 ASP B CA 1
ATOM 5881 C C . ASP B 1 342 ? -10.211 -28.688 -7.77 1 97.88 342 ASP B C 1
ATOM 5883 O O . ASP B 1 342 ? -11.156 -29.391 -8.133 1 97.88 342 ASP B O 1
ATOM 5887 N N . THR B 1 343 ? -9.297 -28.234 -8.594 1 98 343 THR B N 1
ATOM 5888 C CA . THR B 1 343 ? -9.469 -28.391 -10.039 1 98 343 THR B CA 1
ATOM 5889 C C . THR B 1 343 ? -8.742 -29.641 -10.531 1 98 343 THR B C 1
ATOM 5891 O O . THR B 1 343 ? -8.852 -30 -11.711 1 98 343 THR B O 1
ATOM 5894 N N . SER B 1 344 ? -8.023 -30.359 -9.711 1 96.75 344 SER B N 1
ATOM 5895 C CA . SER B 1 344 ? -7.141 -31.453 -10.102 1 96.75 344 SER B CA 1
ATOM 5896 C C . SER B 1 344 ? -7.922 -32.594 -10.766 1 96.75 344 SER B C 1
ATOM 5898 O O . SER B 1 344 ? -7.441 -33.219 -11.711 1 96.75 344 SER B O 1
ATOM 5900 N N . PRO B 1 345 ? -9.188 -32.906 -10.305 1 96.81 345 PRO B N 1
ATOM 5901 C CA . PRO B 1 345 ? -9.906 -33.969 -11.008 1 96.81 345 PRO B CA 1
ATOM 5902 C C . PRO B 1 345 ? -10.195 -33.625 -12.469 1 96.81 345 PRO B C 1
ATOM 5904 O O . PRO B 1 345 ? -10.141 -34.5 -13.336 1 96.81 345 PRO B O 1
ATOM 5907 N N . ALA B 1 346 ? -10.531 -32.375 -12.734 1 97.69 346 ALA B N 1
ATOM 5908 C CA . ALA B 1 346 ? -10.773 -31.938 -14.109 1 97.69 346 ALA B CA 1
ATOM 5909 C C . ALA B 1 346 ? -9.516 -32.062 -14.953 1 97.69 346 ALA B C 1
ATOM 5911 O O . ALA B 1 346 ? -9.57 -32.469 -16.109 1 97.69 346 ALA B O 1
ATOM 5912 N N . PHE B 1 347 ? -8.367 -31.672 -14.414 1 97.44 347 PHE B N 1
ATOM 5913 C CA . PHE B 1 347 ? -7.09 -31.797 -15.109 1 97.44 347 PHE B CA 1
ATOM 5914 C C . PHE B 1 347 ? -6.77 -33.25 -15.406 1 97.44 347 PHE B C 1
ATOM 5916 O O . PHE B 1 347 ? -6.281 -33.562 -16.5 1 97.44 347 PHE B O 1
ATOM 5923 N N . GLN B 1 348 ? -7.043 -34.125 -14.469 1 94.44 348 GLN B N 1
ATOM 5924 C CA . GLN B 1 348 ? -6.773 -35.562 -14.609 1 94.44 348 GLN B CA 1
ATOM 5925 C C . GLN B 1 348 ? -7.656 -36.188 -15.688 1 94.44 348 GLN B C 1
ATOM 5927 O O . GLN B 1 348 ? -7.234 -37.094 -16.391 1 94.44 348 GLN B O 1
ATOM 5932 N N . ALA B 1 349 ? -8.836 -35.688 -15.797 1 95.94 349 ALA B N 1
ATOM 5933 C CA . ALA B 1 349 ? -9.828 -36.25 -16.703 1 95.94 349 ALA B CA 1
ATOM 5934 C C . ALA B 1 349 ? -9.609 -35.75 -18.141 1 95.94 349 ALA B C 1
ATOM 5936 O O . ALA B 1 349 ? -10.227 -36.25 -19.078 1 95.94 349 ALA B O 1
ATOM 5937 N N . ALA B 1 350 ? -8.75 -34.812 -18.297 1 95.25 350 ALA B N 1
ATOM 5938 C CA . ALA B 1 350 ? -8.531 -34.25 -19.609 1 95.25 350 ALA B CA 1
ATOM 5939 C C . ALA B 1 350 ? -7.969 -35.281 -20.578 1 95.25 350 ALA B C 1
ATOM 5941 O O . ALA B 1 350 ? -7.18 -36.125 -20.172 1 95.25 350 ALA B O 1
ATOM 5942 N N . GLU B 1 351 ? -8.266 -35.219 -21.859 1 93.25 351 GLU B N 1
ATOM 5943 C CA . GLU B 1 351 ? -7.848 -36.188 -22.875 1 93.25 351 GLU B CA 1
ATOM 5944 C C . GLU B 1 351 ? -6.34 -36.125 -23.094 1 93.25 351 GLU B C 1
ATOM 5946 O O . GLU B 1 351 ? -5.684 -37.188 -23.188 1 93.25 351 GLU B O 1
ATOM 5951 N N . ASP B 1 352 ? -5.801 -34.938 -23.219 1 93.56 352 ASP B N 1
ATOM 5952 C CA . ASP B 1 352 ? -4.371 -34.719 -23.406 1 93.56 352 ASP B CA 1
ATOM 5953 C C . ASP B 1 352 ? -3.797 -33.812 -22.312 1 93.56 352 ASP B C 1
ATOM 5955 O O . ASP B 1 352 ? -3.5 -32.656 -22.547 1 93.56 352 ASP B O 1
ATOM 5959 N N . PRO B 1 353 ? -3.504 -34.438 -21.188 1 93.06 353 PRO B N 1
ATOM 5960 C CA . PRO B 1 353 ? -3.113 -33.625 -20.047 1 93.06 353 PRO B CA 1
ATOM 5961 C C . PRO B 1 353 ? -1.787 -32.875 -20.266 1 93.06 353 PRO B C 1
ATOM 5963 O O . PRO B 1 353 ? -1.552 -31.828 -19.672 1 93.06 353 PRO B O 1
ATOM 5966 N N . ASP B 1 354 ? -0.908 -33.375 -21.141 1 92 354 ASP B N 1
ATOM 5967 C CA . ASP B 1 354 ? 0.379 -32.75 -21.438 1 92 354 ASP B CA 1
ATOM 5968 C C . ASP B 1 354 ? 0.191 -31.359 -22.016 1 92 354 ASP B C 1
ATOM 5970 O O . ASP B 1 354 ? 0.989 -30.453 -21.734 1 92 354 ASP B O 1
ATOM 5974 N N . THR B 1 355 ? -0.879 -31.188 -22.719 1 93.44 355 THR B N 1
ATOM 5975 C CA . THR B 1 355 ? -1.109 -29.938 -23.438 1 93.44 355 THR B CA 1
ATOM 5976 C C . THR B 1 355 ? -1.617 -28.844 -22.5 1 93.44 355 THR B C 1
ATOM 5978 O O . THR B 1 355 ? -1.677 -27.672 -22.875 1 93.44 355 THR B O 1
ATOM 5981 N N . LEU B 1 356 ? -1.904 -29.203 -21.281 1 96.94 356 LEU B N 1
ATOM 5982 C CA . LEU B 1 356 ? -2.463 -28.25 -20.328 1 96.94 356 LEU B CA 1
ATOM 5983 C C . LEU B 1 356 ? -1.356 -27.453 -19.641 1 96.94 356 LEU B C 1
ATOM 5985 O O . LEU B 1 356 ? -1.631 -26.469 -18.953 1 96.94 356 LEU B O 1
ATOM 5989 N N . PHE B 1 357 ? -0.129 -27.859 -19.875 1 95.38 357 PHE B N 1
ATOM 5990 C CA . PHE B 1 357 ? 1.015 -27.219 -19.234 1 95.38 357 PHE B CA 1
ATOM 5991 C C . PHE B 1 357 ? 2.002 -26.703 -20.266 1 95.38 357 PHE B C 1
ATOM 5993 O O . PHE B 1 357 ? 2.012 -27.172 -21.422 1 95.38 357 PHE B O 1
ATOM 6000 N N . GLN B 1 358 ? 2.791 -25.672 -19.812 1 90.94 358 GLN B N 1
ATOM 6001 C CA . GLN B 1 358 ? 3.918 -25.203 -20.625 1 90.94 358 GLN B CA 1
ATOM 6002 C C . GLN B 1 358 ? 5.035 -26.25 -20.641 1 90.94 358 GLN B C 1
ATOM 6004 O O . GLN B 1 358 ? 5.141 -27.078 -19.734 1 90.94 358 GLN B O 1
ATOM 6009 N N . VAL B 1 359 ? 5.844 -26.188 -21.625 1 87.69 359 VAL B N 1
ATOM 6010 C CA . VAL B 1 359 ? 6.902 -27.172 -21.766 1 87.69 359 VAL B CA 1
ATOM 6011 C C . VAL B 1 359 ? 8.125 -26.75 -20.969 1 87.69 359 VAL B C 1
ATOM 6013 O O . VAL B 1 359 ? 8.734 -27.562 -20.266 1 87.69 359 VAL B O 1
ATOM 6016 N N . GLU B 1 360 ? 8.43 -25.453 -20.984 1 85.56 360 GLU B N 1
ATOM 6017 C CA . GLU B 1 360 ? 9.695 -24.984 -20.438 1 85.56 360 GLU B CA 1
ATOM 6018 C C . GLU B 1 360 ? 9.5 -24.344 -19.078 1 85.56 360 GLU B C 1
ATOM 6020 O O . GLU B 1 360 ? 10.461 -23.922 -18.438 1 85.56 360 GLU B O 1
ATOM 6025 N N . THR B 1 361 ? 8.297 -24.219 -18.641 1 86.12 361 THR B N 1
ATOM 6026 C CA . THR B 1 361 ? 7.969 -23.688 -17.328 1 86.12 361 THR B CA 1
ATOM 6027 C C . THR B 1 361 ? 6.871 -24.516 -16.672 1 86.12 361 THR B C 1
ATOM 6029 O O . THR B 1 361 ? 6.273 -25.391 -17.297 1 86.12 361 THR B O 1
ATOM 6032 N N . LEU B 1 362 ? 6.652 -24.25 -15.422 1 88.94 362 LEU B N 1
ATOM 6033 C CA . LEU B 1 362 ? 5.656 -25.016 -14.688 1 88.94 362 LEU B CA 1
ATOM 6034 C C . LEU B 1 362 ? 4.266 -24.422 -14.859 1 88.94 362 LEU B C 1
ATOM 6036 O O . LEU B 1 362 ? 3.301 -24.891 -14.25 1 88.94 362 LEU B O 1
ATOM 6040 N N . GLY B 1 363 ? 4.188 -23.438 -15.664 1 91.81 363 GLY B N 1
ATOM 6041 C CA . GLY B 1 363 ? 2.926 -22.734 -15.812 1 91.81 363 GLY B CA 1
ATOM 6042 C C . GLY B 1 363 ? 1.936 -23.453 -16.703 1 91.81 363 GLY B C 1
ATOM 6043 O O . GLY B 1 363 ? 2.299 -24.422 -17.391 1 91.81 363 GLY B O 1
ATOM 6044 N N . TYR B 1 364 ? 0.709 -23.062 -16.625 1 96.06 364 TYR B N 1
ATOM 6045 C CA . TYR B 1 364 ? -0.344 -23.609 -17.469 1 96.06 364 TYR B CA 1
ATOM 6046 C C . TYR B 1 364 ? -0.235 -23.062 -18.891 1 96.06 364 TYR B C 1
ATOM 6048 O O . TYR B 1 364 ? 0.181 -21.922 -19.094 1 96.06 364 TYR B O 1
ATOM 6056 N N . SER B 1 365 ? -0.604 -23.922 -19.859 1 94.69 365 SER B N 1
ATOM 6057 C CA . SER B 1 365 ? -0.862 -23.453 -21.219 1 94.69 365 SER B CA 1
ATOM 6058 C C . SER B 1 365 ? -2.178 -22.688 -21.297 1 94.69 365 SER B C 1
ATOM 6060 O O . SER B 1 365 ? -2.896 -22.578 -20.297 1 94.69 365 SER B O 1
ATOM 6062 N N . ARG B 1 366 ? -2.412 -22.109 -22.438 1 95.19 366 ARG B N 1
ATOM 6063 C CA . ARG B 1 366 ? -3.697 -21.453 -22.672 1 95.19 366 ARG B CA 1
ATOM 6064 C C . ARG B 1 366 ? -4.855 -22.375 -22.312 1 95.19 366 ARG B C 1
ATOM 6066 O O . ARG B 1 366 ? -5.801 -21.953 -21.641 1 95.19 366 ARG B O 1
ATOM 6073 N N . GLU B 1 367 ? -4.727 -23.625 -22.719 1 97.12 367 GLU B N 1
ATOM 6074 C CA . GLU B 1 367 ? -5.773 -24.609 -22.438 1 97.12 367 GLU B CA 1
ATOM 6075 C C . GLU B 1 367 ? -5.848 -24.938 -20.953 1 97.12 367 GLU B C 1
ATOM 6077 O O . GLU B 1 367 ? -6.938 -25.141 -20.406 1 97.12 367 GLU B O 1
ATOM 6082 N N . GLY B 1 368 ? -4.711 -25 -20.344 1 98.06 368 GLY B N 1
ATOM 6083 C CA . GLY B 1 368 ? -4.691 -25.219 -18.906 1 98.06 368 GLY B CA 1
ATOM 6084 C C . GLY B 1 368 ? -5.355 -24.094 -18.125 1 98.06 368 GLY B C 1
ATOM 6085 O O . GLY B 1 368 ? -6.141 -24.344 -17.203 1 98.06 368 GLY B O 1
ATOM 6086 N N . HIS B 1 369 ? -5.051 -22.891 -18.516 1 98.5 369 HIS B N 1
ATOM 6087 C CA . HIS B 1 369 ? -5.688 -21.734 -17.891 1 98.5 369 HIS B CA 1
ATOM 6088 C C . HIS B 1 369 ? -7.195 -21.75 -18.125 1 98.5 369 HIS B C 1
ATOM 6090 O O . HIS B 1 369 ? -7.961 -21.391 -17.219 1 98.5 369 HIS B O 1
ATOM 6096 N N . ARG B 1 370 ? -7.582 -22.125 -19.281 1 98.25 370 ARG B N 1
ATOM 6097 C CA . ARG B 1 370 ? -9 -22.172 -19.609 1 98.25 370 ARG B CA 1
ATOM 6098 C C . ARG B 1 370 ? -9.727 -23.188 -18.734 1 98.25 370 ARG B C 1
ATOM 6100 O O . ARG B 1 370 ? -10.812 -22.922 -18.219 1 98.25 370 ARG B O 1
ATOM 6107 N N . LEU B 1 371 ? -9.133 -24.359 -18.625 1 98.5 371 LEU B N 1
ATOM 6108 C CA . LEU B 1 371 ? -9.719 -25.406 -17.781 1 98.5 371 LEU B CA 1
ATOM 6109 C C . LEU B 1 371 ? -9.828 -24.938 -16.328 1 98.5 371 LEU B C 1
ATOM 6111 O O . LEU B 1 371 ? -10.867 -25.125 -15.695 1 98.5 371 LEU B O 1
ATOM 6115 N N . TYR B 1 372 ? -8.797 -24.328 -15.836 1 98.69 372 TYR B N 1
ATOM 6116 C CA . TYR B 1 372 ? -8.789 -23.797 -14.477 1 98.69 372 TYR B CA 1
ATOM 6117 C C . TYR B 1 372 ? -9.898 -22.766 -14.297 1 98.69 372 TYR B C 1
ATOM 6119 O O . TYR B 1 372 ? -10.656 -22.812 -13.32 1 98.69 372 TYR B O 1
ATOM 6127 N N . ALA B 1 373 ? -10.023 -21.828 -15.227 1 98.81 373 ALA B N 1
ATOM 6128 C CA . ALA B 1 373 ? -11.031 -20.766 -15.188 1 98.81 373 ALA B CA 1
ATOM 6129 C C . ALA B 1 373 ? -12.445 -21.359 -15.211 1 98.81 373 ALA B C 1
ATOM 6131 O O . ALA B 1 373 ? -13.336 -20.875 -14.508 1 98.81 373 ALA B O 1
ATOM 6132 N N . ARG B 1 374 ? -12.609 -22.375 -15.992 1 98.44 374 ARG B N 1
ATOM 6133 C CA . ARG B 1 374 ? -13.922 -23 -16.094 1 98.44 374 ARG B CA 1
ATOM 6134 C C . ARG B 1 374 ? -14.344 -23.609 -14.766 1 98.44 374 ARG B C 1
ATOM 6136 O O . ARG B 1 374 ? -15.5 -23.469 -14.352 1 98.44 374 ARG B O 1
ATOM 6143 N N . GLU B 1 375 ? -13.438 -24.266 -14.117 1 98.25 375 GLU B N 1
ATOM 6144 C CA . GLU B 1 375 ? -13.75 -24.859 -12.82 1 98.25 375 GLU B CA 1
ATOM 6145 C C . GLU B 1 375 ? -14.062 -23.781 -11.781 1 98.25 375 GLU B C 1
ATOM 6147 O O . GLU B 1 375 ? -14.969 -23.938 -10.969 1 98.25 375 GLU B O 1
ATOM 6152 N N . LEU B 1 376 ? -13.32 -22.734 -11.812 1 98 376 LEU B N 1
ATOM 6153 C CA . LEU B 1 376 ? -13.57 -21.609 -10.922 1 98 376 LEU B CA 1
ATOM 6154 C C . LEU B 1 376 ? -14.945 -21 -11.18 1 98 376 LEU B C 1
ATOM 6156 O O . LEU B 1 376 ? -15.688 -20.719 -10.234 1 98 376 LEU B O 1
ATOM 6160 N N . ALA B 1 377 ? -15.242 -20.797 -12.453 1 97.44 377 ALA B N 1
ATOM 6161 C CA . ALA B 1 377 ? -16.531 -20.203 -12.828 1 97.44 377 ALA B CA 1
ATOM 6162 C C . ALA B 1 377 ? -17.688 -21.047 -12.297 1 97.44 377 ALA B C 1
ATOM 6164 O O . ALA B 1 377 ? -18.656 -20.516 -11.75 1 97.44 377 ALA B O 1
ATOM 6165 N N . LYS B 1 378 ? -17.562 -22.375 -12.469 1 95.88 378 LYS B N 1
ATOM 6166 C CA . LYS B 1 378 ? -18.609 -23.266 -11.969 1 95.88 378 LYS B CA 1
ATOM 6167 C C . LYS B 1 378 ? -18.828 -23.062 -10.477 1 95.88 378 LYS B C 1
ATOM 6169 O O . LYS B 1 378 ? -19.984 -23 -10.023 1 95.88 378 LYS B O 1
ATOM 6174 N N . ARG B 1 379 ? -17.766 -22.922 -9.773 1 95.31 379 ARG B N 1
ATOM 6175 C CA . ARG B 1 379 ? -17.859 -22.781 -8.32 1 95.31 379 ARG B CA 1
ATOM 6176 C C . ARG B 1 379 ? -18.438 -21.422 -7.938 1 95.31 379 ARG B C 1
ATOM 6178 O O . ARG B 1 379 ? -19.266 -21.328 -7.027 1 95.31 379 ARG B O 1
ATOM 6185 N N . ILE B 1 380 ? -18.047 -20.344 -8.594 1 95.12 380 ILE B N 1
ATOM 6186 C CA . ILE B 1 380 ? -18.516 -19 -8.305 1 95.12 380 ILE B CA 1
ATOM 6187 C C . ILE B 1 380 ? -20 -18.875 -8.625 1 95.12 380 ILE B C 1
ATOM 6189 O O . ILE B 1 380 ? -20.766 -18.281 -7.852 1 95.12 380 ILE B O 1
ATOM 6193 N N . LEU B 1 381 ? -20.406 -19.484 -9.719 1 93.06 381 LEU B N 1
ATOM 6194 C CA . LEU B 1 381 ? -21.797 -19.438 -10.141 1 93.06 381 LEU B CA 1
ATOM 6195 C C . LEU B 1 381 ? -22.688 -20.188 -9.156 1 93.06 381 LEU B C 1
ATOM 6197 O O . LEU B 1 381 ? -23.844 -19.812 -8.945 1 93.06 381 LEU B O 1
ATOM 6201 N N . ARG B 1 382 ? -22.172 -21.125 -8.5 1 88.06 382 ARG B N 1
ATOM 6202 C CA . ARG B 1 382 ? -22.938 -21.922 -7.535 1 88.06 382 ARG B CA 1
ATOM 6203 C C . ARG B 1 382 ? -23.016 -21.219 -6.188 1 88.06 382 ARG B C 1
ATOM 6205 O O . ARG B 1 382 ? -24.031 -21.297 -5.492 1 88.06 382 ARG B O 1
ATOM 6212 N N . ASN B 1 383 ? -21.984 -20.531 -5.75 1 78.06 383 ASN B N 1
ATOM 6213 C CA . ASN B 1 383 ? -21.859 -20.016 -4.391 1 78.06 383 ASN B CA 1
ATOM 6214 C C . ASN B 1 383 ? -22.391 -18.578 -4.285 1 78.06 383 ASN B C 1
ATOM 6216 O O . ASN B 1 383 ? -22.656 -18.094 -3.188 1 78.06 383 ASN B O 1
ATOM 6220 N N . SER B 1 384 ? -22.281 -17.766 -5.262 1 67.75 384 SER B N 1
ATOM 6221 C CA . SER B 1 384 ? -22.594 -16.344 -5.113 1 67.75 384 SER B CA 1
ATOM 6222 C C . SER B 1 384 ? -24.031 -16.047 -5.539 1 67.75 384 SER B C 1
ATOM 6224 O O . SER B 1 384 ? -24.469 -16.469 -6.613 1 67.75 384 SER B O 1
ATOM 6226 N N . ALA B 1 385 ? -24.938 -15.781 -4.523 1 60.91 385 ALA B N 1
ATOM 6227 C CA . ALA B 1 385 ? -26.359 -15.492 -4.754 1 60.91 385 ALA B CA 1
ATOM 6228 C C . ALA B 1 385 ? -26.547 -14.086 -5.305 1 60.91 385 ALA B C 1
ATOM 6230 O O . ALA B 1 385 ? -25.797 -13.172 -4.957 1 60.91 385 ALA B O 1
ATOM 6231 N N . GLY B 1 386 ? -27.25 -13.984 -6.473 1 66.62 386 GLY B N 1
ATOM 6232 C CA . GLY B 1 386 ? -28.141 -12.867 -6.785 1 66.62 386 GLY B CA 1
ATOM 6233 C C . GLY B 1 386 ? -27.828 -12.219 -8.125 1 66.62 386 GLY B C 1
ATOM 6234 O O . GLY B 1 386 ? -28.734 -11.703 -8.789 1 66.62 386 GLY B O 1
ATOM 6235 N N . ILE B 1 387 ? -26.391 -12.289 -8.484 1 77.25 387 ILE B N 1
ATOM 6236 C CA . ILE B 1 387 ? -26.266 -11.422 -9.656 1 77.25 387 ILE B CA 1
ATOM 6237 C C . ILE B 1 387 ? -26.25 -12.273 -10.922 1 77.25 387 ILE B C 1
ATOM 6239 O O . ILE B 1 387 ? -26.297 -11.742 -12.031 1 77.25 387 ILE B O 1
ATOM 6243 N N . TRP B 1 388 ? -26.25 -13.664 -10.836 1 84.88 388 TRP B N 1
ATOM 6244 C CA . TRP B 1 388 ? -26.016 -14.516 -11.992 1 84.88 388 TRP B CA 1
ATOM 6245 C C . TRP B 1 388 ? -27.328 -14.961 -12.625 1 84.88 388 TRP B C 1
ATOM 6247 O O . TRP B 1 388 ? -28.281 -15.266 -11.922 1 84.88 388 TRP B O 1
ATOM 6257 N N . GLU B 1 389 ? -27.5 -14.742 -13.961 1 77.75 389 GLU B N 1
ATOM 6258 C CA . GLU B 1 389 ? -28.641 -15.219 -14.719 1 77.75 389 GLU B CA 1
ATOM 6259 C C . GLU B 1 389 ? -28.281 -16.438 -15.562 1 77.75 389 GLU B C 1
ATOM 6261 O O . GLU B 1 389 ? -27.156 -16.562 -16.047 1 77.75 389 GLU B O 1
ATOM 6266 N N . ARG B 1 390 ? -29 -17.484 -15.422 1 61.34 390 ARG B N 1
ATOM 6267 C CA . ARG B 1 390 ? -28.812 -18.656 -16.266 1 61.34 390 ARG B CA 1
ATOM 6268 C C . ARG B 1 390 ? -28.797 -18.266 -17.734 1 61.34 390 ARG B C 1
ATOM 6270 O O . ARG B 1 390 ? -29.625 -17.484 -18.203 1 61.34 390 ARG B O 1
ATOM 6277 N N . PRO B 1 391 ? -27.562 -18.578 -18.438 1 55.19 391 PRO B N 1
ATOM 6278 C CA . PRO B 1 391 ? -27.547 -18.297 -19.859 1 55.19 391 PRO B CA 1
ATOM 6279 C C . PRO B 1 391 ? -28.781 -18.859 -20.578 1 55.19 391 PRO B C 1
ATOM 6281 O O . PRO B 1 391 ? -29.312 -19.891 -20.188 1 55.19 391 PRO B O 1
ATOM 6284 N N . ALA B 1 392 ? -29.578 -18.203 -21.203 1 43.88 392 ALA B N 1
ATOM 6285 C CA . ALA B 1 392 ? -30.719 -18.688 -21.969 1 43.88 392 ALA B CA 1
ATOM 6286 C C . ALA B 1 392 ? -30.312 -19.859 -22.875 1 43.88 392 ALA B C 1
ATOM 6288 O O . ALA B 1 392 ? -29.344 -19.766 -23.625 1 43.88 392 ALA B O 1
ATOM 6289 N N . SER B 1 393 ? -30.406 -21.047 -22.406 1 43 393 SER B N 1
ATOM 6290 C CA . SER B 1 393 ? -30.312 -22.141 -23.375 1 43 393 SER B CA 1
ATOM 6291 C C . SER B 1 393 ? -30.953 -21.75 -24.703 1 43 393 SER B C 1
ATOM 6293 O O . SER B 1 393 ? -32.094 -21.266 -24.734 1 43 393 SER B O 1
ATOM 6295 N N . SER B 1 394 ? -30.188 -21.25 -25.719 1 38.78 394 SER B N 1
ATOM 6296 C CA . SER B 1 394 ? -30.734 -21.188 -27.062 1 38.78 394 SER B CA 1
ATOM 6297 C C . SER B 1 394 ? -31.531 -22.453 -27.391 1 38.78 394 SER B C 1
ATOM 6299 O O . SER B 1 394 ? -30.969 -23.516 -27.609 1 38.78 394 SER B O 1
ATOM 6301 N N . SER B 1 395 ? -32.562 -22.781 -26.719 1 36.66 395 SER B N 1
ATOM 6302 C CA . SER B 1 395 ? -33.469 -23.812 -27.156 1 36.66 395 SER B CA 1
ATOM 6303 C C . SER B 1 395 ? -33.812 -23.656 -28.641 1 36.66 395 SER B C 1
ATOM 6305 O O . SER B 1 395 ? -34.906 -23.969 -29.062 1 36.66 395 SER B O 1
ATOM 6307 N N . ASN B 1 396 ? -33.094 -22.797 -29.469 1 36.16 396 ASN B N 1
ATOM 6308 C CA . ASN B 1 396 ? -33.531 -22.859 -30.859 1 36.16 396 ASN B CA 1
ATOM 6309 C C . ASN B 1 396 ? -33.312 -24.25 -31.453 1 36.16 396 ASN B C 1
ATOM 6311 O O . ASN B 1 396 ? -32.219 -24.547 -31.984 1 36.16 396 ASN B O 1
ATOM 6315 N N . SER B 1 397 ? -33.656 -25.344 -30.719 1 33.75 397 SER B N 1
ATOM 6316 C CA . SER B 1 397 ? -33.844 -26.578 -31.469 1 33.75 397 SER B CA 1
ATOM 6317 C C . SER B 1 397 ? -34.75 -26.375 -32.656 1 33.75 397 SER B C 1
ATOM 6319 O O . SER B 1 397 ? -35.969 -26.219 -32.5 1 33.75 397 SER B O 1
ATOM 6321 N N . GLN B 1 398 ? -34.312 -25.625 -33.656 1 33.53 398 GLN B N 1
ATOM 6322 C CA . GLN B 1 398 ? -35.031 -25.719 -34.938 1 33.53 398 GLN B CA 1
ATOM 6323 C C . GLN B 1 398 ? -35.375 -27.156 -35.281 1 33.53 398 GLN B C 1
ATOM 6325 O O . GLN B 1 398 ? -34.5 -28.047 -35.188 1 33.53 398 GLN B O 1
ATOM 6330 N N . PRO B 1 399 ? -36.625 -27.516 -35.312 1 35.41 399 PRO B N 1
ATOM 6331 C CA . PRO B 1 399 ? -37.062 -28.891 -35.625 1 35.41 399 PRO B CA 1
ATOM 6332 C C . PRO B 1 399 ? -36.375 -29.422 -36.875 1 35.41 399 PRO B C 1
ATOM 6334 O O . PRO B 1 399 ? -36.219 -28.688 -37.875 1 35.41 399 PRO B O 1
ATOM 6337 N N . GLU B 1 400 ? -35.375 -30.234 -36.75 1 31.69 400 GLU B N 1
ATOM 6338 C CA . GLU B 1 400 ? -34.781 -30.844 -37.938 1 31.69 400 GLU B CA 1
ATOM 6339 C C . GLU B 1 400 ? -35.844 -31.312 -38.906 1 31.69 400 GLU B C 1
ATOM 6341 O O . GLU B 1 400 ? -36.812 -31.953 -38.5 1 31.69 400 GLU B O 1
ATOM 6346 N N . PRO B 1 401 ? -36.031 -30.594 -40.062 1 34.88 401 PRO B N 1
ATOM 6347 C CA . PRO B 1 401 ? -37.094 -31.062 -40.969 1 34.88 401 PRO B CA 1
ATOM 6348 C C . PRO B 1 401 ? -37.094 -32.594 -41.125 1 34.88 401 PRO B C 1
ATOM 6350 O O . PRO B 1 401 ? -36.062 -33.25 -40.938 1 34.88 401 PRO B O 1
ATOM 6353 N N . GLU B 1 402 ? -38.219 -33.219 -40.75 1 32.47 402 GLU B N 1
ATOM 6354 C CA . GLU B 1 402 ? -38.469 -34.656 -40.906 1 32.47 402 GLU B CA 1
ATOM 6355 C C . GLU B 1 402 ? -37.906 -35.156 -42.25 1 32.47 402 GLU B C 1
ATOM 6357 O O . GLU B 1 402 ? -38.25 -34.656 -43.312 1 32.47 402 GLU B O 1
ATOM 6362 N N . ALA B 1 403 ? -36.656 -35.625 -42.188 1 34.09 403 ALA B N 1
ATOM 6363 C CA . ALA B 1 403 ? -36.031 -36.281 -43.3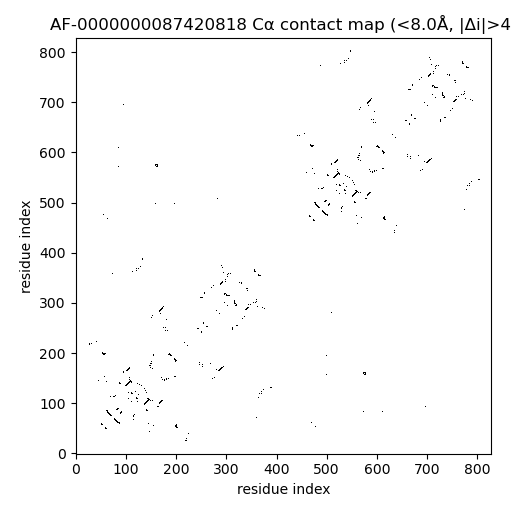12 1 34.09 403 ALA B CA 1
ATOM 6364 C C . ALA B 1 403 ? -37.031 -37.219 -44.031 1 34.09 403 ALA B C 1
ATOM 6366 O O . ALA B 1 403 ? -37.438 -38.219 -43.438 1 34.09 403 ALA B O 1
ATOM 6367 N N . THR B 1 404 ? -38 -36.625 -44.75 1 30.88 404 THR B N 1
ATOM 6368 C CA . THR B 1 404 ? -38.844 -37.438 -45.594 1 30.88 404 THR B CA 1
ATOM 6369 C C . THR B 1 404 ? -38 -38.5 -46.312 1 30.88 404 THR B C 1
ATOM 6371 O O . THR B 1 404 ? -37.156 -38.188 -47.156 1 30.88 404 THR B O 1
ATOM 6374 N N . THR B 1 405 ? -37.594 -39.562 -45.562 1 26.58 405 THR B N 1
ATOM 6375 C CA . THR B 1 405 ? -37 -40.75 -46.156 1 26.58 405 THR B CA 1
ATOM 6376 C C . THR B 1 405 ? -37.719 -41.156 -47.406 1 26.58 405 THR B C 1
ATOM 6378 O O . THR B 1 405 ? -38.906 -41.562 -47.344 1 26.58 405 THR B O 1
ATOM 6381 N N . HIS B 1 406 ? -37.469 -40.406 -48.5 1 26.8 406 HIS B N 1
ATOM 6382 C CA . HIS B 1 406 ? -37.938 -40.906 -49.781 1 26.8 406 HIS B CA 1
ATOM 6383 C C . HIS B 1 406 ? -37.562 -42.344 -50 1 26.8 406 HIS B C 1
ATOM 6385 O O . HIS B 1 406 ? -36.375 -42.656 -50.125 1 26.8 406 HIS B O 1
ATOM 6391 N N . ARG B 1 407 ? -38.25 -43.281 -49.281 1 27.5 407 ARG B N 1
ATOM 6392 C CA . ARG B 1 407 ? -38.125 -44.688 -49.594 1 27.5 407 ARG B CA 1
ATOM 6393 C C . ARG B 1 407 ? -38.156 -44.938 -51.094 1 27.5 407 ARG B C 1
ATOM 6395 O O . ARG B 1 407 ? -39.094 -44.531 -51.781 1 27.5 407 ARG B O 1
ATOM 6402 N N . ALA B 1 408 ? -36.969 -45.094 -51.688 1 29.67 408 ALA B N 1
ATOM 6403 C CA . ALA B 1 408 ? -36.781 -45.469 -53.094 1 29.67 408 ALA B CA 1
ATOM 6404 C C . ALA B 1 408 ? -37.781 -46.594 -53.469 1 29.67 408 ALA B C 1
ATOM 6406 O O . ALA B 1 408 ? -37.969 -47.531 -52.719 1 29.67 408 ALA B O 1
ATOM 6407 N N . PRO B 1 409 ? -38.656 -46.375 -54.375 1 26.03 409 PRO B N 1
ATOM 6408 C CA . PRO B 1 409 ? -39.594 -47.344 -54.938 1 26.03 409 PRO B CA 1
ATOM 6409 C C . PRO B 1 409 ? -38.938 -48.688 -55.281 1 26.03 409 PRO B C 1
ATOM 6411 O O . PRO B 1 409 ? -37.906 -48.719 -56 1 26.03 409 PRO B O 1
ATOM 6414 N N . ARG B 1 410 ? -38.812 -49.625 -54.312 1 25.59 410 ARG B N 1
ATOM 6415 C CA . ARG B 1 410 ? -38.438 -51 -54.719 1 25.59 410 ARG B CA 1
ATOM 6416 C C . ARG B 1 410 ? -39.156 -51.406 -56 1 25.59 410 ARG B C 1
ATOM 6418 O O . ARG B 1 410 ? -40.375 -51.281 -56.094 1 25.59 410 ARG B O 1
ATOM 6425 N N . SER B 1 411 ? -38.438 -51.406 -57.094 1 25.12 411 SER B N 1
ATOM 6426 C CA . SER B 1 411 ? -38.688 -51.969 -58.406 1 25.12 411 SER B CA 1
ATOM 6427 C C . SER B 1 411 ? -39.344 -53.344 -58.312 1 25.12 411 SER B C 1
ATOM 6429 O O . SER B 1 411 ? -38.938 -54.156 -57.469 1 25.12 411 SER B O 1
ATOM 6431 N N . LEU B 1 412 ? -40.531 -53.625 -58.844 1 24.52 412 LEU B N 1
ATOM 6432 C CA . LEU B 1 412 ? -41.344 -54.781 -59.156 1 24.52 412 LEU B CA 1
ATOM 6433 C C . LEU B 1 412 ? -40.5 -55.906 -59.75 1 24.52 412 LEU B C 1
ATOM 6435 O O . LEU B 1 412 ? -39.719 -55.688 -60.656 1 24.52 412 LEU B O 1
ATOM 6439 N N . PRO B 1 413 ? -40.344 -57.031 -59.031 1 27.64 413 PRO B N 1
ATOM 6440 C CA . PRO B 1 413 ? -39.875 -58.344 -59.469 1 27.64 413 PRO B CA 1
ATOM 6441 C C . PRO B 1 413 ? -40.438 -58.781 -60.812 1 27.64 413 PRO B C 1
ATOM 6443 O O . PRO B 1 413 ? -41.688 -58.844 -60.969 1 27.64 413 PRO B O 1
ATOM 6446 N N . GLN B 1 414 ? -39.781 -58.5 -62.031 1 22.09 414 GLN B N 1
ATOM 6447 C CA . GLN B 1 414 ? -39.812 -59.531 -63.031 1 22.09 414 GLN B CA 1
ATOM 6448 C C . GLN B 1 414 ? -39.062 -60.781 -62.594 1 22.09 414 GLN B C 1
ATOM 6450 O O . GLN B 1 414 ? -37.938 -60.656 -62.062 1 22.09 414 GLN B O 1
#

Radius of gyration: 33.74 Å; Cα contacts (8 Å, |Δi|>4): 1380; chains: 2; bounding box: 112×113×139 Å

Sequence (828 aa):
MIRTRLADLKHLIYAVLALLILVALGEVGLRIYDSYTGQITRSDIYDQGIVHRSWTTHHALKPSETQQSPTVGETPGVTVRINSLGLRGDEIVVPKPPGVYRIVCLGDERTLATEVPEEETFAGQLEALLQQYTRQRVEVVNAGVPGYCPLLSYLQVKHQLAALQADVFVMNFDMSDVADDYHYRRLTAMSRDGLPLNCTHPKLMPTPDTGASPDCELLLLLQWGKRTASELVADNIGDGEADNISVATGRYAWLKDDPPDWSPYIEQSMEPLKQLKNLTRGLYADLLVAAGPVPWQICPTASGGEVLRDEIGVPVGTLCASRRPFQMLDDYCRQETMTLCDTSPAFQAAEDPDTLFQVETLGYSREGHRLYARELAKRILRNSAGIWERPASSSNSQPEPEATTHRAPRSLPQMIRTRLADLKHLIYAVLALLILVALGEVGLRIYDSYTGQITRSDIYDQGIVHRSWTTHHALKPSETQQSPTVGETPGVTVRINSLGLRGDEIVVPKPPGVYRIVCLGDERTLATEVPEEETFAGQLEALLQQYTRQRVEVVNAGVPGYCPLLSYLQVKHQLAALQADVFVMNFDMSDVADDYHYRRLTAMSRDGLPLNCTHPKLMPTPDTGASPDCELLLLLQWGKRTASELVADNIGDGEADNISVATGRYAWLKDDPPDWSPYIEQSMEPLKQLKNLTRGLYADLLVAAGPVPWQICPTASGGEVLRDEIGVPVGTLCASRRPFQMLDDYCRQETMTLCDTSPAFQAAEDPDTLFQVETLGYSREGHRLYARELAKRILRNSAGIWERPASSSNSQPEPEATTHRAPRSLPQ

Solvent-accessible surface area (backbone atoms only — not comparable to full-atom values): 44107 Å² total; per-residue (Å²): 118,68,65,61,50,52,50,48,48,47,50,47,48,48,46,51,49,48,49,49,46,47,50,48,49,45,16,51,48,38,44,49,44,28,70,70,63,36,59,68,59,62,51,47,94,51,53,71,71,48,44,41,81,24,64,42,45,31,47,44,48,41,44,65,36,73,44,70,36,74,64,52,89,89,43,66,46,21,69,44,43,22,15,48,85,33,27,52,45,74,79,75,71,67,39,57,59,88,65,55,50,32,34,38,35,32,22,16,46,69,50,48,27,62,77,41,46,65,65,42,25,33,43,35,36,30,30,60,59,52,37,63,26,34,89,51,47,55,44,49,41,31,50,26,36,75,68,34,21,46,57,43,43,36,37,40,41,58,49,50,44,44,37,54,55,35,50,30,37,35,41,47,50,51,75,53,24,40,28,38,32,62,61,48,54,77,51,37,45,61,44,96,87,67,45,81,52,24,21,42,27,74,87,74,51,79,70,72,78,55,85,64,62,79,69,47,71,80,30,39,47,54,50,42,47,50,51,51,47,49,52,56,50,55,68,66,58,67,87,85,53,50,71,31,53,89,36,64,34,9,32,52,38,70,49,41,76,81,42,67,92,49,63,70,50,48,53,57,37,48,49,31,49,58,52,34,46,54,38,34,46,61,62,69,18,47,64,40,38,33,34,58,71,55,47,34,57,66,30,29,62,24,33,52,31,62,69,53,21,55,55,41,54,48,53,75,63,43,63,25,77,51,57,57,64,61,48,53,50,45,53,52,26,54,74,69,74,44,52,67,48,73,38,42,67,62,51,57,68,41,91,60,52,48,62,27,34,26,49,76,43,85,38,60,20,59,59,27,18,42,54,52,16,52,52,49,45,55,51,49,64,70,69,55,85,82,72,70,44,80,62,74,73,80,70,78,72,71,76,73,78,76,80,75,73,76,78,72,84,78,75,77,76,132,119,67,66,62,51,52,51,49,47,47,50,46,48,48,47,52,48,48,49,48,46,50,51,48,49,44,17,52,48,38,45,49,43,28,72,70,62,37,58,66,62,60,51,48,94,51,51,70,71,48,44,40,80,24,64,42,45,32,49,44,48,42,46,65,35,73,45,72,36,74,62,52,90,90,43,66,46,21,71,45,44,23,15,48,85,32,28,51,46,75,77,74,72,67,41,57,58,87,64,56,49,32,34,36,36,34,20,16,47,69,49,48,28,62,77,41,45,63,64,42,24,32,43,36,36,30,27,61,59,53,36,63,25,33,89,51,49,54,44,49,41,31,51,25,36,75,70,34,20,47,57,43,43,36,38,39,41,57,48,50,45,43,37,55,56,36,50,29,37,36,41,47,51,50,75,52,24,41,29,38,33,62,61,50,54,76,49,37,45,62,44,97,87,68,45,80,53,24,21,43,26,72,87,75,51,79,70,72,79,52,84,64,63,78,69,47,74,81,31,39,45,53,49,39,47,50,48,52,48,49,51,55,51,55,68,65,58,64,87,83,52,50,71,30,54,89,36,65,33,8,32,51,37,70,49,40,75,78,42,68,94,48,62,71,51,49,53,57,36,49,49,30,49,57,53,35,45,55,38,34,47,60,61,68,18,46,62,40,37,31,34,58,69,55,47,35,55,67,29,29,64,24,35,51,31,62,70,54,20,56,55,42,54,49,55,73,62,43,64,26,76,52,57,57,64,61,49,52,52,44,51,51,27,54,74,70,73,44,52,66,47,71,38,42,66,62,53,58,68,41,93,60,51,48,62,29,34,26,49,75,43,85,38,61,20,59,59,25,18,42,55,52,16,50,52,50,46,55,50,50,66,72,69,54,86,83,70,69,43,80,62,76,73,78,69,76,70,67,77,71,75,76,74,74,73,74,74,72,79,79,77,79,87,127

InterPro domains:
  IPR036514 SGNH hydrolase superfamily [G3DSA:3.40.50.1110] (101-210)

Nearest PDB structures (foldseek):
  3rjt-assembly1_B  TM=6.839E-01  e=1.715E-07  Alicyclobacillus acidocaldarius subsp. acidocaldarius DSM 446
  1yzf-assembly1_A  TM=7.556E-01  e=2.001E-06  Enterococcus faecalis V583
  8ik1-assembly2_B  TM=7.471E-01  e=2.681E-06  Geobacillus sp. PA-3
  8ik1-assembly1_A  TM=6.688E-01  e=2.122E-06  Geobacillus sp. PA-3
  7br2-assembly3_C  TM=6.720E-01  e=2.842E-06  Bacteroides thetaiotaomicron

Secondary structure (DSSP, 8-state):
-HHHHHHHHHHHHHHHHHHHHHHHHHHHHHHHHHHHH--SS---GGGGSSEEE-SSBSEEEPTTEEEEPPPBTTB---EEEE-TTS-BSS---SSPPTTEEEEEEEESHHHH-TTS-GGGSHHHHHHHHHHTT-SSEEEEEEEE-TT--HHHHHHHIIIIIGGG--SEEEEEE-TTHHHHHHHHHTTEEE-TTS-EEEE--GGGS-----S--S-TTS-HHHHHHHHHHHHHHHHTS-GGGGG-TTSGGGTTGGGSSS----HHHHHHHHHHHHHHHHHHHHTT-EEEEEE---GGGT-TTTT--HHHHHHTT--TT------HHHHHHHHHHHHTT-EEEE-HHHHHH-S-GGGGB-SSSSSBPHHHHHHHHHHHHHHHHHHS-SSPPPP-----------------------/-HHHHHHHHHHHHHHHHHHHHHHHHHHHHHHHHHHHH--SS---GGGGSSEEE-SSBSEEEPTTEEEEPPPBTTB---EEEE-TTS-BSS---SSPPTTEEEEEEEESHHHH-TTS-GGGSHHHHHHHHHHTT-SSEEEEEEEE-TT--HHHHHHHIIIIIGGG--SEEEEEE-TTHHHHHHHHHTTEEE-TTS-EEEE--GGGS-----S----TTS-HHHHHHHHHHHHHHHHTS-GGGTT-TTSGGGTTGGGSSS----HHHHHHHHHHHHHHHHHHHHTT-EEEEEE---GGGT-TTTT--HHHHHHHT--TT------HHHHHHHHHHHHTT-EEEE-HHHHHH-S-GGGGB-SSSSSBPHHHHHHHHHHHHHHHHHHS-SSPPPP-----------------------

pLDDT: mean 80.14, std 22.56, range [21.73, 98.94]